Protein 5SVD (pdb70)

Secondary structure (DSSP, 8-state):
--------HHHHHHHHHHHHHHHH---SSHHHHHHHHHHHHHHHTTTHHHHHHSTTTHHHHHHHHHHS-HHHHHHHHHTTTT-HHHHHTSTTHHHHHHHHHHHHHHHHHHTT-----HHHHHHHHHHHHGGGHHHHHT-TTHHHHHHHHHHHHTT---------HHHHHHHHHHHHHHHHHHTTS-SSSSSPPTTHHHHHHHHHT-TTTHHHHHHHHHHGGGT-TT-HHHHHHS--SSS--HHHHHHHHHHTTSHHHHHHHHHHHTTS-HHHHHHHIIIIIGGGHHHHHT-TTTHHHHHHHHHHHS-HHHHHHHHHHHGGGHHHHHHH-HHHHHHHHHHHHHTTSTTHHHHHHHHHHHH--TT-SS--HHHHHH-GGGSSTT-SS-----HHHHHHHHHHHHHHHH-HHHHHHHHHHHHHS-HHHHHHHHTSTTHHHHHHHH--GGGS-HHHHHHHHHHHGGGHHHHHTSTTHHHHHHHHHHHTTT-HHHHHHHHHHHHHTHHHHHTSHHHHHHHHHTTHHHHHH-HHHHHHHHHHHHHHH--/--------HHHHHHHHHHHHHHHHT--SSHHHHHHHHHHHHHHHTTTHHHHHHSHHHHHHHHHHHHHS-HHHHHHHHHTTTT-HHHHHTSTTHHHHHHHHHHHHHHHHH----HHHHHHHHHHHHGGGHHHHHH-TTHHHHHHHHHHHHTT----TTHHHHHHHHHHHHHHHHTTS-S-GGGS-HHHHHHHHHHHTSTTTHHHHHHHHHHGGGT-TT-HHHHHHS--SSS--HHHHHHHHHHTT-HHHHHHHHHHHTTS-HHHHHHHIIIIIGGGHHHHHT-TTTHHHHHHHHHHHS-HHHHHHHHHHHGGGHHHHHHH-HHHHHHHHHHHHHTTSTTHHHHHHHHHHHH--SS-SS--HHHHHS-GGGSSTT-TT-----HHHHHHHHHHHHHHHH-HHHHHHHHHHHHHS-HHHHHHHHHSTTHHHHHHHT--TTTS-HHHHHHHHHHHGGGHHHHHTSTTHHHHHHHHHHHTTT-HHHHHHHHHHHHHTHHHHHHSHHHHHHHHHTTHHHHHH-HHHHHHHHHHHHHHH--

B-factor: mean 58.19, std 21.6, range [22.75, 184.3]

Foldseek 3Di:
DADDDEDDPVRLVVQLVLLVVLVVPPDPDLVSNQVSLVVVLVVCVVPLVNQQQDPSRVVVLLVSCVSYDPVSLLVSLVVCPPCLVNLQLGPRSVVSLLSSVVVLLQQQQVVVVPVDGSVVSVVRVLVVCLVVLQVQLVRQRNVVVSQQLLCSLLQHDGCGGDHDVVSVVSNVSSLVSNLCVLAPVCVPPDPGDPVSLVVLLVLCLDPRNVVVLLVCLQRVVVPDVPSSSVCSNAPDDQADDVVRQVSVVPLLQDQSSQVSLLSSLVRDDQSSNVRCCVHHDLVCVQVSCQNQRGSVSNSLSCCVRHDLVSNLSSLVRCLLCLLVSCVPHLVSSLSSLVSCVVSVVRCVVSNVVSCCVQQPPVVDPPGANCCRQQVLVPFCQPPPDPDAGDPSNLSSLSSLLSVVVNDLVSLVRNLVNLLPDDLVSNVSLCQHPRSVVSVLSSLDQVSDDVVSLVSVLVRLLVCLQVLQQGPRSLSSLLSVLLNCQVPVVSLVSSLVVCVVVVVSLCVGPSSVVSCVSNVSVCCVPPVVVSVVVSVVSNVVSPD/DDDDDADDPVLLVVLLVLLVVLVVPPDPDLVVNQVSLVVVVVSCVVPLVNQCQDPSRVVVLLVSCVSYDPVVLLVSLCVCPPPLVVLQLGPRSVVSLLSSVVVLLVVVVVVVDSVVSVVSSLVSCLVPLQVLLQRQRSVVSLLCLLCSLLVHVNDPPSVVSNQVSLVSNLCVLQVHCPDLVPGDPVSLVVLLVLCLDPRNVSVLLVCLQRVVVPDVVSSSVCSNAPDDDADDVVNQVSLVCLLQDQSSQVSLLRSLVRDDQVRVVRCCVHHDLVPVQVSCPNQRGSVSVSLSCLVRHDLVSNLSSLVRCLLCLLVCCVRHVVSSLSSLVSCQVNVVRCVVSNVVSCCVQQPVVVPVLGANCCRQQVLVPFPQPDPVPPAHDPSNLSSLVSLLSVVVSDVVSLVRNLVNLLVDDLVRNVSLCQHPRSVVSVLSSLDQVSDDPVSLVSVLVSLLVCLQVLQLGPRSLSSLLSVLLNCQVPVVSLVSSLVVCVVPVVSLVVGPSSVVSCVSSVSVCVVVPVVVSVVVSVVSNVVNPD

Solvent-accessible surface area: 51939 Å² total; per-residue (Å²): 98,135,156,47,24,115,10,76,205,124,17,40,123,70,2,101,107,4,42,38,42,3,106,134,73,88,35,168,40,92,113,80,46,97,129,54,0,56,52,0,12,108,81,4,110,75,56,20,44,65,0,0,19,23,123,80,2,4,143,0,2,32,99,2,0,101,62,2,62,60,73,27,0,17,71,7,0,67,36,0,55,49,20,0,31,7,1,0,20,18,101,54,1,3,91,1,1,38,25,0,0,30,45,0,3,23,0,3,41,95,61,79,119,154,158,74,40,0,48,79,6,0,33,107,0,2,78,38,1,30,109,55,3,77,76,0,0,54,47,110,54,0,5,110,0,0,90,4,0,0,9,4,2,13,37,61,98,23,132,111,72,112,7,7,84,33,0,83,52,20,1,122,62,1,5,58,41,1,48,129,29,12,6,127,55,27,105,88,86,84,86,20,58,110,63,15,23,51,113,2,14,107,54,0,33,46,174,32,0,3,58,1,0,34,5,0,3,85,3,1,32,105,51,25,85,84,48,26,1,4,78,3,0,1,29,52,62,115,138,117,46,111,107,0,44,68,22,0,77,107,0,2,62,26,71,73,0,0,68,0,0,45,80,1,3,40,32,16,89,68,116,11,2,45,9,0,6,115,34,12,1,89,132,83,6,45,111,0,0,93,65,48,95,11,0,2,68,0,0,82,4,0,6,90,79,16,134,98,159,28,1,57,61,1,0,68,32,0,0,86,46,0,32,89,2,9,108,81,22,14,68,5,0,19,7,0,0,49,8,0,50,161,43,73,12,58,48,71,114,72,0,12,64,28,1,17,135,69,13,26,52,124,198,42,154,94,66,20,0,0,71,40,0,2,77,3,85,94,25,21,10,41,53,147,70,91,83,209,46,64,77,68,11,148,77,45,4,60,0,0,18,20,0,0,68,4,25,68,112,0,0,47,18,0,0,62,1,1,48,72,31,89,69,126,50,1,23,66,0,0,70,18,28,20,0,4,96,0,1,33,40,0,4,43,12,95,68,4,84,63,105,39,7,74,76,1,0,72,22,0,3,125,47,3,22,81,0,0,29,36,59,80,0,4,93,0,0,35,94,0,24,78,0,0,2,96,16,57,133,50,1,52,108,0,0,123,24,0,37,138,80,41,151,97,0,73,127,20,107,83,0,109,82,0,11,122,38,0,80,0,83,53,32,61,181,126,62,204,57,0,83,118,59,15,143,92,11,40,132,123,24,58,150,207,66,151,54,20,107,2,78,195,126,34,26,107,73,1,109,108,4,32,51,47,7,53,137,75,85,48,161,35,96,107,75,48,91,130,51,0,63,53,2,22,109,80,4,108,75,49,36,47,65,0,0,18,20,109,84,2,5,118,2,6,38,92,2,0,104,62,1,59,96,97,27,0,51,85,12,0,68,48,0,60,61,27,0,50,15,0,0,22,17,106,52,0,2,91,0,0,49,21,0,0,55,63,0,13,63,25,12,127,78,202,142,65,5,65,81,9,0,30,111,0,2,75,39,1,32,105,60,3,124,66,0,0,63,48,108,54,0,4,102,0,2,94,11,4,0,15,10,8,14,91,76,132,100,87,133,33,6,91,67,21,2,118,60,5,8,53,55,1,31,103,39,24,7,110,41,34,140,61,92,100,83,24,55,124,69,9,27,52,98,1,15,100,54,0,29,54,74,44,0,1,53,1,0,31,10,0,3,74,1,1,34,86,40,33,87,87,54,30,0,4,59,1,0,1,53,31,58,116,137,113,32,117,108,0,46,70,21,0,82,104,0,0,63,23,72,55,0,0,74,0,0,53,59,0,2,40,22,19,96,69,111,8,2,44,10,0,5,124,31,12,1,80,137,68,11,48,126,0,0,88,55,52,94,10,0,2,67,0,0,80,5,0,7,99,75,12,120,98,162,23,0,50,55,0,0,66,28,0,0,85,43,0,32,115,2,4,120,69,26,19,69,5,0,24,8,0,0,44,9,0,56,154,43,76,8,58,48,77,107,70,0,9,63,35,1,23,117,76,13,24,40,100,176,53,104,86,70,19,1,0,69,39,0,2,72,4,89,88,23,27,11,44,53,139,207,110,58,183,45,66,77,77,14,146,82,42,5,66,0,0,24,35,0,0,75,6,30,66,116,1,0,47,20,0,0,57,0,1,51,67,25,89,74,131,54,1,24,67,0,0,69,17,27,17,0,6,98,0,3,30,40,0,10,48,13,96,70,5,90,57,93,44,7,81,87,2,0,56,10,1,5,130,50,1,13,73,0,0,30,36,68,84,0,4,97,0,0,36,92,0,24,82,0,1,0,108,12,56,101,18,0,67,86,0,0,132,31,0,39,147,75,34,149,89,0,87,120,18,118,77,0,101,82,0,13,128,39,0,76,0,85,53,28,63,187,123,68,202,53,3,92,105,57,7,133,94,10,46,156,126,23,59,149

Sequence (1077 aa):
QMFFGVLDREELEYFKQAESTLQLDAFEAPEEKFQFVTSIIEEAKGKELKLVTSQITSKLMERVILECDETQLKDIFQSFNGVFFGLSCHKYASHVLETLFVRSAALVERELLTYVTMENMFLFMLNELKPHLKTMMNHQYASHVLRLLILILSSKTLPVYQTPESFKSELRDIITTLYKGFTNGAESRSDISQSTITKFREYSVDKVASPVIQLIIQVEGIFDRDRSFWRLVFNTADEKDPKEESFLEYLLSDPVGSHFLENVIGSARLKYVERLYRLYMKDRIVKLAKRDTTGAFVVRALLEHLKEKDVKQILDAVVPELSMLLNSNMDFGTAIINTSNKQGGYLRDDVIAQLIQKYYPEKSDAKNILESCCLLLSASTLGNTRDDWPTAEERRRSVFLEQLIDYDDKFLNITIDSMLALPEERLIQMCYHGVFSHVVEHVLQTTRVDIIKRKMLLNILSKESVNLACNVYGSHIMDKLWEFTAKLTLYKERIARALVLETEKVKNSIYGRQVWKNWKLELYVRKMWDWKKLIKEQEFEIFPQMFFGVLDREELEYFKQAESTLQLDAFEAPEEKFQFVTSIIEEAKGKELKLVTSQITSKLMERVILECDETQLKDIFQSFNGVFFGLSCHKYASHVLETLFVRSAALVEREVTMENMFLFMLNELKPHLKTMMNHQYASHVLRLLILILSSKTLPESFKSELRDIITTLYKGFTNGAESRSDISQSTITKFREYSSVDKVASPVIQLIIQVEGIFDRDRSFWRLVFNTADEKDPKEESFLEYLLSDPVGSHFLENVIGSARLKYVERLYRLYMKDRIVKLAKRDTTGAFVVRALLEHLKEKDVKQILDAVVPELSMLLNSNMDFGTAIINTSNKQGGYLRDDVIAQLIQKYYPEKSDAKNILESCCLLLSASTLGNTRDDWPTAEERRRSVFLEQLIDYDDKFLNITIDSMLALPEERLIQMCYHGVFSHVVEHVLQTTRVDIIKRKMLLNILSKESVNLACNVYGSHIMDKLWEFTAKLTLYKERIARALVLETEKVKNSIYGRQVWKNWKLELYVRKMWDWKKLIKEQEFEIFP

Structure (mmCIF, N/CA/C/O backbone):
data_5SVD
#
_entry.id   5SVD
#
_cell.length_a   67.501
_cell.length_b   110.466
_cell.length_c   114.846
_cell.angle_alpha   90.00
_cell.angle_beta   92.22
_cell.angle_gamma   90.00
#
_symmetry.space_group_name_H-M   'P 1 21 1'
#
loop_
_entity.id
_entity.type
_entity.pdbx_description
1 polymer 'Nucleolar protein 9'
2 water water
#
loop_
_atom_site.group_PDB
_atom_site.id
_atom_site.type_symbol
_atom_site.label_atom_id
_atom_site.label_alt_id
_atom_site.label_comp_id
_atom_site.label_asym_id
_atom_site.label_entity_id
_atom_site.label_seq_id
_atom_site.pdbx_PDB_ins_code
_atom_site.Cartn_x
_atom_site.Cartn_y
_atom_site.Cartn_z
_atom_site.occupancy
_atom_site.B_iso_or_equiv
_atom_site.auth_seq_id
_atom_site.auth_comp_id
_atom_site.auth_asym_id
_atom_site.auth_atom_id
_atom_site.pdbx_PDB_model_num
ATOM 1 N N . GLN A 1 5 ? 29.387 3.534 66.356 1.00 75.98 50 GLN A N 1
ATOM 2 C CA . GLN A 1 5 ? 27.956 3.819 66.294 1.00 70.38 50 GLN A CA 1
ATOM 3 C C . GLN A 1 5 ? 27.172 2.619 66.782 1.00 69.76 50 GLN A C 1
ATOM 4 O O . GLN A 1 5 ? 26.210 2.228 66.146 1.00 80.38 50 GLN A O 1
ATOM 10 N N . MET A 1 6 ? 27.613 2.007 67.882 1.00 76.93 51 MET A N 1
ATOM 11 C CA . MET A 1 6 ? 27.016 0.757 68.358 1.00 73.78 51 MET A CA 1
ATOM 12 C C . MET A 1 6 ? 25.818 0.872 69.326 1.00 71.07 51 MET A C 1
ATOM 13 O O . MET A 1 6 ? 24.925 0.019 69.294 1.00 68.63 51 MET A O 1
ATOM 18 N N . PHE A 1 7 ? 25.793 1.891 70.188 1.00 65.84 52 PHE A N 1
ATOM 19 C CA . PHE A 1 7 ? 24.746 2.003 71.222 1.00 57.01 52 PHE A CA 1
ATOM 20 C C . PHE A 1 7 ? 23.891 3.230 70.965 1.00 61.63 52 PHE A C 1
ATOM 21 O O . PHE A 1 7 ? 24.414 4.304 70.698 1.00 69.04 52 PHE A O 1
ATOM 29 N N . PHE A 1 8 ? 22.572 3.068 71.020 1.00 59.34 53 PHE A N 1
ATOM 30 C CA . PHE A 1 8 ? 21.675 4.190 70.753 1.00 57.89 53 PHE A CA 1
ATOM 31 C C . PHE A 1 8 ? 20.652 4.379 71.848 1.00 56.91 53 PHE A C 1
ATOM 32 O O . PHE A 1 8 ? 19.788 5.240 71.749 1.00 68.89 53 PHE A O 1
ATOM 40 N N . GLY A 1 9 ? 20.788 3.603 72.915 1.00 59.28 54 GLY A N 1
ATOM 41 C CA . GLY A 1 9 ? 19.868 3.682 74.033 1.00 56.68 54 GLY A CA 1
ATOM 42 C C . GLY A 1 9 ? 19.049 2.421 74.216 1.00 55.81 54 GLY A C 1
ATOM 43 O O . GLY A 1 9 ? 18.982 1.558 73.350 1.00 62.63 54 GLY A O 1
ATOM 44 N N . VAL A 1 10 ? 18.424 2.327 75.373 1.00 43.62 55 VAL A N 1
ATOM 45 C CA . VAL A 1 10 ? 17.595 1.194 75.725 1.00 55.42 55 VAL A CA 1
ATOM 46 C C . VAL A 1 10 ? 16.127 1.581 75.568 1.00 50.57 55 VAL A C 1
ATOM 47 O O . VAL A 1 10 ? 15.744 2.721 75.834 1.00 52.82 55 VAL A O 1
ATOM 51 N N . LEU A 1 11 ? 15.302 0.632 75.163 1.00 49.04 56 LEU A N 1
ATOM 52 C CA . LEU A 1 11 ? 13.853 0.865 75.159 1.00 49.52 56 LEU A CA 1
ATOM 53 C C . LEU A 1 11 ? 13.291 0.828 76.563 1.00 45.99 56 LEU A C 1
ATOM 54 O O . LEU A 1 11 ? 13.548 -0.109 77.314 1.00 49.58 56 LEU A O 1
ATOM 59 N N . ASP A 1 12 ? 12.492 1.835 76.905 1.00 39.04 57 ASP A N 1
ATOM 60 C CA . ASP A 1 12 ? 11.897 1.891 78.225 1.00 35.70 57 ASP A CA 1
ATOM 61 C C . ASP A 1 12 ? 10.701 0.946 78.340 1.00 38.20 57 ASP A C 1
ATOM 62 O O . ASP A 1 12 ? 10.344 0.253 77.390 1.00 38.26 57 ASP A O 1
ATOM 67 N N . ARG A 1 13 ? 10.080 0.953 79.513 1.00 34.91 58 ARG A N 1
ATOM 68 C CA . ARG A 1 13 ? 8.975 0.063 79.835 1.00 40.10 58 ARG A CA 1
ATOM 69 C C . ARG A 1 13 ? 7.783 0.222 78.863 1.00 37.63 58 ARG A C 1
ATOM 70 O O . ARG A 1 13 ? 7.143 -0.759 78.472 1.00 37.27 58 ARG A O 1
ATOM 78 N N . GLU A 1 14 ? 7.487 1.467 78.499 1.00 36.24 59 GLU A N 1
ATOM 79 C CA . GLU A 1 14 ? 6.301 1.778 77.693 1.00 40.01 59 GLU A CA 1
ATOM 80 C C . GLU A 1 14 ? 6.534 1.406 76.259 1.00 39.03 59 GLU A C 1
ATOM 81 O O . GLU A 1 14 ? 5.644 0.872 75.606 1.00 36.55 59 GLU A O 1
ATOM 87 N N . GLU A 1 15 ? 7.741 1.676 75.771 1.00 31.90 60 GLU A N 1
ATOM 88 C CA . GLU A 1 15 ? 8.089 1.329 74.402 1.00 29.49 60 GLU A CA 1
ATOM 89 C C . GLU A 1 15 ? 8.095 -0.178 74.216 1.00 36.18 60 GLU A C 1
ATOM 90 O O . GLU A 1 15 ? 7.563 -0.682 73.233 1.00 34.64 60 GLU A O 1
ATOM 96 N N . LEU A 1 16 ? 8.656 -0.908 75.170 1.00 30.75 61 LEU A N 1
ATOM 97 C CA . LEU A 1 16 ? 8.651 -2.368 75.074 1.00 35.77 61 LEU A CA 1
ATOM 98 C C . LEU A 1 16 ? 7.207 -2.901 75.007 1.00 31.45 61 LEU A C 1
ATOM 99 O O . LEU A 1 16 ? 6.884 -3.701 74.142 1.00 36.55 61 LEU A O 1
ATOM 104 N N . GLU A 1 17 ? 6.338 -2.434 75.901 1.00 33.65 62 GLU A N 1
ATOM 105 C CA . GLU A 1 17 ? 4.955 -2.900 75.861 1.00 37.74 62 GLU A CA 1
ATOM 106 C C . GLU A 1 17 ? 4.308 -2.573 74.514 1.00 34.05 62 GLU A C 1
ATOM 107 O O . GLU A 1 17 ? 3.726 -3.440 73.885 1.00 38.56 62 GLU A O 1
ATOM 113 N N . TYR A 1 18 ? 4.483 -1.352 74.036 1.00 30.23 63 TYR A N 1
ATOM 114 C CA . TYR A 1 18 ? 3.822 -0.943 72.810 1.00 32.36 63 TYR A CA 1
ATOM 115 C C . TYR A 1 18 ? 4.338 -1.751 71.610 1.00 38.05 63 TYR A C 1
ATOM 116 O O . TYR A 1 18 ? 3.537 -2.248 70.818 1.00 32.61 63 TYR A O 1
ATOM 125 N N . PHE A 1 19 ? 5.657 -1.871 71.430 1.00 30.36 64 PHE A N 1
ATOM 126 C CA . PHE A 1 19 ? 6.126 -2.494 70.191 1.00 30.48 64 PHE A CA 1
ATOM 127 C C . PHE A 1 19 ? 5.935 -4.010 70.211 1.00 32.08 64 PHE A C 1
ATOM 128 O O . PHE A 1 19 ? 5.759 -4.606 69.160 1.00 35.13 64 PHE A O 1
ATOM 136 N N . LYS A 1 20 ? 5.974 -4.639 71.384 1.00 32.81 65 LYS A N 1
ATOM 137 C CA . LYS A 1 20 ? 5.608 -6.067 71.484 1.00 38.11 65 LYS A CA 1
ATOM 138 C C . LYS A 1 20 ? 4.166 -6.295 71.039 1.00 36.09 65 LYS A C 1
ATOM 139 O O . LYS A 1 20 ? 3.878 -7.213 70.295 1.00 42.00 65 LYS A O 1
ATOM 145 N N . GLN A 1 21 ? 3.256 -5.482 71.554 1.00 33.62 66 GLN A N 1
ATOM 146 C CA . GLN A 1 21 ? 1.851 -5.635 71.201 1.00 37.36 66 GLN A CA 1
ATOM 147 C C . GLN A 1 21 ? 1.648 -5.371 69.697 1.00 40.97 66 GLN A C 1
ATOM 148 O O . GLN A 1 21 ? 0.937 -6.112 69.019 1.00 43.06 66 GLN A O 1
ATOM 154 N N . ALA A 1 22 ? 2.298 -4.331 69.172 1.00 34.33 67 ALA A N 1
ATOM 155 C CA . ALA A 1 22 ? 2.162 -4.007 67.755 1.00 36.08 67 ALA A CA 1
ATOM 156 C C . ALA A 1 22 ? 2.682 -5.159 66.907 1.00 42.70 67 ALA A C 1
ATOM 157 O O . ALA A 1 22 ? 2.067 -5.546 65.919 1.00 35.94 67 ALA A O 1
ATOM 159 N N . GLU A 1 23 ? 3.806 -5.732 67.319 1.00 34.88 68 GLU A N 1
ATOM 160 C CA . GLU A 1 23 ? 4.371 -6.846 66.584 1.00 37.99 68 GLU A CA 1
ATOM 161 C C . GLU A 1 23 ? 3.404 -8.019 66.574 1.00 37.90 68 GLU A C 1
ATOM 162 O O . GLU A 1 23 ? 3.161 -8.646 65.531 1.00 37.12 68 GLU A O 1
ATOM 168 N N . SER A 1 24 ? 2.845 -8.309 67.741 1.00 36.70 69 SER A N 1
ATOM 169 C CA . SER A 1 24 ? 1.873 -9.386 67.875 1.00 40.53 69 SER A CA 1
ATOM 170 C C . SER A 1 24 ? 0.653 -9.152 66.969 1.00 44.87 69 SER A C 1
ATOM 171 O O . SER A 1 24 ? 0.233 -10.050 66.250 1.00 43.79 69 SER A O 1
ATOM 174 N N . THR A 1 25 ? 0.103 -7.941 66.987 1.00 43.80 70 THR A N 1
ATOM 175 C CA . THR A 1 25 ? -1.051 -7.612 66.148 1.00 41.59 70 THR A CA 1
ATOM 176 C C . THR A 1 25 ? -0.695 -7.739 64.679 1.00 44.15 70 THR A C 1
ATOM 177 O O . THR A 1 25 ? -1.487 -8.182 63.846 1.00 43.14 70 THR A O 1
ATOM 181 N N . LEU A 1 26 ? 0.528 -7.368 64.359 1.00 44.76 71 LEU A N 1
ATOM 182 C CA . LEU A 1 26 ? 0.934 -7.368 62.984 1.00 42.44 71 LEU A CA 1
ATOM 183 C C . LEU A 1 26 ? 1.042 -8.809 62.464 1.00 50.49 71 LEU A C 1
ATOM 184 O O . LEU A 1 26 ? 0.649 -9.097 61.335 1.00 49.34 71 LEU A O 1
ATOM 189 N N . GLN A 1 27 ? 1.525 -9.728 63.291 1.00 46.52 72 GLN A N 1
ATOM 190 C CA . GLN A 1 27 ? 1.663 -11.101 62.821 1.00 50.61 72 GLN A CA 1
ATOM 191 C C . GLN A 1 27 ? 0.346 -11.895 62.894 1.00 56.62 72 GLN A C 1
ATOM 192 O O . GLN A 1 27 ? 0.173 -12.873 62.173 1.00 57.49 72 GLN A O 1
ATOM 198 N N . LEU A 1 28 ? -0.573 -11.503 63.767 1.00 48.71 73 LEU A N 1
ATOM 199 C CA . LEU A 1 28 ? -1.867 -12.172 63.799 1.00 50.01 73 LEU A CA 1
ATOM 200 C C . LEU A 1 28 ? -2.617 -11.918 62.486 1.00 55.09 73 LEU A C 1
ATOM 201 O O . LEU A 1 28 ? -3.394 -12.763 62.024 1.00 55.61 73 LEU A O 1
ATOM 206 N N . ASP A 1 29 ? -2.370 -10.746 61.902 1.00 54.54 74 ASP A N 1
ATOM 207 C CA . ASP A 1 29 ? -2.830 -10.382 60.560 1.00 63.43 74 ASP A CA 1
ATOM 208 C C . ASP A 1 29 ? -4.342 -10.506 60.400 1.00 60.28 74 ASP A C 1
ATOM 209 O O . ASP A 1 29 ? -4.818 -11.045 59.407 1.00 65.06 74 ASP A O 1
ATOM 214 N N . ALA A 1 30 ? -5.092 -9.980 61.366 1.00 51.25 75 ALA A N 1
ATOM 215 C CA . ALA A 1 30 ? -6.546 -10.094 61.350 1.00 55.50 75 ALA A CA 1
ATOM 216 C C . ALA A 1 30 ? -7.208 -8.965 60.548 1.00 59.21 75 ALA A C 1
ATOM 217 O O . ALA A 1 30 ? -8.424 -8.817 60.555 1.00 68.05 75 ALA A O 1
ATOM 219 N N . PHE A 1 31 ? -6.398 -8.178 59.853 1.00 53.22 76 PHE A N 1
ATOM 220 C CA . PHE A 1 31 ? -6.895 -7.036 59.098 1.00 62.45 76 PHE A CA 1
ATOM 221 C C . PHE A 1 31 ? -7.781 -7.525 57.946 1.00 70.06 76 PHE A C 1
ATOM 222 O O . PHE A 1 31 ? -7.428 -8.489 57.264 1.00 73.27 76 PHE A O 1
ATOM 230 N N . GLU A 1 32 ? -8.908 -6.857 57.705 1.00 69.35 77 GLU A N 1
ATOM 231 C CA . GLU A 1 32 ? -9.843 -7.337 56.685 1.00 75.86 77 GLU A CA 1
ATOM 232 C C . GLU A 1 32 ? -9.579 -6.776 55.296 1.00 82.48 77 GLU A C 1
ATOM 233 O O . GLU A 1 32 ? -10.163 -7.239 54.321 1.00 93.46 77 GLU A O 1
ATOM 239 N N . ALA A 1 33 ? -8.704 -5.786 55.200 1.00 77.12 78 ALA A N 1
ATOM 240 C CA . ALA A 1 33 ? -8.313 -5.248 53.904 1.00 68.48 78 ALA A CA 1
ATOM 241 C C . ALA A 1 33 ? -6.876 -4.744 53.967 1.00 67.90 78 ALA A C 1
ATOM 242 O O . ALA A 1 33 ? -6.434 -4.289 55.020 1.00 67.96 78 ALA A O 1
ATOM 244 N N . PRO A 1 34 ? -6.134 -4.843 52.852 1.00 73.15 79 PRO A N 1
ATOM 245 C CA . PRO A 1 34 ? -4.767 -4.303 52.827 1.00 70.80 79 PRO A CA 1
ATOM 246 C C . PRO A 1 34 ? -4.710 -2.867 53.367 1.00 66.45 79 PRO A C 1
ATOM 247 O O . PRO A 1 34 ? -3.720 -2.492 53.994 1.00 60.01 79 PRO A O 1
ATOM 251 N N . GLU A 1 35 ? -5.768 -2.091 53.144 1.00 55.73 80 GLU A N 1
ATOM 252 C CA . GLU A 1 35 ? -5.800 -0.701 53.597 1.00 61.71 80 GLU A CA 1
ATOM 253 C C . GLU A 1 35 ? -5.733 -0.619 55.124 1.00 61.60 80 GLU A C 1
ATOM 254 O O . GLU A 1 35 ? -5.047 0.252 55.667 1.00 59.96 80 GLU A O 1
ATOM 260 N N . GLU A 1 36 ? -6.444 -1.521 55.808 1.00 49.42 81 GLU A N 1
ATOM 261 C CA . GLU A 1 36 ? -6.419 -1.569 57.261 1.00 54.65 81 GLU A CA 1
ATOM 262 C C . GLU A 1 36 ? -5.004 -1.908 57.756 1.00 48.69 81 GLU A C 1
ATOM 263 O O . GLU A 1 36 ? -4.498 -1.291 58.691 1.00 50.77 81 GLU A O 1
ATOM 269 N N . LYS A 1 37 ? -4.363 -2.872 57.101 1.00 46.76 82 LYS A N 1
ATOM 270 C CA . LYS A 1 37 ? -2.997 -3.260 57.447 1.00 49.60 82 LYS A CA 1
ATOM 271 C C . LYS A 1 37 ? -2.006 -2.108 57.252 1.00 54.05 82 LYS A C 1
ATOM 272 O O . LYS A 1 37 ? -1.220 -1.817 58.161 1.00 52.21 82 LYS A O 1
ATOM 278 N N . PHE A 1 38 ? -2.036 -1.465 56.080 1.00 51.20 83 PHE A N 1
ATOM 279 C CA . PHE A 1 38 ? -1.179 -0.298 55.814 1.00 53.38 83 PHE A CA 1
ATOM 280 C C . PHE A 1 38 ? -1.345 0.792 56.882 1.00 49.86 83 PHE A C 1
ATOM 281 O O . PHE A 1 38 ? -0.363 1.388 57.358 1.00 45.37 83 PHE A O 1
ATOM 289 N N . GLN A 1 39 ? -2.585 1.062 57.256 1.00 45.28 84 GLN A N 1
ATOM 290 C CA . GLN A 1 39 ? -2.858 2.088 58.253 1.00 46.44 84 GLN A CA 1
ATOM 291 C C . GLN A 1 39 ? -2.286 1.713 59.620 1.00 38.25 84 GLN A C 1
ATOM 292 O O . GLN A 1 39 ? -1.805 2.578 60.352 1.00 41.81 84 GLN A O 1
ATOM 298 N N . PHE A 1 40 ? -2.371 0.433 59.981 1.00 38.82 85 PHE A N 1
ATOM 299 C CA . PHE A 1 40 ? -1.777 -0.016 61.237 1.00 39.38 85 PHE A CA 1
ATOM 300 C C . PHE A 1 40 ? -0.231 0.093 61.199 1.00 34.97 85 PHE A C 1
ATOM 301 O O . PHE A 1 40 ? 0.398 0.574 62.154 1.00 39.38 85 PHE A O 1
ATOM 309 N N . VAL A 1 41 ? 0.359 -0.314 60.084 1.00 35.92 86 VAL A N 1
ATOM 310 C CA . VAL A 1 41 ? 1.812 -0.197 59.896 1.00 37.01 86 VAL A CA 1
ATOM 311 C C . VAL A 1 41 ? 2.218 1.257 60.041 1.00 38.94 86 VAL A C 1
ATOM 312 O O . VAL A 1 41 ? 3.205 1.578 60.720 1.00 39.09 86 VAL A O 1
ATOM 316 N N . THR A 1 42 ? 1.437 2.140 59.425 1.00 41.58 87 THR A N 1
ATOM 317 C CA . THR A 1 42 ? 1.676 3.577 59.546 1.00 39.39 87 THR A CA 1
ATOM 318 C C . THR A 1 42 ? 1.638 4.037 60.987 1.00 35.23 87 THR A C 1
ATOM 319 O O . THR A 1 42 ? 2.474 4.854 61.398 1.00 36.28 87 THR A O 1
ATOM 323 N N . SER A 1 43 ? 0.684 3.511 61.769 1.00 33.25 88 SER A N 1
ATOM 324 C CA . SER A 1 43 ? 0.613 3.884 63.175 1.00 34.92 88 SER A CA 1
ATOM 325 C C . SER A 1 43 ? 1.873 3.391 63.923 1.00 38.05 88 SER A C 1
ATOM 326 O O . SER A 1 43 ? 2.355 4.057 64.841 1.00 37.30 88 SER A O 1
ATOM 329 N N . ILE A 1 44 ? 2.412 2.242 63.526 1.00 38.36 89 ILE A N 1
ATOM 330 C CA . ILE A 1 44 ? 3.659 1.782 64.125 1.00 34.90 89 ILE A CA 1
ATOM 331 C C . ILE A 1 44 ? 4.813 2.710 63.763 1.00 36.59 89 ILE A C 1
ATOM 332 O O . ILE A 1 44 ? 5.628 3.059 64.616 1.00 38.41 89 ILE A O 1
ATOM 337 N N . ILE A 1 45 ? 4.885 3.090 62.491 1.00 35.98 90 ILE A N 1
ATOM 338 C CA . ILE A 1 45 ? 5.944 3.984 62.018 1.00 38.65 90 ILE A CA 1
ATOM 339 C C . ILE A 1 45 ? 5.869 5.313 62.753 1.00 41.68 90 ILE A C 1
ATOM 340 O O . ILE A 1 45 ? 6.886 5.884 63.146 1.00 38.14 90 ILE A O 1
ATOM 345 N N . GLU A 1 46 ? 4.650 5.779 62.992 1.00 41.64 91 GLU A N 1
ATOM 346 C CA . GLU A 1 46 ? 4.454 7.059 63.675 1.00 45.14 91 GLU A CA 1
ATOM 347 C C . GLU A 1 46 ? 5.027 6.999 65.102 1.00 44.24 91 GLU A C 1
ATOM 348 O O . GLU A 1 46 ? 5.693 7.914 65.571 1.00 42.76 91 GLU A O 1
ATOM 354 N N . GLU A 1 47 ? 4.775 5.895 65.786 1.00 39.01 92 GLU A N 1
ATOM 355 C CA . GLU A 1 47 ? 5.295 5.708 67.126 1.00 35.41 92 GLU A CA 1
ATOM 356 C C . GLU A 1 47 ? 6.825 5.493 67.129 1.00 40.80 92 GLU A C 1
ATOM 357 O O . GLU A 1 47 ? 7.503 5.798 68.106 1.00 43.09 92 GLU A O 1
ATOM 363 N N . ALA A 1 48 ? 7.373 4.982 66.028 1.00 41.08 93 ALA A N 1
ATOM 364 C CA . ALA A 1 48 ? 8.809 4.688 65.954 1.00 34.70 93 ALA A CA 1
ATOM 365 C C . ALA A 1 48 ? 9.641 5.937 65.641 1.00 41.34 93 ALA A C 1
ATOM 366 O O . ALA A 1 48 ? 10.877 5.895 65.698 1.00 37.27 93 ALA A O 1
ATOM 368 N N . LYS A 1 49 ? 8.978 7.033 65.272 1.00 48.07 94 LYS A N 1
ATOM 369 C CA . LYS A 1 49 ? 9.689 8.247 64.858 1.00 49.97 94 LYS A CA 1
ATOM 370 C C . LYS A 1 49 ? 10.623 8.735 65.950 1.00 49.11 94 LYS A C 1
ATOM 371 O O . LYS A 1 49 ? 10.199 8.985 67.061 1.00 42.73 94 LYS A O 1
ATOM 377 N N . GLY A 1 50 ? 11.905 8.852 65.637 1.00 40.94 95 GLY A N 1
ATOM 378 C CA . GLY A 1 50 ? 12.870 9.272 66.630 1.00 38.14 95 GLY A CA 1
ATOM 379 C C . GLY A 1 50 ? 13.423 8.121 67.448 1.00 42.92 95 GLY A C 1
ATOM 380 O O . GLY A 1 50 ? 14.336 8.309 68.240 1.00 51.80 95 GLY A O 1
ATOM 381 N N . LYS A 1 51 ? 12.912 6.916 67.227 1.00 40.19 96 LYS A N 1
ATOM 382 C CA . LYS A 1 51 ? 13.343 5.771 68.016 1.00 34.85 96 LYS A CA 1
ATOM 383 C C . LYS A 1 51 ? 13.914 4.659 67.142 1.00 32.10 96 LYS A C 1
ATOM 384 O O . LYS A 1 51 ? 14.243 3.581 67.653 1.00 36.70 96 LYS A O 1
ATOM 390 N N . GLU A 1 52 ? 13.959 4.885 65.825 1.00 40.33 97 GLU A N 1
ATOM 391 C CA . GLU A 1 52 ? 14.357 3.840 64.866 1.00 40.43 97 GLU A CA 1
ATOM 392 C C . GLU A 1 52 ? 15.694 3.206 65.188 1.00 38.50 97 GLU A C 1
ATOM 393 O O . GLU A 1 52 ? 15.870 2.004 65.003 1.00 41.54 97 GLU A O 1
ATOM 399 N N . LEU A 1 53 ? 16.656 4.003 65.649 1.00 36.97 98 LEU A N 1
ATOM 400 C CA . LEU A 1 53 ? 17.982 3.444 65.900 1.00 35.23 98 LEU A CA 1
ATOM 401 C C . LEU A 1 53 ? 17.947 2.537 67.114 1.00 40.78 98 LEU A C 1
ATOM 402 O O . LEU A 1 53 ? 18.584 1.491 67.126 1.00 40.86 98 LEU A O 1
ATOM 407 N N . LYS A 1 54 ? 17.167 2.914 68.122 1.00 39.11 99 LYS A N 1
ATOM 408 C CA . LYS A 1 54 ? 17.002 2.050 69.283 1.00 37.35 99 LYS A CA 1
ATOM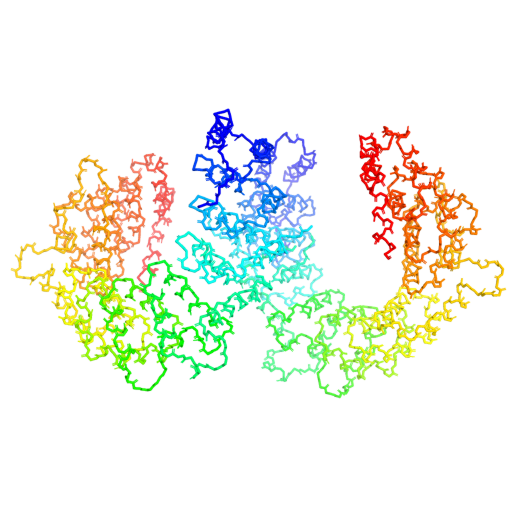 409 C C . LYS A 1 54 ? 16.287 0.771 68.879 1.00 33.44 99 LYS A C 1
ATOM 410 O O . LYS A 1 54 ? 16.579 -0.306 69.378 1.00 38.26 99 LYS A O 1
ATOM 416 N N . LEU A 1 55 ? 15.326 0.895 67.976 1.00 41.51 100 LEU A N 1
ATOM 417 C CA . LEU A 1 55 ? 14.485 -0.250 67.659 1.00 40.00 100 LEU A CA 1
ATOM 418 C C . LEU A 1 55 ? 15.245 -1.306 66.829 1.00 31.54 100 LEU A C 1
ATOM 419 O O . LEU A 1 55 ? 15.042 -2.507 67.014 1.00 36.14 100 LEU A O 1
ATOM 424 N N . VAL A 1 56 ? 16.063 -0.865 65.878 1.00 36.24 101 VAL A N 1
ATOM 425 C CA . VAL A 1 56 ? 16.794 -1.809 65.037 1.00 40.73 101 VAL A CA 1
ATOM 426 C C . VAL A 1 56 ? 17.985 -2.413 65.770 1.00 42.10 101 VAL A C 1
ATOM 427 O O . VAL A 1 56 ? 18.510 -3.446 65.352 1.00 41.82 101 VAL A O 1
ATOM 431 N N . THR A 1 57 ? 18.416 -1.787 66.864 1.00 41.15 102 THR A N 1
ATOM 432 C CA . THR A 1 57 ? 19.550 -2.323 67.629 1.00 41.60 102 THR A CA 1
ATOM 433 C C . THR A 1 57 ? 19.130 -3.127 68.848 1.00 49.30 102 THR A C 1
ATOM 434 O O . THR A 1 57 ? 19.965 -3.725 69.518 1.00 55.70 102 THR A O 1
ATOM 438 N N . SER A 1 58 ? 17.833 -3.180 69.122 1.00 44.70 103 SER A N 1
ATOM 439 C CA . SER A 1 58 ? 17.358 -3.998 70.225 1.00 42.33 103 SER A CA 1
ATOM 440 C C . SER A 1 58 ? 16.903 -5.359 69.726 1.00 40.84 103 SER A C 1
ATOM 441 O O . SER A 1 58 ? 16.194 -5.464 68.720 1.00 50.73 103 SER A O 1
ATOM 444 N N . GLN A 1 59 ? 17.330 -6.407 70.419 1.00 45.48 104 GLN A N 1
ATOM 445 C CA . GLN A 1 59 ? 16.949 -7.767 70.066 1.00 45.39 104 GLN A CA 1
ATOM 446 C C . GLN A 1 59 ? 15.426 -7.919 70.067 1.00 40.71 104 GLN A C 1
ATOM 447 O O . GLN A 1 59 ? 14.860 -8.684 69.281 1.00 43.13 104 GLN A O 1
ATOM 453 N N . ILE A 1 60 ? 14.775 -7.233 70.994 1.00 38.36 105 ILE A N 1
ATOM 454 C CA . ILE A 1 60 ? 13.326 -7.404 71.165 1.00 45.79 105 ILE A CA 1
ATOM 455 C C . ILE A 1 60 ? 12.543 -6.882 69.958 1.00 42.86 105 ILE A C 1
ATOM 456 O O . ILE A 1 60 ? 11.513 -7.445 69.584 1.00 40.92 105 ILE A O 1
ATOM 461 N N . THR A 1 61 ? 13.039 -5.825 69.324 1.00 42.24 106 THR A N 1
ATOM 462 C CA . THR A 1 61 ? 12.243 -5.154 68.300 1.00 37.10 106 THR A CA 1
ATOM 463 C C . THR A 1 61 ? 12.802 -5.211 66.872 1.00 40.64 106 THR A C 1
ATOM 464 O O . THR A 1 61 ? 12.119 -4.798 65.931 1.00 39.28 106 THR A O 1
ATOM 468 N N . SER A 1 62 ? 14.023 -5.717 66.697 1.00 36.20 107 SER A N 1
ATOM 469 C CA . SER A 1 62 ? 14.677 -5.605 65.394 1.00 34.37 107 SER A CA 1
ATOM 470 C C . SER A 1 62 ? 13.862 -6.350 64.347 1.00 35.18 107 SER A C 1
ATOM 471 O O . SER A 1 62 ? 13.773 -5.906 63.208 1.00 35.68 107 SER A O 1
ATOM 474 N N . LYS A 1 63 ? 13.231 -7.454 64.728 1.00 37.22 108 LYS A N 1
ATOM 475 C CA . LYS A 1 63 ? 12.463 -8.209 63.749 1.00 43.03 108 LYS A CA 1
ATOM 476 C C . LYS A 1 63 ? 11.158 -7.488 63.378 1.00 39.38 108 LYS A C 1
ATOM 477 O O . LYS A 1 63 ? 10.708 -7.567 62.232 1.00 39.84 108 LYS A O 1
ATOM 483 N N . LEU A 1 64 ? 10.581 -6.750 64.324 1.00 30.97 109 LEU A N 1
ATOM 484 C CA . LEU A 1 64 ? 9.428 -5.903 63.997 1.00 39.84 109 LEU A CA 1
ATOM 485 C C . LEU A 1 64 ? 9.843 -4.875 62.957 1.00 38.12 109 LEU A C 1
ATOM 486 O O . LEU A 1 64 ? 9.112 -4.610 62.008 1.00 36.41 109 LEU A O 1
ATOM 491 N N . MET A 1 65 ? 11.022 -4.285 63.145 1.00 36.93 110 MET A N 1
ATOM 492 C CA . MET A 1 65 ? 11.513 -3.276 62.199 1.00 36.05 110 MET A CA 1
ATOM 493 C C . MET A 1 65 ? 11.648 -3.866 60.793 1.00 34.11 110 MET A C 1
ATOM 494 O O . MET A 1 65 ? 11.297 -3.206 59.822 1.00 34.22 110 MET A O 1
ATOM 499 N N . GLU A 1 66 ? 12.105 -5.118 60.686 1.00 34.17 111 GLU A N 1
ATOM 500 C CA . GLU A 1 66 ? 12.182 -5.781 59.381 1.00 39.75 111 GLU A CA 1
ATOM 501 C C . GLU A 1 66 ? 10.800 -5.945 58.766 1.00 36.26 111 GLU A C 1
ATOM 502 O O . GLU A 1 66 ? 10.614 -5.674 57.583 1.00 40.43 111 GLU A O 1
ATOM 508 N N . ARG A 1 67 ? 9.828 -6.355 59.580 1.00 39.17 112 ARG A N 1
ATOM 509 C CA . ARG A 1 67 ? 8.434 -6.469 59.137 1.00 47.71 112 ARG A CA 1
ATOM 510 C C . ARG A 1 67 ? 7.888 -5.146 58.593 1.00 41.76 112 ARG A C 1
ATOM 511 O O . ARG A 1 67 ? 7.292 -5.096 57.518 1.00 44.38 112 ARG A O 1
ATOM 519 N N . VAL A 1 68 ? 8.080 -4.082 59.368 1.00 39.03 113 VAL A N 1
ATOM 520 C CA . VAL A 1 68 ? 7.643 -2.749 58.980 1.00 36.27 113 VAL A CA 1
ATOM 521 C C . VAL A 1 68 ? 8.275 -2.353 57.648 1.00 40.30 113 VAL A C 1
ATOM 522 O O . VAL A 1 68 ? 7.588 -1.931 56.718 1.00 40.99 113 VAL A O 1
ATOM 526 N N . ILE A 1 69 ? 9.578 -2.554 57.538 1.00 36.60 114 ILE A N 1
ATOM 527 C CA . ILE A 1 69 ? 10.298 -2.258 56.297 1.00 36.47 114 ILE A CA 1
ATOM 528 C C . ILE A 1 69 ? 9.729 -3.039 55.117 1.00 38.64 114 ILE A C 1
ATOM 529 O O . ILE A 1 69 ? 9.668 -2.538 53.988 1.00 40.54 114 ILE A O 1
ATOM 534 N N . LEU A 1 70 ? 9.262 -4.255 55.372 1.00 36.88 115 LEU A N 1
ATOM 535 C CA . LEU A 1 70 ? 8.700 -5.054 54.287 1.00 40.73 115 LEU A CA 1
ATOM 536 C C . LEU A 1 70 ? 7.269 -4.624 53.952 1.00 48.39 115 LEU A C 1
ATOM 537 O O . LEU A 1 70 ? 6.858 -4.714 52.805 1.00 47.32 115 LEU A O 1
ATOM 542 N N . GLU A 1 71 ? 6.537 -4.116 54.946 1.00 40.87 116 GLU A N 1
ATOM 543 C CA . GLU A 1 71 ? 5.095 -3.885 54.817 1.00 50.27 116 GLU A CA 1
ATOM 544 C C . GLU A 1 71 ? 4.692 -2.440 54.483 1.00 51.32 116 GLU A C 1
ATOM 545 O O . GLU A 1 71 ? 3.572 -2.188 54.035 1.00 56.52 116 GLU A O 1
ATOM 551 N N . CYS A 1 72 ? 5.566 -1.486 54.767 1.00 47.78 117 CYS A N 1
ATOM 552 C CA . CYS A 1 72 ? 5.258 -0.072 54.531 1.00 44.44 117 CYS A CA 1
ATOM 553 C C . CYS A 1 72 ? 5.235 0.278 53.031 1.00 53.14 117 CYS A C 1
ATOM 554 O O . CYS A 1 72 ? 5.580 -0.560 52.186 1.00 53.48 117 CYS A O 1
ATOM 557 N N . ASP A 1 73 ? 4.831 1.503 52.689 1.00 55.90 118 ASP A N 1
ATOM 558 C CA . ASP A 1 73 ? 4.823 1.910 51.276 1.00 57.15 118 ASP A CA 1
ATOM 559 C C . ASP A 1 73 ? 6.162 2.536 50.906 1.00 53.29 118 ASP A C 1
ATOM 560 O O . ASP A 1 73 ? 7.023 2.717 51.771 1.00 55.45 118 ASP A O 1
ATOM 565 N N . GLU A 1 74 ? 6.344 2.842 49.623 1.00 56.91 119 GLU A N 1
ATOM 566 C CA . GLU A 1 74 ? 7.618 3.373 49.119 1.00 58.06 119 GLU A CA 1
ATOM 567 C C . GLU A 1 74 ? 8.090 4.617 49.857 1.00 56.20 119 GLU A C 1
ATOM 568 O O . GLU A 1 74 ? 9.277 4.778 50.147 1.00 54.77 119 GLU A O 1
ATOM 574 N N . THR A 1 75 ? 7.151 5.509 50.150 1.00 49.70 120 THR A N 1
ATOM 575 C CA . THR A 1 75 ? 7.476 6.782 50.780 1.00 44.56 120 THR A CA 1
ATOM 576 C C . THR A 1 75 ? 8.049 6.569 52.169 1.00 42.24 120 THR A C 1
ATOM 577 O O . THR A 1 75 ? 9.025 7.202 52.560 1.00 55.03 120 THR A O 1
ATOM 581 N N . GLN A 1 76 ? 7.398 5.686 52.919 1.00 44.13 121 GLN A N 1
ATOM 582 C CA . GLN A 1 76 ? 7.821 5.314 54.266 1.00 42.45 121 GLN A CA 1
ATOM 583 C C . GLN A 1 76 ? 9.183 4.584 54.255 1.00 38.30 121 GLN A C 1
ATOM 584 O O . GLN A 1 76 ? 10.014 4.757 55.145 1.00 41.21 121 GLN A O 1
ATOM 590 N N . LEU A 1 77 ? 9.395 3.764 53.238 1.00 43.38 122 LEU A N 1
ATOM 591 C CA . LEU A 1 77 ? 10.664 3.064 53.093 1.00 45.86 122 LEU A CA 1
ATOM 592 C C . LEU A 1 77 ? 11.794 4.092 53.001 1.00 41.89 122 LEU A C 1
ATOM 593 O O . LEU A 1 77 ? 12.810 3.988 53.710 1.00 42.11 122 LEU A O 1
ATOM 598 N N . LYS A 1 78 ? 11.600 5.108 52.166 1.00 46.85 123 LYS A N 1
ATOM 599 C CA . LYS A 1 78 ? 12.587 6.183 52.023 1.00 44.22 123 LYS A CA 1
ATOM 600 C C . LYS A 1 78 ? 12.856 6.900 53.334 1.00 50.68 123 LYS A C 1
ATOM 601 O O . LYS A 1 78 ? 14.008 7.240 53.645 1.00 48.83 123 LYS A O 1
ATOM 607 N N . ASP A 1 79 ? 11.803 7.132 54.121 1.00 52.77 124 ASP A N 1
ATOM 608 C CA . ASP A 1 79 ? 11.997 7.829 55.381 1.00 54.47 124 ASP A CA 1
ATOM 609 C C . ASP A 1 79 ? 12.777 6.979 56.373 1.00 42.99 124 ASP A C 1
ATOM 610 O O . ASP A 1 79 ? 13.668 7.474 57.055 1.00 44.78 124 ASP A O 1
ATOM 615 N N . ILE A 1 80 ? 12.445 5.696 56.447 1.00 43.42 125 ILE A N 1
ATOM 616 C CA . ILE A 1 80 ? 13.185 4.781 57.305 1.00 44.82 125 ILE A CA 1
ATOM 617 C C . ILE A 1 80 ? 14.666 4.711 56.840 1.00 39.70 125 ILE A C 1
ATOM 618 O O . ILE A 1 80 ? 15.586 4.767 57.662 1.00 40.13 125 ILE A O 1
ATOM 623 N N . PHE A 1 81 ? 14.889 4.644 55.532 1.00 40.46 126 PHE A N 1
ATOM 624 C CA . PHE A 1 81 ? 16.253 4.639 54.979 1.00 40.72 126 PHE A CA 1
ATOM 625 C C . PHE A 1 81 ? 17.075 5.842 55.480 1.00 46.37 126 PHE A C 1
ATOM 626 O O . PHE A 1 81 ? 18.152 5.670 56.075 1.00 47.24 126 PHE A O 1
ATOM 634 N N . GLN A 1 82 ? 16.563 7.059 55.294 1.00 52.89 127 GLN A N 1
ATOM 635 C CA . GLN A 1 82 ? 17.330 8.248 55.690 1.00 54.89 127 GLN A CA 1
ATOM 636 C C . GLN A 1 82 ? 17.502 8.376 57.196 1.00 56.76 127 GLN A C 1
ATOM 637 O O . GLN A 1 82 ? 18.413 9.066 57.661 1.00 54.05 127 GLN A O 1
ATOM 643 N N . SER A 1 83 ? 16.664 7.696 57.973 1.00 50.50 128 SER A N 1
ATOM 644 C CA . SER A 1 83 ? 16.830 7.773 59.414 1.00 48.40 128 SER A CA 1
ATOM 645 C C . SER A 1 83 ? 18.114 7.065 59.830 1.00 51.14 128 SER A C 1
ATOM 646 O O . SER A 1 83 ? 18.562 7.214 60.967 1.00 51.20 128 SER A O 1
ATOM 649 N N . PHE A 1 84 ? 18.735 6.323 58.910 1.00 55.84 129 PHE A N 1
ATOM 650 C CA . PHE A 1 84 ? 19.968 5.613 59.244 1.00 46.96 129 PHE A CA 1
ATOM 651 C C . PHE A 1 84 ? 21.225 6.343 58.750 1.00 52.24 129 PHE A C 1
ATOM 652 O O . PHE A 1 84 ? 22.344 5.906 59.024 1.00 46.88 129 PHE A O 1
ATOM 660 N N . ASN A 1 85 ? 21.041 7.443 58.027 1.00 54.56 130 ASN A N 1
ATOM 661 C CA . ASN A 1 85 ? 22.175 8.230 57.556 1.00 60.02 130 ASN A CA 1
ATOM 662 C C . ASN A 1 85 ? 23.143 8.555 58.680 1.00 57.43 130 ASN A C 1
ATOM 663 O O . ASN A 1 85 ? 22.736 8.990 59.749 1.00 56.59 130 ASN A O 1
ATOM 668 N N . GLY A 1 86 ? 24.424 8.303 58.442 1.00 47.45 131 GLY A N 1
ATOM 669 C CA . GLY A 1 86 ? 25.452 8.618 59.411 1.00 35.57 131 GLY A CA 1
ATOM 670 C C . GLY A 1 86 ? 25.820 7.459 60.301 1.00 45.90 131 GLY A C 1
ATOM 671 O O . GLY A 1 86 ? 26.810 7.529 61.028 1.00 52.70 131 GLY A O 1
ATOM 672 N N . VAL A 1 87 ? 25.022 6.396 60.292 1.00 48.94 132 VAL A N 1
ATOM 673 C CA . VAL A 1 87 ? 25.328 5.242 61.155 1.00 44.59 132 VAL A CA 1
ATOM 674 C C . VAL A 1 87 ? 25.279 3.898 60.412 1.00 36.80 132 VAL A C 1
ATOM 675 O O . VAL A 1 87 ? 25.212 2.828 61.029 1.00 45.04 132 VAL A O 1
ATOM 679 N N . PHE A 1 88 ? 25.317 3.952 59.085 1.00 40.29 133 PHE A N 1
ATOM 680 C CA . PHE A 1 88 ? 25.233 2.724 58.285 1.00 40.39 133 PHE A CA 1
ATOM 681 C C . PHE A 1 88 ? 26.350 1.751 58.616 1.00 41.80 133 PHE A C 1
ATOM 682 O O . PHE A 1 88 ? 26.115 0.543 58.738 1.00 38.65 133 PHE A O 1
ATOM 690 N N . PHE A 1 89 ? 27.559 2.265 58.809 1.00 40.47 134 PHE A N 1
ATOM 691 C CA . PHE A 1 89 ? 28.659 1.385 59.150 1.00 40.93 134 PHE A CA 1
ATOM 692 C C . PHE A 1 89 ? 28.477 0.752 60.535 1.00 38.14 134 PHE A C 1
ATOM 693 O O . PHE A 1 89 ? 28.624 -0.473 60.709 1.00 40.72 134 PHE A O 1
ATOM 701 N N . GLY A 1 90 ? 28.115 1.561 61.516 1.00 42.57 135 GLY A N 1
ATOM 702 C CA . GLY A 1 90 ? 27.873 1.021 62.840 1.00 42.22 135 GLY A CA 1
ATOM 703 C C . GLY A 1 90 ? 26.728 0.021 62.822 1.00 38.51 135 GLY A C 1
ATOM 704 O O . GLY A 1 90 ? 26.804 -1.011 63.480 1.00 38.03 135 GLY A O 1
ATOM 705 N N . LEU A 1 91 ? 25.682 0.305 62.049 1.00 37.00 136 LEU A N 1
ATOM 706 C CA . LEU A 1 91 ? 24.549 -0.611 61.974 1.00 40.39 136 LEU A CA 1
ATOM 707 C C . LEU A 1 91 ? 24.954 -1.895 61.257 1.00 41.67 136 LEU A C 1
ATOM 708 O O . LEU A 1 91 ? 24.572 -2.996 61.654 1.00 42.43 136 LEU A O 1
ATOM 713 N N . SER A 1 92 ? 25.781 -1.757 60.228 1.00 42.65 137 SER A N 1
ATOM 714 C CA . SER A 1 92 ? 26.225 -2.919 59.465 1.00 36.02 137 SER A CA 1
ATOM 715 C C . SER A 1 92 ? 27.040 -3.852 60.357 1.00 38.44 137 SER A C 1
ATOM 716 O O . SER A 1 92 ? 27.068 -5.058 60.131 1.00 39.21 137 SER A O 1
ATOM 719 N N . CYS A 1 93 ? 27.681 -3.299 61.384 1.00 46.74 138 CYS A N 1
ATOM 720 C CA . CYS A 1 93 ? 28.489 -4.103 62.309 1.00 48.95 138 CYS A CA 1
ATOM 721 C C . CYS A 1 93 ? 27.694 -4.703 63.466 1.00 49.92 138 CYS A C 1
ATOM 722 O O . CYS A 1 93 ? 28.216 -5.506 64.232 1.00 51.71 138 CYS A O 1
ATOM 725 N N . HIS A 1 94 ? 26.424 -4.327 63.571 1.00 46.75 139 HIS A N 1
ATOM 726 C CA . HIS A 1 94 ? 25.591 -4.709 64.716 1.00 33.56 139 HIS A CA 1
ATOM 727 C C . HIS A 1 94 ? 24.964 -6.065 64.533 1.00 34.49 139 HIS A C 1
ATOM 728 O O . HIS A 1 94 ? 24.454 -6.380 63.466 1.00 44.38 139 HIS A O 1
ATOM 735 N N . LYS A 1 95 ? 25.022 -6.878 65.583 1.00 34.83 140 LYS A N 1
ATOM 736 C CA . LYS A 1 95 ? 24.450 -8.211 65.560 1.00 38.00 140 LYS A CA 1
ATOM 737 C C . LYS A 1 95 ? 22.987 -8.249 65.090 1.00 44.46 140 LYS A C 1
ATOM 738 O O . LYS A 1 95 ? 22.598 -9.143 64.357 1.00 45.02 140 LYS A O 1
ATOM 744 N N . TYR A 1 96 ? 22.172 -7.285 65.507 1.00 37.45 141 TYR A N 1
ATOM 745 C CA . TYR A 1 96 ? 20.757 -7.322 65.122 1.00 39.24 141 TYR A CA 1
ATOM 746 C C . TYR A 1 96 ? 20.444 -6.361 64.002 1.00 41.03 141 TYR A C 1
ATOM 747 O O . TYR A 1 96 ? 19.718 -6.716 63.082 1.00 42.83 141 TYR A O 1
ATOM 756 N N . ALA A 1 97 ? 21.026 -5.168 64.037 1.00 35.21 142 ALA A N 1
ATOM 757 C CA . ALA A 1 97 ? 20.711 -4.180 63.015 1.00 31.74 142 ALA A CA 1
ATOM 758 C C . ALA A 1 97 ? 21.239 -4.570 61.627 1.00 39.42 142 ALA A C 1
ATOM 759 O O . ALA A 1 97 ? 20.731 -4.081 60.620 1.00 38.19 142 ALA A O 1
ATOM 761 N N . SER A 1 98 ? 22.266 -5.413 61.559 1.00 36.71 143 SER A N 1
ATOM 762 C CA . SER A 1 98 ? 22.838 -5.747 60.246 1.00 42.32 143 SER A CA 1
ATOM 763 C C . SER A 1 98 ? 21.836 -6.499 59.406 1.00 35.07 143 SER A C 1
ATOM 764 O O . SER A 1 98 ? 21.802 -6.321 58.194 1.00 38.18 143 SER A O 1
ATOM 767 N N . HIS A 1 99 ? 21.023 -7.338 60.049 1.00 34.09 144 HIS A N 1
ATOM 768 C CA . HIS A 1 99 ? 19.986 -8.083 59.341 1.00 45.44 144 HIS A CA 1
ATOM 769 C C . HIS A 1 99 ? 18.859 -7.151 58.922 1.00 43.32 144 HIS A C 1
ATOM 770 O O . HIS A 1 99 ? 18.221 -7.375 57.906 1.00 42.67 144 HIS A O 1
ATOM 777 N N . VAL A 1 100 ? 18.644 -6.086 59.688 1.00 41.49 145 VAL A N 1
ATOM 778 C CA . VAL A 1 100 ? 17.670 -5.078 59.320 1.00 37.14 145 VAL A CA 1
ATOM 779 C C . VAL A 1 100 ? 18.134 -4.373 58.045 1.00 35.23 145 VAL A C 1
ATOM 780 O O . VAL A 1 100 ? 17.344 -4.202 57.114 1.00 35.69 145 VAL A O 1
ATOM 784 N N . LEU A 1 101 ? 19.415 -3.993 57.990 1.00 31.95 146 LEU A N 1
ATOM 785 C CA . LEU A 1 101 ? 19.993 -3.408 56.778 1.00 35.12 146 LEU A CA 1
ATOM 786 C C . LEU A 1 101 ? 19.841 -4.289 55.555 1.00 33.17 146 LEU A C 1
ATOM 787 O O . LEU A 1 101 ? 19.561 -3.800 54.468 1.00 38.39 146 LEU A O 1
ATOM 792 N N . GLU A 1 102 ? 20.044 -5.589 55.727 1.00 33.85 147 GLU A N 1
ATOM 793 C CA . GLU A 1 102 ? 19.921 -6.508 54.599 1.00 39.69 147 GLU A CA 1
ATOM 794 C C . GLU A 1 102 ? 18.498 -6.481 54.023 1.00 36.21 147 GLU A C 1
ATOM 795 O O . GLU A 1 102 ? 18.305 -6.359 52.815 1.00 42.46 147 GLU A O 1
ATOM 801 N N . THR A 1 103 ? 17.506 -6.571 54.893 1.00 42.30 148 THR A N 1
ATOM 802 C CA . THR A 1 103 ? 16.108 -6.488 54.476 1.00 41.45 148 THR A CA 1
ATOM 803 C C . THR A 1 103 ? 15.811 -5.161 53.803 1.00 32.13 148 THR A C 1
ATOM 804 O O . THR A 1 103 ? 15.191 -5.106 52.753 1.00 41.05 148 THR A O 1
ATOM 808 N N . LEU A 1 104 ? 16.262 -4.087 54.430 1.00 37.93 149 LEU A N 1
ATOM 809 C CA . LEU A 1 104 ? 16.137 -2.746 53.870 1.00 33.95 149 LEU A CA 1
ATOM 810 C C . LEU A 1 104 ? 16.776 -2.651 52.479 1.00 43.63 149 LEU A C 1
ATOM 811 O O . LEU A 1 104 ? 16.158 -2.210 51.503 1.00 37.57 149 LEU A O 1
ATOM 816 N N . PHE A 1 105 ? 18.028 -3.086 52.384 1.00 38.64 150 PHE A N 1
ATOM 817 C CA . PHE A 1 105 ? 18.755 -2.919 51.135 1.00 40.23 150 PHE A CA 1
ATOM 818 C C . PHE A 1 105 ? 18.113 -3.736 50.026 1.00 36.33 150 PHE A C 1
ATOM 819 O O . PHE A 1 105 ? 18.025 -3.280 48.899 1.00 39.79 150 PHE A O 1
ATOM 827 N N . VAL A 1 106 ? 17.638 -4.934 50.335 1.00 37.37 151 VAL A N 1
ATOM 828 C CA . VAL A 1 106 ? 17.035 -5.728 49.282 1.00 42.15 151 VAL A CA 1
ATOM 829 C C . VAL A 1 106 ? 15.758 -5.076 48.762 1.00 50.22 151 VAL A C 1
ATOM 830 O O . VAL A 1 106 ? 15.550 -5.019 47.557 1.00 49.91 151 VAL A O 1
ATOM 834 N N . ARG A 1 107 ? 14.933 -4.525 49.650 1.00 42.58 152 ARG A N 1
ATOM 835 C CA . ARG A 1 107 ? 13.695 -3.904 49.188 1.00 46.89 152 ARG A CA 1
ATOM 836 C C . ARG A 1 107 ? 13.998 -2.594 48.450 1.00 46.97 152 ARG A C 1
ATOM 837 O O . ARG A 1 107 ? 13.352 -2.269 47.463 1.00 45.28 152 ARG A O 1
ATOM 845 N N . SER A 1 108 ? 14.971 -1.840 48.948 1.00 44.90 153 SER A N 1
ATOM 846 C CA . SER A 1 108 ? 15.395 -0.598 48.319 1.00 54.16 153 SER A CA 1
ATOM 847 C C . SER A 1 108 ? 15.921 -0.833 46.901 1.00 64.12 153 SER A C 1
ATOM 848 O O . SER A 1 108 ? 15.736 -0.005 46.003 1.00 55.78 153 SER A O 1
ATOM 851 N N . ALA A 1 109 ? 16.596 -1.961 46.716 1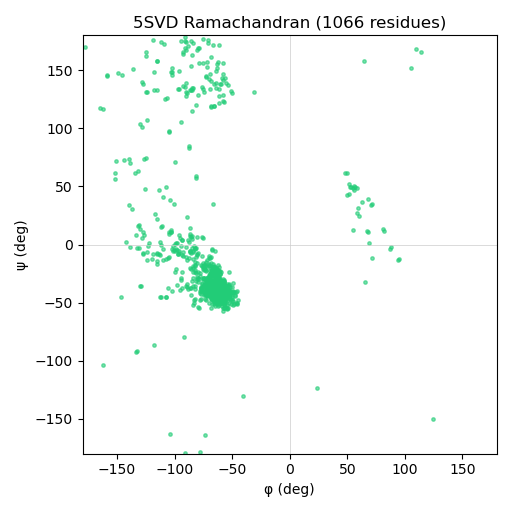.00 60.66 154 ALA A N 1
ATOM 852 C CA . ALA A 1 109 ? 17.118 -2.329 45.409 1.00 66.32 154 ALA A CA 1
ATOM 853 C C . ALA A 1 109 ? 15.985 -2.591 44.437 1.00 63.73 154 ALA A C 1
ATOM 854 O O . ALA A 1 109 ? 16.063 -2.232 43.266 1.00 65.36 154 ALA A O 1
ATOM 856 N N . ALA A 1 110 ? 14.925 -3.215 44.925 1.00 52.75 155 ALA A N 1
ATOM 857 C CA . ALA A 1 110 ? 13.771 -3.480 44.079 1.00 65.28 155 ALA A CA 1
ATOM 858 C C . ALA A 1 110 ? 13.077 -2.164 43.708 1.00 72.65 155 ALA A C 1
ATOM 859 O O . ALA A 1 110 ? 12.521 -2.037 42.618 1.00 79.52 155 ALA A O 1
ATOM 861 N N . LEU A 1 111 ? 13.125 -1.185 44.610 1.00 68.92 156 LEU A N 1
ATOM 862 C CA . LEU A 1 111 ? 12.482 0.101 44.367 1.00 66.73 156 LEU A CA 1
ATOM 863 C C . LEU A 1 111 ? 13.249 0.926 43.338 1.00 69.15 156 LEU A C 1
ATOM 864 O O . LEU A 1 111 ? 12.631 1.629 42.548 1.00 63.42 156 LEU A O 1
ATOM 869 N N . VAL A 1 112 ? 14.581 0.851 43.327 1.00 76.14 157 VAL A N 1
ATOM 870 C CA . VAL A 1 112 ? 15.334 1.598 42.313 1.00 73.45 157 VAL A CA 1
ATOM 871 C C . VAL A 1 112 ? 15.094 0.993 40.926 1.00 69.07 157 VAL A C 1
ATOM 872 O O . VAL A 1 112 ? 15.214 1.688 39.919 1.00 70.97 157 VAL A O 1
ATOM 876 N N . GLU A 1 113 ? 14.749 -0.294 40.872 1.00 67.62 158 GLU A N 1
ATOM 877 C CA . GLU A 1 113 ? 14.429 -0.937 39.599 1.00 79.50 158 GLU A CA 1
ATOM 878 C C . GLU A 1 113 ? 13.158 -0.391 38.941 1.00 87.40 158 GLU A C 1
ATOM 879 O O . GLU A 1 113 ? 13.112 -0.214 37.725 1.00 90.47 158 GLU A O 1
ATOM 885 N N . ARG A 1 114 ? 12.139 -0.095 39.742 1.00 89.87 159 ARG A N 1
ATOM 886 C CA . ARG A 1 114 ? 10.885 0.412 39.199 1.00 91.42 159 ARG A CA 1
ATOM 887 C C . ARG A 1 114 ? 10.968 1.928 39.089 1.00 91.00 159 ARG A C 1
ATOM 888 O O . ARG A 1 114 ? 10.173 2.562 38.404 1.00 96.34 159 ARG A O 1
ATOM 896 N N . GLU A 1 115 ? 12.005 2.483 39.703 1.00 90.92 160 GLU A N 1
ATOM 897 C CA . GLU A 1 115 ? 12.259 3.914 39.725 1.00 88.23 160 GLU A CA 1
ATOM 898 C C . GLU A 1 115 ? 13.002 4.203 38.426 1.00 86.59 160 GLU A C 1
ATOM 899 O O . GLU A 1 115 ? 13.171 5.349 38.010 1.00 81.02 160 GLU A O 1
ATOM 905 N N . LEU A 1 116 ? 13.431 3.118 37.789 1.00 93.68 161 LEU A N 1
ATOM 906 C CA . LEU A 1 116 ? 14.177 3.158 36.543 1.00 96.85 161 LEU A CA 1
ATOM 907 C C . LEU A 1 116 ? 13.245 2.920 35.363 1.00 94.64 161 LEU A C 1
ATOM 908 O O . LEU A 1 116 ? 13.430 3.491 34.289 1.00 91.46 161 LEU A O 1
ATOM 913 N N . LEU A 1 117 ? 12.238 2.077 35.574 1.00 97.14 162 LEU A N 1
ATOM 914 C CA . LEU A 1 117 ? 11.264 1.767 34.532 1.00 99.17 162 LEU A CA 1
ATOM 915 C C . LEU A 1 117 ? 10.078 2.731 34.550 1.00 104.58 162 LEU A C 1
ATOM 916 O O . LEU A 1 117 ? 8.994 2.389 34.081 1.00 109.28 162 LEU A O 1
ATOM 921 N N . THR A 1 118 ? 10.282 3.927 35.099 1.00 104.70 163 THR A N 1
ATOM 922 C CA . THR A 1 118 ? 9.234 4.948 35.164 1.00 100.81 163 THR A CA 1
ATOM 923 C C . THR A 1 118 ? 9.839 6.328 35.421 1.00 97.10 163 THR A C 1
ATOM 924 O O . THR A 1 118 ? 9.976 6.760 36.569 1.00 92.23 163 THR A O 1
ATOM 928 N N . TYR A 1 130 ? 10.120 12.969 45.608 1.00 110.68 175 TYR A N 1
ATOM 929 C CA . TYR A 1 130 ? 11.145 13.945 45.958 1.00 113.61 175 TYR A CA 1
ATOM 930 C C . TYR A 1 130 ? 12.504 13.401 45.556 1.00 111.77 175 TYR A C 1
ATOM 931 O O . TYR A 1 130 ? 12.675 12.963 44.420 1.00 107.88 175 TYR A O 1
ATOM 940 N N . VAL A 1 131 ? 13.467 13.433 46.476 1.00 117.27 176 VAL A N 1
ATOM 941 C CA . VAL A 1 131 ? 14.760 12.783 46.250 1.00 116.94 176 VAL A CA 1
ATOM 942 C C . VAL A 1 131 ? 14.530 11.282 46.057 1.00 104.32 176 VAL A C 1
ATOM 943 O O . VAL A 1 131 ? 13.783 10.655 46.810 1.00 105.32 176 VAL A O 1
ATOM 947 N N . THR A 1 132 ? 15.162 10.712 45.035 1.00 88.04 177 THR A N 1
ATOM 948 C CA . THR A 1 132 ? 14.863 9.343 44.621 1.00 80.89 177 THR A CA 1
ATOM 949 C C . THR A 1 132 ? 15.550 8.280 45.473 1.00 75.07 177 THR A C 1
ATOM 950 O O . THR A 1 132 ? 16.448 8.575 46.270 1.00 69.80 177 THR A O 1
ATOM 954 N N . MET A 1 133 ? 15.108 7.037 45.304 1.00 76.00 178 MET A N 1
ATOM 955 C CA . MET A 1 133 ? 15.695 5.937 46.050 1.00 77.08 178 MET A CA 1
ATOM 956 C C . MET A 1 133 ? 17.142 5.782 45.584 1.00 71.86 178 MET A C 1
ATOM 957 O O . MET A 1 133 ? 18.052 5.647 46.408 1.00 69.38 178 MET A O 1
ATOM 962 N N . GLU A 1 134 ? 17.339 5.825 44.263 1.00 68.84 179 GLU A N 1
ATOM 963 C CA . GLU A 1 134 ? 18.671 5.742 43.653 1.00 65.79 179 GLU A CA 1
ATOM 964 C C . GLU A 1 134 ? 19.683 6.648 44.344 1.00 61.20 179 GLU A C 1
ATOM 965 O O . GLU A 1 134 ? 20.749 6.194 44.756 1.00 62.13 179 GLU A O 1
ATOM 971 N N . ASN A 1 135 ? 19.336 7.920 44.511 1.00 61.66 180 ASN A N 1
ATOM 972 C CA . ASN A 1 135 ? 20.266 8.863 45.114 1.00 64.85 180 ASN A CA 1
ATOM 973 C C . ASN A 1 135 ? 20.461 8.617 46.594 1.00 60.41 180 ASN A C 1
ATOM 974 O O . ASN A 1 135 ? 21.534 8.883 47.145 1.00 60.99 180 ASN A O 1
ATOM 979 N N . MET A 1 136 ? 19.432 8.078 47.239 1.00 57.55 181 MET A N 1
ATOM 980 C CA . MET A 1 136 ? 19.520 7.759 48.657 1.00 56.83 181 MET A CA 1
ATOM 981 C C . MET A 1 136 ? 20.453 6.560 48.859 1.00 43.16 181 MET A C 1
ATOM 982 O O . MET A 1 136 ? 21.253 6.506 49.791 1.00 44.80 181 MET A O 1
ATOM 987 N N . PHE A 1 137 ? 20.357 5.614 47.944 1.00 45.87 182 PHE A N 1
ATOM 988 C CA . PHE A 1 137 ? 21.189 4.428 47.987 1.00 51.80 182 PHE A CA 1
ATOM 989 C C . PHE A 1 137 ? 22.649 4.835 47.770 1.00 53.64 182 PHE A C 1
ATOM 990 O O . PHE A 1 137 ? 23.549 4.367 48.480 1.00 49.49 182 PHE A O 1
ATOM 998 N N . LEU A 1 138 ? 22.876 5.751 46.828 1.00 57.37 183 LEU A N 1
ATOM 999 C CA . LEU A 1 138 ? 24.235 6.226 46.544 1.00 54.29 183 LEU A CA 1
ATOM 1000 C C . LEU A 1 138 ? 24.840 6.944 47.740 1.00 54.24 183 LEU A C 1
ATOM 1001 O O . LEU A 1 138 ? 26.052 6.849 47.976 1.00 54.81 183 LEU A O 1
ATOM 1006 N N . PHE A 1 139 ? 24.007 7.653 48.507 1.00 49.99 184 PHE A N 1
ATOM 1007 C CA . PHE A 1 139 ? 24.512 8.347 49.693 1.00 50.14 184 PHE A CA 1
ATOM 1008 C C . PHE A 1 139 ? 25.086 7.360 50.714 1.00 44.15 184 PHE A C 1
ATOM 1009 O O . PHE A 1 139 ? 26.158 7.593 51.267 1.00 52.97 184 PHE A O 1
ATOM 1017 N N . MET A 1 140 ? 24.375 6.273 50.998 1.00 50.91 185 MET A N 1
ATOM 1018 C CA . MET A 1 140 ? 24.898 5.329 51.991 1.00 48.04 185 MET A CA 1
ATOM 1019 C C . MET A 1 140 ? 26.133 4.582 51.468 1.00 41.62 185 MET A C 1
ATOM 1020 O O . MET A 1 140 ? 27.023 4.258 52.250 1.00 40.79 185 MET A O 1
ATOM 1025 N N . LEU A 1 141 ? 26.164 4.286 50.169 1.00 39.24 186 LEU A N 1
ATOM 1026 C CA . LEU A 1 141 ? 27.352 3.668 49.561 1.00 47.76 186 LEU A CA 1
ATOM 1027 C C . LEU A 1 141 ? 28.564 4.571 49.788 1.00 54.56 186 LEU A C 1
ATOM 1028 O O . LEU A 1 141 ? 29.628 4.096 50.199 1.00 49.26 186 LEU A O 1
ATOM 1033 N N . ASN A 1 142 ? 28.407 5.877 49.566 1.00 58.19 187 ASN A N 1
ATOM 1034 C CA . ASN A 1 142 ? 29.545 6.771 49.778 1.00 56.18 187 ASN A CA 1
ATOM 1035 C C . ASN A 1 142 ? 29.923 6.872 51.253 1.00 58.78 187 ASN A C 1
ATOM 1036 O O . ASN A 1 142 ? 31.100 6.998 51.583 1.00 51.88 187 ASN A O 1
ATOM 1041 N N . GLU A 1 143 ? 28.950 6.697 52.147 1.00 48.42 188 GLU A N 1
ATOM 1042 C CA . GLU A 1 143 ? 29.262 6.690 53.568 1.00 43.69 188 GLU A CA 1
ATOM 1043 C C . GLU A 1 143 ? 30.026 5.434 53.954 1.00 44.57 188 GLU A C 1
ATOM 1044 O O . GLU A 1 143 ? 30.841 5.443 54.876 1.00 46.10 188 GLU A O 1
ATOM 1050 N N . LEU A 1 144 ? 29.776 4.338 53.245 1.00 45.87 189 LEU A N 1
ATOM 1051 C CA . LEU A 1 144 ? 30.422 3.080 53.599 1.00 44.78 189 LEU A CA 1
ATOM 1052 C C . LEU A 1 144 ? 31.837 2.976 53.016 1.00 42.51 189 LEU A C 1
ATOM 1053 O O . LEU A 1 144 ? 32.660 2.240 53.553 1.00 46.10 189 LEU A O 1
ATOM 1058 N N . LYS A 1 145 ? 32.111 3.707 51.941 1.00 46.84 190 LYS A N 1
ATOM 1059 C CA . LYS A 1 145 ? 33.367 3.514 51.185 1.00 52.39 190 LYS A CA 1
ATOM 1060 C C . LYS A 1 145 ? 34.648 3.554 52.035 1.00 55.93 190 LYS A C 1
ATOM 1061 O O . LYS A 1 145 ? 35.485 2.647 51.928 1.00 58.79 190 LYS A O 1
ATOM 1067 N N . PRO A 1 146 ? 34.789 4.544 52.934 1.00 50.86 191 PRO A N 1
ATOM 1068 C CA . PRO A 1 146 ? 35.983 4.445 53.788 1.00 45.04 191 PRO A CA 1
ATOM 1069 C C . PRO A 1 146 ? 36.006 3.271 54.776 1.00 54.17 191 PRO A C 1
ATOM 1070 O O . PRO A 1 146 ? 37.024 3.080 55.435 1.00 60.97 191 PRO A O 1
ATOM 1074 N N . HIS A 1 147 ? 34.944 2.478 54.869 1.00 53.68 192 HIS A N 1
ATOM 1075 C CA . HIS A 1 147 ? 34.931 1.386 55.844 1.00 49.31 192 HIS A CA 1
ATOM 1076 C C . HIS A 1 147 ? 34.962 -0.005 55.196 1.00 48.83 192 HIS A C 1
ATOM 1077 O O . HIS A 1 147 ? 34.955 -1.034 55.889 1.00 49.79 192 HIS A O 1
ATOM 1084 N N . LEU A 1 148 ? 34.995 -0.023 53.869 1.00 47.78 193 LEU A N 1
ATOM 1085 C CA . LEU A 1 148 ? 34.857 -1.265 53.114 1.00 47.22 193 LEU A CA 1
ATOM 1086 C C . LEU A 1 148 ? 35.843 -2.325 53.557 1.00 44.46 193 LEU A C 1
ATOM 1087 O O . LEU A 1 148 ? 35.483 -3.494 53.669 1.00 49.60 193 LEU A O 1
ATOM 1092 N N . LYS A 1 149 ? 37.073 -1.917 53.855 1.00 46.78 194 LYS A N 1
ATOM 1093 C CA . LYS A 1 149 ? 38.095 -2.875 54.246 1.00 49.36 194 LYS A CA 1
ATOM 1094 C C . LYS A 1 149 ? 37.788 -3.484 55.592 1.00 45.02 194 LYS A C 1
ATOM 1095 O O . LYS A 1 149 ? 37.975 -4.685 55.804 1.00 48.10 194 LYS A O 1
ATOM 1101 N N . THR A 1 150 ? 37.302 -2.661 56.513 1.00 54.07 195 THR A N 1
ATOM 1102 C CA . THR A 1 150 ? 36.974 -3.164 57.837 1.00 42.39 195 THR A CA 1
ATOM 1103 C C . THR A 1 150 ? 35.747 -4.081 57.731 1.00 48.15 195 THR A C 1
ATOM 1104 O O . THR A 1 150 ? 35.669 -5.123 58.395 1.00 49.85 195 THR A O 1
ATOM 1108 N N . MET A 1 151 ? 34.817 -3.714 56.856 1.00 45.66 196 MET A N 1
ATOM 1109 C CA . MET A 1 151 ? 33.600 -4.510 56.681 1.00 44.76 196 MET A CA 1
ATOM 1110 C C . MET A 1 151 ? 33.925 -5.919 56.221 1.00 40.95 196 MET A C 1
ATOM 1111 O O . MET A 1 151 ? 33.406 -6.907 56.757 1.00 42.20 196 MET A O 1
ATOM 1116 N N . MET A 1 152 ? 34.846 -6.023 55.267 1.00 46.81 197 MET A N 1
ATOM 1117 C CA . MET A 1 152 ? 35.166 -7.311 54.688 1.00 41.13 197 MET A CA 1
ATOM 1118 C C . MET A 1 152 ? 35.615 -8.303 55.744 1.00 40.04 197 MET A C 1
ATOM 1119 O O . MET A 1 152 ? 35.382 -9.510 55.610 1.00 42.81 197 MET A O 1
ATOM 1124 N N . ASN A 1 153 ? 36.247 -7.791 56.798 1.00 47.60 198 ASN A N 1
ATOM 1125 C CA . ASN A 1 153 ? 36.753 -8.635 57.869 1.00 63.50 198 ASN A CA 1
ATOM 1126 C C . ASN A 1 153 ? 35.842 -8.704 59.091 1.00 69.59 198 ASN A C 1
ATOM 1127 O O . ASN A 1 153 ? 36.159 -9.378 60.070 1.00 70.91 198 ASN A O 1
ATOM 1132 N N . HIS A 1 154 ? 34.705 -8.020 59.021 1.00 66.82 199 HIS A N 1
ATOM 1133 C CA . HIS A 1 154 ? 33.776 -7.968 60.150 1.00 47.46 199 HIS A CA 1
ATOM 1134 C C . HIS A 1 154 ? 32.750 -9.096 60.093 1.00 47.43 199 HIS A C 1
ATOM 1135 O O . HIS A 1 154 ? 32.125 -9.346 59.049 1.00 48.06 199 HIS A O 1
ATOM 1142 N N . GLN A 1 155 ? 32.571 -9.802 61.201 1.00 43.67 200 GLN A N 1
ATOM 1143 C CA . GLN A 1 155 ? 31.686 -10.960 61.175 1.00 48.24 200 GLN A CA 1
ATOM 1144 C C . GLN A 1 155 ? 30.220 -10.635 60.824 1.00 41.56 200 GLN A C 1
ATOM 1145 O O . GLN A 1 155 ? 29.500 -11.509 60.346 1.00 41.64 200 GLN A O 1
ATOM 1151 N N . TYR A 1 156 ? 29.779 -9.398 61.024 1.00 40.63 201 TYR A N 1
ATOM 1152 C CA . TYR A 1 156 ? 28.414 -9.083 60.638 1.00 46.67 201 TYR A CA 1
ATOM 1153 C C . TYR A 1 156 ? 28.427 -8.218 59.393 1.00 43.93 201 TYR A C 1
ATOM 1154 O O . TYR A 1 156 ? 27.678 -8.469 58.452 1.00 50.56 201 TYR A O 1
ATOM 1163 N N . ALA A 1 157 ? 29.282 -7.210 59.368 1.00 37.87 202 ALA A N 1
ATOM 1164 C CA . ALA A 1 157 ? 29.249 -6.288 58.251 1.00 39.94 202 ALA A CA 1
ATOM 1165 C C . ALA A 1 157 ? 29.726 -6.921 56.914 1.00 43.54 202 ALA A C 1
ATOM 1166 O O . ALA A 1 157 ? 29.395 -6.415 55.836 1.00 42.32 202 ALA A O 1
ATOM 1168 N N . SER A 1 158 ? 30.474 -8.024 56.958 1.00 40.86 203 SER A N 1
ATOM 1169 C CA . SER A 1 158 ? 30.888 -8.657 55.700 1.00 46.79 203 SER A CA 1
ATOM 1170 C C . SER A 1 158 ? 29.674 -9.175 54.916 1.00 45.33 203 SER A C 1
ATOM 1171 O O . SER A 1 158 ? 29.681 -9.177 53.679 1.00 42.47 203 SER A O 1
ATOM 1174 N N . HIS A 1 159 ? 28.636 -9.597 55.631 1.00 39.84 204 HIS A N 1
ATOM 1175 C CA . HIS A 1 159 ? 27.408 -10.058 54.996 1.00 37.15 204 HIS A CA 1
ATOM 1176 C C . HIS A 1 159 ? 26.700 -8.909 54.294 1.00 35.52 204 HIS A C 1
ATOM 1177 O O . HIS A 1 159 ? 26.148 -9.077 53.202 1.00 40.31 204 HIS A O 1
ATOM 1184 N N . VAL A 1 160 ? 26.725 -7.740 54.918 1.00 35.50 205 VAL A N 1
ATOM 1185 C CA . VAL A 1 160 ? 26.125 -6.562 54.304 1.00 35.77 205 VAL A CA 1
ATOM 1186 C C . VAL A 1 160 ? 26.909 -6.171 53.061 1.00 35.76 205 VAL A C 1
ATOM 1187 O O . VAL A 1 160 ? 26.323 -5.903 52.007 1.00 37.29 205 VAL A O 1
ATOM 1191 N N . LEU A 1 161 ? 28.237 -6.145 53.182 1.00 37.38 206 LEU A N 1
ATOM 1192 C CA . LEU A 1 161 ? 29.095 -5.820 52.038 1.00 33.89 206 LEU A CA 1
ATOM 1193 C C . LEU A 1 161 ? 28.830 -6.790 50.889 1.00 36.19 206 LEU A C 1
ATOM 1194 O O . LEU A 1 161 ? 28.672 -6.383 49.729 1.00 36.09 206 LEU A O 1
ATOM 1199 N N . ARG A 1 162 ? 28.746 -8.072 51.222 1.00 32.37 207 ARG A N 1
ATOM 1200 C CA . ARG A 1 162 ? 28.514 -9.094 50.216 1.00 33.04 207 ARG A CA 1
ATOM 1201 C C . ARG A 1 162 ? 27.161 -8.884 49.521 1.00 39.13 207 ARG A C 1
ATOM 1202 O O . ARG A 1 162 ? 27.057 -9.000 48.304 1.00 36.50 207 ARG A O 1
ATOM 1210 N N . LEU A 1 163 ? 26.123 -8.563 50.295 1.00 36.69 208 LEU A N 1
ATOM 1211 C CA . LEU A 1 163 ? 24.821 -8.290 49.704 1.00 35.69 208 LEU A CA 1
ATOM 1212 C C . LEU A 1 163 ? 24.866 -7.070 48.771 1.00 36.94 208 LEU A C 1
ATOM 1213 O O . LEU A 1 163 ? 24.274 -7.078 47.690 1.00 39.79 208 LEU A O 1
ATOM 1218 N N . LEU A 1 164 ? 25.551 -6.013 49.193 1.00 36.45 209 LEU A N 1
ATOM 1219 C CA . LEU A 1 164 ? 25.664 -4.817 48.357 1.00 36.77 209 LEU A CA 1
ATOM 1220 C C . LEU A 1 164 ? 26.337 -5.129 47.028 1.00 41.15 209 LEU A C 1
ATOM 1221 O O . LEU A 1 164 ? 25.938 -4.618 45.984 1.00 45.42 209 LEU A O 1
ATOM 1226 N N . ILE A 1 165 ? 27.376 -5.951 47.061 1.00 41.08 210 ILE A N 1
ATOM 1227 C CA . ILE A 1 165 ? 28.050 -6.323 45.804 1.00 40.86 210 ILE A CA 1
ATOM 1228 C C . ILE A 1 165 ? 27.099 -7.145 44.932 1.00 40.95 210 ILE A C 1
ATOM 1229 O O . ILE A 1 165 ? 27.050 -6.968 43.714 1.00 41.64 210 ILE A O 1
ATOM 1234 N N . LEU A 1 166 ? 26.310 -8.009 45.566 1.00 35.51 211 LEU A N 1
ATOM 1235 C CA . LEU A 1 166 ? 25.308 -8.802 44.843 1.00 40.35 211 LEU A CA 1
ATOM 1236 C C . LEU A 1 166 ? 24.297 -7.917 44.165 1.00 44.32 211 LEU A C 1
ATOM 1237 O O . LEU A 1 166 ? 23.898 -8.168 43.033 1.00 43.78 211 LEU A O 1
ATOM 1242 N N . ILE A 1 167 ? 23.855 -6.896 44.887 1.00 43.24 212 ILE A N 1
ATOM 1243 C CA . ILE A 1 167 ? 22.874 -5.948 44.373 1.00 46.83 212 ILE A CA 1
ATOM 1244 C C . ILE A 1 167 ? 23.482 -5.152 43.220 1.00 48.25 212 ILE A C 1
ATOM 1245 O O . ILE A 1 167 ? 22.898 -5.057 42.148 1.00 48.73 212 ILE A O 1
ATOM 1250 N N . LEU A 1 168 ? 24.660 -4.582 43.452 1.00 38.27 213 LEU A N 1
ATOM 1251 C CA . LEU A 1 168 ? 25.301 -3.737 42.452 1.00 43.00 213 LEU A CA 1
ATOM 1252 C C . LEU A 1 168 ? 25.730 -4.486 41.184 1.00 52.50 213 LEU A C 1
ATOM 1253 O O . LEU A 1 168 ? 25.958 -3.874 40.147 1.00 51.94 213 LEU A O 1
ATOM 1258 N N . SER A 1 169 ? 25.859 -5.803 41.270 1.00 53.07 214 SER A N 1
ATOM 1259 C CA . SER A 1 169 ? 26.233 -6.594 40.107 1.00 58.47 214 SER A CA 1
ATOM 1260 C C . SER A 1 169 ? 25.025 -7.327 39.517 1.00 59.95 214 SER A C 1
ATOM 1261 O O . SER A 1 169 ? 25.179 -8.185 38.655 1.00 62.97 214 SER A O 1
ATOM 1264 N N . SER A 1 170 ? 23.832 -6.972 39.994 1.00 56.26 215 SER A N 1
ATOM 1265 C CA . SER A 1 170 ? 22.563 -7.540 39.522 1.00 55.27 215 SER A CA 1
ATOM 1266 C C . SER A 1 170 ? 22.515 -9.055 39.592 1.00 62.25 215 SER A C 1
ATOM 1267 O O . SER A 1 170 ? 22.084 -9.713 38.648 1.00 65.82 215 SER A O 1
ATOM 1270 N N . LYS A 1 171 ? 22.900 -9.598 40.740 1.00 66.48 216 LYS A N 1
ATOM 1271 C CA . LYS A 1 171 ? 22.902 -11.035 40.946 1.00 65.61 216 LYS A CA 1
ATOM 1272 C C . LYS A 1 171 ? 21.795 -11.438 41.912 1.00 72.19 216 LYS A C 1
ATOM 1273 O O . LYS A 1 171 ? 21.142 -10.579 42.509 1.00 71.47 216 LYS A O 1
ATOM 1279 N N . THR A 1 172 ? 21.595 -12.744 42.062 1.00 69.89 217 THR A N 1
ATOM 1280 C CA . THR A 1 172 ? 20.499 -13.276 42.861 1.00 72.66 217 THR A CA 1
ATOM 1281 C C . THR A 1 172 ? 20.637 -12.954 44.351 1.00 77.32 217 THR A C 1
ATOM 1282 O O . THR A 1 172 ? 21.616 -13.335 45.000 1.00 72.04 217 THR A O 1
ATOM 1286 N N . LEU A 1 173 ? 19.648 -12.233 44.873 1.00 77.48 218 LEU A N 1
ATOM 1287 C CA . LEU A 1 173 ? 19.617 -11.831 46.270 1.00 79.96 218 LEU A CA 1
ATOM 1288 C C . LEU A 1 173 ? 18.847 -12.864 47.084 1.00 98.84 218 LEU A C 1
ATOM 1289 O O . LEU A 1 173 ? 18.130 -13.683 46.511 1.00 108.31 218 LEU A O 1
ATOM 1294 N N . PRO A 1 174 ? 18.993 -12.838 48.420 1.00 106.21 219 PRO A N 1
ATOM 1295 C CA . PRO A 1 174 ? 18.182 -13.722 49.266 1.00 106.24 219 PRO A CA 1
ATOM 1296 C C . PRO A 1 174 ? 16.696 -13.365 49.238 1.00 104.21 219 PRO A C 1
ATOM 1297 O O . PRO A 1 174 ? 16.184 -12.822 50.216 1.00 103.21 219 PRO A O 1
ATOM 1301 N N . VAL A 1 206 ? 16.802 -11.152 41.629 1.00 79.15 251 VAL A N 1
ATOM 1302 C CA . VAL A 1 206 ? 17.539 -10.564 40.512 1.00 89.86 251 VAL A CA 1
ATOM 1303 C C . VAL A 1 206 ? 16.830 -9.360 39.892 1.00 101.34 251 VAL A C 1
ATOM 1304 O O . VAL A 1 206 ? 15.830 -9.506 39.185 1.00 108.15 251 VAL A O 1
ATOM 1308 N N . TYR A 1 207 ? 17.370 -8.173 40.145 1.00 99.42 252 TYR A N 1
ATOM 1309 C CA . TYR A 1 207 ? 16.767 -6.936 39.667 1.00 96.86 252 TYR A CA 1
ATOM 1310 C C . TYR A 1 207 ? 17.699 -6.211 38.710 1.00 101.53 252 TYR A C 1
ATOM 1311 O O . TYR A 1 207 ? 18.921 -6.295 38.845 1.00 104.04 252 TYR A O 1
ATOM 1320 N N . GLN A 1 208 ? 17.126 -5.504 37.741 1.00 101.43 253 GLN A N 1
ATOM 1321 C CA . GLN A 1 208 ? 17.935 -4.690 36.847 1.00 100.83 253 GLN A CA 1
ATOM 1322 C C . GLN A 1 208 ? 18.298 -3.397 37.566 1.00 98.02 253 GLN A C 1
ATOM 1323 O O . GLN A 1 208 ? 17.609 -2.984 38.501 1.00 102.04 253 GLN A O 1
ATOM 1329 N N . THR A 1 209 ? 19.386 -2.768 37.139 1.00 88.28 254 THR A N 1
ATOM 1330 C CA . THR A 1 209 ? 19.949 -1.647 37.877 1.00 86.88 254 THR A CA 1
ATOM 1331 C C . THR A 1 209 ? 20.350 -0.494 36.965 1.00 85.67 254 THR A C 1
ATOM 1332 O O . THR A 1 209 ? 20.697 -0.711 35.807 1.00 86.34 254 THR A O 1
ATOM 1336 N N . PRO A 1 210 ? 20.306 0.738 37.496 1.00 83.69 255 PRO A N 1
ATOM 1337 C CA . PRO A 1 210 ? 20.815 1.939 36.816 1.00 86.63 255 PRO A CA 1
ATOM 1338 C C . PRO A 1 210 ? 22.294 1.811 36.457 1.00 87.43 255 PRO A C 1
ATOM 1339 O O . PRO A 1 210 ? 23.004 1.038 37.096 1.00 86.04 255 PRO A O 1
ATOM 1343 N N . GLU A 1 211 ? 22.754 2.564 35.462 1.00 93.91 256 GLU A N 1
ATOM 1344 C CA . GLU A 1 211 ? 24.169 2.541 35.091 1.00 97.48 256 GLU A CA 1
ATOM 1345 C C . GLU A 1 211 ? 25.034 3.119 36.210 1.00 94.17 256 GLU A C 1
ATOM 1346 O O . GLU A 1 211 ? 26.246 2.905 36.242 1.00 97.03 256 GLU A O 1
ATOM 1348 N N . SER A 1 212 ? 24.400 3.839 37.132 1.00 79.89 257 SER A N 1
ATOM 1349 C CA . SER A 1 212 ? 25.095 4.426 38.271 1.00 69.58 257 SER A CA 1
ATOM 1350 C C . SER A 1 212 ? 25.516 3.323 39.245 1.00 64.86 257 SER A C 1
ATOM 1351 O O . SER A 1 212 ? 26.478 3.464 40.004 1.00 63.52 257 SER A O 1
ATOM 1354 N N . PHE A 1 213 ? 24.745 2.243 39.256 1.00 54.31 258 PHE A N 1
ATOM 1355 C CA . PHE A 1 213 ? 25.083 1.079 40.064 1.00 66.99 258 PHE A CA 1
ATOM 1356 C C . PHE A 1 213 ? 26.325 0.364 39.532 1.00 65.08 258 PHE A C 1
ATOM 1357 O O . PHE A 1 213 ? 27.197 -0.035 40.309 1.00 58.91 258 PHE A O 1
ATOM 1365 N N . LYS A 1 214 ? 26.398 0.201 38.212 1.00 66.53 259 LYS A N 1
ATOM 1366 C CA . LYS A 1 214 ? 27.553 -0.437 37.586 1.00 63.20 259 LYS A CA 1
ATOM 1367 C C . LYS A 1 214 ? 28.834 0.332 37.925 1.00 59.29 259 LYS A C 1
ATOM 1368 O O . LYS A 1 214 ? 29.881 -0.264 38.179 1.00 50.06 259 LYS A O 1
ATOM 1374 N N . SER A 1 215 ? 28.728 1.658 37.971 1.00 59.88 260 SER A N 1
ATOM 1375 C CA . SER A 1 215 ? 29.850 2.514 38.316 1.00 55.27 260 SER A CA 1
ATOM 1376 C C . SER A 1 215 ? 30.216 2.366 39.787 1.00 53.97 260 SER A C 1
ATOM 1377 O O . SER A 1 215 ? 31.395 2.381 40.148 1.00 58.29 260 SER A O 1
ATOM 1380 N N . GLU A 1 216 ? 29.202 2.204 40.636 1.00 53.44 261 GLU A N 1
ATOM 1381 C CA . GLU A 1 216 ? 29.435 2.031 42.069 1.00 53.15 261 GLU A CA 1
ATOM 1382 C C . GLU A 1 216 ? 30.122 0.699 42.383 1.00 45.10 261 GLU A C 1
ATOM 1383 O O . GLU A 1 216 ? 31.038 0.643 43.219 1.00 48.27 261 GLU A O 1
ATOM 1389 N N . LEU A 1 217 ? 29.701 -0.356 41.690 1.00 40.84 262 LEU A N 1
ATOM 1390 C CA . LEU A 1 217 ? 30.378 -1.653 41.803 1.00 49.58 262 LEU A CA 1
ATOM 1391 C C . LEU A 1 217 ? 31.876 -1.482 41.539 1.00 45.30 262 LEU A C 1
ATOM 1392 O O . LEU A 1 217 ? 32.723 -1.911 42.338 1.00 38.76 262 LEU A O 1
ATOM 1397 N N . ARG A 1 218 ? 32.184 -0.812 40.431 1.00 49.66 263 ARG A N 1
ATOM 1398 C CA . ARG A 1 218 ? 33.561 -0.524 40.057 1.00 50.93 263 ARG A CA 1
ATOM 1399 C C . ARG A 1 218 ? 34.286 0.231 41.151 1.00 54.07 263 ARG A C 1
ATOM 1400 O O . ARG A 1 218 ? 35.409 -0.124 41.520 1.00 48.91 263 ARG A O 1
ATOM 1408 N N . ASP A 1 219 ? 33.629 1.247 41.706 1.00 52.74 264 ASP A N 1
ATOM 1409 C CA . ASP A 1 219 ? 34.297 2.104 42.669 1.00 49.78 264 ASP A CA 1
ATOM 1410 C C . ASP A 1 219 ? 34.468 1.397 44.005 1.00 46.70 264 ASP A C 1
ATOM 1411 O O . ASP A 1 219 ? 35.468 1.582 44.696 1.00 53.39 264 ASP A O 1
ATOM 1416 N N . ILE A 1 220 ? 33.496 0.570 44.370 1.00 46.67 265 ILE A N 1
ATOM 1417 C CA . ILE A 1 220 ? 33.599 -0.186 45.604 1.00 49.29 265 ILE A CA 1
ATOM 1418 C C . ILE A 1 220 ? 34.733 -1.214 45.551 1.00 44.98 265 ILE A C 1
ATOM 1419 O O . ILE A 1 220 ? 35.549 -1.296 46.459 1.00 45.78 265 ILE A O 1
ATOM 1424 N N . ILE A 1 221 ? 34.767 -2.001 44.489 1.00 42.08 266 ILE A N 1
ATOM 1425 C CA . ILE A 1 221 ? 35.789 -3.036 44.359 1.00 42.03 266 ILE A CA 1
ATOM 1426 C C . ILE A 1 221 ? 37.174 -2.398 44.190 1.00 45.42 266 ILE A C 1
ATOM 1427 O O . ILE A 1 221 ? 38.147 -2.840 44.797 1.00 47.05 266 ILE A O 1
ATOM 1432 N N . THR A 1 222 ? 37.243 -1.301 43.448 1.00 47.35 267 THR A N 1
ATOM 1433 C CA . THR A 1 222 ? 38.518 -0.605 43.247 1.00 47.13 267 THR A CA 1
ATOM 1434 C C . THR A 1 222 ? 39.025 -0.022 44.559 1.00 49.49 267 THR A C 1
ATOM 1435 O O . THR A 1 222 ? 40.217 -0.087 44.858 1.00 49.74 267 THR A O 1
ATOM 1439 N N . THR A 1 223 ? 38.108 0.524 45.357 1.00 46.09 268 THR A N 1
ATOM 1440 C CA . THR A 1 223 ? 38.454 1.055 46.671 1.00 40.44 268 THR A CA 1
ATOM 1441 C C . THR A 1 223 ? 39.017 -0.043 47.550 1.00 43.15 268 THR A C 1
ATOM 1442 O O . THR A 1 223 ? 40.056 0.128 48.189 1.00 47.28 268 THR A O 1
ATOM 1446 N N . LEU A 1 224 ? 38.317 -1.178 47.579 1.00 44.56 269 LEU A N 1
ATOM 1447 C CA . LEU A 1 224 ? 38.797 -2.357 48.300 1.00 43.90 269 LEU A CA 1
ATOM 1448 C C . LEU A 1 224 ? 40.168 -2.780 47.744 1.00 41.54 269 LEU A C 1
ATOM 1449 O O . LEU A 1 224 ? 41.104 -3.083 48.494 1.00 43.90 269 LEU A O 1
ATOM 1454 N N . TYR A 1 225 ? 40.300 -2.760 46.427 1.00 43.24 270 TYR A N 1
ATOM 1455 C CA . TYR A 1 225 ? 41.569 -3.158 45.815 1.00 46.40 270 TYR A CA 1
ATOM 1456 C C . TYR A 1 225 ? 42.724 -2.284 46.303 1.00 55.49 270 TYR A C 1
ATOM 1457 O O . TYR A 1 225 ? 43.777 -2.805 46.687 1.00 56.37 270 TYR A O 1
ATOM 1466 N N . LYS A 1 226 ? 42.526 -0.967 46.330 1.00 64.21 271 LYS A N 1
ATOM 1467 C CA . LYS A 1 226 ? 43.588 -0.060 46.772 1.00 59.90 271 LYS A CA 1
ATOM 1468 C C . LYS A 1 226 ? 43.893 -0.262 48.254 1.00 55.92 271 LYS A C 1
ATOM 1469 O O . LYS A 1 226 ? 45.024 -0.098 48.697 1.00 57.77 271 LYS A O 1
ATOM 1475 N N . GLY A 1 227 ? 42.890 -0.666 49.018 1.00 56.57 272 GLY A N 1
ATOM 1476 C CA . GLY A 1 227 ? 43.117 -0.961 50.418 1.00 46.72 272 GLY A CA 1
ATOM 1477 C C . GLY A 1 227 ? 43.940 -2.210 50.689 1.00 59.27 272 GLY A C 1
ATOM 1478 O O . GLY A 1 227 ? 44.679 -2.258 51.670 1.00 66.68 272 GLY A O 1
ATOM 1479 N N . PHE A 1 228 ? 43.843 -3.215 49.820 1.00 58.41 273 PHE A N 1
ATOM 1480 C CA . PHE A 1 228 ? 44.548 -4.474 50.062 1.00 65.84 273 PHE A CA 1
ATOM 1481 C C . PHE A 1 228 ? 45.908 -4.509 49.405 1.00 70.44 273 PHE A C 1
ATOM 1482 O O . PHE A 1 228 ? 46.658 -5.463 49.575 1.00 70.75 273 PHE A O 1
ATOM 1490 N N . THR A 1 229 ? 46.192 -3.476 48.623 1.00 70.83 274 THR A N 1
ATOM 1491 C CA . THR A 1 229 ? 47.524 -3.227 48.114 1.00 67.57 274 THR A CA 1
ATOM 1492 C C . THR A 1 229 ? 48.003 -2.071 49.001 1.00 80.39 274 THR A C 1
ATOM 1493 O O . THR A 1 229 ? 47.408 -1.831 50.052 1.00 89.49 274 THR A O 1
ATOM 1497 N N . ASN A 1 230 ? 49.047 -1.350 48.620 1.00 82.04 275 ASN A N 1
ATOM 1498 C CA . ASN A 1 230 ? 49.429 -0.172 49.406 1.00 87.91 275 ASN A CA 1
ATOM 1499 C C . ASN A 1 230 ? 49.509 1.078 48.548 1.00 92.70 275 ASN A C 1
ATOM 1500 O O . ASN A 1 230 ? 50.485 1.827 48.620 1.00 92.63 275 ASN A O 1
ATOM 1505 N N . GLY A 1 231 ? 48.478 1.303 47.738 1.00 99.35 276 GLY A N 1
ATOM 1506 C CA . GLY A 1 231 ? 48.529 2.348 46.732 1.00 105.19 276 GLY A CA 1
ATOM 1507 C C . GLY A 1 231 ? 49.691 2.070 45.794 1.00 107.87 276 GLY A C 1
ATOM 1508 O O . GLY A 1 231 ? 50.312 2.995 45.264 1.00 115.02 276 GLY A O 1
ATOM 1509 N N . ALA A 1 232 ? 49.981 0.781 45.614 1.00 98.08 277 ALA A N 1
ATOM 1510 C CA . ALA A 1 232 ? 51.061 0.280 44.766 1.00 94.77 277 ALA A CA 1
ATOM 1511 C C . ALA A 1 232 ? 51.121 0.953 43.395 1.00 91.88 277 ALA A C 1
ATOM 1512 O O . ALA A 1 232 ? 52.202 1.188 42.846 1.00 96.89 277 ALA A O 1
ATOM 1514 N N . GLU A 1 233 ? 49.944 1.190 42.831 1.00 87.65 278 GLU A N 1
ATOM 1515 C CA . GLU A 1 233 ? 49.781 1.919 41.575 1.00 84.27 278 GLU A CA 1
ATOM 1516 C C . GLU A 1 233 ? 50.293 1.189 40.332 1.00 82.76 278 GLU A C 1
ATOM 1517 O O . GLU A 1 233 ? 50.178 1.733 39.238 1.00 89.01 278 GLU A O 1
ATOM 1519 N N . SER A 1 234 ? 50.818 -0.031 40.448 1.00 86.27 279 SER A N 1
ATOM 1520 C CA . SER A 1 234 ? 51.029 -0.772 39.208 1.00 99.39 279 SER A CA 1
ATOM 1521 C C . SER A 1 234 ? 50.186 -2.083 39.181 1.00 126.25 279 SER A C 1
ATOM 1522 O O . SER A 1 234 ? 49.077 -1.975 38.669 1.00 128.67 279 SER A O 1
ATOM 1525 N N . ARG A 1 235 ? 50.530 -3.289 39.678 1.00 124.09 280 ARG A N 1
ATOM 1526 C CA . ARG A 1 235 ? 51.703 -3.863 40.367 1.00 123.32 280 ARG A CA 1
ATOM 1527 C C . ARG A 1 235 ? 52.885 -4.034 39.436 1.00 128.64 280 ARG A C 1
ATOM 1528 O O . ARG A 1 235 ? 52.663 -4.217 38.239 1.00 140.11 280 ARG A O 1
ATOM 1536 N N . SER A 1 236 ? 54.133 -4.001 39.915 1.00 115.21 281 SER A N 1
ATOM 1537 C CA . SER A 1 236 ? 54.574 -3.819 41.303 1.00 96.50 281 SER A CA 1
ATOM 1538 C C . SER A 1 236 ? 54.693 -2.321 41.702 1.00 124.21 281 SER A C 1
ATOM 1539 O O . SER A 1 236 ? 54.580 -1.467 40.833 1.00 132.76 281 SER A O 1
ATOM 1542 N N . ASP A 1 237 ? 54.980 -1.959 42.958 1.00 110.38 282 ASP A N 1
ATOM 1543 C CA . ASP A 1 237 ? 55.557 -2.802 44.002 1.00 99.65 282 ASP A CA 1
ATOM 1544 C C . ASP A 1 237 ? 54.618 -3.402 45.033 1.00 89.56 282 ASP A C 1
ATOM 1545 O O . ASP A 1 237 ? 54.635 -2.976 46.191 1.00 96.43 282 ASP A O 1
ATOM 1547 N N . ILE A 1 238 ? 53.796 -4.374 44.655 1.00 74.42 283 ILE A N 1
ATOM 1548 C CA . ILE A 1 238 ? 53.079 -5.076 45.709 1.00 63.30 283 ILE A CA 1
ATOM 1549 C C . ILE A 1 238 ? 54.037 -6.086 46.307 1.00 56.56 283 ILE A C 1
ATOM 1550 O O . ILE A 1 238 ? 54.673 -6.846 45.583 1.00 62.42 283 ILE A O 1
ATOM 1555 N N . SER A 1 239 ? 54.170 -6.079 47.622 1.00 60.40 284 SER A N 1
ATOM 1556 C CA . SER A 1 239 ? 55.100 -6.988 48.269 1.00 76.26 284 SER A CA 1
ATOM 1557 C C . SER A 1 239 ? 54.396 -8.254 48.754 1.00 89.87 284 SER A C 1
ATOM 1558 O O . SER A 1 239 ? 53.224 -8.208 49.086 1.00 94.71 284 SER A O 1
ATOM 1561 N N . GLN A 1 240 ? 55.077 -9.390 48.790 1.00 91.04 285 GLN A N 1
ATOM 1562 C CA . GLN A 1 240 ? 54.849 -10.278 49.919 1.00 98.36 285 GLN A CA 1
ATOM 1563 C C . GLN A 1 240 ? 55.465 -9.470 51.056 1.00 104.41 285 GLN A C 1
ATOM 1564 O O . GLN A 1 240 ? 56.518 -8.865 50.849 1.00 117.69 285 GLN A O 1
ATOM 1570 N N . SER A 1 241 ? 54.888 -9.435 52.252 1.00 92.41 286 SER A N 1
ATOM 1571 C CA . SER A 1 241 ? 53.743 -10.207 52.690 1.00 94.00 286 SER A CA 1
ATOM 1572 C C . SER A 1 241 ? 52.362 -9.620 52.394 1.00 77.35 286 SER A C 1
ATOM 1573 O O . SER A 1 241 ? 51.392 -10.050 53.009 1.00 72.77 286 SER A O 1
ATOM 1576 N N . THR A 1 242 ? 52.259 -8.622 51.521 1.00 66.03 287 THR A N 1
ATOM 1577 C CA . THR A 1 242 ? 50.940 -8.081 51.193 1.00 62.59 287 THR A CA 1
ATOM 1578 C C . THR A 1 242 ? 50.134 -9.120 50.389 1.00 59.79 287 THR A C 1
ATOM 1579 O O . THR A 1 242 ? 48.952 -9.340 50.664 1.00 55.52 287 THR A O 1
ATOM 1583 N N . ILE A 1 243 ? 50.772 -9.753 49.407 1.00 55.07 288 ILE A N 1
ATOM 1584 C CA . ILE A 1 243 ? 50.163 -10.856 48.679 1.00 54.72 288 ILE A CA 1
ATOM 1585 C C . ILE A 1 243 ? 49.846 -12.010 49.633 1.00 53.93 288 ILE A C 1
ATOM 1586 O O . ILE A 1 243 ? 48.752 -12.581 49.592 1.00 49.96 288 ILE A O 1
ATOM 1591 N N . THR A 1 244 ? 50.774 -12.320 50.531 1.00 51.15 289 THR A N 1
ATOM 1592 C CA . THR A 1 244 ? 50.546 -13.387 51.505 1.00 45.84 289 THR A CA 1
ATOM 1593 C C . THR A 1 244 ? 49.397 -13.055 52.462 1.00 52.58 289 THR A C 1
ATOM 1594 O O . THR A 1 244 ? 48.625 -13.938 52.848 1.00 52.40 289 THR A O 1
ATOM 1598 N N . LYS A 1 245 ? 49.294 -11.793 52.864 1.00 53.32 290 LYS A N 1
ATOM 1599 C CA . LYS A 1 245 ? 48.216 -11.376 53.745 1.00 54.29 290 LYS A CA 1
ATOM 1600 C C . LYS A 1 245 ? 46.871 -11.484 53.026 1.00 40.76 290 LYS A C 1
ATOM 1601 O O . LYS A 1 245 ? 45.846 -11.794 53.647 1.00 45.62 290 LYS A O 1
ATOM 1607 N N . PHE A 1 246 ? 46.863 -11.209 51.724 1.00 41.41 291 PHE A N 1
ATOM 1608 C CA . PHE A 1 246 ? 45.611 -11.319 50.999 1.00 42.34 291 PHE A CA 1
ATOM 1609 C C . PHE A 1 246 ? 45.219 -12.790 50.797 1.00 46.87 291 PHE A C 1
ATOM 1610 O O . PHE A 1 246 ? 44.029 -13.130 50.829 1.00 51.13 291 PHE A O 1
ATOM 1618 N N . ARG A 1 247 ? 46.214 -13.653 50.597 1.00 42.89 292 ARG A N 1
ATOM 1619 C CA . ARG A 1 247 ? 45.969 -15.082 50.477 1.00 40.38 292 ARG A CA 1
ATOM 1620 C C . ARG A 1 247 ? 45.407 -15.617 51.789 1.00 42.28 292 ARG A C 1
ATOM 1621 O O . ARG A 1 247 ? 44.568 -16.522 51.798 1.00 43.17 292 ARG A O 1
ATOM 1629 N N . GLU A 1 248 ? 45.847 -15.047 52.902 1.00 40.62 293 GLU A N 1
ATOM 1630 C CA . GLU A 1 248 ? 45.280 -15.401 54.197 1.00 40.34 293 GLU A CA 1
ATOM 1631 C C . GLU A 1 248 ? 43.794 -15.038 54.290 1.00 41.15 293 GLU A C 1
ATOM 1632 O O . GLU A 1 248 ? 42.997 -15.787 54.883 1.00 39.09 293 GLU A O 1
ATOM 1638 N N . TYR A 1 249 ? 43.426 -13.875 53.757 1.00 40.73 294 TYR A N 1
ATOM 1639 C CA . TYR A 1 249 ? 41.995 -13.485 53.734 1.00 42.25 294 TYR A CA 1
ATOM 1640 C C . TYR A 1 249 ? 41.204 -14.434 52.850 1.00 40.93 294 TYR A C 1
ATOM 1641 O O . TYR A 1 249 ? 40.049 -14.749 53.143 1.00 39.54 294 TYR A O 1
ATOM 1650 N N . SER A 1 250 ? 41.839 -14.873 51.755 1.00 41.64 295 SER A N 1
ATOM 1651 C CA . SER A 1 250 ? 41.225 -15.802 50.805 1.00 42.19 295 SER A CA 1
ATOM 1652 C C . SER A 1 250 ? 40.688 -17.034 51.468 1.00 42.32 295 SER A C 1
ATOM 1653 O O . SER A 1 250 ? 39.718 -17.610 51.007 1.00 42.32 295 SER A O 1
ATOM 1656 N N . VAL A 1 251 ? 41.358 -17.483 52.517 1.00 41.30 296 VAL A N 1
ATOM 1657 C CA . VAL A 1 251 ? 40.946 -18.720 53.168 1.00 44.43 296 VAL A CA 1
ATOM 1658 C C . VAL A 1 251 ? 40.399 -18.432 54.555 1.00 47.57 296 VAL A C 1
ATOM 1659 O O . VAL A 1 251 ? 40.224 -19.339 55.362 1.00 52.60 296 VAL A O 1
ATOM 1663 N N . ASP A 1 252 ? 40.092 -17.163 54.808 1.00 45.03 297 ASP A N 1
ATOM 1664 C CA . ASP A 1 252 ? 39.545 -16.747 56.095 1.00 50.19 297 ASP A CA 1
ATOM 1665 C C . ASP A 1 252 ? 38.024 -16.914 56.108 1.00 57.02 297 ASP A C 1
ATOM 1666 O O . ASP A 1 252 ? 37.354 -16.538 55.152 1.00 50.06 297 ASP A O 1
ATOM 1671 N N . LYS A 1 253 ? 37.496 -17.518 57.169 1.00 60.99 298 LYS A N 1
ATOM 1672 C CA . LYS A 1 253 ? 36.059 -17.776 57.300 1.00 67.84 298 LYS A CA 1
ATOM 1673 C C . LYS A 1 253 ? 35.159 -16.573 56.979 1.00 56.06 298 LYS A C 1
ATOM 1674 O O . LYS A 1 253 ? 34.174 -16.700 56.258 1.00 60.31 298 LYS A O 1
ATOM 1680 N N . VAL A 1 254 ? 35.530 -15.402 57.473 1.00 51.36 299 VAL A N 1
ATOM 1681 C CA . VAL A 1 254 ? 34.723 -14.215 57.289 1.00 54.17 299 VAL A CA 1
ATOM 1682 C C . VAL A 1 254 ? 34.922 -13.621 55.899 1.00 54.07 299 VAL A C 1
ATOM 1683 O O . VAL A 1 254 ? 33.959 -13.460 55.149 1.00 53.70 299 VAL A O 1
ATOM 1687 N N . ALA A 1 255 ? 36.171 -13.339 55.537 1.00 49.72 300 ALA A N 1
ATOM 1688 C CA . ALA A 1 255 ? 36.477 -12.618 54.297 1.00 44.94 300 ALA A CA 1
ATOM 1689 C C . ALA A 1 255 ? 36.330 -13.448 53.014 1.00 43.22 300 ALA A C 1
ATOM 1690 O O . ALA A 1 255 ? 36.025 -12.902 51.948 1.00 46.98 300 ALA A O 1
ATOM 1692 N N . SER A 1 256 ? 36.545 -14.755 53.103 1.00 41.89 301 SER A N 1
ATOM 1693 C CA . SER A 1 256 ? 36.648 -15.577 51.891 1.00 42.42 301 SER A CA 1
ATOM 1694 C C . SER A 1 256 ? 35.408 -15.536 50.976 1.00 43.25 301 SER A C 1
ATOM 1695 O O . SER A 1 256 ? 35.565 -15.401 49.766 1.00 43.71 301 SER A O 1
ATOM 1698 N N . PRO A 1 257 ? 34.181 -15.652 51.532 1.00 42.54 302 PRO A N 1
ATOM 1699 C CA . PRO A 1 257 ? 33.018 -15.509 50.649 1.00 42.88 302 PRO A CA 1
ATOM 1700 C C . PRO A 1 257 ? 32.982 -14.163 49.910 1.00 38.04 302 PRO A C 1
ATOM 1701 O O . PRO A 1 257 ? 32.479 -14.085 48.790 1.00 40.29 302 PRO A O 1
ATOM 1705 N N . VAL A 1 258 ? 33.473 -13.110 50.550 1.00 37.77 303 VAL A N 1
ATOM 1706 C CA . VAL A 1 258 ? 33.508 -11.790 49.914 1.00 39.63 303 VAL A CA 1
ATOM 1707 C C . VAL A 1 258 ? 34.542 -11.759 48.794 1.00 35.38 303 VAL A C 1
ATOM 1708 O O . VAL A 1 258 ? 34.281 -11.232 47.709 1.00 38.72 303 VAL A O 1
ATOM 1712 N N . ILE A 1 259 ? 35.709 -12.337 49.048 1.00 43.87 304 ILE A N 1
ATOM 1713 C CA . ILE A 1 259 ? 36.749 -12.447 48.020 1.00 38.95 304 ILE A CA 1
ATOM 1714 C C . ILE A 1 259 ? 36.255 -13.257 46.822 1.00 36.68 304 ILE A C 1
ATOM 1715 O O . ILE A 1 259 ? 36.467 -12.867 45.672 1.00 38.28 304 ILE A O 1
ATOM 1720 N N . GLN A 1 260 ? 35.616 -14.393 47.087 1.00 37.66 305 GLN A N 1
ATOM 1721 C CA . GLN A 1 260 ? 35.089 -15.230 46.014 1.00 39.87 305 GLN A CA 1
ATOM 1722 C C . GLN A 1 260 ? 34.141 -14.447 45.130 1.00 41.43 305 GLN A C 1
ATOM 1723 O O . GLN A 1 260 ? 34.208 -14.520 43.908 1.00 37.89 305 GLN A O 1
ATOM 1729 N N . LEU A 1 261 ? 33.214 -13.734 45.757 1.00 38.11 306 LEU A N 1
ATOM 1730 C CA . LEU A 1 261 ? 32.219 -12.991 45.004 1.00 41.27 306 LEU A CA 1
ATOM 1731 C C . LEU A 1 261 ? 32.884 -11.901 44.162 1.00 33.05 306 LEU A C 1
ATOM 1732 O O . LEU A 1 261 ? 32.531 -11.680 42.996 1.00 42.91 306 LEU A O 1
ATOM 1737 N N . ILE A 1 262 ? 33.844 -11.217 44.754 1.00 35.36 307 ILE A N 1
ATOM 1738 C CA . ILE A 1 262 ? 34.559 -10.169 44.041 1.00 36.82 307 ILE A CA 1
ATOM 1739 C C . ILE A 1 262 ? 35.290 -10.710 42.790 1.00 42.50 307 ILE A C 1
ATOM 1740 O O . ILE A 1 262 ? 35.190 -10.142 41.698 1.00 44.15 307 ILE A O 1
ATOM 1745 N N . ILE A 1 263 ? 35.989 -11.828 42.944 1.00 41.97 308 ILE A N 1
ATOM 1746 C CA . ILE A 1 263 ? 36.674 -12.471 41.808 1.00 37.83 308 ILE A CA 1
ATOM 1747 C C . ILE A 1 263 ? 35.656 -12.897 40.768 1.00 35.97 308 ILE A C 1
ATOM 1748 O O . ILE A 1 263 ? 35.881 -12.818 39.570 1.00 45.12 308 ILE A O 1
ATOM 1753 N N . GLN A 1 264 ? 34.489 -13.267 41.246 1.00 41.66 309 GLN A N 1
ATOM 1754 C CA . GLN A 1 264 ? 33.411 -13.695 40.386 1.00 45.13 309 GLN A CA 1
ATOM 1755 C C . GLN A 1 264 ? 32.806 -12.557 39.572 1.00 44.42 309 GLN A C 1
ATOM 1756 O O . GLN A 1 264 ? 32.338 -12.773 38.457 1.00 47.43 309 GLN A O 1
ATOM 1762 N N . VAL A 1 265 ? 32.775 -11.347 40.124 1.00 42.73 310 VAL A N 1
ATOM 1763 C CA . VAL A 1 265 ? 32.086 -10.266 39.413 1.00 39.85 310 VAL A CA 1
ATOM 1764 C C . VAL A 1 265 ? 33.022 -9.206 38.850 1.00 39.14 310 VAL A C 1
ATOM 1765 O O . VAL A 1 265 ? 32.599 -8.411 38.009 1.00 42.08 310 VAL A O 1
ATOM 1769 N N . GLU A 1 266 ? 34.285 -9.197 39.271 1.00 42.97 311 GLU A N 1
ATOM 1770 C CA . GLU A 1 266 ? 35.187 -8.099 38.893 1.00 45.78 311 GLU A CA 1
ATOM 1771 C C . GLU A 1 266 ? 35.386 -8.003 37.374 1.00 54.54 311 GLU A C 1
ATOM 1772 O O . GLU A 1 266 ? 35.711 -6.934 36.850 1.00 55.27 311 GLU A O 1
ATOM 1778 N N . GLY A 1 267 ? 35.170 -9.108 36.667 1.00 50.34 312 GLY A N 1
ATOM 1779 C CA . GLY A 1 267 ? 35.322 -9.116 35.221 1.00 57.60 312 GLY A CA 1
ATOM 1780 C C . GLY A 1 267 ? 34.264 -8.326 34.462 1.00 61.45 312 GLY A C 1
ATOM 1781 O O . GLY A 1 267 ? 34.402 -8.083 33.265 1.00 60.27 312 GLY A O 1
ATOM 1782 N N . ILE A 1 268 ? 33.202 -7.928 35.155 1.00 55.85 313 ILE A N 1
ATOM 1783 C CA . ILE A 1 268 ? 32.171 -7.092 34.552 1.00 61.32 313 ILE A CA 1
ATOM 1784 C C . ILE A 1 268 ? 32.753 -5.743 34.099 1.00 60.82 313 ILE A C 1
ATOM 1785 O O . ILE A 1 268 ? 32.301 -5.173 33.106 1.00 67.86 313 ILE A O 1
ATOM 1790 N N . PHE A 1 269 ? 33.807 -5.280 34.770 1.00 47.95 314 PHE A N 1
ATOM 1791 C CA . PHE A 1 269 ? 34.364 -3.970 34.480 1.00 56.08 314 PHE A CA 1
ATOM 1792 C C . PHE A 1 269 ? 35.893 -3.958 34.490 1.00 62.12 314 PHE A C 1
ATOM 1793 O O . PHE A 1 269 ? 36.501 -2.921 34.212 1.00 61.80 314 PHE A O 1
ATOM 1801 N N . ASP A 1 270 ? 36.516 -5.094 34.798 1.00 55.75 315 ASP A N 1
ATOM 1802 C CA . ASP A 1 270 ? 37.979 -5.144 34.908 1.00 58.11 315 ASP A CA 1
ATOM 1803 C C . ASP A 1 270 ? 38.594 -6.262 34.065 1.00 67.04 315 ASP A C 1
ATOM 1804 O O . ASP A 1 270 ? 38.621 -7.426 34.471 1.00 65.00 315 ASP A O 1
ATOM 1809 N N . ARG A 1 271 ? 39.126 -5.881 32.909 1.00 66.23 316 ARG A N 1
ATOM 1810 C CA . ARG A 1 271 ? 39.674 -6.836 31.958 1.00 62.80 316 ARG A CA 1
ATOM 1811 C C . ARG A 1 271 ? 40.876 -7.578 32.549 1.00 61.39 316 ARG A C 1
ATOM 1812 O O . ARG A 1 271 ? 41.125 -8.733 32.207 1.00 59.66 316 ARG A O 1
ATOM 1814 N N . ASP A 1 272 ? 41.581 -6.923 33.470 1.00 51.71 317 ASP A N 1
ATOM 1815 C CA . ASP A 1 272 ? 42.807 -7.455 34.050 1.00 55.14 317 ASP A CA 1
ATOM 1816 C C . ASP A 1 272 ? 42.636 -8.364 35.267 1.00 61.36 317 ASP A C 1
ATOM 1817 O O . ASP A 1 272 ? 43.629 -8.923 35.740 1.00 58.76 317 ASP A O 1
ATOM 1822 N N . ARG A 1 273 ? 41.402 -8.508 35.762 1.00 55.67 318 ARG A N 1
ATOM 1823 C CA . ARG A 1 273 ? 41.105 -9.355 36.917 1.00 41.30 318 ARG A CA 1
ATOM 1824 C C . ARG A 1 273 ? 42.059 -9.106 38.070 1.00 49.23 318 ARG A C 1
ATOM 1825 O O . ARG A 1 273 ? 42.771 -10.026 38.492 1.00 50.81 318 ARG A O 1
ATOM 1833 N N . SER A 1 274 ? 42.052 -7.875 38.586 1.00 49.64 319 SER A N 1
ATOM 1834 C CA . SER A 1 274 ? 43.012 -7.434 39.592 1.00 46.72 319 SER A CA 1
ATOM 1835 C C . SER A 1 274 ? 43.006 -8.237 40.886 1.00 47.52 319 SER A C 1
ATOM 1836 O O . SER A 1 274 ? 44.060 -8.432 41.499 1.00 45.11 319 SER A O 1
ATOM 1839 N N . PHE A 1 275 ? 41.828 -8.648 41.342 1.00 45.99 320 PHE A N 1
ATOM 1840 C CA . PHE A 1 275 ? 41.749 -9.406 42.583 1.00 37.45 320 PHE A CA 1
ATOM 1841 C C . PHE A 1 275 ? 42.176 -10.857 42.355 1.00 38.38 320 PHE A C 1
ATOM 1842 O O . PHE A 1 275 ? 42.812 -11.456 43.213 1.00 39.66 320 PHE A O 1
ATOM 1850 N N . TRP A 1 276 ? 41.817 -11.416 41.202 1.00 35.78 321 TRP A N 1
ATOM 1851 C CA . TRP A 1 276 ? 42.322 -12.728 40.820 1.00 41.40 321 TRP A CA 1
ATOM 1852 C C . TRP A 1 276 ? 43.857 -12.726 40.819 1.00 48.96 321 TRP A C 1
ATOM 1853 O O . TRP A 1 276 ? 44.473 -13.655 41.350 1.00 47.94 321 TRP A O 1
ATOM 1864 N N . ARG A 1 277 ? 44.466 -11.688 40.241 1.00 46.19 322 ARG A N 1
ATOM 1865 C CA . ARG A 1 277 ? 45.935 -11.575 40.183 1.00 47.28 322 ARG A CA 1
ATOM 1866 C C . ARG A 1 277 ? 46.560 -11.307 41.531 1.00 51.27 322 ARG A C 1
ATOM 1867 O O . ARG A 1 277 ? 47.766 -11.459 41.706 1.00 52.82 322 ARG A O 1
ATOM 1875 N N . LEU A 1 278 ? 45.754 -10.847 42.474 1.00 46.64 323 LEU A N 1
ATOM 1876 C CA . LEU A 1 278 ? 46.246 -10.622 43.813 1.00 45.00 323 LEU A CA 1
ATOM 1877 C C . LEU A 1 278 ? 46.424 -11.964 44.503 1.00 47.62 323 LEU A C 1
ATOM 1878 O O . LEU A 1 278 ? 47.348 -12.152 45.289 1.00 50.53 323 LEU A O 1
ATOM 1883 N N . VAL A 1 279 ? 45.522 -12.897 44.227 1.00 42.11 324 VAL A N 1
ATOM 1884 C CA . VAL A 1 279 ? 45.605 -14.206 44.867 1.00 42.36 324 VAL A CA 1
ATOM 1885 C C . VAL A 1 279 ? 46.610 -15.097 44.140 1.00 41.79 324 VAL A C 1
ATOM 1886 O O . VAL A 1 279 ? 47.479 -15.716 44.752 1.00 45.85 324 VAL A O 1
ATOM 1890 N N . PHE A 1 280 ? 46.511 -15.122 42.823 1.00 38.98 325 PHE A N 1
ATOM 1891 C CA . PHE A 1 280 ? 47.342 -15.991 42.011 1.00 39.98 325 PHE A CA 1
ATOM 1892 C C . PHE A 1 280 ? 48.286 -15.195 41.114 1.00 49.69 325 PHE A C 1
ATOM 1893 O O . PHE A 1 280 ? 48.049 -14.028 40.830 1.00 51.94 325 PHE A O 1
ATOM 1901 N N . ASN A 1 281 ? 49.371 -15.819 40.686 1.00 45.46 326 ASN A N 1
ATOM 1902 C CA . ASN A 1 281 ? 50.242 -15.188 39.711 1.00 48.99 326 ASN A CA 1
ATOM 1903 C C . ASN A 1 281 ? 49.796 -15.502 38.284 1.00 48.55 326 ASN A C 1
ATOM 1904 O O . ASN A 1 281 ? 48.898 -16.313 38.062 1.00 50.62 326 ASN A O 1
ATOM 1909 N N . THR A 1 282 ? 50.395 -14.827 37.323 1.00 45.37 327 THR A N 1
ATOM 1910 C CA . THR A 1 282 ? 49.976 -14.932 35.935 1.00 52.46 327 THR A CA 1
ATOM 1911 C C . THR A 1 282 ? 51.151 -15.348 35.011 1.00 43.82 327 THR A C 1
ATOM 1912 O O . THR A 1 282 ? 50.959 -15.739 33.847 1.00 45.02 327 THR A O 1
ATOM 1916 N N . ALA A 1 283 ? 52.365 -15.265 35.545 1.00 46.09 328 ALA A N 1
ATOM 1917 C CA . ALA A 1 283 ? 53.579 -15.596 34.785 1.00 51.02 328 ALA A CA 1
ATOM 1918 C C . ALA A 1 283 ? 53.576 -17.051 34.329 1.00 54.83 328 ALA A C 1
ATOM 1919 O O . ALA A 1 283 ? 52.771 -17.860 34.786 1.00 52.36 328 ALA A O 1
ATOM 1921 N N . ASP A 1 284 ? 54.531 -17.414 33.491 1.00 58.61 329 ASP A N 1
ATOM 1922 C CA . ASP A 1 284 ? 54.446 -18.680 32.790 1.00 61.46 329 ASP A CA 1
ATOM 1923 C C . ASP A 1 284 ? 55.199 -19.754 33.533 1.00 57.74 329 ASP A C 1
ATOM 1924 O O . ASP A 1 284 ? 55.223 -20.904 33.107 1.00 71.55 329 ASP A O 1
ATOM 1929 N N . GLU A 1 285 ? 55.820 -19.387 34.645 1.00 53.88 330 GLU A N 1
ATOM 1930 C CA . GLU A 1 285 ? 56.548 -20.371 35.418 1.00 59.58 330 GLU A CA 1
ATOM 1931 C C . GLU A 1 285 ? 56.094 -20.425 36.876 1.00 54.81 330 GLU A C 1
ATOM 1932 O O . GLU A 1 285 ? 55.466 -19.498 37.373 1.00 63.01 330 GLU A O 1
ATOM 1938 N N . LYS A 1 286 ? 56.433 -21.517 37.555 1.00 56.78 331 LYS A N 1
ATOM 1939 C CA . LYS A 1 286 ? 56.106 -21.701 38.963 1.00 51.71 331 LYS A CA 1
ATOM 1940 C C . LYS A 1 286 ? 56.787 -20.667 39.819 1.00 55.76 331 LYS A C 1
ATOM 1941 O O . LYS A 1 286 ? 57.856 -20.189 39.492 1.00 57.74 331 LYS A O 1
ATOM 1947 N N . ASP A 1 287 ? 56.160 -20.363 40.940 1.00 49.39 332 ASP A N 1
ATOM 1948 C CA . ASP A 1 287 ? 56.730 -19.520 41.964 1.00 55.87 332 ASP A CA 1
ATOM 1949 C C . ASP A 1 287 ? 56.626 -20.316 43.256 1.00 51.61 332 ASP A C 1
ATOM 1950 O O . ASP A 1 287 ? 55.628 -20.982 43.487 1.00 52.96 332 ASP A O 1
ATOM 1955 N N . PRO A 1 288 ? 57.674 -20.292 44.084 1.00 52.01 333 PRO A N 1
ATOM 1956 C CA . PRO A 1 288 ? 57.666 -21.083 45.322 1.00 47.69 333 PRO A CA 1
ATOM 1957 C C . PRO A 1 288 ? 56.519 -20.734 46.291 1.00 52.02 333 PRO A C 1
ATOM 1958 O O . PRO A 1 288 ? 55.941 -21.625 46.906 1.00 47.73 333 PRO A O 1
ATOM 1962 N N . LYS A 1 289 ? 56.203 -19.456 46.443 1.00 48.10 334 LYS A N 1
ATOM 1963 C CA . LYS A 1 289 ? 55.172 -19.066 47.400 1.00 47.74 334 LYS A CA 1
ATOM 1964 C C . LYS A 1 289 ? 53.777 -19.427 46.882 1.00 40.25 334 LYS A C 1
ATOM 1965 O O . LYS A 1 289 ? 52.953 -19.938 47.629 1.00 45.31 334 LYS A O 1
ATOM 1971 N N . GLU A 1 290 ? 53.540 -19.202 45.596 1.00 42.40 335 GLU A N 1
ATOM 1972 C CA . GLU A 1 290 ? 52.290 -19.594 44.985 1.00 43.58 335 GLU A CA 1
ATOM 1973 C C . GLU A 1 290 ? 52.110 -21.105 45.080 1.00 46.06 335 GLU A C 1
ATOM 1974 O O . GLU A 1 290 ? 50.999 -21.577 45.336 1.00 42.89 335 GLU A O 1
ATOM 1980 N N . GLU A 1 291 ? 53.190 -21.861 44.860 1.00 37.99 336 GLU A N 1
ATOM 1981 C CA . GLU A 1 291 ? 53.110 -23.314 44.915 1.00 42.71 336 GLU A CA 1
ATOM 1982 C C . GLU A 1 291 ? 52.717 -23.825 46.297 1.00 42.21 336 GLU A C 1
ATOM 1983 O O . GLU A 1 291 ? 51.832 -24.669 46.406 1.00 40.11 336 GLU A O 1
ATOM 1989 N N . SER A 1 292 ? 53.319 -23.286 47.352 1.00 42.52 337 SER A N 1
ATOM 1990 C CA . SER A 1 292 ? 52.981 -23.731 48.708 1.00 42.24 337 SER A CA 1
ATOM 1991 C C . SER A 1 292 ? 51.537 -23.385 49.077 1.00 42.36 337 SER A C 1
ATOM 1992 O O . SER A 1 292 ? 50.880 -24.136 49.812 1.00 38.68 337 SER A O 1
ATOM 1995 N N . PHE A 1 293 ? 51.072 -22.224 48.615 1.00 36.93 338 PHE A N 1
ATOM 1996 C CA . PHE A 1 293 ? 49.687 -21.799 48.826 1.00 36.69 338 PHE A CA 1
ATOM 1997 C C . PHE A 1 293 ? 48.738 -22.747 48.103 1.00 37.62 338 PHE A C 1
ATOM 1998 O O . PHE A 1 293 ? 47.711 -23.151 48.659 1.00 39.98 338 PHE A O 1
ATOM 2006 N N . LEU A 1 294 ? 49.072 -23.072 46.849 1.00 37.16 339 LEU A N 1
ATOM 2007 C CA . LEU A 1 294 ? 48.263 -24.009 46.075 1.00 39.41 339 LEU A CA 1
ATOM 2008 C C . LEU A 1 294 ? 48.206 -25.351 46.774 1.00 40.28 339 LEU A C 1
ATOM 2009 O O . LEU A 1 294 ? 47.156 -25.958 46.863 1.00 37.52 339 LEU A O 1
ATOM 2014 N N . GLU A 1 295 ? 49.338 -25.814 47.281 1.00 37.03 340 GLU A N 1
ATOM 2015 C CA . GLU A 1 295 ? 49.360 -27.093 47.979 1.00 39.43 340 GLU A CA 1
ATOM 2016 C C . GLU A 1 295 ? 48.486 -27.051 49.227 1.00 41.29 340 GLU A C 1
ATOM 2017 O O . GLU A 1 295 ? 47.858 -28.043 49.609 1.00 42.18 340 GLU A O 1
ATOM 2023 N N . TYR A 1 296 ? 48.399 -25.884 49.842 1.00 40.32 341 TYR A N 1
ATOM 2024 C CA . TYR A 1 296 ? 47.518 -25.739 50.982 1.00 37.31 341 TYR A CA 1
ATOM 2025 C C . TYR A 1 296 ? 46.051 -25.790 50.560 1.00 30.85 341 TYR A C 1
ATOM 2026 O O . TYR A 1 296 ? 45.277 -26.546 51.130 1.00 34.48 341 TYR A O 1
ATOM 2035 N N . LEU A 1 297 ? 45.677 -25.003 49.555 1.00 35.97 342 LEU A N 1
ATOM 2036 C CA . LEU A 1 297 ? 44.290 -24.984 49.071 1.00 41.32 342 LEU A CA 1
ATOM 2037 C C . LEU A 1 297 ? 43.798 -26.386 48.729 1.00 37.82 342 LEU A C 1
ATOM 2038 O O . LEU A 1 297 ? 42.657 -26.739 48.985 1.00 38.04 342 LEU A O 1
ATOM 2043 N N . LEU A 1 298 ? 44.686 -27.172 48.140 1.00 30.55 343 LEU A N 1
ATOM 2044 C CA . LEU A 1 298 ? 44.343 -28.474 47.587 1.00 33.83 343 LEU A CA 1
ATOM 2045 C C . LEU A 1 298 ? 44.316 -29.545 48.645 1.00 33.13 343 LEU A C 1
ATOM 2046 O O . LEU A 1 298 ? 44.016 -30.703 48.372 1.00 32.29 343 LEU A O 1
ATOM 2051 N N . SER A 1 299 ? 44.649 -29.170 49.868 1.00 36.30 344 SER A N 1
ATOM 2052 C CA . SER A 1 299 ? 44.610 -30.134 50.954 1.00 36.90 344 SER A CA 1
ATOM 2053 C C . SER A 1 299 ? 43.775 -29.570 52.115 1.00 39.21 344 SER A C 1
ATOM 2054 O O . SER A 1 299 ? 43.731 -30.138 53.203 1.00 43.51 344 SER A O 1
ATOM 2057 N N . ASP A 1 300 ? 43.082 -28.465 51.855 1.00 36.96 345 ASP A N 1
ATOM 2058 C CA . ASP A 1 300 ? 42.260 -27.794 52.856 1.00 38.84 345 ASP A CA 1
ATOM 2059 C C . ASP A 1 300 ? 40.793 -27.626 52.389 1.00 39.62 345 ASP A C 1
ATOM 2060 O O . ASP A 1 300 ? 40.543 -27.149 51.281 1.00 42.01 345 ASP A O 1
ATOM 2065 N N . PRO A 1 301 ? 39.822 -28.001 53.238 1.00 42.18 346 PRO A N 1
ATOM 2066 C CA . PRO A 1 301 ? 38.397 -27.899 52.847 1.00 39.77 346 PRO A CA 1
ATOM 2067 C C . PRO A 1 301 ? 37.963 -26.511 52.379 1.00 38.54 346 PRO A C 1
ATOM 2068 O O . PRO A 1 301 ? 37.423 -26.423 51.284 1.00 40.89 346 PRO A O 1
ATOM 2072 N N . VAL A 1 302 ? 38.174 -25.462 53.169 1.00 35.92 347 VAL A N 1
ATOM 2073 C CA . VAL A 1 302 ? 37.804 -24.114 52.741 1.00 43.48 347 VAL A CA 1
ATOM 2074 C C . VAL A 1 302 ? 38.603 -23.688 51.508 1.00 41.94 347 VAL A C 1
ATOM 2075 O O . VAL A 1 302 ? 38.049 -23.117 50.562 1.00 38.96 347 VAL A O 1
ATOM 2079 N N . GLY A 1 303 ? 39.897 -23.981 51.511 1.00 38.97 348 GLY A N 1
ATOM 2080 C CA . GLY A 1 303 ? 40.740 -23.619 50.382 1.00 33.74 348 GLY A CA 1
ATOM 2081 C C . GLY A 1 303 ? 40.282 -24.301 49.107 1.00 31.01 348 GLY A C 1
ATOM 2082 O O . GLY A 1 303 ? 40.212 -23.676 48.051 1.00 36.87 348 GLY A O 1
ATOM 2083 N N . SER A 1 304 ? 39.941 -25.582 49.202 1.00 33.43 349 SER A N 1
ATOM 2084 C CA . SER A 1 304 ? 39.496 -26.319 48.013 1.00 34.88 349 SER A CA 1
ATOM 2085 C C . SER A 1 304 ? 38.165 -25.790 47.490 1.00 37.03 349 SER A C 1
ATOM 2086 O O . SER A 1 304 ? 37.976 -25.694 46.281 1.00 35.58 349 SER A O 1
ATOM 2089 N N . HIS A 1 305 ? 37.228 -25.474 48.385 1.00 34.01 350 HIS A N 1
ATOM 2090 C CA . HIS A 1 305 ? 35.938 -24.966 47.924 1.00 33.47 350 HIS A CA 1
ATOM 2091 C C . HIS A 1 305 ? 36.100 -23.564 47.389 1.00 36.94 350 HIS A C 1
ATOM 2092 O O . HIS A 1 305 ? 35.445 -23.185 46.421 1.00 39.24 350 HIS A O 1
ATOM 2099 N N . PHE A 1 306 ? 37.015 -22.805 47.972 1.00 33.66 351 PHE A N 1
ATOM 2100 C CA . PHE A 1 306 ? 37.336 -21.497 47.423 1.00 38.88 351 PHE A CA 1
ATOM 2101 C C . PHE A 1 306 ? 37.843 -21.650 45.985 1.00 45.54 351 PHE A C 1
ATOM 2102 O O . PHE A 1 306 ? 37.359 -20.991 45.057 1.00 42.81 351 PHE A O 1
ATOM 2110 N N . LEU A 1 307 ? 38.806 -22.543 45.801 1.00 42.91 352 LEU A N 1
ATOM 2111 C CA . LEU A 1 307 ? 39.423 -22.706 44.494 1.00 43.64 352 LEU A CA 1
ATOM 2112 C C . LEU A 1 307 ? 38.387 -23.250 43.513 1.00 36.65 352 LEU A C 1
ATOM 2113 O O . LEU A 1 307 ? 38.292 -22.776 42.380 1.00 36.78 352 LEU A O 1
ATOM 2118 N N . GLU A 1 308 ? 37.592 -24.226 43.962 1.00 32.62 353 GLU A N 1
ATOM 2119 C CA . GLU A 1 308 ? 36.494 -24.766 43.163 1.00 40.11 353 GLU A CA 1
ATOM 2120 C C . GLU A 1 308 ? 35.567 -23.671 42.640 1.00 47.94 353 GLU A C 1
ATOM 2121 O O . GLU A 1 308 ? 35.219 -23.663 41.468 1.00 44.77 353 GLU A O 1
ATOM 2127 N N . ASN A 1 309 ? 35.166 -22.741 43.499 1.00 43.10 354 ASN A N 1
ATOM 2128 C CA . ASN A 1 309 ? 34.267 -21.673 43.057 1.00 44.54 354 ASN A CA 1
ATOM 2129 C C . ASN A 1 309 ? 34.943 -20.634 42.136 1.00 43.29 354 ASN A C 1
ATOM 2130 O O . ASN A 1 309 ? 34.333 -20.190 41.171 1.00 57.09 354 ASN A O 1
ATOM 2135 N N . VAL A 1 310 ? 36.181 -20.238 42.411 1.00 36.59 355 VAL A N 1
ATOM 2136 C CA . VAL A 1 310 ? 36.789 -19.193 41.577 1.00 44.16 355 VAL A CA 1
ATOM 2137 C C . VAL A 1 310 ? 37.225 -19.716 40.198 1.00 51.05 355 VAL A C 1
ATOM 2138 O O . VAL A 1 310 ? 37.351 -18.951 39.248 1.00 45.80 355 VAL A O 1
ATOM 2142 N N . ILE A 1 311 ? 37.412 -21.025 40.080 1.00 48.06 356 ILE A N 1
ATOM 2143 C CA . ILE A 1 311 ? 37.750 -21.626 38.797 1.00 44.03 356 ILE A CA 1
ATOM 2144 C C . ILE A 1 311 ? 36.626 -21.457 37.775 1.00 40.64 356 ILE A C 1
ATOM 2145 O O . ILE A 1 311 ? 36.889 -21.237 36.588 1.00 45.23 356 ILE A O 1
ATOM 2150 N N . GLY A 1 312 ? 35.382 -21.519 38.234 1.00 39.58 357 GLY A N 1
ATOM 2151 C CA . GLY A 1 312 ? 34.244 -21.316 37.362 1.00 46.02 357 GLY A CA 1
ATOM 2152 C C . GLY A 1 312 ? 34.114 -19.892 36.834 1.00 51.53 357 GLY A C 1
ATOM 2153 O O . GLY A 1 312 ? 33.477 -19.672 35.804 1.00 51.16 357 GLY A O 1
ATOM 2154 N N . SER A 1 313 ? 34.751 -18.924 37.483 1.00 49.37 358 SER A N 1
ATOM 2155 C CA . SER A 1 313 ? 34.619 -17.537 37.022 1.00 54.26 358 SER A CA 1
ATOM 2156 C C . SER A 1 313 ? 35.936 -16.949 36.522 1.00 52.66 358 SER A C 1
ATOM 2157 O O . SER A 1 313 ? 35.956 -15.852 35.960 1.00 54.38 358 SER A O 1
ATOM 2160 N N . ALA A 1 314 ? 37.038 -17.671 36.694 1.00 49.54 359 ALA A N 1
ATOM 2161 C CA . ALA A 1 314 ? 38.329 -17.155 36.225 1.00 51.09 359 ALA A CA 1
ATOM 2162 C C . ALA A 1 314 ? 38.406 -17.182 34.709 1.00 43.19 359 ALA A C 1
ATOM 2163 O O . ALA A 1 314 ? 37.701 -17.960 34.055 1.00 45.12 359 ALA A O 1
ATOM 2165 N N . ARG A 1 315 ? 39.274 -16.345 34.147 1.00 48.51 360 ARG A N 1
ATOM 2166 C CA . ARG A 1 315 ? 39.567 -16.445 32.729 1.00 51.12 360 ARG A CA 1
ATOM 2167 C C . ARG A 1 315 ? 40.085 -17.842 32.455 1.00 50.89 360 ARG A C 1
ATOM 2168 O O . ARG A 1 315 ? 40.821 -18.393 33.263 1.00 46.54 360 ARG A O 1
ATOM 2176 N N . LEU A 1 316 ? 39.698 -18.404 31.315 1.00 47.86 361 LEU A N 1
ATOM 2177 C CA . LEU A 1 316 ? 40.074 -19.757 30.968 1.00 47.12 361 LEU A CA 1
ATOM 2178 C C . LEU A 1 316 ? 41.585 -19.940 31.027 1.00 49.33 361 LEU A C 1
ATOM 2179 O O . LEU A 1 316 ? 42.073 -20.900 31.619 1.00 47.15 361 LEU A O 1
ATOM 2184 N N . LYS A 1 317 ? 42.336 -18.997 30.470 1.00 46.83 362 LYS A N 1
ATOM 2185 C CA . LYS A 1 317 ? 43.783 -19.173 30.390 1.00 45.50 362 LYS A CA 1
ATOM 2186 C C . LYS A 1 317 ? 44.455 -19.137 31.768 1.00 44.69 362 LYS A C 1
ATOM 2187 O O . LYS A 1 317 ? 45.557 -19.653 31.941 1.00 48.79 362 LYS A O 1
ATOM 2193 N N . TYR A 1 318 ? 43.798 -18.526 32.746 1.00 40.77 363 TYR A N 1
ATOM 2194 C CA . TYR A 1 318 ? 44.332 -18.497 34.105 1.00 43.58 363 TYR A CA 1
ATOM 2195 C C . TYR A 1 318 ? 44.152 -19.852 34.802 1.00 45.23 363 TYR A C 1
ATOM 2196 O O . TYR A 1 318 ? 44.962 -20.250 35.638 1.00 48.58 363 TYR A O 1
ATOM 2205 N N . VAL A 1 319 ? 43.031 -20.502 34.504 1.00 43.57 364 VAL A N 1
ATOM 2206 C CA . VAL A 1 319 ? 42.734 -21.838 34.995 1.00 46.56 364 VAL A CA 1
ATOM 2207 C C . VAL A 1 319 ? 43.630 -22.879 34.323 1.00 48.46 364 VAL A C 1
ATOM 2208 O O . VAL A 1 319 ? 44.107 -23.811 34.967 1.00 44.80 364 VAL A O 1
ATOM 2212 N N . GLU A 1 320 ? 43.845 -22.717 33.020 1.00 44.01 365 GLU A N 1
ATOM 2213 C CA . GLU A 1 320 ? 44.731 -23.605 32.290 1.00 44.39 365 GLU A CA 1
ATOM 2214 C C . GLU A 1 320 ? 46.128 -23.536 32.893 1.00 38.81 365 GLU A C 1
ATOM 2215 O O . GLU A 1 320 ? 46.813 -24.546 33.011 1.00 43.00 365 GLU A O 1
ATOM 2221 N N . ARG A 1 321 ? 46.537 -22.343 33.301 1.00 38.51 366 ARG A N 1
ATOM 2222 C CA . ARG A 1 321 ? 47.848 -22.127 33.902 1.00 42.22 366 ARG A CA 1
ATOM 2223 C C . ARG A 1 321 ? 48.002 -22.809 35.284 1.00 47.92 366 ARG A C 1
ATOM 2224 O O . ARG A 1 321 ? 49.017 -23.448 35.571 1.00 38.89 366 ARG A O 1
ATOM 2232 N N . LEU A 1 322 ? 47.022 -22.633 36.167 1.00 39.35 367 LEU A N 1
ATOM 2233 C CA . LEU A 1 322 ? 47.066 -23.299 37.478 1.00 41.55 367 LEU A CA 1
ATOM 2234 C C . LEU A 1 322 ? 47.117 -24.823 37.299 1.00 36.31 367 LEU A C 1
ATOM 2235 O O . LEU A 1 322 ? 47.872 -25.516 37.988 1.00 40.77 367 LEU A O 1
ATOM 2240 N N . TYR A 1 323 ? 46.291 -25.329 36.387 1.00 29.51 368 TYR A N 1
ATOM 2241 C CA . TYR A 1 323 ? 46.287 -26.741 36.049 1.00 34.37 368 TYR A CA 1
ATOM 2242 C C . TYR A 1 323 ? 47.666 -27.204 35.585 1.00 41.24 368 TYR A C 1
ATOM 2243 O O . TYR A 1 323 ? 48.228 -28.160 36.117 1.00 33.28 368 TYR A O 1
ATOM 2252 N N . ARG A 1 324 ? 48.195 -26.507 34.586 1.00 46.77 369 ARG A N 1
ATOM 2253 C CA . ARG A 1 324 ? 49.446 -26.891 33.943 1.00 47.26 369 ARG A CA 1
ATOM 2254 C C . ARG A 1 324 ? 50.569 -26.873 34.979 1.00 42.63 369 ARG A C 1
ATOM 2255 O O . ARG A 1 324 ? 51.329 -27.825 35.085 1.00 48.29 369 ARG A O 1
ATOM 2263 N N . LEU A 1 325 ? 50.650 -25.816 35.779 1.00 38.74 370 LEU A N 1
ATOM 2264 C CA . LEU A 1 325 ? 51.759 -25.696 36.703 1.00 38.31 370 LEU A CA 1
ATOM 2265 C C . LEU A 1 325 ? 51.652 -26.470 38.001 1.00 44.12 370 LEU A C 1
ATOM 2266 O O . LEU A 1 325 ? 52.673 -26.841 38.571 1.00 37.90 370 LEU A O 1
ATOM 2271 N N . TYR A 1 326 ? 50.444 -26.656 38.526 1.00 37.70 371 TYR A N 1
ATOM 2272 C CA . TYR A 1 326 ? 50.326 -27.125 39.904 1.00 43.89 371 TYR A CA 1
ATOM 2273 C C . TYR A 1 326 ? 49.447 -28.363 40.106 1.00 37.33 371 TYR A C 1
ATOM 2274 O O . TYR A 1 326 ? 49.392 -28.903 41.206 1.00 45.20 371 TYR A O 1
ATOM 2283 N N . MET A 1 327 ? 48.758 -28.816 39.070 1.00 32.00 372 MET A N 1
ATOM 2284 C CA . MET A 1 327 ? 47.815 -29.901 39.281 1.00 30.45 372 MET A CA 1
ATOM 2285 C C . MET A 1 327 ? 47.967 -31.049 38.330 1.00 25.30 372 MET A C 1
ATOM 2286 O O . MET A 1 327 ? 47.749 -32.191 38.725 1.00 29.46 372 MET A O 1
ATOM 2291 N N . LYS A 1 328 ? 48.308 -30.753 37.078 1.00 37.56 373 LYS A N 1
ATOM 2292 C CA . LYS A 1 328 ? 48.336 -31.749 36.002 1.00 34.22 373 LYS A CA 1
ATOM 2293 C C . LYS A 1 328 ? 49.183 -32.978 36.324 1.00 38.79 373 LYS A C 1
ATOM 2294 O O . LYS A 1 328 ? 48.805 -34.111 35.997 1.00 39.74 373 LYS A O 1
ATOM 2300 N N . ASP A 1 329 ? 50.350 -32.749 36.934 1.00 36.31 374 ASP A N 1
ATOM 2301 C CA . ASP A 1 329 ? 51.288 -33.848 37.189 1.00 35.76 374 ASP A CA 1
ATOM 2302 C C . ASP A 1 329 ? 50.934 -34.623 38.463 1.00 35.64 374 ASP A C 1
ATOM 2303 O O . ASP A 1 329 ? 51.609 -35.583 38.813 1.00 44.91 374 ASP A O 1
ATOM 2308 N N . ARG A 1 330 ? 49.879 -34.207 39.155 1.00 33.16 375 ARG A N 1
ATOM 2309 C CA . ARG A 1 330 ? 49.455 -34.885 40.380 1.00 31.71 375 ARG A CA 1
ATOM 2310 C C . ARG A 1 330 ? 47.936 -35.061 40.426 1.00 32.46 375 ARG A C 1
ATOM 2311 O O . ARG A 1 330 ? 47.334 -35.101 41.494 1.00 29.21 375 ARG A O 1
ATOM 2319 N N . ILE A 1 331 ? 47.326 -35.198 39.248 1.00 30.96 376 ILE A N 1
ATOM 2320 C CA . ILE A 1 331 ? 45.867 -35.206 39.160 1.00 30.70 376 ILE A CA 1
ATOM 2321 C C . ILE A 1 331 ? 45.250 -36.392 39.877 1.00 34.70 376 ILE A C 1
ATOM 2322 O O . ILE A 1 331 ? 44.216 -36.260 40.543 1.00 33.40 376 ILE A O 1
ATOM 2327 N N . VAL A 1 332 ? 45.881 -37.555 39.760 1.00 26.95 377 VAL A N 1
ATOM 2328 C CA . VAL A 1 332 ? 45.330 -38.751 40.402 1.00 33.31 377 VAL A CA 1
ATOM 2329 C C . VAL A 1 332 ? 45.408 -38.600 41.920 1.00 33.54 377 VAL A C 1
ATOM 2330 O O . VAL A 1 332 ? 44.455 -38.840 42.629 1.00 30.08 377 VAL A O 1
ATOM 2334 N N . LYS A 1 333 ? 46.554 -38.154 42.415 1.00 35.80 378 LYS A N 1
ATOM 2335 C CA . LYS A 1 333 ? 46.691 -37.907 43.843 1.00 36.15 378 LYS A CA 1
ATOM 2336 C C . LYS A 1 333 ? 45.653 -36.898 44.348 1.00 37.88 378 LYS A C 1
ATOM 2337 O O . LYS A 1 333 ? 45.057 -37.055 45.423 1.00 34.46 378 LYS A O 1
ATOM 2343 N N . LEU A 1 334 ? 45.433 -35.844 43.575 1.00 31.30 379 LEU A N 1
ATOM 2344 C CA . LEU A 1 334 ? 44.435 -34.844 43.956 1.00 31.97 379 LEU A CA 1
ATOM 2345 C C . LEU A 1 334 ? 43.018 -35.419 43.856 1.00 34.61 379 LEU A C 1
ATOM 2346 O O . LEU A 1 334 ? 42.175 -35.132 44.689 1.00 26.81 379 LEU A O 1
ATOM 2351 N N . ALA A 1 335 ? 42.755 -36.249 42.848 1.00 32.36 380 ALA A N 1
ATOM 2352 C CA . ALA A 1 335 ? 41.422 -36.823 42.682 1.00 34.37 380 ALA A CA 1
ATOM 2353 C C . ALA A 1 335 ? 40.995 -37.702 43.856 1.00 38.86 380 ALA A C 1
ATOM 2354 O O . ALA A 1 335 ? 39.791 -37.857 44.114 1.00 33.12 380 ALA A O 1
ATOM 2356 N N . LYS A 1 336 ? 41.981 -38.277 44.550 1.00 36.55 381 LYS A N 1
ATOM 2357 C CA . LYS A 1 336 ? 41.733 -39.208 45.650 1.00 36.42 381 LYS A CA 1
ATOM 2358 C C . LYS A 1 336 ? 41.479 -38.487 46.969 1.00 35.73 381 LYS A C 1
ATOM 2359 O O . LYS A 1 336 ? 41.112 -39.119 47.949 1.00 41.23 381 LYS A O 1
ATOM 2365 N N . ARG A 1 337 ? 41.628 -37.162 46.982 1.00 31.27 382 ARG A N 1
ATOM 2366 C CA . ARG A 1 337 ? 41.336 -36.385 48.177 1.00 32.25 382 ARG A CA 1
ATOM 2367 C C . ARG A 1 337 ? 39.852 -35.979 48.234 1.00 33.90 382 ARG A C 1
ATOM 2368 O O . ARG A 1 337 ? 39.490 -34.852 47.891 1.00 32.66 382 ARG A O 1
ATOM 2376 N N . ASP A 1 338 ? 39.010 -36.892 48.714 1.00 29.20 383 ASP A N 1
ATOM 2377 C CA . ASP A 1 338 ? 37.560 -36.709 48.715 1.00 34.20 383 ASP A CA 1
ATOM 2378 C C . ASP A 1 338 ? 37.074 -35.373 49.252 1.00 31.53 383 ASP A C 1
ATOM 2379 O O . ASP A 1 338 ? 36.126 -34.791 48.726 1.00 39.38 383 ASP A O 1
ATOM 2384 N N . THR A 1 339 ? 37.682 -34.892 50.327 1.00 36.84 384 THR A N 1
ATOM 2385 C CA . THR A 1 339 ? 37.108 -33.733 51.011 1.00 38.38 384 THR A CA 1
ATOM 2386 C C . THR A 1 339 ? 37.753 -32.440 50.570 1.00 36.85 384 THR A C 1
ATOM 2387 O O . THR A 1 339 ? 37.341 -31.347 50.973 1.00 35.31 384 THR A O 1
ATOM 2391 N N . THR A 1 340 ? 38.805 -32.549 49.769 1.00 35.65 385 THR A N 1
ATOM 2392 C CA . THR A 1 340 ? 39.528 -31.340 49.420 1.00 27.03 385 THR A CA 1
ATOM 2393 C C . THR A 1 340 ? 39.802 -31.285 47.924 1.00 35.57 385 THR A C 1
ATOM 2394 O O . THR A 1 340 ? 38.950 -30.813 47.158 1.00 33.44 385 THR A O 1
ATOM 2398 N N . GLY A 1 341 ? 40.967 -31.780 47.517 1.00 32.03 386 GLY A N 1
ATOM 2399 C CA . GLY A 1 341 ? 41.436 -31.694 46.141 1.00 30.11 386 GLY A CA 1
ATOM 2400 C C . GLY A 1 341 ? 40.457 -32.218 45.098 1.00 33.52 386 GLY A C 1
ATOM 2401 O O . GLY A 1 341 ? 40.387 -31.671 44.013 1.00 31.60 386 GLY A O 1
ATOM 2402 N N . ALA A 1 342 ? 39.689 -33.262 45.411 1.00 29.71 387 ALA A N 1
ATOM 2403 C CA . ALA A 1 342 ? 38.764 -33.832 44.417 1.00 33.45 387 ALA A CA 1
ATOM 2404 C C . ALA A 1 342 ? 37.748 -32.807 43.907 1.00 32.02 387 ALA A C 1
ATOM 2405 O O . ALA A 1 342 ? 37.322 -32.887 42.756 1.00 30.47 387 ALA A O 1
ATOM 2407 N N . PHE A 1 343 ? 37.358 -31.854 44.761 1.00 32.01 388 PHE A N 1
ATOM 2408 C CA . PHE A 1 343 ? 36.407 -30.803 44.350 1.00 39.21 388 PHE A CA 1
ATOM 2409 C C . PHE A 1 343 ? 37.034 -29.931 43.298 1.00 36.00 388 PHE A C 1
ATOM 2410 O O . PHE A 1 343 ? 36.353 -29.394 42.429 1.00 34.81 388 PHE A O 1
ATOM 2418 N N . VAL A 1 344 ? 38.344 -29.785 43.388 1.00 26.13 389 VAL A N 1
ATOM 2419 C CA . VAL A 1 344 ? 39.069 -28.965 42.430 1.00 27.24 389 VAL A CA 1
ATOM 2420 C C . VAL A 1 344 ? 39.226 -29.719 41.120 1.00 31.84 389 VAL A C 1
ATOM 2421 O O . VAL A 1 344 ? 39.008 -29.157 40.046 1.00 31.47 389 VAL A O 1
ATOM 2425 N N . VAL A 1 345 ? 39.548 -31.010 41.202 1.00 30.14 390 VAL A N 1
ATOM 2426 C CA . VAL A 1 345 ? 39.653 -31.816 39.989 1.00 26.44 390 VAL A CA 1
ATOM 2427 C C . VAL A 1 345 ? 38.319 -31.800 39.245 1.00 28.03 390 VAL A C 1
ATOM 2428 O O . VAL A 1 345 ? 38.270 -31.699 38.012 1.00 32.01 390 VAL A O 1
ATOM 2432 N N . ARG A 1 346 ? 37.236 -31.924 39.985 1.00 28.19 391 ARG A N 1
ATOM 2433 C CA . ARG A 1 346 ? 35.906 -31.863 39.368 1.00 28.17 391 ARG A CA 1
ATOM 2434 C C . ARG A 1 346 ? 35.667 -30.519 38.678 1.00 31.03 391 ARG A C 1
ATOM 2435 O O . ARG A 1 346 ? 35.190 -30.469 37.558 1.00 32.27 391 ARG A O 1
ATOM 2443 N N . ALA A 1 347 ? 36.015 -29.429 39.342 1.00 30.14 392 ALA A N 1
ATOM 2444 C CA . ALA A 1 347 ? 35.883 -28.119 38.712 1.00 35.71 392 ALA A CA 1
ATOM 2445 C C . ALA A 1 347 ? 36.723 -28.010 37.429 1.00 41.95 392 ALA A C 1
ATOM 2446 O O . ALA A 1 347 ? 36.243 -27.449 36.438 1.00 37.67 392 ALA A O 1
ATOM 2448 N N . LEU A 1 348 ? 37.933 -28.585 37.411 1.00 33.38 393 LEU A N 1
ATOM 2449 C CA . LEU A 1 348 ? 38.738 -28.581 36.195 1.00 39.44 393 LEU A CA 1
ATOM 2450 C C . LEU A 1 348 ? 38.019 -29.323 35.070 1.00 33.93 393 LEU A C 1
ATOM 2451 O O . LEU A 1 348 ? 37.974 -28.849 33.946 1.00 33.72 393 LEU A O 1
ATOM 2456 N N . LEU A 1 349 ? 37.436 -30.478 35.383 1.00 32.66 394 LEU A N 1
ATOM 2457 C CA . LEU A 1 349 ? 36.732 -31.285 34.400 1.00 34.61 394 LEU A CA 1
ATOM 2458 C C . LEU A 1 349 ? 35.561 -30.522 33.800 1.00 39.61 394 LEU A C 1
ATOM 2459 O O . LEU A 1 349 ? 35.220 -30.722 32.646 1.00 33.89 394 LEU A O 1
ATOM 2464 N N . GLU A 1 350 ? 34.964 -29.638 34.591 1.00 36.27 395 GLU A N 1
ATOM 2465 C CA . GLU A 1 350 ? 33.794 -28.891 34.153 1.00 42.65 395 GLU A CA 1
ATOM 2466 C C . GLU A 1 350 ? 34.164 -27.570 33.456 1.00 42.43 395 GLU A C 1
ATOM 2467 O O . GLU A 1 350 ? 33.323 -26.991 32.781 1.00 51.55 395 GLU A O 1
ATOM 2473 N N . HIS A 1 351 ? 35.413 -27.116 33.549 1.00 38.28 396 HIS A N 1
ATOM 2474 C CA . HIS A 1 351 ? 35.725 -25.797 32.993 1.00 36.41 396 HIS A CA 1
ATOM 2475 C C . HIS A 1 351 ? 36.943 -25.727 32.085 1.00 46.09 396 HIS A C 1
ATOM 2476 O O . HIS A 1 351 ? 37.216 -24.682 31.508 1.00 46.79 396 HIS A O 1
ATOM 2483 N N . LEU A 1 352 ? 37.665 -26.822 31.914 1.00 45.32 397 LEU A N 1
ATOM 2484 C CA . LEU A 1 352 ? 38.798 -26.778 30.996 1.00 42.97 397 LEU A CA 1
ATOM 2485 C C . LEU A 1 352 ? 38.313 -27.161 29.597 1.00 37.49 397 LEU A C 1
ATOM 2486 O O . LEU A 1 352 ? 37.178 -27.599 29.433 1.00 42.89 397 LEU A O 1
ATOM 2491 N N . LYS A 1 353 ? 39.138 -26.922 28.584 1.00 42.14 398 LYS A N 1
ATOM 2492 C CA . LYS A 1 353 ? 38.802 -27.307 27.208 1.00 42.02 398 LYS A CA 1
ATOM 2493 C C . LYS A 1 353 ? 39.054 -28.784 26.933 1.00 47.28 398 LYS A C 1
ATOM 2494 O O . LYS A 1 353 ? 39.728 -29.469 27.708 1.00 45.98 398 LYS A O 1
ATOM 2500 N N . GLU A 1 354 ? 38.570 -29.246 25.785 1.00 44.73 399 GLU A N 1
ATOM 2501 C CA . GLU A 1 354 ? 38.527 -30.666 25.471 1.00 42.65 399 GLU A CA 1
ATOM 2502 C C . GLU A 1 354 ? 39.844 -31.428 25.677 1.00 46.55 399 GLU A C 1
ATOM 2503 O O . GLU A 1 354 ? 39.867 -32.476 26.339 1.00 43.37 399 GLU A O 1
ATOM 2509 N N . LYS A 1 355 ? 40.951 -30.897 25.169 1.00 35.98 400 LYS A N 1
ATOM 2510 C CA . LYS A 1 355 ? 42.212 -31.628 25.231 1.00 38.38 400 LYS A CA 1
ATOM 2511 C C . LYS A 1 355 ? 42.689 -31.860 26.698 1.00 36.95 400 LYS A C 1
ATOM 2512 O O . LYS A 1 355 ? 43.122 -32.953 27.058 1.00 37.84 400 LYS A O 1
ATOM 2518 N N . ASP A 1 356 ? 42.645 -30.821 27.517 1.00 32.03 401 ASP A N 1
ATOM 2519 C CA . ASP A 1 356 ? 42.959 -30.947 28.940 1.00 36.64 401 ASP A CA 1
ATOM 2520 C C . ASP A 1 356 ? 41.981 -31.866 29.686 1.00 34.00 401 ASP A C 1
ATOM 2521 O O . ASP A 1 356 ? 42.380 -32.618 30.580 1.00 37.16 401 ASP A O 1
ATOM 2526 N N . VAL A 1 357 ? 40.696 -31.773 29.344 1.00 31.76 402 VAL A N 1
ATOM 2527 C CA . VAL A 1 357 ? 39.678 -32.578 30.000 1.00 32.36 402 VAL A CA 1
ATOM 2528 C C . VAL A 1 357 ? 39.929 -34.066 29.702 1.00 32.06 402 VAL A C 1
ATOM 2529 O O . VAL A 1 357 ? 39.835 -34.910 30.590 1.00 31.89 402 VAL A O 1
ATOM 2533 N N . LYS A 1 358 ? 40.263 -34.385 28.455 1.00 33.18 403 LYS A N 1
ATOM 2534 C CA . LYS A 1 358 ? 40.553 -35.763 28.091 1.00 33.39 403 LYS A CA 1
ATOM 2535 C C . LYS A 1 358 ? 41.837 -36.236 28.763 1.00 36.64 403 LYS A C 1
ATOM 2536 O O . LYS A 1 358 ? 41.935 -37.403 29.142 1.00 31.97 403 LYS A O 1
ATOM 2542 N N . GLN A 1 359 ? 42.802 -35.335 28.938 1.00 32.45 404 GLN A N 1
ATOM 2543 C CA . GLN A 1 359 ? 44.012 -35.683 29.696 1.00 34.51 404 GLN A CA 1
ATOM 2544 C C . GLN A 1 359 ? 43.709 -36.053 31.140 1.00 37.70 404 GLN A C 1
ATOM 2545 O O . GLN A 1 359 ? 44.267 -37.010 31.678 1.00 30.29 404 GLN A O 1
ATOM 2551 N N . ILE A 1 360 ? 42.820 -35.296 31.772 1.00 33.41 405 ILE A N 1
ATOM 2552 C CA . ILE A 1 360 ? 42.435 -35.609 33.135 1.00 30.88 405 ILE A CA 1
ATOM 2553 C C . ILE A 1 360 ? 41.689 -36.936 33.167 1.00 34.16 405 ILE A C 1
ATOM 2554 O O . ILE A 1 360 ? 41.914 -37.753 34.058 1.00 30.12 405 ILE A O 1
ATOM 2559 N N . LEU A 1 361 ? 40.813 -37.155 32.188 1.00 33.99 406 LEU A N 1
ATOM 2560 C CA . LEU A 1 361 ? 40.053 -38.397 32.118 1.00 30.80 406 LEU A CA 1
ATOM 2561 C C . LEU A 1 361 ? 40.978 -39.624 31.919 1.00 34.32 406 LEU A C 1
ATOM 2562 O O . LEU A 1 361 ? 40.728 -40.673 32.531 1.00 32.61 406 LEU A O 1
ATOM 2567 N N . ASP A 1 362 ? 42.014 -39.499 31.069 1.00 30.83 407 ASP A N 1
ATOM 2568 C CA . ASP A 1 362 ? 43.037 -40.548 30.901 1.00 33.78 407 ASP A CA 1
ATOM 2569 C C . ASP A 1 362 ? 43.562 -41.009 32.247 1.00 31.70 407 ASP A C 1
ATOM 2570 O O . ASP A 1 362 ? 43.747 -42.213 32.486 1.00 32.01 407 ASP A O 1
ATOM 2575 N N . ALA A 1 363 ? 43.761 -40.040 33.133 1.00 31.52 408 ALA A N 1
ATOM 2576 C CA . ALA A 1 363 ? 44.335 -40.299 34.442 1.00 39.20 408 ALA A CA 1
ATOM 2577 C C . ALA A 1 363 ? 43.333 -40.812 35.481 1.00 37.73 408 ALA A C 1
ATOM 2578 O O . ALA A 1 363 ? 43.655 -41.673 36.291 1.00 34.07 408 ALA A O 1
ATOM 2580 N N . VAL A 1 364 ? 42.119 -40.287 35.460 1.00 33.04 409 VAL A N 1
ATOM 2581 C CA . VAL A 1 364 ? 41.163 -40.543 36.545 1.00 32.20 409 VAL A CA 1
ATOM 2582 C C . VAL A 1 364 ? 40.213 -41.714 36.268 1.00 34.22 409 VAL A C 1
ATOM 2583 O O . VAL A 1 364 ? 39.750 -42.400 37.196 1.00 36.82 409 VAL A O 1
ATOM 2587 N N . VAL A 1 365 ? 39.896 -41.938 34.996 1.00 30.50 410 VAL A N 1
ATOM 2588 C CA . VAL A 1 365 ? 38.995 -43.032 34.635 1.00 32.30 410 VAL A CA 1
ATOM 2589 C C . VAL A 1 365 ? 39.512 -44.410 35.097 1.00 34.52 410 VAL A C 1
ATOM 2590 O O . VAL A 1 365 ? 38.727 -45.206 35.602 1.00 35.07 410 VAL A O 1
ATOM 2594 N N . PRO A 1 366 ? 40.829 -44.689 34.969 1.00 35.98 411 PRO A N 1
ATOM 2595 C CA . PRO A 1 366 ? 41.302 -45.978 35.506 1.00 35.58 411 PRO A CA 1
ATOM 2596 C C . PRO A 1 366 ? 41.097 -46.109 37.011 1.00 33.53 411 PRO A C 1
ATOM 2597 O O . PRO A 1 366 ? 41.071 -47.205 37.547 1.00 35.87 411 PRO A O 1
ATOM 2601 N N . GLU A 1 367 ? 40.910 -44.986 37.685 1.00 30.41 412 GLU A N 1
ATOM 2602 C CA . GLU A 1 367 ? 40.703 -44.983 39.124 1.00 22.75 412 GLU A CA 1
ATOM 2603 C C . GLU A 1 367 ? 39.215 -44.955 39.491 1.00 27.76 412 GLU A C 1
ATOM 2604 O O . GLU A 1 367 ? 38.866 -44.847 40.659 1.00 29.82 412 GLU A O 1
ATOM 2610 N N . LEU A 1 368 ? 38.333 -45.045 38.509 1.00 31.81 413 LEU A N 1
ATOM 2611 C CA . LEU A 1 368 ? 36.907 -44.775 38.789 1.00 26.82 413 LEU A CA 1
ATOM 2612 C C . LEU A 1 368 ? 36.256 -45.690 39.843 1.00 31.94 413 LEU A C 1
ATOM 2613 O O . LEU A 1 368 ? 35.545 -45.201 40.721 1.00 32.40 413 LEU A O 1
ATOM 2618 N N . SER A 1 369 ? 36.488 -47.005 39.749 1.00 39.54 414 SER A N 1
ATOM 2619 C CA . SER A 1 369 ? 35.916 -47.954 40.719 1.00 41.63 414 SER A CA 1
ATOM 2620 C C . SER A 1 369 ? 36.391 -47.617 42.108 1.00 36.73 414 SER A C 1
ATOM 2621 O O . SER A 1 369 ? 35.605 -47.605 43.044 1.00 40.06 414 SER A O 1
ATOM 2624 N N . MET A 1 370 ? 37.680 -47.302 42.237 1.00 32.58 415 MET A N 1
ATOM 2625 C CA . MET A 1 370 ? 38.219 -46.971 43.568 1.00 35.49 415 MET A CA 1
ATOM 2626 C C . MET A 1 370 ? 37.649 -45.645 44.090 1.00 40.35 415 MET A C 1
ATOM 2627 O O . MET A 1 370 ? 37.240 -45.543 45.262 1.00 37.51 415 MET A O 1
ATOM 2632 N N . LEU A 1 371 ? 37.522 -44.649 43.219 1.00 38.10 416 LEU A N 1
ATOM 2633 C CA . LEU A 1 371 ? 36.925 -43.364 43.630 1.00 34.34 416 LEU A CA 1
ATOM 2634 C C . LEU A 1 371 ? 35.456 -43.543 44.060 1.00 34.77 416 LEU A C 1
ATOM 2635 O O . LEU A 1 371 ? 34.986 -42.886 44.973 1.00 35.95 416 LEU A O 1
ATOM 2640 N N . LEU A 1 372 ? 34.746 -44.457 43.414 1.00 38.23 417 LEU A N 1
ATOM 2641 C CA . LEU A 1 372 ? 33.325 -44.651 43.709 1.00 39.74 417 LEU A CA 1
ATOM 2642 C C . LEU A 1 372 ? 33.110 -45.205 45.110 1.00 51.74 417 LEU A C 1
ATOM 2643 O O . LEU A 1 372 ? 32.009 -45.112 45.645 1.00 44.92 417 LEU A O 1
ATOM 2648 N N . ASN A 1 373 ? 34.156 -45.791 45.698 1.00 57.70 418 ASN A N 1
ATOM 2649 C CA . ASN A 1 373 ? 34.048 -46.361 47.042 1.00 51.29 418 ASN A CA 1
ATOM 2650 C C . ASN A 1 373 ? 33.616 -45.338 48.066 1.00 46.97 418 ASN A C 1
ATOM 2651 O O . ASN A 1 373 ? 32.804 -45.632 48.921 1.00 52.23 418 ASN A O 1
ATOM 2656 N N . SER A 1 374 ? 34.167 -44.134 47.995 1.00 42.72 419 SER A N 1
ATOM 2657 C CA . SER A 1 374 ? 33.903 -43.131 49.010 1.00 43.82 419 SER A CA 1
ATOM 2658 C C . SER A 1 374 ? 33.362 -41.843 48.427 1.00 43.51 419 SER A C 1
ATOM 2659 O O . SER A 1 374 ? 33.028 -40.933 49.168 1.00 45.00 419 SER A O 1
ATOM 2662 N N . ASN A 1 375 ? 33.314 -41.726 47.106 1.00 39.94 420 ASN A N 1
ATOM 2663 C CA . ASN A 1 375 ? 32.970 -40.426 46.526 1.00 39.35 420 ASN A CA 1
ATOM 2664 C C . ASN A 1 375 ? 32.139 -40.557 45.257 1.00 44.55 420 ASN A C 1
ATOM 2665 O O . ASN A 1 375 ? 32.610 -40.336 44.136 1.00 34.26 420 ASN A O 1
ATOM 2670 N N . MET A 1 376 ? 30.884 -40.931 45.461 1.00 40.48 421 MET A N 1
ATOM 2671 C CA . MET A 1 376 ? 29.958 -41.159 44.380 1.00 39.38 421 MET A CA 1
ATOM 2672 C C . MET A 1 376 ? 29.649 -39.907 43.562 1.00 32.96 421 MET A C 1
ATOM 2673 O O . MET A 1 376 ? 29.545 -39.983 42.331 1.00 37.06 421 MET A O 1
ATOM 2678 N N . ASP A 1 377 ? 29.519 -38.761 44.237 1.00 30.31 422 ASP A N 1
ATOM 2679 C CA . ASP A 1 377 ? 29.256 -37.491 43.546 1.00 41.85 422 ASP A CA 1
ATOM 2680 C C . ASP A 1 377 ? 30.343 -37.210 42.495 1.00 34.55 422 ASP A C 1
ATOM 2681 O O . ASP A 1 377 ? 30.062 -36.833 41.350 1.00 31.85 422 ASP A O 1
ATOM 2686 N N . PHE A 1 378 ? 31.586 -37.408 42.891 1.00 32.77 423 PHE A N 1
ATOM 2687 C CA . PHE A 1 378 ? 32.727 -37.179 41.973 1.00 28.46 423 PHE A CA 1
ATOM 2688 C C . PHE A 1 378 ? 32.654 -38.202 40.848 1.00 29.37 423 PHE A C 1
ATOM 2689 O O . PHE A 1 378 ? 32.842 -37.880 39.680 1.00 32.09 423 PHE A O 1
ATOM 2697 N N . GLY A 1 379 ? 32.351 -39.452 41.189 1.00 35.34 424 GLY A N 1
ATOM 2698 C CA . GLY A 1 379 ? 32.235 -40.481 40.160 1.00 26.96 424 GLY A CA 1
ATOM 2699 C C . GLY A 1 379 ? 31.169 -40.134 39.136 1.00 36.99 424 GLY A C 1
ATOM 2700 O O . GLY A 1 379 ? 31.354 -40.334 37.934 1.00 32.90 424 GLY A O 1
ATOM 2701 N N . THR A 1 380 ? 30.040 -39.612 39.617 1.00 32.90 425 THR A N 1
ATOM 2702 C CA . THR A 1 380 ? 28.980 -39.167 38.727 1.00 31.09 425 THR A CA 1
ATOM 2703 C C . THR A 1 380 ? 29.456 -38.085 37.787 1.00 33.28 425 THR A C 1
ATOM 2704 O O . THR A 1 380 ? 29.172 -38.142 36.595 1.00 35.04 425 THR A O 1
ATOM 2708 N N . ALA A 1 381 ? 30.189 -37.096 38.304 1.00 29.53 426 ALA A N 1
ATOM 2709 C CA . ALA A 1 381 ? 30.681 -36.029 37.422 1.00 33.87 426 ALA A CA 1
ATOM 2710 C C . ALA A 1 381 ? 31.716 -36.554 36.415 1.00 33.49 426 ALA A C 1
ATOM 2711 O O . ALA A 1 381 ? 31.793 -36.092 35.282 1.00 34.56 426 ALA A O 1
ATOM 2713 N N . ILE A 1 382 ? 32.525 -37.521 36.812 1.00 35.14 427 ILE A N 1
ATOM 2714 C CA . ILE A 1 382 ? 33.484 -38.082 35.861 1.00 34.16 427 ILE A CA 1
ATOM 2715 C C . ILE A 1 382 ? 32.759 -38.777 34.723 1.00 34.47 427 ILE A C 1
ATOM 2716 O O . ILE A 1 382 ? 33.094 -38.611 33.546 1.00 30.62 427 ILE A O 1
ATOM 2721 N N . ILE A 1 383 ? 31.730 -39.539 35.066 1.00 29.39 428 ILE A N 1
ATOM 2722 C CA . ILE A 1 383 ? 30.979 -40.251 34.032 1.00 33.83 428 ILE A CA 1
ATOM 2723 C C . ILE A 1 383 ? 30.259 -39.243 33.126 1.00 30.77 428 ILE A C 1
ATOM 2724 O O . ILE A 1 383 ? 30.218 -39.389 31.897 1.00 32.46 428 ILE A O 1
ATOM 2729 N N . ASN A 1 384 ? 29.711 -38.203 33.745 1.00 35.70 429 ASN A N 1
ATOM 2730 C CA . ASN A 1 384 ? 29.033 -37.128 33.014 1.00 36.52 429 ASN A CA 1
ATOM 2731 C C . ASN A 1 384 ? 29.971 -36.453 32.022 1.00 39.04 429 ASN A C 1
ATOM 2732 O O . ASN A 1 384 ? 29.607 -36.201 30.883 1.00 36.58 429 ASN A O 1
ATOM 2737 N N . THR A 1 385 ? 31.188 -36.160 32.467 1.00 33.00 430 THR A N 1
ATOM 2738 C CA . THR A 1 385 ? 32.182 -35.508 31.616 1.00 27.62 430 THR A CA 1
ATOM 2739 C C . THR A 1 385 ? 32.599 -36.436 30.486 1.00 31.63 430 THR A C 1
ATOM 2740 O O . THR A 1 385 ? 32.742 -36.004 29.343 1.00 33.92 430 THR A O 1
ATOM 2744 N N . SER A 1 386 ? 32.823 -37.714 30.794 1.00 30.82 431 SER A N 1
ATOM 2745 C CA . SER A 1 386 ? 33.097 -38.674 29.723 1.00 30.21 431 SER A CA 1
ATOM 2746 C C . SER A 1 386 ? 31.992 -38.636 28.665 1.00 38.78 431 SER A C 1
ATOM 2747 O O . SER A 1 386 ? 32.278 -38.637 27.468 1.00 38.11 431 SER A O 1
ATOM 2750 N N . ASN A 1 387 ? 30.735 -38.575 29.116 1.00 33.96 432 ASN A N 1
ATOM 2751 C CA . ASN A 1 387 ? 29.591 -38.533 28.200 1.00 34.06 432 ASN A CA 1
ATOM 2752 C C . ASN A 1 387 ? 29.614 -37.269 27.35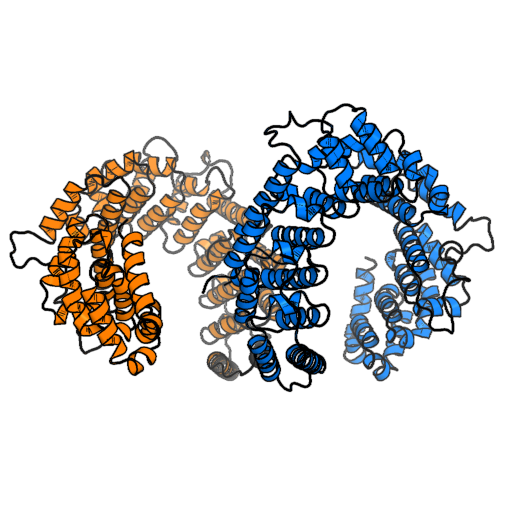6 1.00 40.40 432 ASN A C 1
ATOM 2753 O O . ASN A 1 387 ? 29.457 -37.330 26.134 1.00 41.94 432 ASN A O 1
ATOM 2758 N N . LYS A 1 388 ? 29.856 -36.130 27.998 1.00 35.35 433 LYS A N 1
ATOM 2759 C CA . LYS A 1 388 ? 29.941 -34.864 27.261 1.00 42.00 433 LYS A CA 1
ATOM 2760 C C . LYS A 1 388 ? 31.110 -34.816 26.277 1.00 50.41 433 LYS A C 1
ATOM 2761 O O . LYS A 1 388 ? 31.084 -34.062 25.312 1.00 51.77 433 LYS A O 1
ATOM 2767 N N . GLN A 1 389 ? 32.120 -35.646 26.486 1.00 44.04 434 GLN A N 1
ATOM 2768 C CA . GLN A 1 389 ? 33.275 -35.632 25.587 1.00 42.04 434 GLN A CA 1
ATOM 2769 C C . GLN A 1 389 ? 33.155 -36.781 24.599 1.00 40.35 434 GLN A C 1
ATOM 2770 O O . GLN A 1 389 ? 34.151 -37.399 24.219 1.00 42.07 434 GLN A O 1
ATOM 2776 N N . GLY A 1 390 ? 31.918 -37.071 24.205 1.00 43.53 435 GLY A N 1
ATOM 2777 C CA . GLY A 1 390 ? 31.637 -38.086 23.212 1.00 44.16 435 GLY A CA 1
ATOM 2778 C C . GLY A 1 390 ? 31.850 -39.518 23.654 1.00 47.40 435 GLY A C 1
ATOM 2779 O O . GLY A 1 390 ? 32.215 -40.363 22.836 1.00 47.80 435 GLY A O 1
ATOM 2780 N N . GLY A 1 391 ? 31.573 -39.816 24.922 1.00 36.66 436 GLY A N 1
ATOM 2781 C CA . GLY A 1 391 ? 31.770 -41.161 25.440 1.00 36.96 436 GLY A CA 1
ATOM 2782 C C . GLY A 1 391 ? 33.263 -41.504 25.497 1.00 33.82 436 GLY A C 1
ATOM 2783 O O . GLY A 1 391 ? 33.686 -42.625 25.178 1.00 38.69 436 GLY A O 1
ATOM 2784 N N . TYR A 1 392 ? 34.074 -40.526 25.872 1.00 36.62 437 TYR A N 1
ATOM 2785 C CA . TYR A 1 392 ? 35.527 -40.755 25.966 1.00 31.67 437 TYR A CA 1
ATOM 2786 C C . TYR A 1 392 ? 35.873 -41.834 27.009 1.00 34.68 437 TYR A C 1
ATOM 2787 O O . TYR A 1 392 ? 35.454 -41.748 28.148 1.00 35.68 437 TYR A O 1
ATOM 2796 N N . LEU A 1 393 ? 36.652 -42.833 26.605 1.00 33.54 438 LEU A N 1
ATOM 2797 C CA . LEU A 1 393 ? 37.021 -43.985 27.446 1.00 34.42 438 LEU A CA 1
ATOM 2798 C C . LEU A 1 393 ? 35.806 -44.798 27.917 1.00 35.01 438 LEU A C 1
ATOM 2799 O O . LEU A 1 393 ? 35.883 -45.539 28.895 1.00 35.86 438 LEU A O 1
ATOM 2804 N N . ARG A 1 394 ? 34.717 -44.708 27.159 1.00 33.30 439 ARG A N 1
ATOM 2805 C CA . ARG A 1 394 ? 33.464 -45.426 27.418 1.00 33.78 439 ARG A CA 1
ATOM 2806 C C . ARG A 1 394 ? 33.681 -46.897 27.769 1.00 40.00 439 ARG A C 1
ATOM 2807 O O . ARG A 1 394 ? 33.109 -47.391 28.719 1.00 40.06 439 ARG A O 1
ATOM 2815 N N . ASP A 1 395 ? 34.498 -47.607 26.999 1.00 37.70 440 ASP A N 1
ATOM 2816 C CA . ASP A 1 395 ? 34.647 -49.044 27.199 1.00 43.30 440 ASP A CA 1
ATOM 2817 C C . ASP A 1 395 ? 35.250 -49.326 28.556 1.00 41.86 440 ASP A C 1
ATOM 2818 O O . ASP A 1 395 ? 34.871 -50.286 29.221 1.00 40.98 440 ASP A O 1
ATOM 2823 N N . ASP A 1 396 ? 36.179 -48.471 28.970 1.00 31.59 441 ASP A N 1
ATOM 2824 C CA . ASP A 1 396 ? 36.831 -48.621 30.267 1.00 36.67 441 ASP A CA 1
ATOM 2825 C C . ASP A 1 396 ? 35.860 -48.275 31.422 1.00 35.65 441 ASP A C 1
ATOM 2826 O O . ASP A 1 396 ? 35.783 -48.978 32.436 1.00 41.23 441 ASP A O 1
ATOM 2831 N N . VAL A 1 397 ? 35.115 -47.201 31.260 1.00 28.80 442 VAL A N 1
ATOM 2832 C CA . VAL A 1 397 ? 34.104 -46.839 32.267 1.00 31.18 442 VAL A CA 1
ATOM 2833 C C . VAL A 1 397 ? 33.096 -47.989 32.466 1.00 28.52 442 VAL A C 1
ATOM 2834 O O . VAL A 1 397 ? 32.860 -48.458 33.586 1.00 35.39 442 VAL A O 1
ATOM 2838 N N . ILE A 1 398 ? 32.499 -48.422 31.368 1.00 32.86 443 ILE A N 1
ATOM 2839 C CA . ILE A 1 398 ? 31.495 -49.498 31.379 1.00 37.28 443 ILE A CA 1
ATOM 2840 C C . ILE A 1 398 ? 32.028 -50.813 31.989 1.00 41.02 443 ILE A C 1
ATOM 2841 O O . ILE A 1 398 ? 31.355 -51.430 32.800 1.00 41.75 443 ILE A O 1
ATOM 2846 N N . ALA A 1 399 ? 33.231 -51.239 31.593 1.00 37.04 444 ALA A N 1
ATOM 2847 C CA . ALA A 1 399 ? 33.833 -52.463 32.118 1.00 40.13 444 ALA A CA 1
ATOM 2848 C C . ALA A 1 399 ? 33.949 -52.415 33.625 1.00 39.82 444 ALA A C 1
ATOM 2849 O O . ALA A 1 399 ? 33.663 -53.397 34.316 1.00 41.14 444 ALA A O 1
ATOM 2851 N N . GLN A 1 400 ? 34.378 -51.264 34.133 1.00 29.74 445 GLN A N 1
ATOM 2852 C CA . GLN A 1 400 ? 34.522 -51.055 35.568 1.00 34.79 445 GLN A CA 1
ATOM 2853 C C . GLN A 1 400 ? 33.191 -51.064 36.332 1.00 34.57 445 GLN A C 1
ATOM 2854 O O . GLN A 1 400 ? 33.108 -51.592 37.441 1.00 35.11 445 GLN A O 1
ATOM 2860 N N . LEU A 1 401 ? 32.187 -50.395 35.780 1.00 35.37 446 LEU A N 1
ATOM 2861 C CA . LEU A 1 401 ? 30.875 -50.281 36.444 1.00 35.05 446 LEU A CA 1
ATOM 2862 C C . LEU A 1 401 ? 30.146 -51.616 36.450 1.00 32.75 446 LEU A C 1
ATOM 2863 O O . LEU A 1 401 ? 29.466 -51.960 37.417 1.00 38.03 446 LEU A O 1
ATOM 2868 N N . ILE A 1 402 ? 30.272 -52.350 35.350 1.00 30.14 447 ILE A N 1
ATOM 2869 C CA . ILE A 1 402 ? 29.717 -53.703 35.281 1.00 33.80 447 ILE A CA 1
ATOM 2870 C C . ILE A 1 402 ? 30.340 -54.579 36.364 1.00 44.68 447 ILE A C 1
ATOM 2871 O O . ILE A 1 402 ? 29.617 -55.224 37.126 1.00 46.38 447 ILE A O 1
ATOM 2876 N N . GLN A 1 403 ? 31.677 -54.580 36.437 1.00 45.65 448 GLN A N 1
ATOM 2877 C CA . GLN A 1 403 ? 32.406 -55.355 37.436 1.00 41.75 448 GLN A CA 1
ATOM 2878 C C . GLN A 1 403 ? 31.980 -55.004 38.849 1.00 35.42 448 GLN A C 1
ATOM 2879 O O . GLN A 1 403 ? 31.781 -55.878 39.679 1.00 41.88 448 GLN A O 1
ATOM 2885 N N . LYS A 1 404 ? 31.839 -53.714 39.118 1.00 29.83 449 LYS A N 1
ATOM 2886 C CA . LYS A 1 404 ? 31.464 -53.264 40.436 1.00 34.52 449 LYS A CA 1
ATOM 2887 C C . LYS A 1 404 ? 29.951 -53.425 40.776 1.00 45.09 449 LYS A C 1
ATOM 2888 O O . LYS A 1 404 ? 29.598 -53.686 41.934 1.00 40.07 449 LYS A O 1
ATOM 2894 N N . TYR A 1 405 ? 29.052 -53.228 39.812 1.00 38.51 450 TYR A N 1
ATOM 2895 C CA . TYR A 1 405 ? 27.626 -53.185 40.192 1.00 36.35 450 TYR A CA 1
ATOM 2896 C C . TYR A 1 405 ? 26.796 -54.292 39.637 1.00 36.10 450 TYR A C 1
ATOM 2897 O O . TYR A 1 405 ? 25.675 -54.501 40.092 1.00 39.18 450 TYR A O 1
ATOM 2906 N N . TYR A 1 406 ? 27.307 -54.978 38.629 1.00 33.12 451 TYR A N 1
ATOM 2907 C CA . TYR A 1 406 ? 26.520 -56.015 37.998 1.00 34.09 451 TYR A CA 1
ATOM 2908 C C . TYR A 1 406 ? 27.363 -57.122 37.381 1.00 34.08 451 TYR A C 1
ATOM 2909 O O . TYR A 1 406 ? 27.221 -57.394 36.191 1.00 36.75 451 TYR A O 1
ATOM 2918 N N . PRO A 1 407 ? 28.236 -57.766 38.193 1.00 40.95 452 PRO A N 1
ATOM 2919 C CA . PRO A 1 407 ? 29.166 -58.770 37.654 1.00 48.07 452 PRO A CA 1
ATOM 2920 C C . PRO A 1 407 ? 28.377 -59.916 37.048 1.00 52.86 452 PRO A C 1
ATOM 2921 O O . PRO A 1 407 ? 27.565 -60.535 37.729 1.00 53.09 452 PRO A O 1
ATOM 2925 N N . GLU A 1 408 ? 28.611 -60.170 35.771 1.00 61.74 453 GLU A N 1
ATOM 2926 C CA . GLU A 1 408 ? 27.832 -61.128 35.008 1.00 81.73 453 GLU A CA 1
ATOM 2927 C C . GLU A 1 408 ? 27.982 -62.567 35.497 1.00 83.12 453 GLU A C 1
ATOM 2928 O O . GLU A 1 408 ? 27.251 -63.443 35.046 1.00 83.80 453 GLU A O 1
ATOM 2934 N N . LYS A 1 409 ? 28.877 -62.796 36.458 1.00 85.22 454 LYS A N 1
ATOM 2935 C CA . LYS A 1 409 ? 29.037 -64.128 37.034 1.00 83.49 454 LYS A CA 1
ATOM 2936 C C . LYS A 1 409 ? 28.194 -64.299 38.290 1.00 80.45 454 LYS A C 1
ATOM 2937 O O . LYS A 1 409 ? 28.057 -65.402 38.804 1.00 84.52 454 LYS A O 1
ATOM 2943 N N . SER A 1 410 ? 27.612 -63.216 38.782 1.00 73.23 455 SER A N 1
ATOM 2944 C CA . SER A 1 410 ? 26.875 -63.293 40.032 1.00 64.96 455 SER A CA 1
ATOM 2945 C C . SER A 1 410 ? 25.408 -63.609 39.750 1.00 70.25 455 SER A C 1
ATOM 2946 O O . SER A 1 410 ? 24.811 -63.036 38.842 1.00 68.71 455 SER A O 1
ATOM 2949 N N . ASP A 1 411 ? 24.838 -64.533 40.517 1.00 73.05 456 ASP A N 1
ATOM 2950 C CA . ASP A 1 411 ? 23.427 -64.871 40.381 1.00 72.67 456 ASP A CA 1
ATOM 2951 C C . ASP A 1 411 ? 22.564 -63.916 41.198 1.00 70.06 456 ASP A C 1
ATOM 2952 O O . ASP A 1 411 ? 21.431 -63.609 40.825 1.00 72.22 456 ASP A O 1
ATOM 2957 N N . ALA A 1 412 ? 23.107 -63.428 42.307 1.00 65.30 457 ALA A N 1
ATOM 2958 C CA . ALA A 1 412 ? 22.389 -62.454 43.113 1.00 64.20 457 ALA A CA 1
ATOM 2959 C C . ALA A 1 412 ? 22.380 -61.045 42.502 1.00 58.76 457 ALA A C 1
ATOM 2960 O O . ALA A 1 412 ? 21.892 -60.114 43.141 1.00 61.04 457 ALA A O 1
ATOM 2962 N N . LYS A 1 413 ? 22.906 -60.881 41.285 1.00 51.86 458 LYS A N 1
ATOM 2963 C CA . LYS A 1 413 ? 23.116 -59.533 40.745 1.00 49.77 458 LYS A CA 1
ATOM 2964 C C . LYS A 1 413 ? 21.815 -58.753 40.538 1.00 47.20 458 LYS A C 1
ATOM 2965 O O . LYS A 1 413 ? 20.822 -59.263 40.033 1.00 45.63 458 LYS A O 1
ATOM 2971 N N . ASN A 1 414 ? 21.851 -57.505 40.972 1.00 41.49 459 ASN A N 1
ATOM 2972 C CA . ASN A 1 414 ? 20.715 -56.599 40.868 1.00 41.86 459 ASN A CA 1
ATOM 2973 C C . ASN A 1 414 ? 21.259 -55.196 41.101 1.00 32.57 459 ASN A C 1
ATOM 2974 O O . ASN A 1 414 ? 21.790 -54.901 42.170 1.00 34.14 459 ASN A O 1
ATOM 2979 N N . ILE A 1 415 ? 21.155 -54.335 40.095 1.00 28.86 460 ILE A N 1
ATOM 2980 C CA . ILE A 1 415 ? 21.790 -53.024 40.196 1.00 27.23 460 ILE A CA 1
ATOM 2981 C C . ILE A 1 415 ? 21.043 -52.101 41.158 1.00 34.22 460 ILE A C 1
ATOM 2982 O O . ILE A 1 415 ? 21.618 -51.147 41.716 1.00 31.93 460 ILE A O 1
ATOM 2987 N N . LEU A 1 416 ? 19.773 -52.404 41.419 1.00 30.53 461 LEU A N 1
ATOM 2988 C CA . LEU A 1 416 ? 19.037 -51.608 42.394 1.00 35.89 461 LEU A CA 1
ATOM 2989 C C . LEU A 1 416 ? 19.607 -51.897 43.785 1.00 33.73 461 LEU A C 1
ATOM 2990 O O . LEU A 1 416 ? 19.686 -51.032 44.646 1.00 35.67 461 LEU A O 1
ATOM 2995 N N . GLU A 1 417 ? 20.010 -53.138 43.991 1.00 39.01 462 GLU A N 1
ATOM 2996 C CA . GLU A 1 417 ? 20.554 -53.519 45.267 1.00 37.30 462 GLU A CA 1
ATOM 2997 C C . GLU A 1 417 ? 22.002 -53.040 45.410 1.00 40.97 462 GLU A C 1
ATOM 2998 O O . GLU A 1 417 ? 22.375 -52.524 46.441 1.00 36.42 462 GLU A O 1
ATOM 3004 N N . SER A 1 418 ? 22.801 -53.171 44.360 1.00 39.54 463 SER A N 1
ATOM 3005 C CA . SER A 1 418 ? 24.229 -52.824 44.461 1.00 39.28 463 SER A CA 1
ATOM 3006 C C . SER A 1 418 ? 24.464 -51.319 44.422 1.00 38.64 463 SER A C 1
ATOM 3007 O O . SER A 1 418 ? 25.363 -50.813 45.084 1.00 43.27 463 SER A O 1
ATOM 3010 N N A CYS A 1 419 ? 23.608 -50.599 43.715 0.50 38.26 464 CYS A N 1
ATOM 3011 N N B CYS A 1 419 ? 23.666 -50.608 43.627 0.50 37.40 464 CYS A N 1
ATOM 3012 C CA A CYS A 1 419 ? 23.817 -49.169 43.570 0.50 37.19 464 CYS A CA 1
ATOM 3013 C CA B CYS A 1 419 ? 23.747 -49.143 43.556 0.50 38.23 464 CYS A CA 1
ATOM 3014 C C A CYS A 1 419 ? 22.860 -48.310 44.426 0.50 38.07 464 CYS A C 1
ATOM 3015 C C B CYS A 1 419 ? 22.906 -48.425 44.591 0.50 37.81 464 CYS A C 1
ATOM 3016 O O A CYS A 1 419 ? 23.240 -47.223 44.862 0.50 37.29 464 CYS A O 1
ATOM 3017 O O B CYS A 1 419 ? 23.395 -47.545 45.292 0.50 39.07 464 CYS A O 1
ATOM 3022 N N . LEU A 1 420 ? 21.622 -48.757 44.647 1.00 33.39 465 LEU A N 1
ATOM 3023 C CA . LEU A 1 420 ? 20.701 -47.998 45.514 1.00 38.57 465 LEU A CA 1
ATOM 3024 C C . LEU A 1 420 ? 20.647 -48.530 46.966 1.00 39.71 465 LEU A C 1
ATOM 3025 O O . LEU A 1 420 ? 20.053 -47.900 47.840 1.00 40.24 465 LEU A O 1
ATOM 3030 N N . LEU A 1 421 ? 21.242 -49.701 47.202 1.00 41.85 466 LEU A N 1
ATOM 3031 C CA . LEU A 1 421 ? 21.163 -50.378 48.495 1.00 36.12 466 LEU A CA 1
ATOM 3032 C C . LEU A 1 421 ? 19.677 -50.496 48.896 1.00 46.46 466 LEU A C 1
ATOM 3033 O O . LEU A 1 421 ? 19.270 -50.197 50.026 1.00 42.17 466 LEU A O 1
ATOM 3038 N N . LEU A 1 422 ? 18.883 -50.980 47.950 1.00 36.88 467 LEU A N 1
ATOM 3039 C CA . LEU A 1 422 ? 17.441 -50.924 48.059 1.00 39.16 467 LEU A CA 1
ATOM 3040 C C . LEU A 1 422 ? 16.892 -51.601 49.322 1.00 45.24 467 LEU A C 1
ATOM 3041 O O . LEU A 1 422 ? 16.062 -51.024 50.020 1.00 44.66 467 LEU A O 1
ATOM 3046 N N . SER A 1 423 ? 17.378 -52.797 49.633 1.00 48.62 468 SER A N 1
ATOM 3047 C CA . SER A 1 423 ? 16.828 -53.549 50.759 1.00 52.82 468 SER A CA 1
ATOM 3048 C C . SER A 1 423 ? 17.057 -52.875 52.113 1.00 54.54 468 SER A C 1
ATOM 3049 O O . SER A 1 423 ? 16.279 -53.085 53.042 1.00 58.33 468 SER A O 1
ATOM 3052 N N . ALA A 1 424 ? 18.065 -52.010 52.216 1.00 48.81 469 ALA A N 1
ATOM 3053 C CA . ALA A 1 424 ? 18.342 -51.324 53.471 1.00 46.62 469 ALA A CA 1
ATOM 3054 C C . ALA A 1 424 ? 17.858 -49.881 53.475 1.00 48.26 469 ALA A C 1
ATOM 3055 O O . ALA A 1 424 ? 18.182 -49.106 54.374 1.00 49.41 469 ALA A O 1
ATOM 3057 N N . SER A 1 425 ? 17.077 -49.520 52.463 1.00 49.40 470 SER A N 1
ATOM 3058 C CA . SER A 1 425 ? 16.677 -48.134 52.274 1.00 42.93 470 SER A CA 1
ATOM 3059 C C . SER A 1 425 ? 15.372 -47.844 52.979 1.00 47.16 470 SER A C 1
ATOM 3060 O O . SER A 1 425 ? 14.759 -48.745 53.559 1.00 38.54 470 SER A O 1
ATOM 3063 N N . THR A 1 426 ? 14.918 -46.603 52.845 1.00 40.01 471 THR A N 1
ATOM 3064 C CA . THR A 1 426 ? 13.655 -46.176 53.413 1.00 47.22 471 THR A CA 1
ATOM 3065 C C . THR A 1 426 ? 12.430 -46.663 52.608 1.00 43.71 471 THR A C 1
ATOM 3066 O O . THR A 1 426 ? 11.311 -46.281 52.919 1.00 46.74 471 THR A O 1
ATOM 3070 N N . LEU A 1 427 ? 12.642 -47.507 51.599 1.00 37.59 472 LEU A N 1
ATOM 3071 C CA . LEU A 1 427 ? 11.556 -47.968 50.742 1.00 42.10 472 LEU A CA 1
ATOM 3072 C C . LEU A 1 427 ? 10.593 -48.879 51.508 1.00 41.30 472 LEU A C 1
ATOM 3073 O O . LEU A 1 427 ? 10.976 -49.954 51.996 1.00 43.32 472 LEU A O 1
ATOM 3078 N N . GLY A 1 428 ? 9.348 -48.443 51.594 1.00 47.31 473 GLY A N 1
ATOM 3079 C CA . GLY A 1 428 ? 8.317 -49.245 52.216 1.00 55.23 473 GLY A CA 1
ATOM 3080 C C . GLY A 1 428 ? 8.320 -49.152 53.729 1.00 56.00 473 GLY A C 1
ATOM 3081 O O . GLY A 1 428 ? 7.657 -49.955 54.384 1.00 61.12 473 GLY A O 1
ATOM 3082 N N . ASN A 1 429 ? 9.042 -48.183 54.294 1.00 54.90 474 ASN A N 1
ATOM 3083 C CA . ASN A 1 429 ? 9.079 -48.074 55.751 1.00 65.16 474 ASN A CA 1
ATOM 3084 C C . ASN A 1 429 ? 7.716 -47.608 56.285 1.00 73.68 474 ASN A C 1
ATOM 3085 O O . ASN A 1 429 ? 7.042 -46.768 55.679 1.00 64.23 474 ASN A O 1
ATOM 3090 N N . THR A 1 430 ? 7.323 -48.160 57.428 1.00 86.66 475 THR A N 1
ATOM 3091 C CA . THR A 1 430 ? 5.993 -47.921 57.976 1.00 92.92 475 THR A CA 1
ATOM 3092 C C . THR A 1 430 ? 5.962 -46.631 58.775 1.00 94.21 475 THR A C 1
ATOM 3093 O O . THR A 1 430 ? 4.896 -46.065 59.020 1.00 95.11 475 THR A O 1
ATOM 3097 N N . ARG A 1 431 ? 7.138 -46.172 59.190 1.00 92.16 476 ARG A N 1
ATOM 3098 C CA . ARG A 1 431 ? 7.250 -44.920 59.922 1.00 87.12 476 ARG A CA 1
ATOM 3099 C C . ARG A 1 431 ? 7.041 -43.757 58.954 1.00 98.38 476 ARG A C 1
ATOM 3100 O O . ARG A 1 431 ? 6.529 -43.938 57.846 1.00 104.73 476 ARG A O 1
ATOM 3102 N N . ASP A 1 432 ? 7.432 -42.561 59.366 1.00 100.51 477 ASP A N 1
ATOM 3103 C CA . ASP A 1 432 ? 7.254 -41.402 58.510 1.00 105.01 477 ASP A CA 1
ATOM 3104 C C . ASP A 1 432 ? 8.611 -40.970 57.982 1.00 104.40 477 ASP A C 1
ATOM 3105 O O . ASP A 1 432 ? 8.965 -39.793 58.044 1.00 111.50 477 ASP A O 1
ATOM 3107 N N . ASP A 1 433 ? 9.369 -41.929 57.458 1.00 93.22 478 ASP A N 1
ATOM 3108 C CA . ASP A 1 433 ? 10.738 -41.657 57.028 1.00 86.70 478 ASP A CA 1
ATOM 3109 C C . ASP A 1 433 ? 10.792 -41.104 55.608 1.00 77.92 478 ASP A C 1
ATOM 3110 O O . ASP A 1 433 ? 10.437 -41.785 54.644 1.00 71.56 478 ASP A O 1
ATOM 3115 N N . TRP A 1 434 ? 11.237 -39.859 55.491 1.00 74.30 479 TRP A N 1
ATOM 3116 C CA . TRP A 1 434 ? 11.462 -39.238 54.192 1.00 80.38 479 TRP A CA 1
ATOM 3117 C C . TRP A 1 434 ? 12.656 -39.927 53.510 1.00 74.00 479 TRP A C 1
ATOM 3118 O O . TRP A 1 434 ? 13.435 -40.620 54.163 1.00 60.76 479 TRP A O 1
ATOM 3129 N N . PRO A 1 435 ? 12.785 -39.774 52.185 1.00 74.40 480 PRO A N 1
ATOM 3130 C CA . PRO A 1 435 ? 14.008 -40.286 51.560 1.00 73.07 480 PRO A CA 1
ATOM 3131 C C . PRO A 1 435 ? 15.236 -39.463 51.966 1.00 60.83 480 PRO A C 1
ATOM 3132 O O . PRO A 1 435 ? 15.148 -38.255 52.204 1.00 58.86 480 PRO A O 1
ATOM 3136 N N . THR A 1 436 ? 16.372 -40.134 52.072 1.00 50.88 481 THR A N 1
ATOM 3137 C CA . THR A 1 436 ? 17.591 -39.496 52.569 1.00 53.30 481 THR A CA 1
ATOM 3138 C C . THR A 1 436 ? 18.450 -38.873 51.469 1.00 59.59 481 THR A C 1
ATOM 3139 O O . THR A 1 436 ? 18.163 -38.994 50.272 1.00 51.26 481 THR A O 1
ATOM 3143 N N . ALA A 1 437 ? 19.513 -38.200 51.886 1.00 61.77 482 ALA A N 1
ATOM 3144 C CA . ALA A 1 437 ? 20.408 -37.545 50.952 1.00 57.06 482 ALA A CA 1
ATOM 3145 C C . ALA A 1 437 ? 21.251 -38.577 50.206 1.00 47.49 482 ALA A C 1
ATOM 3146 O O . ALA A 1 437 ? 21.523 -38.417 49.024 1.00 51.13 482 ALA A O 1
ATOM 3148 N N . GLU A 1 438 ? 21.637 -39.648 50.894 1.00 45.74 483 GLU A N 1
ATOM 3149 C CA . GLU A 1 438 ? 22.399 -40.721 50.270 1.00 49.92 483 GLU A CA 1
ATOM 3150 C C . GLU A 1 438 ? 21.556 -41.435 49.194 1.00 40.02 483 GLU A C 1
ATOM 3151 O O . GLU A 1 438 ? 22.072 -41.820 48.137 1.00 36.09 483 GLU A O 1
ATOM 3157 N N . GLU A 1 439 ? 20.257 -41.575 49.453 1.00 38.12 484 GLU A N 1
ATOM 3158 C CA . GLU A 1 439 ? 19.342 -42.206 48.512 1.00 40.45 484 GLU A CA 1
ATOM 3159 C C . GLU A 1 439 ? 19.235 -41.362 47.272 1.00 33.84 484 GLU A C 1
ATOM 3160 O O . GLU A 1 439 ? 19.292 -41.892 46.159 1.00 35.72 484 GLU A O 1
ATOM 3166 N N . ARG A 1 440 ? 19.063 -40.050 47.440 1.00 30.09 485 ARG A N 1
ATOM 3167 C CA . ARG A 1 440 ? 19.030 -39.192 46.254 1.00 32.48 485 ARG A CA 1
ATOM 3168 C C . ARG A 1 440 ? 20.343 -39.211 45.471 1.00 35.14 485 ARG A C 1
ATOM 3169 O O . ARG A 1 440 ? 20.352 -39.214 44.232 1.00 36.64 485 ARG A O 1
ATOM 3177 N N . ARG A 1 441 ? 21.456 -39.257 46.200 1.00 36.43 486 ARG A N 1
ATOM 3178 C CA . ARG A 1 441 ? 22.771 -39.328 45.572 1.00 35.58 486 ARG A CA 1
ATOM 3179 C C . ARG A 1 441 ? 22.943 -40.596 44.734 1.00 34.91 486 ARG A C 1
ATOM 3180 O O . ARG A 1 441 ? 23.435 -40.549 43.608 1.00 33.38 486 ARG A O 1
ATOM 3188 N N . ARG A 1 442 ? 22.537 -41.732 45.295 1.00 35.94 487 ARG A N 1
ATOM 3189 C CA . ARG A 1 442 ? 22.669 -42.996 44.605 1.00 35.58 487 ARG A CA 1
ATOM 3190 C C . ARG A 1 442 ? 21.701 -43.060 43.409 1.00 36.83 487 ARG A C 1
ATOM 3191 O O . ARG A 1 442 ? 22.015 -43.675 42.378 1.00 35.52 487 ARG A O 1
ATOM 3199 N N . SER A 1 443 ? 20.561 -42.375 43.516 1.00 34.16 488 SER A N 1
ATOM 3200 C CA . SER A 1 443 ? 19.577 -42.373 42.417 1.00 30.47 488 SER A CA 1
ATOM 3201 C C . SER A 1 443 ? 20.099 -41.555 41.258 1.00 28.47 488 SER A C 1
ATOM 3202 O O . SER A 1 443 ? 19.986 -41.922 40.086 1.00 33.08 488 SER A O 1
ATOM 3205 N N . VAL A 1 444 ? 20.667 -40.410 41.600 1.00 30.01 489 VAL A N 1
ATOM 3206 C CA . VAL A 1 444 ? 21.262 -39.559 40.578 1.00 31.71 489 VAL A CA 1
ATOM 3207 C C . VAL A 1 444 ? 22.414 -40.291 39.876 1.00 34.53 489 VAL A C 1
ATOM 3208 O O . VAL A 1 444 ? 22.575 -40.172 38.661 1.00 32.59 489 VAL A O 1
ATOM 3212 N N . PHE A 1 445 ? 23.196 -41.068 40.633 1.00 32.67 490 PHE A N 1
ATOM 3213 C CA . PHE A 1 445 ? 24.284 -41.860 40.050 1.00 35.10 490 PHE A CA 1
ATOM 3214 C C . PHE A 1 445 ? 23.726 -42.919 39.076 1.00 33.97 490 PHE A C 1
ATOM 3215 O O . PHE A 1 445 ? 24.169 -43.028 37.941 1.00 30.72 490 PHE A O 1
ATOM 3223 N N . LEU A 1 446 ? 22.706 -43.657 39.499 1.00 31.69 491 LEU A N 1
ATOM 3224 C CA . LEU A 1 446 ? 22.115 -44.675 38.622 1.00 34.36 491 LEU A CA 1
ATOM 3225 C C . LEU A 1 446 ? 21.481 -44.080 37.361 1.00 30.70 491 LEU A C 1
ATOM 3226 O O . LEU A 1 446 ? 21.606 -44.639 36.269 1.00 30.48 491 LEU A O 1
ATOM 3231 N N . GLU A 1 447 ? 20.804 -42.948 37.503 1.00 27.90 492 GLU A N 1
ATOM 3232 C CA . GLU A 1 447 ? 20.238 -42.277 36.337 1.00 26.68 492 GLU A CA 1
ATOM 3233 C C . GLU A 1 447 ? 21.303 -41.835 35.334 1.00 31.07 492 GLU A C 1
ATOM 3234 O O . GLU A 1 447 ? 21.086 -41.870 34.127 1.00 31.68 492 GLU A O 1
ATOM 3240 N N . GLN A 1 448 ? 22.444 -41.402 35.850 1.00 29.92 493 GLN A N 1
ATOM 3241 C CA . GLN A 1 448 ? 23.582 -41.053 35.026 1.00 29.59 493 GLN A CA 1
ATOM 3242 C C . GLN A 1 448 ? 24.079 -42.294 34.281 1.00 30.45 493 GLN A C 1
ATOM 3243 O O . GLN A 1 448 ? 24.428 -42.227 33.096 1.00 29.44 493 GLN A O 1
ATOM 3249 N N . LEU A 1 449 ? 24.108 -43.440 34.952 1.00 29.82 494 LEU A N 1
ATOM 3250 C CA . LEU A 1 449 ? 24.490 -44.667 34.242 1.00 27.04 494 LEU A CA 1
ATOM 3251 C C . LEU A 1 449 ? 23.509 -44.976 33.106 1.00 33.22 494 LEU A C 1
ATOM 3252 O O . LEU A 1 449 ? 23.907 -45.303 31.988 1.00 31.86 494 LEU A O 1
ATOM 3257 N N . ILE A 1 450 ? 22.221 -44.850 33.400 1.00 30.67 495 ILE A N 1
ATOM 3258 C CA . ILE A 1 450 ? 21.172 -45.153 32.426 1.00 32.68 495 ILE A CA 1
ATOM 3259 C C . ILE A 1 450 ? 21.321 -44.245 31.207 1.00 33.73 495 ILE A C 1
ATOM 3260 O O . ILE A 1 450 ? 21.240 -44.696 30.063 1.00 36.20 495 ILE A O 1
ATOM 3265 N N . ASP A 1 451 ? 21.655 -42.985 31.441 1.00 29.68 496 ASP A N 1
ATOM 3266 C CA . ASP A 1 451 ? 21.898 -42.079 30.320 1.00 38.74 496 ASP A CA 1
ATOM 3267 C C . ASP A 1 451 ? 23.254 -42.309 29.606 1.00 41.76 496 ASP A C 1
ATOM 3268 O O . ASP A 1 451 ? 23.449 -41.937 28.448 1.00 36.22 496 ASP A O 1
ATOM 3273 N N . TYR A 1 452 ? 24.180 -42.971 30.270 1.00 37.51 497 TYR A N 1
ATOM 3274 C CA . TYR A 1 452 ? 25.493 -43.199 29.661 1.00 35.07 497 TYR A CA 1
ATOM 3275 C C . TYR A 1 452 ? 25.483 -44.268 28.581 1.00 37.81 497 TYR A C 1
ATOM 3276 O O . TYR A 1 452 ? 26.194 -44.152 27.576 1.00 37.31 497 TYR A O 1
ATOM 3285 N N . ASP A 1 453 ? 24.740 -45.345 28.811 1.00 34.30 498 ASP A N 1
ATOM 3286 C CA . ASP A 1 453 ? 24.744 -46.460 27.876 1.00 33.88 498 ASP A CA 1
ATOM 3287 C C . ASP A 1 453 ? 23.515 -47.321 28.005 1.00 32.20 498 ASP A C 1
ATOM 3288 O O . ASP A 1 453 ? 23.042 -47.511 29.115 1.00 31.95 498 ASP A O 1
ATOM 3293 N N . ASP A 1 454 ? 23.028 -47.877 26.890 1.00 33.79 499 ASP A N 1
ATOM 3294 C CA . ASP A 1 454 ? 21.836 -48.735 26.926 1.00 36.68 499 ASP A CA 1
ATOM 3295 C C . ASP A 1 454 ? 22.058 -49.945 27.794 1.00 36.87 499 ASP A C 1
ATOM 3296 O O . ASP A 1 454 ? 21.099 -50.533 28.273 1.00 31.64 499 ASP A O 1
ATOM 3301 N N . LYS A 1 455 ? 23.314 -50.357 27.959 1.00 34.31 500 LYS A N 1
ATOM 3302 C CA . LYS A 1 455 ? 23.589 -51.507 28.821 1.00 35.62 500 LYS A CA 1
ATOM 3303 C C . LYS A 1 455 ? 23.025 -51.285 30.222 1.00 31.52 500 LYS A C 1
ATOM 3304 O O . LYS A 1 455 ? 22.460 -52.199 30.826 1.00 32.95 500 LYS A O 1
ATOM 3310 N N . PHE A 1 456 ? 23.144 -50.060 30.726 1.00 28.51 501 PHE A N 1
ATOM 3311 C CA . PHE A 1 456 ? 22.693 -49.806 32.093 1.00 30.82 501 PHE A CA 1
ATOM 3312 C C . PHE A 1 456 ? 21.173 -49.599 32.156 1.00 28.13 501 PHE A C 1
ATOM 3313 O O . PHE A 1 456 ? 20.532 -49.918 33.160 1.00 28.68 501 PHE A O 1
ATOM 3321 N N . LEU A 1 457 ? 20.601 -49.113 31.071 1.00 27.59 502 LEU A N 1
ATOM 3322 C CA . LEU A 1 457 ? 19.140 -49.008 30.993 1.00 28.93 502 LEU A CA 1
ATOM 3323 C C . LEU A 1 457 ? 18.547 -50.411 31.048 1.00 33.07 502 LEU A C 1
ATOM 3324 O O . LEU A 1 457 ? 17.633 -50.716 31.815 1.00 33.10 502 LEU A O 1
ATOM 3329 N N . ASN A 1 458 ? 19.100 -51.281 30.219 1.00 30.25 503 ASN A N 1
ATOM 3330 C CA . ASN A 1 458 ? 18.632 -52.646 30.184 1.00 32.37 503 ASN A CA 1
ATOM 3331 C C . ASN A 1 458 ? 18.892 -53.426 31.466 1.00 33.99 503 ASN A C 1
ATOM 3332 O O . ASN A 1 458 ? 18.037 -54.197 31.884 1.00 32.04 503 ASN A O 1
ATOM 3337 N N . ILE A 1 459 ? 20.025 -53.175 32.126 1.00 37.49 504 ILE A N 1
ATOM 3338 C CA . ILE A 1 459 ? 20.332 -53.806 33.409 1.00 32.68 504 ILE A CA 1
ATOM 3339 C C . ILE A 1 459 ? 19.407 -53.332 34.528 1.00 38.67 504 ILE A C 1
ATOM 3340 O O . ILE A 1 459 ? 18.941 -54.112 35.392 1.00 31.29 504 ILE A O 1
ATOM 3345 N N . THR A 1 460 ? 19.149 -52.032 34.526 1.00 28.06 505 THR A N 1
ATOM 3346 C CA . THR A 1 460 ? 18.225 -51.481 35.509 1.00 32.27 505 THR A CA 1
ATOM 3347 C C . THR A 1 460 ? 16.825 -52.071 35.340 1.00 30.50 505 THR A C 1
ATOM 3348 O O . THR A 1 460 ? 16.168 -52.400 36.321 1.00 34.85 505 THR A O 1
ATOM 3352 N N . ILE A 1 461 ? 16.353 -52.155 34.104 1.00 28.11 506 ILE A N 1
ATOM 3353 C CA . ILE A 1 461 ? 15.024 -52.697 33.858 1.00 31.17 506 ILE A CA 1
ATOM 3354 C C . ILE A 1 461 ? 14.961 -54.176 34.273 1.00 36.30 506 ILE A C 1
ATOM 3355 O O . ILE A 1 461 ? 13.979 -54.616 34.886 1.00 34.30 506 ILE A O 1
ATOM 3360 N N . ASP A 1 462 ? 16.004 -54.944 33.946 1.00 36.94 507 ASP A N 1
ATOM 3361 C CA . ASP A 1 462 ? 16.055 -56.355 34.339 1.00 36.75 507 ASP A CA 1
ATOM 3362 C C . ASP A 1 462 ? 16.037 -56.461 35.848 1.00 31.08 507 ASP A C 1
ATOM 3363 O O . ASP A 1 462 ? 15.385 -57.338 36.408 1.00 40.33 507 ASP A O 1
ATOM 3368 N N . SER A 1 463 ? 16.737 -55.546 36.504 1.00 31.91 508 SER A N 1
ATOM 3369 C CA . SER A 1 463 ? 16.782 -55.537 37.959 1.00 33.41 508 SER A CA 1
ATOM 3370 C C . SER A 1 463 ? 15.414 -55.161 38.560 1.00 37.58 508 SER A C 1
ATOM 3371 O O . SER A 1 463 ? 15.084 -55.618 39.655 1.00 36.81 508 SER A O 1
ATOM 3374 N N . MET A 1 464 ? 14.643 -54.314 37.871 1.00 33.76 509 MET A N 1
ATOM 3375 C CA . MET A 1 464 ? 13.306 -53.967 38.334 1.00 36.36 509 MET A CA 1
ATOM 3376 C C . MET A 1 464 ? 12.391 -55.170 38.119 1.00 40.22 509 MET A C 1
ATOM 3377 O O . MET A 1 464 ? 11.606 -55.485 38.969 1.00 43.84 509 MET A O 1
ATOM 3382 N N . LEU A 1 465 ? 12.506 -55.839 36.972 1.00 34.01 510 LEU A N 1
ATOM 3383 C CA . LEU A 1 465 ? 11.684 -57.020 36.685 1.00 36.64 510 LEU A CA 1
ATOM 3384 C C . LEU A 1 465 ? 12.026 -58.195 37.609 1.00 39.12 510 LEU A C 1
ATOM 3385 O O . LEU A 1 465 ? 11.205 -59.069 37.826 1.00 41.62 510 LEU A O 1
ATOM 3390 N N . ALA A 1 466 ? 13.235 -58.198 38.159 1.00 37.29 511 ALA A N 1
ATOM 3391 C CA . ALA A 1 466 ? 13.677 -59.230 39.098 1.00 39.52 511 ALA A CA 1
ATOM 3392 C C . ALA A 1 466 ? 13.132 -59.039 40.502 1.00 41.61 511 ALA A C 1
ATOM 3393 O O . ALA A 1 466 ? 13.091 -59.987 41.275 1.00 44.36 511 ALA A O 1
ATOM 3395 N N . LEU A 1 467 ? 12.780 -57.813 40.874 1.00 40.05 512 LEU A N 1
ATOM 3396 C CA . LEU A 1 467 ? 12.188 -57.592 42.179 1.00 37.99 512 LEU A CA 1
ATOM 3397 C C . LEU A 1 467 ? 10.848 -58.329 42.301 1.00 34.26 512 LEU A C 1
ATOM 3398 O O . LEU A 1 467 ? 10.177 -58.569 41.298 1.00 37.33 512 LEU A O 1
ATOM 3403 N N . PRO A 1 468 ? 10.440 -58.649 43.538 1.00 36.86 513 PRO A N 1
ATOM 3404 C CA . PRO A 1 468 ? 9.017 -58.942 43.734 1.00 44.08 513 PRO A CA 1
ATOM 3405 C C . PRO A 1 468 ? 8.199 -57.723 43.325 1.00 46.07 513 PRO A C 1
ATOM 3406 O O . PRO A 1 468 ? 8.544 -56.583 43.660 1.00 41.86 513 PRO A O 1
ATOM 3410 N N . GLU A 1 469 ? 7.101 -57.997 42.632 1.00 40.82 514 GLU A N 1
ATOM 3411 C CA . GLU A 1 469 ? 6.272 -57.001 41.985 1.00 42.60 514 GLU A CA 1
ATOM 3412 C C . GLU A 1 469 ? 5.860 -55.886 42.940 1.00 38.49 514 GLU A C 1
ATOM 3413 O O . GLU A 1 469 ? 5.853 -54.720 42.558 1.00 38.23 514 GLU A O 1
ATOM 3419 N N . GLU A 1 470 ? 5.596 -56.232 44.198 1.00 35.53 515 GLU A N 1
ATOM 3420 C CA . GLU A 1 470 ? 5.203 -55.261 45.220 1.00 36.65 515 GLU A CA 1
ATOM 3421 C C . GLU A 1 470 ? 6.282 -54.242 45.498 1.00 37.50 515 GLU A C 1
ATOM 3422 O O . GLU A 1 470 ? 6.010 -53.078 45.805 1.00 33.14 515 GLU A O 1
ATOM 3428 N N . ARG A 1 471 ? 7.519 -54.700 45.420 1.00 41.77 516 ARG A N 1
ATOM 3429 C CA . ARG A 1 471 ? 8.658 -53.854 45.729 1.00 36.61 516 ARG A CA 1
ATOM 3430 C C . ARG A 1 471 ? 8.836 -52.819 44.614 1.00 25.79 516 ARG A C 1
ATOM 3431 O O . ARG A 1 471 ? 9.121 -51.659 44.877 1.00 38.83 516 ARG A O 1
ATOM 3439 N N . LEU A 1 472 ? 8.658 -53.237 43.368 1.00 29.81 517 LEU A N 1
ATOM 3440 C CA . LEU A 1 472 ? 8.740 -52.299 42.252 1.00 34.28 517 LEU A CA 1
ATOM 3441 C C . LEU A 1 472 ? 7.591 -51.271 42.345 1.00 38.51 517 LEU A C 1
ATOM 3442 O O . LEU A 1 472 ? 7.780 -50.072 42.123 1.00 30.02 517 LEU A O 1
ATOM 3447 N N . ILE A 1 473 ? 6.397 -51.716 42.709 1.00 34.76 518 ILE A N 1
ATOM 3448 C CA . ILE A 1 473 ? 5.305 -50.753 42.910 1.00 29.28 518 ILE A CA 1
ATOM 3449 C C . ILE A 1 473 ? 5.617 -49.762 44.028 1.00 28.84 518 ILE A C 1
ATOM 3450 O O . ILE A 1 473 ? 5.378 -48.559 43.880 1.00 30.55 518 ILE A O 1
ATOM 3455 N N . GLN A 1 474 ? 6.168 -50.246 45.148 1.00 32.82 519 GLN A N 1
ATOM 3456 C CA . GLN A 1 474 ? 6.615 -49.346 46.209 1.00 37.94 519 GLN A CA 1
ATOM 3457 C C . GLN A 1 474 ? 7.547 -48.248 45.694 1.00 33.43 519 GLN A C 1
ATOM 3458 O O . GLN A 1 474 ? 7.463 -47.086 46.107 1.00 29.70 519 GLN A O 1
ATOM 3464 N N . MET A 1 475 ? 8.461 -48.614 44.814 1.00 30.67 520 MET A N 1
ATOM 3465 C CA . MET A 1 475 ? 9.369 -47.607 44.235 1.00 28.85 520 MET A CA 1
ATOM 3466 C C . MET A 1 475 ? 8.605 -46.515 43.544 1.00 32.41 520 MET A C 1
ATOM 3467 O O . MET A 1 475 ? 9.013 -45.370 43.614 1.00 30.16 520 MET A O 1
ATOM 3472 N N . CYS A 1 476 ? 7.489 -46.871 42.890 1.00 27.75 521 CYS A N 1
ATOM 3473 C CA . CYS A 1 476 ? 6.689 -45.891 42.151 1.00 26.07 521 CYS A CA 1
ATOM 3474 C C . CYS A 1 476 ? 6.078 -44.818 43.051 1.00 31.33 521 CYS A C 1
ATOM 3475 O O . CYS A 1 476 ? 5.758 -43.730 42.581 1.00 31.32 521 CYS A O 1
ATOM 3478 N N . TYR A 1 477 ? 5.946 -45.106 44.343 1.00 30.64 522 TYR A N 1
ATOM 3479 C CA . TYR A 1 477 ? 5.398 -44.141 45.298 1.00 30.91 522 TYR A CA 1
ATOM 3480 C C . TYR A 1 477 ? 6.459 -43.446 46.131 1.00 38.23 522 TYR A C 1
ATOM 3481 O O . TYR A 1 477 ? 6.134 -42.618 46.973 1.00 35.37 522 TYR A O 1
ATOM 3490 N N . HIS A 1 478 ? 7.719 -43.811 45.917 1.00 35.91 523 HIS A N 1
ATOM 3491 C CA . HIS A 1 478 ? 8.834 -43.295 46.721 1.00 35.55 523 HIS A CA 1
ATOM 3492 C C . HIS A 1 478 ? 9.361 -41.951 46.208 1.00 36.74 523 HIS A C 1
ATOM 3493 O O . HIS A 1 478 ? 9.606 -41.808 45.033 1.00 37.37 523 HIS A O 1
ATOM 3500 N N . GLY A 1 479 ? 9.571 -40.978 47.091 1.00 36.44 524 GLY A N 1
ATOM 3501 C CA . GLY A 1 479 ? 9.914 -39.630 46.661 1.00 37.02 524 GLY A CA 1
ATOM 3502 C C . GLY A 1 479 ? 11.208 -39.529 45.860 1.00 37.56 524 GLY A C 1
ATOM 3503 O O . GLY A 1 479 ? 11.418 -38.594 45.091 1.00 45.61 524 GLY A O 1
ATOM 3504 N N . VAL A 1 480 ? 12.089 -40.503 46.017 1.00 32.97 525 VAL A N 1
ATOM 3505 C CA . VAL A 1 480 ? 13.301 -40.472 45.218 1.00 33.51 525 VAL A CA 1
ATOM 3506 C C . VAL A 1 480 ? 13.311 -41.620 44.196 1.00 35.16 525 VAL A C 1
ATOM 3507 O O . VAL A 1 480 ? 13.617 -41.416 43.027 1.00 33.88 525 VAL A O 1
ATOM 3511 N N . PHE A 1 481 ? 12.965 -42.830 44.615 1.00 27.61 526 PHE A N 1
ATOM 3512 C CA . PHE A 1 481 ? 13.119 -43.965 43.687 1.00 27.58 526 PHE A CA 1
ATOM 3513 C C . PHE A 1 481 ? 12.097 -43.982 42.552 1.00 33.10 526 PHE A C 1
ATOM 3514 O O . PHE A 1 481 ? 12.305 -44.645 41.545 1.00 32.87 526 PHE A O 1
ATOM 3522 N N . SER A 1 482 ? 10.997 -43.246 42.713 1.00 31.20 527 SER A N 1
ATOM 3523 C CA . SER A 1 482 ? 9.992 -43.150 41.681 1.00 29.37 527 SER A CA 1
ATOM 3524 C C . SER A 1 482 ? 10.551 -42.538 40.440 1.00 32.69 527 SER A C 1
ATOM 3525 O O . SER A 1 482 ? 10.160 -42.869 39.308 1.00 33.55 527 SER A O 1
ATOM 3528 N N . HIS A 1 483 ? 11.452 -41.598 40.665 1.00 32.13 528 HIS A N 1
ATOM 3529 C CA . HIS A 1 483 ? 12.087 -40.901 39.570 1.00 32.89 528 HIS A CA 1
ATOM 3530 C C . HIS A 1 483 ? 12.994 -41.857 38.808 1.00 28.04 528 HIS A C 1
ATOM 3531 O O . HIS A 1 483 ? 13.194 -41.723 37.589 1.00 29.53 528 HIS A O 1
ATOM 3538 N N . VAL A 1 484 ? 13.568 -42.836 39.504 1.00 32.09 529 VAL A N 1
ATOM 3539 C CA . VAL A 1 484 ? 14.370 -43.853 38.790 1.00 31.11 529 VAL A CA 1
ATOM 3540 C C . VAL A 1 484 ? 13.469 -44.690 37.873 1.00 28.12 529 VAL A C 1
ATOM 3541 O O . VAL A 1 484 ? 13.839 -45.010 36.747 1.00 28.03 529 VAL A O 1
ATOM 3545 N N . VAL A 1 485 ? 12.282 -45.062 38.363 1.00 29.24 530 VAL A N 1
ATOM 3546 C CA . VAL A 1 485 ? 11.337 -45.800 37.530 1.00 26.60 530 VAL A CA 1
ATOM 3547 C C . VAL A 1 485 ? 10.956 -44.997 36.306 1.00 30.45 530 VAL A C 1
ATOM 3548 O O . VAL A 1 485 ? 10.943 -45.501 35.171 1.00 31.24 530 VAL A O 1
ATOM 3552 N N . GLU A 1 486 ? 10.622 -43.735 36.540 1.00 30.45 531 GLU A N 1
ATOM 3553 C CA . GLU A 1 486 ? 10.270 -42.848 35.454 1.00 32.64 531 GLU A CA 1
ATOM 3554 C C . GLU A 1 486 ? 11.404 -42.774 34.435 1.00 30.43 531 GLU A C 1
ATOM 3555 O O . GLU A 1 486 ? 11.170 -42.722 33.235 1.00 31.64 531 GLU A O 1
ATOM 3561 N N . HIS A 1 487 ? 12.634 -42.848 34.917 1.00 29.49 532 HIS A N 1
ATOM 3562 C CA . HIS A 1 487 ? 13.783 -42.629 34.058 1.00 31.45 532 HIS A CA 1
ATOM 3563 C C . HIS A 1 487 ? 14.022 -43.797 33.084 1.00 31.87 532 HIS A C 1
ATOM 3564 O O . HIS A 1 487 ? 14.648 -43.614 32.057 1.00 29.95 532 HIS A O 1
ATOM 3571 N N . VAL A 1 488 ? 13.540 -45.001 33.397 1.00 31.82 533 VAL A N 1
ATOM 3572 C CA . VAL A 1 488 ? 13.750 -46.102 32.465 1.00 23.40 533 VAL A CA 1
ATOM 3573 C C . VAL A 1 488 ? 12.670 -46.154 31.371 1.00 28.09 533 VAL A C 1
ATOM 3574 O O . VAL A 1 488 ? 12.790 -46.931 30.426 1.00 32.11 533 VAL A O 1
ATOM 3578 N N . LEU A 1 489 ? 11.633 -45.327 31.479 1.00 26.15 534 LEU A N 1
ATOM 3579 C CA . LEU A 1 489 ? 10.518 -45.394 30.533 1.00 31.66 534 LEU A CA 1
ATOM 3580 C C . LEU A 1 489 ? 10.880 -44.657 29.262 1.00 33.29 534 LEU A C 1
ATOM 3581 O O . LEU A 1 489 ? 10.219 -43.708 28.866 1.00 33.00 534 LEU A O 1
ATOM 3586 N N . GLN A 1 490 ? 11.957 -45.090 28.619 1.00 34.71 535 GLN A N 1
ATOM 3587 C CA . GLN A 1 490 ? 12.446 -44.412 27.427 1.00 33.10 535 GLN A CA 1
ATOM 3588 C C . GLN A 1 490 ? 12.090 -45.249 26.217 1.00 38.78 535 GLN A C 1
ATOM 3589 O O . GLN A 1 490 ? 12.774 -46.221 25.893 1.00 39.27 535 GLN A O 1
ATOM 3595 N N . THR A 1 491 ? 10.990 -44.867 25.575 1.00 30.23 536 THR A N 1
ATOM 3596 C CA . THR A 1 491 ? 10.325 -45.704 24.598 1.00 33.12 536 THR A CA 1
ATOM 3597 C C . THR A 1 491 ? 11.201 -46.240 23.470 1.00 35.53 536 THR A C 1
ATOM 3598 O O . THR A 1 491 ? 11.149 -47.425 23.148 1.00 35.14 536 THR A O 1
ATOM 3602 N N . THR A 1 492 ? 12.011 -45.377 22.884 1.00 37.06 537 THR A N 1
ATOM 3603 C CA . THR A 1 492 ? 12.763 -45.779 21.711 1.00 46.43 537 THR A CA 1
ATOM 3604 C C . THR A 1 492 ? 14.001 -46.564 22.082 1.00 42.48 537 THR A C 1
ATOM 3605 O O . THR A 1 492 ? 14.619 -47.141 21.209 1.00 44.65 537 THR A O 1
ATOM 3609 N N . ARG A 1 493 ? 14.338 -46.637 23.369 1.00 35.74 538 ARG A N 1
ATOM 3610 C CA . ARG A 1 493 ? 15.561 -47.347 23.785 1.00 35.24 538 ARG A CA 1
ATOM 3611 C C . ARG A 1 493 ? 15.221 -48.697 24.418 1.00 37.13 538 ARG A C 1
ATOM 3612 O O . ARG A 1 493 ? 16.091 -49.502 24.698 1.00 36.16 538 ARG A O 1
ATOM 3620 N N . VAL A 1 494 ? 13.946 -48.936 24.700 1.00 33.17 539 VAL A N 1
ATOM 3621 C CA . VAL A 1 494 ? 13.567 -50.178 25.394 1.00 36.75 539 VAL A CA 1
ATOM 3622 C C . VAL A 1 494 ? 12.838 -51.136 24.453 1.00 38.32 539 VAL A C 1
ATOM 3623 O O . VAL A 1 494 ? 11.801 -50.783 23.860 1.00 39.92 539 VAL A O 1
ATOM 3627 N N . ASP A 1 495 ? 13.353 -52.358 24.353 1.00 37.14 540 ASP A N 1
ATOM 3628 C CA . ASP A 1 495 ? 12.724 -53.384 23.523 1.00 43.02 540 ASP A CA 1
ATOM 3629 C C . ASP A 1 495 ? 11.254 -53.635 23.910 1.00 36.46 540 ASP A C 1
ATOM 3630 O O . ASP A 1 495 ? 10.917 -53.666 25.089 1.00 38.36 540 ASP A O 1
ATOM 3635 N N . ILE A 1 496 ? 10.419 -53.898 22.911 1.00 33.88 541 ILE A N 1
ATOM 3636 C CA . ILE A 1 496 ? 8.981 -53.949 23.102 1.00 41.48 541 ILE A CA 1
ATOM 3637 C C . ILE A 1 496 ? 8.613 -55.062 24.088 1.00 39.96 541 ILE A C 1
ATOM 3638 O O . ILE A 1 496 ? 7.664 -54.920 24.856 1.00 35.85 541 ILE A O 1
ATOM 3643 N N . ILE A 1 497 ? 9.408 -56.125 24.154 1.00 37.73 542 ILE A N 1
ATOM 3644 C CA . ILE A 1 497 ? 9.091 -57.180 25.104 1.00 38.31 542 ILE A CA 1
ATOM 3645 C C . ILE A 1 497 ? 9.338 -56.691 26.517 1.00 42.86 542 ILE A C 1
ATOM 3646 O O . ILE A 1 497 ? 8.585 -57.004 27.446 1.00 38.97 542 ILE A O 1
ATOM 3651 N N . LYS A 1 498 ? 10.394 -55.911 26.680 1.00 38.30 543 LYS A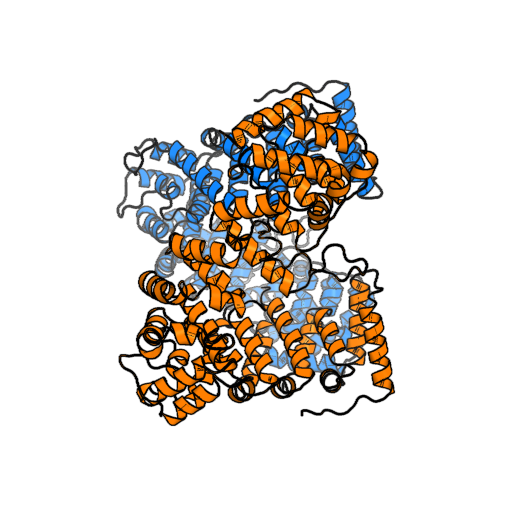 N 1
ATOM 3652 C CA . LYS A 1 498 ? 10.658 -55.304 27.979 1.00 33.48 543 LYS A CA 1
ATOM 3653 C C . LYS A 1 498 ? 9.555 -54.296 28.321 1.00 32.48 543 LYS A C 1
ATOM 3654 O O . LYS A 1 498 ? 9.116 -54.241 29.452 1.00 31.36 543 LYS A O 1
ATOM 3660 N N . ARG A 1 499 ? 9.115 -53.503 27.343 1.00 31.46 544 ARG A N 1
ATOM 3661 C CA . ARG A 1 499 ? 8.037 -52.564 27.611 1.00 35.06 544 ARG A CA 1
ATOM 3662 C C . ARG A 1 499 ? 6.787 -53.289 28.072 1.00 31.51 544 ARG A C 1
ATOM 3663 O O . ARG A 1 499 ? 6.166 -52.853 29.010 1.00 32.50 544 ARG A O 1
ATOM 3671 N N . LYS A 1 500 ? 6.424 -54.385 27.407 1.00 32.91 545 LYS A N 1
ATOM 3672 C CA . LYS A 1 500 ? 5.240 -55.146 27.778 1.00 37.28 545 LYS A CA 1
ATOM 3673 C C . LYS A 1 500 ? 5.353 -55.635 29.199 1.00 31.88 545 LYS A C 1
ATOM 3674 O O . LYS A 1 500 ? 4.370 -55.631 29.965 1.00 37.07 545 LYS A O 1
ATOM 3680 N N . MET A 1 501 ? 6.543 -56.050 29.571 1.00 31.24 546 MET A N 1
ATOM 3681 C CA . MET A 1 501 ? 6.695 -56.641 30.889 1.00 36.12 546 MET A CA 1
ATOM 3682 C C . MET A 1 501 ? 6.646 -55.618 32.000 1.00 34.33 546 MET A C 1
ATOM 3683 O O . MET A 1 501 ? 6.109 -55.873 33.073 1.00 30.80 546 MET A O 1
ATOM 3688 N N . LEU A 1 502 ? 7.169 -54.433 31.743 1.00 29.65 547 LEU A N 1
ATOM 3689 C CA . LEU A 1 502 ? 7.005 -53.344 32.716 1.00 27.67 547 LEU A CA 1
ATOM 3690 C C . LEU A 1 502 ? 5.531 -52.954 32.798 1.00 23.47 547 LEU A C 1
ATOM 3691 O O . LEU A 1 502 ? 5.002 -52.723 33.873 1.00 29.70 547 LEU A O 1
ATOM 3696 N N . LEU A 1 503 ? 4.899 -52.856 31.631 1.00 26.77 548 LEU A N 1
ATOM 3697 C CA . LEU A 1 503 ? 3.518 -52.414 31.546 1.00 28.54 548 LEU A CA 1
ATOM 3698 C C . LEU A 1 503 ? 2.585 -53.396 32.237 1.00 38.70 548 LEU A C 1
ATOM 3699 O O . LEU A 1 503 ? 1.609 -52.979 32.877 1.00 32.49 548 LEU A O 1
ATOM 3704 N N . ASN A 1 504 ? 2.886 -54.693 32.128 1.00 33.73 549 ASN A N 1
ATOM 3705 C CA . ASN A 1 504 ? 2.064 -55.706 32.797 1.00 33.75 549 ASN A CA 1
ATOM 3706 C C . ASN A 1 504 ? 2.004 -55.438 34.274 1.00 37.25 549 ASN A C 1
ATOM 3707 O O . ASN A 1 504 ? 1.007 -55.738 34.941 1.00 35.85 549 ASN A O 1
ATOM 3712 N N . ILE A 1 505 ? 3.083 -54.879 34.801 1.00 29.60 550 ILE A N 1
ATOM 3713 C CA . ILE A 1 505 ? 3.124 -54.558 36.224 1.00 31.34 550 ILE A CA 1
ATOM 3714 C C . ILE A 1 505 ? 2.485 -53.210 36.550 1.00 41.75 550 ILE A C 1
ATOM 3715 O O . ILE A 1 505 ? 1.614 -53.123 37.422 1.00 35.80 550 ILE A O 1
ATOM 3720 N N . LEU A 1 506 ? 2.914 -52.160 35.851 1.00 30.72 551 LEU A N 1
ATOM 3721 C CA . LEU A 1 506 ? 2.451 -50.811 36.187 1.00 32.88 551 LEU A CA 1
ATOM 3722 C C . LEU A 1 506 ? 0.944 -50.613 35.934 1.00 32.86 551 LEU A C 1
ATOM 3723 O O . LEU A 1 506 ? 0.283 -49.865 36.650 1.00 33.22 551 LEU A O 1
ATOM 3728 N N . SER A 1 507 ? 0.413 -51.237 34.883 1.00 29.90 552 SER A N 1
ATOM 3729 C CA . SER A 1 507 ? -0.964 -51.000 34.467 1.00 33.97 552 SER A CA 1
ATOM 3730 C C . SER A 1 507 ? -2.009 -51.435 35.486 1.00 36.89 552 SER A C 1
ATOM 3731 O O . SER A 1 507 ? -3.129 -50.930 35.468 1.00 32.60 552 SER A O 1
ATOM 3734 N N . LYS A 1 508 ? -1.650 -52.384 36.344 1.00 36.16 553 LYS A N 1
ATOM 3735 C CA . LYS A 1 508 ? -2.476 -52.807 37.471 1.00 42.75 553 LYS A CA 1
ATOM 3736 C C . LYS A 1 508 ? -2.625 -51.691 38.496 1.00 41.39 553 LYS A C 1
ATOM 3737 O O . LYS A 1 508 ? -3.471 -51.760 39.375 1.00 34.60 553 LYS A O 1
ATOM 3743 N N . GLU A 1 509 ? -1.742 -50.701 38.454 1.00 31.33 554 GLU A N 1
ATOM 3744 C CA . GLU A 1 509 ? -1.809 -49.646 39.457 1.00 29.57 554 GLU A CA 1
ATOM 3745 C C . GLU A 1 509 ? -2.151 -48.317 38.807 1.00 25.21 554 GLU A C 1
ATOM 3746 O O . GLU A 1 509 ? -1.897 -47.275 39.393 1.00 28.17 554 GLU A O 1
ATOM 3752 N N . SER A 1 510 ? -2.754 -48.357 37.616 1.00 27.60 555 SER A N 1
ATOM 3753 C CA . SER A 1 510 ? -2.969 -47.143 36.822 1.00 33.00 555 SER A CA 1
ATOM 3754 C C . SER A 1 510 ? -3.607 -45.970 37.577 1.00 35.83 555 SER A C 1
ATOM 3755 O O . SER A 1 510 ? -3.084 -44.861 37.554 1.00 30.95 555 SER A O 1
ATOM 3758 N N . VAL A 1 511 ? -4.733 -46.218 38.234 1.00 28.59 556 VAL A N 1
ATOM 3759 C CA . VAL A 1 511 ? -5.489 -45.147 38.874 1.00 26.81 556 VAL A CA 1
ATOM 3760 C C . VAL A 1 511 ? -4.769 -44.635 40.096 1.00 26.48 556 VAL A C 1
ATOM 3761 O O . VAL A 1 511 ? -4.686 -43.429 40.312 1.00 31.53 556 VAL A O 1
ATOM 3765 N N . ASN A 1 512 ? -4.256 -45.539 40.918 1.00 25.16 557 ASN A N 1
ATOM 3766 C CA . ASN A 1 512 ? -3.605 -45.080 42.127 1.00 28.06 557 ASN A CA 1
ATOM 3767 C C . ASN A 1 512 ? -2.301 -44.356 41.796 1.00 32.28 557 ASN A C 1
ATOM 3768 O O . ASN A 1 512 ? -1.917 -43.414 42.484 1.00 29.24 557 ASN A O 1
ATOM 3773 N N . LEU A 1 513 ? -1.610 -44.796 40.758 1.00 28.87 558 LEU A N 1
ATOM 3774 C CA . LEU A 1 513 ? -0.395 -44.074 40.349 1.00 33.68 558 LEU A CA 1
ATOM 3775 C C . LEU A 1 513 ? -0.750 -42.689 39.814 1.00 29.77 558 LEU A C 1
ATOM 3776 O O . LEU A 1 513 ? -0.090 -41.718 40.133 1.00 29.66 558 LEU A O 1
ATOM 3781 N N . ALA A 1 514 ? -1.817 -42.609 39.024 1.00 28.90 559 ALA A N 1
ATOM 3782 C CA . ALA A 1 514 ? -2.233 -41.348 38.415 1.00 28.42 559 ALA A CA 1
ATOM 3783 C C . ALA A 1 514 ? -2.600 -40.285 39.466 1.00 32.31 559 ALA A C 1
ATOM 3784 O O . ALA A 1 514 ? -2.397 -39.085 39.235 1.00 31.37 559 ALA A O 1
ATOM 3786 N N . CYS A 1 515 ? -3.136 -40.730 40.603 1.00 31.29 560 CYS A N 1
ATOM 3787 C CA . CYS A 1 515 ? -3.555 -39.828 41.657 1.00 32.26 560 CYS A CA 1
ATOM 3788 C C . CYS A 1 515 ? -2.438 -39.505 42.613 1.00 38.08 560 CYS A C 1
ATOM 3789 O O . CYS A 1 515 ? -2.628 -38.765 43.571 1.00 36.10 560 CYS A O 1
ATOM 3792 N N . ASN A 1 516 ? -1.250 -40.031 42.353 1.00 33.70 561 ASN A N 1
ATOM 3793 C CA . ASN A 1 516 ? -0.164 -39.817 43.291 1.00 28.00 561 ASN A CA 1
ATOM 3794 C C . ASN A 1 516 ? 0.833 -38.758 42.806 1.00 33.95 561 ASN A C 1
ATOM 3795 O O . ASN A 1 516 ? 1.084 -38.621 41.608 1.00 35.92 561 ASN A O 1
ATOM 3800 N N . VAL A 1 517 ? 1.427 -38.040 43.749 1.00 32.44 562 VAL A N 1
ATOM 3801 C CA . VAL A 1 517 ? 2.395 -36.967 43.432 1.00 33.34 562 VAL A CA 1
ATOM 3802 C C . VAL A 1 517 ? 3.624 -37.483 42.630 1.00 33.15 562 VAL A C 1
ATOM 3803 O O . VAL A 1 517 ? 4.100 -36.815 41.708 1.00 38.07 562 VAL A O 1
ATOM 3807 N N . TYR A 1 518 ? 4.132 -38.668 42.944 1.00 32.27 563 TYR A N 1
ATOM 3808 C CA . TYR A 1 518 ? 5.263 -39.205 42.172 1.00 33.70 563 TYR A CA 1
ATOM 3809 C C . TYR A 1 518 ? 4.761 -40.132 41.072 1.00 32.27 563 TYR A C 1
ATOM 3810 O O . TYR A 1 518 ? 5.253 -40.103 39.961 1.00 34.53 563 TYR A O 1
ATOM 3819 N N . GLY A 1 519 ? 3.732 -40.925 41.379 1.00 28.49 564 GLY A N 1
ATOM 3820 C CA . GLY A 1 519 ? 3.247 -41.922 40.450 1.00 30.88 564 GLY A CA 1
ATOM 3821 C C . GLY A 1 519 ? 2.713 -41.336 39.163 1.00 29.50 564 GLY A C 1
ATOM 3822 O O . GLY A 1 519 ? 2.784 -41.961 38.116 1.00 28.35 564 GLY A O 1
ATOM 3823 N N . SER A 1 520 ? 2.168 -40.130 39.237 1.00 27.41 565 SER A N 1
ATOM 3824 C CA . SER A 1 520 ? 1.569 -39.505 38.066 1.00 31.41 565 SER A CA 1
ATOM 3825 C C . SER A 1 520 ? 2.580 -39.208 36.974 1.00 27.05 565 SER A C 1
ATOM 3826 O O . SER A 1 520 ? 2.224 -39.196 35.798 1.00 29.63 565 SER A O 1
ATOM 3829 N N . HIS A 1 521 ? 3.842 -38.997 37.333 1.00 28.78 566 HIS A N 1
ATOM 3830 C CA . HIS A 1 521 ? 4.860 -38.782 36.305 1.00 32.38 566 HIS A CA 1
ATOM 3831 C C . HIS A 1 521 ? 5.108 -40.053 35.539 1.00 28.98 566 HIS A C 1
ATOM 3832 O O . HIS A 1 521 ? 5.377 -40.032 34.347 1.00 32.79 566 HIS A O 1
ATOM 3839 N N . ILE A 1 522 ? 5.026 -41.177 36.229 1.00 29.34 567 ILE A N 1
ATOM 3840 C CA . ILE A 1 522 ? 5.149 -42.456 35.545 1.00 27.38 567 ILE A CA 1
ATOM 3841 C C . ILE A 1 522 ? 4.007 -42.635 34.558 1.00 29.27 567 ILE A C 1
ATOM 3842 O O . ILE A 1 522 ? 4.240 -42.990 33.389 1.00 26.82 567 ILE A O 1
ATOM 3847 N N . MET A 1 523 ? 2.774 -42.358 35.000 1.00 28.06 568 MET A N 1
ATOM 3848 C CA . MET A 1 523 ? 1.615 -42.528 34.128 1.00 26.72 568 MET A CA 1
ATOM 3849 C C . MET A 1 523 ? 1.728 -41.622 32.926 1.00 29.82 568 MET A C 1
ATOM 3850 O O . MET A 1 523 ? 1.367 -42.016 31.816 1.00 26.64 568 MET A O 1
ATOM 3855 N N . ASP A 1 524 ? 2.250 -40.413 33.135 1.00 28.98 569 ASP A N 1
ATOM 3856 C CA . ASP A 1 524 ? 2.472 -39.511 31.997 1.00 29.26 569 ASP A CA 1
ATOM 3857 C C . ASP A 1 524 ? 3.379 -40.145 30.966 1.00 32.79 569 ASP A C 1
ATOM 3858 O O . ASP A 1 524 ? 3.095 -40.086 29.769 1.00 36.84 569 ASP A O 1
ATOM 3863 N N . LYS A 1 525 ? 4.466 -40.762 31.421 1.00 30.42 570 LYS A N 1
ATOM 3864 C CA . LYS A 1 525 ? 5.397 -41.388 30.496 1.00 35.55 570 LYS A CA 1
ATOM 3865 C C . LYS A 1 525 ? 4.770 -42.574 29.774 1.00 30.65 570 LYS A C 1
ATOM 3866 O O . LYS A 1 525 ? 5.151 -42.917 28.658 1.00 30.53 570 LYS A O 1
ATOM 3872 N N . LEU A 1 526 ? 3.778 -43.195 30.390 1.00 29.67 571 LEU A N 1
ATOM 3873 C CA . LEU A 1 526 ? 3.238 -44.407 29.784 1.00 30.03 571 LEU A CA 1
ATOM 3874 C C . LEU A 1 526 ? 2.398 -44.079 28.542 1.00 29.82 571 LEU A C 1
ATOM 3875 O O . LEU A 1 526 ? 2.110 -44.953 27.752 1.00 33.96 571 LEU A O 1
ATOM 3880 N N . TRP A 1 527 ? 2.014 -42.817 28.361 1.00 31.94 572 TRP A N 1
ATOM 3881 C CA . TRP A 1 527 ? 1.311 -42.435 27.129 1.00 27.89 572 TRP A CA 1
ATOM 3882 C C . TRP A 1 527 ? 2.193 -42.694 25.890 1.00 34.40 572 TRP A C 1
ATOM 3883 O O . TRP A 1 527 ? 1.738 -43.261 24.874 1.00 32.07 572 TRP A O 1
ATOM 3894 N N . GLU A 1 528 ? 3.481 -42.361 25.993 1.00 33.32 573 GLU A N 1
ATOM 3895 C CA . GLU A 1 528 ? 4.378 -42.662 24.877 1.00 35.39 573 GLU A CA 1
ATOM 3896 C C . GLU A 1 528 ? 4.887 -44.082 24.939 1.00 29.41 573 GLU A C 1
ATOM 3897 O O . GLU A 1 528 ? 5.069 -44.704 23.892 1.00 34.79 573 GLU A O 1
ATOM 3903 N N . PHE A 1 529 ? 5.121 -44.595 26.155 1.00 29.97 574 PHE A N 1
ATOM 3904 C CA . PHE A 1 529 ? 5.779 -45.900 26.350 1.00 26.44 574 PHE A CA 1
ATOM 3905 C C . PHE A 1 529 ? 4.942 -47.027 25.743 1.00 32.09 574 PHE A C 1
ATOM 3906 O O . PHE A 1 529 ? 5.483 -48.052 25.320 1.00 32.14 574 PHE A O 1
ATOM 3914 N N . THR A 1 530 ? 3.624 -46.821 25.684 1.00 31.29 575 THR A N 1
ATOM 3915 C CA . THR A 1 530 ? 2.708 -47.776 25.080 1.00 28.83 575 THR A CA 1
ATOM 3916 C C . THR A 1 530 ? 2.566 -47.637 23.558 1.00 33.24 575 THR A C 1
ATOM 3917 O O . THR A 1 530 ? 1.735 -48.315 22.968 1.00 34.56 575 THR A O 1
ATOM 3921 N N . ALA A 1 531 ? 3.335 -46.753 22.922 1.00 34.88 576 ALA A N 1
ATOM 3922 C CA . ALA A 1 531 ? 3.338 -46.682 21.464 1.00 38.85 576 ALA A CA 1
ATOM 3923 C C . ALA A 1 531 ? 3.635 -48.071 20.931 1.00 39.58 576 ALA A C 1
ATOM 3924 O O . ALA A 1 531 ? 4.469 -48.784 21.491 1.00 35.43 576 ALA A O 1
ATOM 3926 N N . LYS A 1 532 ? 2.900 -48.453 19.888 1.00 40.36 577 LYS A N 1
ATOM 3927 C CA . LYS A 1 532 ? 2.929 -49.784 19.266 1.00 40.97 577 LYS A CA 1
ATOM 3928 C C . LYS A 1 532 ? 2.369 -50.856 20.162 1.00 43.20 577 LYS A C 1
ATOM 3929 O O . LYS A 1 532 ? 2.461 -52.054 19.875 1.00 38.41 577 LYS A O 1
ATOM 3935 N N . LEU A 1 533 ? 1.738 -50.433 21.243 1.00 35.62 578 LEU A N 1
ATOM 3936 C CA . LEU A 1 533 ? 1.098 -51.385 22.124 1.00 33.37 578 LEU A CA 1
ATOM 3937 C C . LEU A 1 533 ? -0.324 -50.892 22.417 1.00 41.91 578 LEU A C 1
ATOM 3938 O O . LEU A 1 533 ? -0.658 -50.569 23.539 1.00 33.74 578 LEU A O 1
ATOM 3943 N N . THR A 1 534 ? -1.154 -50.810 21.391 1.00 37.47 579 THR A N 1
ATOM 3944 C CA . THR A 1 534 ? -2.456 -50.182 21.528 1.00 37.48 579 THR A CA 1
ATOM 3945 C C . THR A 1 534 ? -3.343 -50.827 22.584 1.00 39.14 579 THR A C 1
ATOM 3946 O O . THR A 1 534 ? -4.088 -50.131 23.274 1.00 42.06 579 THR A O 1
ATOM 3950 N N . LEU A 1 535 ? -3.276 -52.144 22.716 1.00 33.02 580 LEU A N 1
ATOM 3951 C CA . LEU A 1 535 ? -4.078 -52.816 23.731 1.00 34.77 580 LEU A CA 1
ATOM 3952 C C . LEU A 1 535 ? -3.748 -52.321 25.119 1.00 40.90 580 LEU A C 1
ATOM 3953 O O . LEU A 1 535 ? -4.628 -52.217 25.978 1.00 34.47 580 LEU A O 1
ATOM 3958 N N . TYR A 1 536 ? -2.463 -52.060 25.357 1.00 34.31 581 TYR A N 1
ATOM 3959 C CA . TYR A 1 536 ? -2.021 -51.630 26.677 1.00 27.29 581 TYR A CA 1
ATOM 3960 C C . TYR A 1 536 ? -2.442 -50.206 26.922 1.00 26.20 581 TYR A C 1
ATOM 3961 O O . TYR A 1 536 ? -2.872 -49.854 28.024 1.00 36.39 581 TYR A O 1
ATOM 3970 N N . LYS A 1 537 ? -2.331 -49.396 25.869 1.00 32.77 582 LYS A N 1
ATOM 3971 C CA . LYS A 1 537 ? -2.793 -48.020 25.941 1.00 33.80 582 LYS A CA 1
ATOM 3972 C C . LYS A 1 537 ? -4.312 -47.968 26.190 1.00 39.11 582 LYS A C 1
ATOM 3973 O O . LYS A 1 537 ? -4.794 -47.169 26.994 1.00 33.19 582 LYS A O 1
ATOM 3979 N N . GLU A 1 538 ? -5.059 -48.834 25.521 1.00 36.73 583 GLU A N 1
ATOM 3980 C CA . GLU A 1 538 ? -6.513 -48.869 25.692 1.00 40.10 583 GLU A CA 1
ATOM 3981 C C . GLU A 1 538 ? -6.911 -49.334 27.089 1.00 35.45 583 GLU A C 1
ATOM 3982 O O . GLU A 1 538 ? -7.848 -48.811 27.695 1.00 32.70 583 GLU A O 1
ATOM 3988 N N . ARG A 1 539 ? -6.191 -50.317 27.613 1.00 34.79 584 ARG A N 1
ATOM 3989 C CA . ARG A 1 539 ? -6.483 -50.815 28.952 1.00 33.69 584 ARG A CA 1
ATOM 3990 C C . ARG A 1 539 ? -6.295 -49.719 30.013 1.00 34.01 584 ARG A C 1
ATOM 3991 O O . ARG A 1 539 ? -7.097 -49.564 30.924 1.00 30.12 584 ARG A O 1
ATOM 3999 N N . ILE A 1 540 ? -5.201 -48.981 29.917 1.00 32.08 585 ILE A N 1
ATOM 4000 C CA . ILE A 1 540 ? -4.937 -47.946 30.909 1.00 26.02 585 ILE A CA 1
ATOM 4001 C C . ILE A 1 540 ? -5.971 -46.819 30.800 1.00 27.02 585 ILE A C 1
ATOM 4002 O O . ILE A 1 540 ? -6.507 -46.377 31.808 1.00 32.08 585 ILE A O 1
ATOM 4007 N N . ALA A 1 541 ? -6.265 -46.391 29.574 1.00 27.02 586 ALA A N 1
ATOM 4008 C CA . ALA A 1 541 ? -7.217 -45.307 29.340 1.00 31.11 586 ALA A CA 1
ATOM 4009 C C . ALA A 1 541 ? -8.598 -45.685 29.892 1.00 36.76 586 ALA A C 1
ATOM 4010 O O . ALA A 1 541 ? -9.260 -44.893 30.566 1.00 32.61 586 ALA A O 1
ATOM 4012 N N . ARG A 1 542 ? -8.998 -46.923 29.635 1.00 32.87 587 ARG A N 1
ATOM 4013 C CA . ARG A 1 542 ? -10.269 -47.434 30.127 1.00 35.07 587 ARG A CA 1
ATOM 4014 C C . ARG A 1 542 ? -10.300 -47.467 31.643 1.00 33.37 587 ARG A C 1
ATOM 4015 O O . ARG A 1 542 ? -11.304 -47.082 32.271 1.00 32.50 587 ARG A O 1
ATOM 4023 N N . ALA A 1 543 ? -9.192 -47.891 32.251 1.00 29.68 588 ALA A N 1
ATOM 4024 C CA . ALA A 1 543 ? -9.147 -47.971 33.704 1.00 27.12 588 ALA A CA 1
ATOM 4025 C C . ALA A 1 543 ? -9.319 -46.588 34.328 1.00 26.03 588 ALA A C 1
ATOM 4026 O O . ALA A 1 543 ? -10.036 -46.439 35.326 1.00 27.67 588 ALA A O 1
ATOM 4028 N N . LEU A 1 544 ? -8.657 -45.590 33.754 1.00 28.57 589 LEU A N 1
ATOM 4029 C CA . LEU A 1 544 ? -8.750 -44.218 34.262 1.00 29.55 589 LEU A CA 1
ATOM 4030 C C . LEU A 1 544 ? -10.155 -43.638 34.097 1.00 27.98 589 LEU A C 1
ATOM 4031 O O . LEU A 1 544 ? -10.658 -42.988 34.993 1.00 28.33 589 LEU A O 1
ATOM 4036 N N . VAL A 1 545 ? -10.771 -43.866 32.939 1.00 29.97 590 VAL A N 1
ATOM 4037 C CA . VAL A 1 545 ? -12.076 -43.310 32.633 1.00 32.30 590 VAL A CA 1
ATOM 4038 C C . VAL A 1 545 ? -13.105 -43.984 33.553 1.00 33.42 590 VAL A C 1
ATOM 4039 O O . VAL A 1 545 ? -14.035 -43.329 33.990 1.00 32.37 590 VAL A O 1
ATOM 4043 N N . LEU A 1 546 ? -12.917 -45.267 33.880 1.00 34.67 591 LEU A N 1
ATOM 4044 C CA . LEU A 1 546 ? -13.794 -45.950 34.855 1.00 37.37 591 LEU A CA 1
ATOM 4045 C C . LEU A 1 546 ? -13.749 -45.256 36.197 1.00 41.69 591 LEU A C 1
ATOM 4046 O O . LEU A 1 546 ? -14.714 -45.288 36.947 1.00 37.71 591 LEU A O 1
ATOM 4051 N N . GLU A 1 547 ? -12.608 -44.669 36.538 1.00 32.52 592 GLU A N 1
ATOM 4052 C CA . GLU A 1 547 ? -12.519 -43.943 37.793 1.00 29.03 592 GLU A CA 1
ATOM 4053 C C . GLU A 1 547 ? -12.409 -42.452 37.544 1.00 27.01 592 GLU A C 1
ATOM 4054 O O . GLU A 1 547 ? -11.645 -41.766 38.235 1.00 29.42 592 GLU A O 1
ATOM 4060 N N . THR A 1 548 ? -13.180 -41.959 36.575 1.00 28.96 593 THR A N 1
ATOM 4061 C CA . THR A 1 548 ? -13.115 -40.552 36.173 1.00 33.64 593 THR A CA 1
ATOM 4062 C C . THR A 1 548 ? -13.167 -39.581 37.328 1.00 34.71 593 THR A C 1
ATOM 4063 O O . THR A 1 548 ? -12.326 -38.698 37.417 1.00 35.05 593 THR A O 1
ATOM 4067 N N . GLU A 1 549 ? -14.150 -39.727 38.222 1.00 29.95 594 GLU A N 1
ATOM 4068 C CA . GLU A 1 549 ? -14.301 -38.757 39.297 1.00 31.32 594 GLU A CA 1
ATOM 4069 C C . GLU A 1 549 ? -13.151 -38.813 40.291 1.00 33.49 594 GLU A C 1
ATOM 4070 O O . GLU A 1 549 ? -12.656 -37.787 40.745 1.00 35.76 594 GLU A O 1
ATOM 4076 N N . LYS A 1 550 ? -12.722 -40.009 40.648 1.00 32.83 595 LYS A N 1
ATOM 4077 C CA . LYS A 1 550 ? -11.566 -40.133 41.529 1.00 33.52 595 LYS A CA 1
ATOM 4078 C C . LYS A 1 550 ? -10.296 -39.536 40.869 1.00 34.98 595 LYS A C 1
ATOM 4079 O O . LYS A 1 550 ? -9.536 -38.847 41.521 1.00 35.95 595 LYS A O 1
ATOM 4085 N N . VAL A 1 551 ? -10.079 -39.770 39.578 1.00 35.02 596 VAL A N 1
ATOM 4086 C CA . VAL A 1 551 ? -8.866 -39.250 38.907 1.00 33.81 596 VAL A CA 1
ATOM 4087 C C . VAL A 1 551 ? -8.895 -37.721 38.770 1.00 40.06 596 VAL A C 1
ATOM 4088 O O . VAL A 1 551 ? -7.907 -37.037 38.990 1.00 32.43 596 VAL A O 1
ATOM 4092 N N . LYS A 1 552 ? -10.051 -37.180 38.415 1.00 32.08 597 LYS A N 1
ATOM 4093 C CA . LYS A 1 552 ? -10.163 -35.742 38.201 1.00 36.41 597 LYS A CA 1
ATOM 4094 C C . LYS A 1 552 ? -10.290 -34.973 39.523 1.00 29.36 597 LYS A C 1
ATOM 4095 O O . LYS A 1 552 ? -10.201 -33.759 39.546 1.00 42.70 597 LYS A O 1
ATOM 4101 N N . ASN A 1 553 ? -10.429 -35.689 40.626 1.00 31.99 598 ASN A N 1
ATOM 4102 C CA . ASN A 1 553 ? -10.485 -35.061 41.949 1.00 38.07 598 ASN A CA 1
ATOM 4103 C C . ASN A 1 553 ? -9.066 -34.773 42.454 1.00 42.05 598 ASN A C 1
ATOM 4104 O O . ASN A 1 553 ? -8.855 -33.995 43.388 1.00 44.35 598 ASN A O 1
ATOM 4109 N N . SER A 1 554 ? -8.098 -35.450 41.849 1.00 36.91 599 SER A N 1
ATOM 4110 C CA . SER A 1 554 ? -6.689 -35.276 42.161 1.00 34.23 599 SER A CA 1
ATOM 4111 C C . SER A 1 554 ? -6.058 -34.245 41.233 1.00 38.98 599 SER A C 1
ATOM 4112 O O . SER A 1 554 ? -6.269 -34.281 40.033 1.00 38.81 599 SER A O 1
ATOM 4115 N N . ILE A 1 555 ? -5.250 -33.349 41.766 1.00 39.80 600 ILE A N 1
ATOM 4116 C CA . ILE A 1 555 ? -4.515 -32.441 40.889 1.00 35.78 600 ILE A CA 1
ATOM 4117 C C . ILE A 1 555 ? -3.485 -33.233 40.056 1.00 35.21 600 ILE A C 1
ATOM 4118 O O . ILE A 1 555 ? -3.240 -32.915 38.903 1.00 36.48 600 ILE A O 1
ATOM 4123 N N . TYR A 1 556 ? -2.923 -34.300 40.610 1.00 31.68 601 TYR A N 1
ATOM 4124 C CA . TYR A 1 556 ? -1.996 -35.111 39.811 1.00 30.61 601 TYR A CA 1
ATOM 4125 C C . TYR A 1 556 ? -2.753 -35.897 38.725 1.00 35.07 601 TYR A C 1
ATOM 4126 O O . TYR A 1 556 ? -2.326 -35.963 37.572 1.00 32.33 601 TYR A O 1
ATOM 4135 N N . GLY A 1 557 ? -3.899 -36.461 39.103 1.00 36.71 602 GLY A N 1
ATOM 4136 C CA . GLY A 1 557 ? -4.772 -37.155 38.174 1.00 31.40 602 GLY A CA 1
ATOM 4137 C C . GLY A 1 557 ? -5.254 -36.312 36.997 1.00 31.10 602 GLY A C 1
ATOM 4138 O O . GLY A 1 557 ? -5.328 -36.793 35.883 1.00 30.30 602 GLY A O 1
ATOM 4139 N N . ARG A 1 558 ? -5.571 -35.044 37.233 1.00 33.64 603 ARG A N 1
ATOM 4140 C CA . ARG A 1 558 ? -6.021 -34.165 36.158 1.00 28.77 603 ARG A CA 1
ATOM 4141 C C . ARG A 1 558 ? -4.919 -33.918 35.145 1.00 34.04 603 ARG A C 1
ATOM 4142 O O . ARG A 1 558 ? -5.170 -33.790 33.935 1.00 35.07 603 ARG A O 1
ATOM 4150 N N . GLN A 1 559 ? -3.678 -33.905 35.618 1.00 35.02 604 GLN A N 1
ATOM 4151 C CA . GLN A 1 559 ? -2.559 -33.817 34.698 1.00 35.44 604 GLN A CA 1
ATOM 4152 C C . GLN A 1 559 ? -2.457 -35.058 33.806 1.00 32.18 604 GLN A C 1
ATOM 4153 O O . GLN A 1 559 ? -2.257 -34.962 32.601 1.00 31.43 604 GLN A O 1
ATOM 4159 N N . VAL A 1 560 ? -2.583 -36.230 34.413 1.00 34.46 605 VAL A N 1
ATOM 4160 C CA . VAL A 1 560 ? -2.538 -37.478 33.660 1.00 31.88 605 VAL A CA 1
ATOM 4161 C C . VAL A 1 560 ? -3.696 -37.461 32.669 1.00 27.25 605 VAL A C 1
ATOM 4162 O O . VAL A 1 560 ? -3.552 -37.824 31.517 1.00 32.10 605 VAL A O 1
ATOM 4166 N N . TRP A 1 561 ? -4.856 -37.016 33.148 1.00 28.81 606 TRP A N 1
ATOM 4167 C CA . TRP A 1 561 ? -6.036 -36.965 32.303 1.00 32.53 606 TRP A CA 1
ATOM 4168 C C . TRP A 1 561 ? -5.781 -36.121 31.049 1.00 34.99 606 TRP A C 1
ATOM 4169 O O . TRP A 1 561 ? -6.138 -36.486 29.925 1.00 33.76 606 TRP A O 1
ATOM 4180 N N . LYS A 1 562 ? -5.101 -35.005 31.251 1.00 32.78 607 LYS A N 1
ATOM 4181 C CA . LYS A 1 562 ? -4.749 -34.119 30.155 1.00 39.23 607 LYS A CA 1
ATOM 4182 C C . LYS A 1 562 ? -3.735 -34.799 29.227 1.00 40.19 607 LYS A C 1
ATOM 4183 O O . LYS A 1 562 ? -3.953 -34.882 28.015 1.00 35.26 607 LYS A O 1
ATOM 4189 N N . ASN A 1 563 ? -2.649 -35.321 29.788 1.00 34.71 608 ASN A N 1
ATOM 4190 C CA . ASN A 1 563 ? -1.629 -35.957 28.966 1.00 30.79 608 ASN A CA 1
ATOM 4191 C C . ASN A 1 563 ? -2.091 -37.203 28.238 1.00 37.83 608 ASN A C 1
ATOM 4192 O O . ASN A 1 563 ? -1.516 -37.567 27.225 1.00 35.09 608 ASN A O 1
ATOM 4197 N N . TRP A 1 564 ? -3.129 -37.860 28.744 1.00 32.37 609 TRP A N 1
ATOM 4198 C CA . TRP A 1 564 ? -3.631 -39.065 28.083 1.00 31.97 609 TRP A CA 1
ATOM 4199 C C . TRP A 1 564 ? -4.760 -38.688 27.118 1.00 30.97 609 TRP A C 1
ATOM 4200 O O . TRP A 1 564 ? -5.338 -39.555 26.472 1.00 32.61 609 TRP A O 1
ATOM 4211 N N . LYS A 1 565 ? -5.007 -37.381 26.993 1.00 29.88 610 LYS A N 1
ATOM 4212 C CA . LYS A 1 565 ? -6.038 -36.824 26.086 1.00 30.22 610 LYS A CA 1
ATOM 4213 C C . LYS A 1 565 ? -7.389 -37.519 26.311 1.00 37.91 610 LYS A C 1
ATOM 4214 O O . LYS A 1 565 ? -8.102 -37.863 25.361 1.00 31.99 610 LYS A O 1
ATOM 4220 N N . LEU A 1 566 ? -7.743 -37.720 27.577 1.00 34.86 611 LEU A N 1
ATOM 4221 C CA . LEU A 1 566 ? -8.901 -38.536 27.865 1.00 33.48 611 LEU A CA 1
ATOM 4222 C C . LEU A 1 566 ? -10.204 -37.782 27.606 1.00 38.10 611 LEU A C 1
ATOM 4223 O O . LEU A 1 566 ? -11.238 -38.415 27.453 1.00 37.66 611 LEU A O 1
ATOM 4228 N N . GLU A 1 567 ? -10.173 -36.448 27.539 1.00 42.92 612 GLU A N 1
ATOM 4229 C CA . GLU A 1 567 ? -11.390 -35.708 27.136 1.00 41.81 612 GLU A CA 1
ATOM 4230 C C . GLU A 1 567 ? -11.794 -36.123 25.727 1.00 42.29 612 GLU A C 1
ATOM 4231 O O . GLU A 1 567 ? -12.974 -36.352 25.450 1.00 41.26 612 GLU A O 1
ATOM 4237 N N . LEU A 1 568 ? -10.795 -36.241 24.850 1.00 40.09 613 LEU A N 1
ATOM 4238 C CA . LEU A 1 568 ? -10.995 -36.770 23.503 1.00 36.86 613 LEU A CA 1
ATOM 4239 C C . LEU A 1 568 ? -11.452 -38.209 23.508 1.00 41.61 613 LEU A C 1
ATOM 4240 O O . LEU A 1 568 ? -12.347 -38.571 22.768 1.00 39.94 613 LEU A O 1
ATOM 4245 N N . TYR A 1 569 ? -10.795 -39.047 24.302 1.00 31.29 614 TYR A N 1
ATOM 4246 C CA . TYR A 1 569 ? -11.206 -40.447 24.419 1.00 36.60 614 TYR A CA 1
ATOM 4247 C C . TYR A 1 569 ? -12.711 -40.545 24.706 1.00 37.19 614 TYR A C 1
ATOM 4248 O O . TYR A 1 569 ? -13.436 -41.336 24.088 1.00 39.54 614 TYR A O 1
ATOM 4257 N N . VAL A 1 570 ? -13.175 -39.717 25.630 1.00 33.05 615 VAL A N 1
ATOM 4258 C CA . VAL A 1 570 ? -14.571 -39.775 26.047 1.00 34.86 615 VAL A CA 1
ATOM 4259 C C . VAL A 1 570 ? -15.517 -39.113 25.012 1.00 46.46 615 VAL A C 1
ATOM 4260 O O . VAL A 1 570 ? -16.537 -39.696 24.655 1.00 41.13 615 VAL A O 1
ATOM 4264 N N . ARG A 1 571 ? -15.156 -37.920 24.538 1.00 44.33 616 ARG A N 1
ATOM 4265 C CA . ARG A 1 571 ? -16.026 -37.099 23.697 1.00 45.84 616 ARG A CA 1
ATOM 4266 C C . ARG A 1 571 ? -15.887 -37.402 22.214 1.00 51.43 616 ARG A C 1
ATOM 4267 O O . ARG A 1 571 ? -16.872 -37.377 21.485 1.00 47.66 616 ARG A O 1
ATOM 4275 N N . LYS A 1 572 ? -14.666 -37.673 21.762 1.00 41.36 617 LYS A N 1
ATOM 4276 C CA . LYS A 1 572 ? -14.418 -37.898 20.339 1.00 44.99 617 LYS A CA 1
ATOM 4277 C C . LYS A 1 572 ? -13.455 -39.040 20.104 1.00 40.32 617 LYS A C 1
ATOM 4278 O O . LYS A 1 572 ? -12.316 -38.820 19.675 1.00 40.01 617 LYS A O 1
ATOM 4284 N N . MET A 1 573 ? -13.933 -40.251 20.379 1.00 34.23 618 MET A N 1
ATOM 4285 C CA . MET A 1 573 ? -13.112 -41.449 20.393 1.00 37.50 618 MET A CA 1
ATOM 4286 C C . MET A 1 573 ? -12.380 -41.669 19.076 1.00 43.03 618 MET A C 1
ATOM 4287 O O . MET A 1 573 ? -11.248 -42.167 19.059 1.00 39.28 618 MET A O 1
ATOM 4292 N N . TRP A 1 574 ? -13.022 -41.323 17.965 1.00 38.61 619 TRP A N 1
ATOM 4293 C CA . TRP A 1 574 ? -12.402 -41.518 16.661 1.00 35.22 619 TRP A CA 1
ATOM 4294 C C . TRP A 1 574 ? -11.156 -40.665 16.529 1.00 33.79 619 TRP A C 1
ATOM 4295 O O . TRP A 1 574 ? -10.152 -41.102 15.963 1.00 36.89 619 TRP A O 1
ATOM 4306 N N . ASP A 1 575 ? -11.207 -39.457 17.080 1.00 33.73 620 ASP A N 1
ATOM 4307 C CA . ASP A 1 575 ? -10.053 -38.567 17.059 1.00 36.18 620 ASP A CA 1
ATOM 4308 C C . ASP A 1 575 ? -8.944 -39.041 18.004 1.00 39.64 620 ASP A C 1
ATOM 4309 O O . ASP A 1 575 ? -7.769 -38.843 17.736 1.00 38.32 620 ASP A O 1
ATOM 4314 N N . TRP A 1 576 ? -9.328 -39.629 19.136 1.00 35.74 621 TRP A N 1
ATOM 4315 C CA . TRP A 1 576 ? -8.366 -40.185 20.071 1.00 35.44 621 TRP A CA 1
ATOM 4316 C C . TRP A 1 576 ? -7.604 -41.326 19.420 1.00 31.81 621 TRP A C 1
ATOM 4317 O O . TRP A 1 576 ? -6.370 -41.401 19.486 1.00 35.84 621 TRP A O 1
ATOM 4328 N N . LYS A 1 577 ? -8.350 -42.212 18.775 1.00 33.27 622 LYS A N 1
ATOM 4329 C CA . LYS A 1 577 ? -7.760 -43.330 18.078 1.00 36.64 622 LYS A CA 1
ATOM 4330 C C . LYS A 1 577 ? -6.820 -42.826 16.986 1.00 40.91 622 LYS A C 1
ATOM 4331 O O . LYS A 1 577 ? -5.801 -43.445 16.712 1.00 39.80 622 LYS A O 1
ATOM 4337 N N . LYS A 1 578 ? -7.148 -41.696 16.370 1.00 39.62 623 LYS A N 1
ATOM 4338 C CA . LYS A 1 578 ? -6.267 -41.167 15.339 1.00 43.81 623 LYS A CA 1
ATOM 4339 C C . LYS A 1 578 ? -4.960 -40.665 15.961 1.00 45.61 623 LYS A C 1
ATOM 4340 O O . LYS A 1 578 ? -3.889 -40.858 15.386 1.00 41.67 623 LYS A O 1
ATOM 4346 N N . LEU A 1 579 ? -5.038 -40.020 17.122 1.00 44.87 624 LEU A N 1
ATOM 4347 C CA . LEU A 1 579 ? -3.826 -39.581 17.823 1.00 42.34 624 LEU A CA 1
ATOM 4348 C C . LEU A 1 579 ? -2.915 -40.755 18.083 1.00 37.03 624 LEU A C 1
ATOM 4349 O O . LEU A 1 579 ? -1.693 -40.663 17.942 1.00 43.01 624 LEU A O 1
ATOM 4354 N N . ILE A 1 580 ? -3.504 -41.890 18.433 1.00 36.72 625 ILE A N 1
ATOM 4355 C CA . ILE A 1 580 ? -2.697 -43.082 18.695 1.00 35.53 625 ILE A CA 1
ATOM 4356 C C . ILE A 1 580 ? -1.963 -43.581 17.451 1.00 49.32 625 ILE A C 1
ATOM 4357 O O . ILE A 1 580 ? -0.805 -44.015 17.540 1.00 43.78 625 ILE A O 1
ATOM 4362 N N . LYS A 1 581 ? -2.639 -43.544 16.304 1.00 53.81 626 LYS A N 1
ATOM 4363 C CA . LYS A 1 581 ? -2.017 -43.889 15.020 1.00 52.50 626 LYS A CA 1
ATOM 4364 C C . LYS A 1 581 ? -0.870 -42.942 14.673 1.00 43.48 626 LYS A C 1
ATOM 4365 O O . LYS A 1 581 ? 0.195 -43.360 14.225 1.00 44.59 626 LYS A O 1
ATOM 4371 N N . GLU A 1 582 ? -1.102 -41.648 14.860 1.00 42.02 627 GLU A N 1
ATOM 4372 C CA . GLU A 1 582 ? -0.087 -40.664 14.550 1.00 47.54 627 GLU A CA 1
ATOM 4373 C C . GLU A 1 582 ? 1.115 -40.743 15.492 1.00 53.16 627 GLU A C 1
ATOM 4374 O O . GLU A 1 582 ? 2.253 -40.563 15.059 1.00 53.41 627 GLU A O 1
ATOM 4380 N N . GLN A 1 583 ? 0.867 -41.022 16.771 1.00 47.48 628 GLN A N 1
ATOM 4381 C CA . GLN A 1 583 ? 1.949 -41.136 17.750 1.00 39.49 628 GLN A CA 1
ATOM 4382 C C . GLN A 1 583 ? 2.945 -42.212 17.352 1.00 40.92 628 GLN A C 1
ATOM 4383 O O . GLN A 1 583 ? 4.149 -42.036 17.495 1.00 41.77 628 GLN A O 1
ATOM 4389 N N . GLU A 1 584 ? 2.421 -43.321 16.845 1.00 38.91 629 GLU A N 1
ATOM 4390 C CA . GLU A 1 584 ? 3.222 -44.463 16.484 1.00 41.96 629 GLU A CA 1
ATOM 4391 C C . GLU A 1 584 ? 4.314 -44.111 15.478 1.00 52.81 629 GLU A C 1
ATOM 4392 O O . GLU A 1 584 ? 5.452 -44.562 15.586 1.00 60.59 629 GLU A O 1
ATOM 4398 N N . PHE A 1 585 ? 3.956 -43.309 14.490 1.00 51.89 630 PHE A N 1
ATOM 4399 C CA . PHE A 1 585 ? 4.881 -42.956 13.426 1.00 60.80 630 PHE A CA 1
ATOM 4400 C C . PHE A 1 585 ? 5.707 -41.745 13.828 1.00 56.43 630 PHE A C 1
ATOM 4401 O O . PHE A 1 585 ? 6.779 -41.511 13.282 1.00 58.93 630 PHE A O 1
ATOM 4409 N N . GLU A 1 586 ? 5.209 -40.981 14.799 1.00 52.74 631 GLU A N 1
ATOM 4410 C CA . GLU A 1 586 ? 5.992 -39.895 15.385 1.00 52.75 631 GLU A CA 1
ATOM 4411 C C . GLU A 1 586 ? 7.137 -40.446 16.264 1.00 64.12 631 GLU A C 1
ATOM 4412 O O . GLU A 1 586 ? 8.239 -39.892 16.280 1.00 62.62 631 GLU A O 1
ATOM 4418 N N . ILE A 1 587 ? 6.880 -41.536 16.988 1.00 64.14 632 ILE A N 1
ATOM 4419 C CA . ILE A 1 587 ? 7.891 -42.116 17.880 1.00 60.39 632 ILE A CA 1
ATOM 4420 C C . ILE A 1 587 ? 8.799 -43.071 17.123 1.00 58.52 632 ILE A C 1
ATOM 4421 O O . ILE A 1 587 ? 9.992 -43.140 17.387 1.00 52.03 632 ILE A O 1
ATOM 4426 N N . PHE A 1 588 ? 8.216 -43.807 16.183 1.00 57.65 633 PHE A N 1
ATOM 4427 C CA . PHE A 1 588 ? 8.944 -44.794 15.399 1.00 62.46 633 PHE A CA 1
ATOM 4428 C C . PHE A 1 588 ? 8.793 -44.547 13.885 1.00 67.34 633 PHE A C 1
ATOM 4429 O O . PHE A 1 588 ? 8.084 -45.285 13.202 1.00 60.58 633 PHE A O 1
ATOM 4437 N N . PRO A 1 589 ? 9.482 -43.527 13.350 1.00 66.10 634 PRO A N 1
ATOM 4438 C CA . PRO A 1 589 ? 9.336 -43.234 11.917 1.00 71.01 634 PRO A CA 1
ATOM 4439 C C . PRO A 1 589 ? 10.117 -44.203 11.037 1.00 67.78 634 PRO A C 1
ATOM 4440 O O . PRO A 1 589 ? 9.469 -44.945 10.301 1.00 71.67 634 PRO A O 1
ATOM 4444 N N . GLN B 1 5 ? -8.486 -5.520 -4.825 1.00 86.14 50 GLN B N 1
ATOM 4445 C CA . GLN B 1 5 ? -8.914 -6.421 -5.891 1.00 82.58 50 GLN B CA 1
ATOM 4446 C C . GLN B 1 5 ? -9.276 -7.820 -5.376 1.00 79.96 50 GLN B C 1
ATOM 4447 O O . GLN B 1 5 ? -10.079 -8.518 -5.998 1.00 88.44 50 GLN B O 1
ATOM 4453 N N . MET B 1 6 ? -8.729 -8.226 -4.232 1.00 61.02 51 MET B N 1
ATOM 4454 C CA . MET B 1 6 ? -8.930 -9.603 -3.803 1.00 63.62 51 MET B CA 1
ATOM 4455 C C . MET B 1 6 ? -10.295 -9.689 -3.144 1.00 68.79 51 MET B C 1
ATOM 4456 O O . MET B 1 6 ? -10.585 -8.988 -2.178 1.00 76.37 51 MET B O 1
ATOM 4461 N N . PHE B 1 7 ? -11.145 -10.526 -3.724 1.00 63.24 52 PHE B N 1
ATOM 4462 C CA . PHE B 1 7 ? -12.547 -10.609 -3.348 1.00 54.49 52 PHE B CA 1
ATOM 4463 C C . PHE B 1 7 ? -12.870 -11.997 -2.820 1.00 53.00 52 PHE B C 1
ATOM 4464 O O . PHE B 1 7 ? -12.502 -12.997 -3.433 1.00 50.40 52 PHE B O 1
ATOM 4472 N N . PHE B 1 8 ? -13.563 -12.056 -1.687 1.00 50.16 53 PHE B N 1
ATOM 4473 C CA . PHE B 1 8 ? -13.895 -13.328 -1.070 1.00 59.10 53 PHE B CA 1
ATOM 4474 C C . PHE B 1 8 ? -15.405 -13.407 -0.824 1.00 63.61 53 PHE B C 1
ATOM 4475 O O . PHE B 1 8 ? -15.889 -14.309 -0.141 1.00 62.17 53 PHE B O 1
ATOM 4483 N N . GLY B 1 9 ? -16.145 -12.432 -1.338 1.00 60.66 54 GLY B N 1
ATOM 4484 C CA . GLY B 1 9 ? -17.580 -12.430 -1.133 1.00 58.17 54 GLY B CA 1
ATOM 4485 C C . GLY B 1 9 ? -17.986 -11.313 -0.193 1.00 53.71 54 GLY B C 1
ATOM 4486 O O . GLY B 1 9 ? -17.137 -10.692 0.454 1.00 56.44 54 GLY B O 1
ATOM 4487 N N . VAL B 1 10 ? -19.286 -11.057 -0.119 1.00 55.48 55 VAL B N 1
ATOM 4488 C CA . VAL B 1 10 ? -19.827 -10.020 0.750 1.00 65.93 55 VAL B CA 1
ATOM 4489 C C . VAL B 1 10 ? -20.434 -10.647 2.002 1.00 74.09 55 VAL B C 1
ATOM 4490 O O . VAL B 1 10 ? -20.885 -11.789 1.963 1.00 81.38 55 VAL B O 1
ATOM 4494 N N . LEU B 1 11 ? -20.382 -9.934 3.125 1.00 77.84 56 LEU B N 1
ATOM 4495 C CA . LEU B 1 11 ? -21.180 -10.296 4.299 1.00 76.91 56 LEU B CA 1
ATOM 4496 C C . LEU B 1 11 ? -22.628 -9.874 4.058 1.00 79.14 56 LEU B C 1
ATOM 4497 O O . LEU B 1 11 ? -22.877 -8.768 3.570 1.00 72.95 56 LEU B O 1
ATOM 4502 N N . ASP B 1 12 ? -23.578 -10.745 4.389 1.00 89.29 57 ASP B N 1
ATOM 4503 C CA . ASP B 1 12 ? -24.998 -10.410 4.237 1.00 95.18 57 ASP B CA 1
ATOM 4504 C C . ASP B 1 12 ? -25.481 -9.454 5.332 1.00 94.12 57 ASP B C 1
ATOM 4505 O O . ASP B 1 12 ? -24.735 -9.143 6.262 1.00 94.34 57 ASP B O 1
ATOM 4510 N N . ARG B 1 13 ? -26.743 -9.033 5.247 1.00 88.33 58 ARG B N 1
ATOM 4511 C CA . ARG B 1 13 ? -27.277 -8.046 6.184 1.00 79.47 58 ARG B CA 1
ATOM 4512 C C . ARG B 1 13 ? -27.177 -8.515 7.622 1.00 73.20 58 ARG B C 1
ATOM 4513 O O . ARG B 1 13 ? -26.920 -7.718 8.526 1.00 71.82 58 ARG B O 1
ATOM 4521 N N . GLU B 1 14 ? -27.344 -9.817 7.820 1.00 72.68 59 GLU B N 1
ATOM 4522 C CA . GLU B 1 14 ? -27.430 -10.371 9.158 1.00 75.55 59 GLU B CA 1
ATOM 4523 C C . GLU B 1 14 ? -26.047 -10.359 9.795 1.00 66.64 59 GLU B C 1
ATOM 4524 O O . GLU B 1 14 ? -25.891 -10.006 10.963 1.00 67.20 59 GLU B O 1
ATOM 4530 N N . GLU B 1 15 ? -25.039 -10.733 9.013 1.00 67.32 60 GLU B N 1
ATOM 4531 C CA . GLU B 1 15 ? -23.659 -10.740 9.491 1.00 60.28 60 GLU B CA 1
ATOM 4532 C C . GLU B 1 15 ? -23.147 -9.317 9.749 1.00 53.47 60 GLU B C 1
ATOM 4533 O O . GLU B 1 15 ? -22.514 -9.042 10.778 1.00 52.44 60 GLU B O 1
ATOM 4539 N N . LEU B 1 16 ? -23.451 -8.412 8.822 1.00 58.63 61 LEU B N 1
ATOM 4540 C CA . LEU B 1 16 ? -23.073 -7.011 8.958 1.00 63.09 61 LEU B CA 1
ATOM 4541 C C . LEU B 1 16 ? -23.653 -6.432 10.232 1.00 70.99 61 LEU B C 1
ATOM 4542 O O . LEU B 1 16 ? -22.957 -5.766 10.997 1.00 63.95 61 LEU B O 1
ATOM 4547 N N . GLU B 1 17 ? -24.932 -6.722 10.457 1.00 81.89 62 GLU B N 1
ATOM 4548 C CA . GLU B 1 17 ? -25.650 -6.242 11.627 1.00 86.87 62 GLU B CA 1
ATOM 4549 C C . GLU B 1 17 ? -24.956 -6.697 12.923 1.00 74.03 62 GLU B C 1
ATOM 4550 O O . GLU B 1 17 ? -24.777 -5.896 13.843 1.00 74.85 62 GLU B O 1
ATOM 4556 N N . TYR B 1 18 ? -24.543 -7.964 12.991 1.00 57.33 63 TYR B N 1
ATOM 4557 C CA . TYR B 1 18 ? -23.874 -8.458 14.194 1.00 51.37 63 TYR B CA 1
ATOM 4558 C C . TYR B 1 18 ? -22.557 -7.741 14.448 1.00 65.58 63 TYR B C 1
ATOM 4559 O O . TYR B 1 18 ? -22.292 -7.289 15.567 1.00 69.26 63 TYR B O 1
ATOM 4568 N N . PHE B 1 19 ? -21.724 -7.645 13.415 1.00 64.69 64 PHE B N 1
ATOM 4569 C CA . PHE B 1 19 ? -20.377 -7.133 13.630 1.00 70.06 64 PHE B CA 1
ATOM 4570 C C . PHE B 1 19 ? -20.400 -5.631 13.875 1.00 65.10 64 PHE B C 1
ATOM 4571 O O . PHE B 1 19 ? -19.583 -5.123 14.649 1.00 65.23 64 PHE B O 1
ATOM 4579 N N . LYS B 1 20 ? -21.376 -4.943 13.283 1.00 60.94 65 LYS B N 1
ATOM 4580 C CA . LYS B 1 20 ? -21.588 -3.531 13.583 1.00 70.85 65 LYS B CA 1
ATOM 4581 C C . LYS B 1 20 ? -21.814 -3.376 15.075 1.00 68.62 65 LYS B C 1
ATOM 4582 O O . LYS B 1 20 ? -21.140 -2.586 15.741 1.00 60.04 65 LYS B O 1
ATOM 4588 N N . GLN B 1 21 ? -22.738 -4.174 15.602 1.00 76.60 66 GLN B N 1
ATOM 4589 C CA . GLN B 1 21 ? -23.076 -4.110 17.016 1.00 75.37 66 GLN B CA 1
ATOM 4590 C C . GLN B 1 21 ? -21.899 -4.545 17.892 1.00 67.50 66 GLN B C 1
ATOM 4591 O O . GLN B 1 21 ? -21.604 -3.919 18.909 1.00 66.92 66 GLN B O 1
ATOM 4597 N N . ALA B 1 22 ? -21.218 -5.608 17.486 1.00 64.23 67 ALA B N 1
ATOM 4598 C CA . ALA B 1 22 ? -20.079 -6.101 18.247 1.00 61.46 67 ALA B CA 1
ATOM 4599 C C . ALA B 1 22 ? -18.985 -5.030 18.345 1.00 64.03 67 ALA B C 1
ATOM 4600 O O . ALA B 1 22 ? -18.382 -4.832 19.408 1.00 56.09 67 ALA B O 1
ATOM 4602 N N . GLU B 1 23 ? -18.730 -4.341 17.234 1.00 73.08 68 GLU B N 1
ATOM 4603 C CA . GLU B 1 23 ? -17.718 -3.280 17.209 1.00 74.22 68 GLU B CA 1
ATOM 4604 C C . GLU B 1 23 ? -18.104 -2.120 18.129 1.00 68.23 68 GLU B C 1
ATOM 4605 O O . GLU B 1 23 ? -17.278 -1.595 18.881 1.00 61.47 68 GLU B O 1
ATOM 4611 N N . SER B 1 24 ? -19.372 -1.733 18.055 1.00 64.87 69 SER B N 1
ATOM 4612 C CA . SER B 1 24 ? -19.900 -0.653 18.876 1.00 73.39 69 SER B CA 1
ATOM 4613 C C . SER B 1 24 ? -19.689 -0.933 20.366 1.00 66.51 69 SER B C 1
ATOM 4614 O O . SER B 1 24 ? -19.206 -0.080 21.109 1.00 65.93 69 SER B O 1
ATOM 4617 N N . THR B 1 25 ? -20.023 -2.146 20.788 1.00 66.26 70 THR B N 1
ATOM 4618 C CA . THR B 1 25 ? -19.860 -2.553 22.178 1.00 67.20 70 THR B CA 1
ATOM 4619 C C . THR B 1 25 ? -18.393 -2.528 22.608 1.00 69.67 70 THR B C 1
ATOM 4620 O O . THR B 1 25 ? -18.061 -2.176 23.743 1.00 68.61 70 THR B O 1
ATOM 4624 N N . LEU B 1 26 ? -17.512 -2.908 21.691 1.00 72.12 71 LEU B N 1
ATOM 4625 C CA . LEU B 1 26 ? -16.092 -2.973 21.998 1.00 71.04 71 LEU B CA 1
ATOM 4626 C C . LEU B 1 26 ? -15.474 -1.583 22.178 1.00 68.41 71 LEU B C 1
ATOM 4627 O O . LEU B 1 26 ? -14.640 -1.371 23.068 1.00 63.55 71 LEU B O 1
ATOM 4632 N N . GLN B 1 27 ? -15.914 -0.624 21.368 1.00 69.82 72 GLN B N 1
ATOM 4633 C CA . GLN B 1 27 ? -15.334 0.716 21.429 1.00 75.80 72 GLN B CA 1
ATOM 4634 C C . GLN B 1 27 ? -15.901 1.516 22.595 1.00 77.57 72 GLN B C 1
ATOM 4635 O O . GLN B 1 27 ? -15.213 2.368 23.152 1.00 79.37 72 GLN B O 1
ATOM 4637 N N . LEU B 1 28 ? -17.138 1.211 22.984 1.00 76.79 73 LEU B N 1
ATOM 4638 C CA . LEU B 1 28 ? -17.760 1.859 24.136 1.00 77.63 73 LEU B CA 1
ATOM 4639 C C . LEU B 1 28 ? -17.019 1.506 25.420 1.00 79.60 73 LEU B C 1
ATOM 4640 O O . LEU B 1 28 ? -17.007 2.289 26.370 1.00 82.50 73 LEU B O 1
ATOM 4645 N N . ASP B 1 29 ? -16.415 0.320 25.439 1.00 80.37 74 ASP B N 1
ATOM 4646 C CA . ASP B 1 29 ? -15.491 -0.078 26.500 1.00 80.10 74 ASP B CA 1
ATOM 4647 C C . ASP B 1 29 ? -16.110 -0.052 27.905 1.00 76.09 74 ASP B C 1
ATOM 4648 O O . ASP B 1 29 ? -15.521 0.485 28.847 1.00 74.39 74 ASP B O 1
ATOM 4653 N N . ALA B 1 30 ? -17.285 -0.660 28.044 1.00 68.27 75 ALA B N 1
ATOM 4654 C CA . ALA B 1 30 ? -18.006 -0.645 29.314 1.00 78.70 75 ALA B CA 1
ATOM 4655 C C . ALA B 1 30 ? -17.543 -1.752 30.259 1.00 84.83 75 ALA B C 1
ATOM 4656 O O . ALA B 1 30 ? -18.150 -1.968 31.306 1.00 87.53 75 ALA B O 1
ATOM 4658 N N . PHE B 1 31 ? -16.476 -2.452 29.882 1.00 83.72 76 PHE B N 1
ATOM 4659 C CA . PHE B 1 31 ? -15.954 -3.562 30.680 1.00 81.40 76 PHE B CA 1
ATOM 4660 C C . PHE B 1 31 ? -15.325 -3.089 31.986 1.00 81.01 76 PHE B C 1
ATOM 4661 O O . PHE B 1 31 ? -14.555 -2.133 32.013 1.00 86.91 76 PHE B O 1
ATOM 4669 N N . GLU B 1 32 ? -15.672 -3.772 33.068 1.00 78.45 77 GLU B N 1
ATOM 4670 C CA . GLU B 1 32 ? -15.214 -3.400 34.401 1.00 78.74 77 GLU B CA 1
ATOM 4671 C C . GLU B 1 32 ? -14.024 -4.241 34.879 1.00 78.28 77 GLU B C 1
ATOM 4672 O O . GLU B 1 32 ? -13.469 -3.997 35.954 1.00 73.97 77 GLU B O 1
ATOM 4678 N N . ALA B 1 33 ? -13.654 -5.243 34.083 1.00 78.11 78 ALA B N 1
ATOM 4679 C CA . ALA B 1 33 ? -12.478 -6.068 34.361 1.00 72.94 78 ALA B CA 1
ATOM 4680 C C . ALA B 1 33 ? -11.796 -6.496 33.055 1.00 70.77 78 ALA B C 1
ATOM 4681 O O . ALA B 1 33 ? -12.468 -6.704 32.040 1.00 65.06 78 ALA B O 1
ATOM 4683 N N . PRO B 1 34 ? -10.454 -6.610 33.067 1.00 70.53 79 PRO B N 1
ATOM 4684 C CA . PRO B 1 34 ? -9.729 -7.045 31.862 1.00 69.73 79 PRO B CA 1
ATOM 4685 C C . PRO B 1 34 ? -10.310 -8.328 31.255 1.00 76.33 79 PRO B C 1
ATOM 4686 O O . PRO B 1 34 ? -10.399 -8.465 30.026 1.00 72.44 79 PRO B O 1
ATOM 4690 N N . GLU B 1 35 ? -10.752 -9.227 32.134 1.00 75.93 80 GLU B N 1
ATOM 4691 C CA . GLU B 1 35 ? -11.276 -10.529 31.743 1.00 60.27 80 GLU B CA 1
ATOM 4692 C C . GLU B 1 35 ? -12.544 -10.415 30.926 1.00 56.67 80 GLU B C 1
ATOM 4693 O O . GLU B 1 35 ? -12.717 -11.150 29.953 1.00 66.33 80 GLU B O 1
ATOM 4699 N N . GLU B 1 36 ? -13.413 -9.477 31.295 1.00 56.52 81 GLU B N 1
ATOM 4700 C CA . GLU B 1 36 ? -14.670 -9.268 30.581 1.00 63.63 81 GLU B CA 1
ATOM 4701 C C . GLU B 1 36 ? -14.380 -8.836 29.142 1.00 69.47 81 GLU B C 1
ATOM 4702 O O . GLU B 1 36 ? -15.054 -9.264 28.185 1.00 62.58 81 GLU B O 1
ATOM 4708 N N . LYS B 1 37 ? -13.382 -7.970 28.994 1.00 75.62 82 LYS B N 1
ATOM 4709 C CA . LYS B 1 37 ? -12.985 -7.505 27.672 1.00 69.75 82 LYS B CA 1
ATOM 4710 C C . LYS B 1 37 ? -12.467 -8.690 26.850 1.00 50.66 82 LYS B C 1
ATOM 4711 O O . LYS B 1 37 ? -12.952 -8.961 25.745 1.00 48.27 82 LYS B O 1
ATOM 4717 N N . PHE B 1 38 ? -11.538 -9.439 27.428 1.00 48.90 83 PHE B N 1
ATOM 4718 C CA . PHE B 1 38 ? -11.000 -10.629 26.763 1.00 49.93 83 PHE B CA 1
ATOM 4719 C C . PHE B 1 38 ? -12.073 -11.612 26.288 1.00 60.91 83 PHE B C 1
ATOM 4720 O O . PHE B 1 38 ? -12.000 -12.103 25.153 1.00 56.87 83 PHE B O 1
ATOM 4728 N N . GLN B 1 39 ? -13.067 -11.880 27.145 1.00 60.05 84 GLN B N 1
ATOM 4729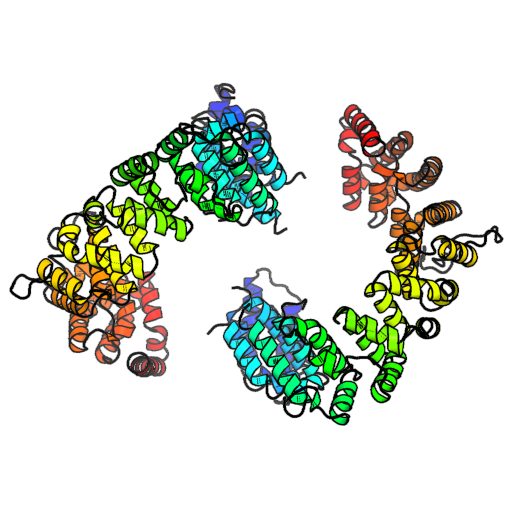 C CA . GLN B 1 39 ? -14.138 -12.828 26.833 1.00 53.45 84 GLN B CA 1
ATOM 4730 C C . GLN B 1 39 ? -14.998 -12.333 25.678 1.00 65.64 84 GLN B C 1
ATOM 4731 O O . GLN B 1 39 ? -15.384 -13.106 24.787 1.00 65.39 84 GLN B O 1
ATOM 4737 N N . PHE B 1 40 ? -15.285 -11.034 25.680 1.00 62.51 85 PHE B N 1
ATOM 4738 C CA . PHE B 1 40 ? -16.083 -10.455 24.613 1.00 62.21 85 PHE B CA 1
ATOM 4739 C C . PHE B 1 40 ? -15.326 -10.538 23.275 1.00 67.35 85 PHE B C 1
ATOM 4740 O O . PHE B 1 40 ? -15.919 -10.822 22.223 1.00 60.70 85 PHE B O 1
ATOM 4748 N N . VAL B 1 41 ? -14.021 -10.298 23.317 1.00 72.47 86 VAL B N 1
ATOM 4749 C CA . VAL B 1 41 ? -13.204 -10.416 22.116 1.00 77.40 86 VAL B CA 1
ATOM 4750 C C . VAL B 1 41 ? -13.354 -11.822 21.520 1.00 72.23 86 VAL B C 1
ATOM 4751 O O . VAL B 1 41 ? -13.633 -11.991 20.322 1.00 57.34 86 VAL B O 1
ATOM 4755 N N . THR B 1 42 ? -13.242 -12.819 22.395 1.00 74.03 87 THR B N 1
ATOM 4756 C CA . THR B 1 42 ? -13.334 -14.225 22.012 1.00 66.22 87 THR B CA 1
ATOM 4757 C C . THR B 1 42 ? -14.667 -14.580 21.341 1.00 62.76 87 THR B C 1
ATOM 4758 O O . THR B 1 42 ? -14.692 -15.361 20.380 1.00 66.18 87 THR B O 1
ATOM 4762 N N . SER B 1 43 ? -15.762 -13.998 21.826 1.00 53.97 88 SER B N 1
ATOM 4763 C CA . SER B 1 43 ? -17.073 -14.233 21.226 1.00 56.44 88 SER B CA 1
ATOM 4764 C C . SER B 1 43 ? -17.130 -13.693 19.804 1.00 65.56 88 SER B C 1
ATOM 4765 O O . SER B 1 43 ? -17.782 -14.277 18.931 1.00 59.43 88 SER B O 1
ATOM 4768 N N . ILE B 1 44 ? -16.455 -12.570 19.570 1.00 75.92 89 ILE B N 1
ATOM 4769 C CA . ILE B 1 44 ? -16.365 -12.017 18.220 1.00 72.07 89 ILE B CA 1
ATOM 4770 C C . ILE B 1 44 ? -15.535 -12.944 17.334 1.00 58.50 89 ILE B C 1
ATOM 4771 O O . ILE B 1 44 ? -15.909 -13.223 16.187 1.00 58.56 89 ILE B O 1
ATOM 4776 N N . ILE B 1 45 ? -14.421 -13.429 17.877 1.00 47.21 90 ILE B N 1
ATOM 4777 C CA . ILE B 1 45 ? -13.541 -14.314 17.129 1.00 56.79 90 ILE B CA 1
ATOM 4778 C C . ILE B 1 45 ? -14.309 -15.560 16.700 1.00 64.31 90 ILE B C 1
ATOM 4779 O O . ILE B 1 45 ? -14.169 -16.032 15.571 1.00 65.07 90 ILE B O 1
ATOM 4784 N N . GLU B 1 46 ? -15.158 -16.058 17.592 1.00 70.48 91 GLU B N 1
ATOM 4785 C CA . GLU B 1 46 ? -15.957 -17.229 17.293 1.00 71.60 91 GLU B CA 1
ATOM 4786 C C . GLU B 1 46 ? -16.944 -16.997 16.150 1.00 64.90 91 GLU B C 1
ATOM 4787 O O . GLU B 1 46 ? -17.059 -17.834 15.252 1.00 62.96 91 GLU B O 1
ATOM 4793 N N . GLU B 1 47 ? -17.630 -15.859 16.159 1.00 60.54 92 GLU B N 1
ATOM 4794 C CA . GLU B 1 47 ? -18.598 -15.563 15.106 1.00 65.46 92 GLU B CA 1
ATOM 4795 C C . GLU B 1 47 ? -17.899 -15.302 13.762 1.00 67.13 92 GLU B C 1
ATOM 4796 O O . GLU B 1 47 ? -18.474 -15.519 12.685 1.00 58.36 92 GLU B O 1
ATOM 4802 N N . ALA B 1 48 ? -16.641 -14.874 13.827 1.00 69.16 93 ALA B N 1
ATOM 4803 C CA . ALA B 1 48 ? -15.888 -14.528 12.622 1.00 67.32 93 ALA B CA 1
ATOM 4804 C C . ALA B 1 48 ? -15.277 -15.739 11.910 1.00 71.87 93 ALA B C 1
ATOM 4805 O O . ALA B 1 48 ? -14.876 -15.643 10.746 1.00 64.82 93 ALA B O 1
ATOM 4807 N N . LYS B 1 49 ? -15.220 -16.876 12.597 1.00 77.57 94 LYS B N 1
ATOM 4808 C CA . LYS B 1 49 ? -14.549 -18.053 12.051 1.00 76.99 94 LYS B CA 1
ATOM 4809 C C . LYS B 1 49 ? -15.154 -18.472 10.721 1.00 80.81 94 LYS B C 1
ATOM 4810 O O . LYS B 1 49 ? -16.367 -18.693 10.614 1.00 79.55 94 LYS B O 1
ATOM 4816 N N . GLY B 1 50 ? -14.295 -18.542 9.705 1.00 78.66 95 GLY B N 1
ATOM 4817 C CA . GLY B 1 50 ? -14.724 -18.865 8.357 1.00 79.32 95 GLY B CA 1
ATOM 4818 C C . GLY B 1 50 ? -15.139 -17.637 7.563 1.00 82.15 95 GLY B C 1
ATOM 4819 O O . GLY B 1 50 ? -15.501 -17.743 6.389 1.00 78.26 95 GLY B O 1
ATOM 4820 N N . LYS B 1 51 ? -15.102 -16.471 8.206 1.00 81.78 96 LYS B N 1
ATOM 4821 C CA . LYS B 1 51 ? -15.490 -15.224 7.552 1.00 79.00 96 LYS B CA 1
ATOM 4822 C C . LYS B 1 51 ? -14.366 -14.175 7.593 1.00 75.76 96 LYS B C 1
ATOM 4823 O O . LYS B 1 51 ? -14.517 -13.081 7.043 1.00 74.65 96 LYS B O 1
ATOM 4829 N N . GLU B 1 52 ? -13.242 -14.523 8.224 1.00 71.19 97 GLU B N 1
ATOM 4830 C CA . GLU B 1 52 ? -12.143 -13.581 8.452 1.00 67.97 97 GLU B CA 1
ATOM 4831 C C . GLU B 1 52 ? -11.691 -12.881 7.166 1.00 61.95 97 GLU B C 1
ATOM 4832 O O . GLU B 1 52 ? -11.435 -11.677 7.171 1.00 59.47 97 GLU B O 1
ATOM 4838 N N . LEU B 1 53 ? -11.637 -13.619 6.061 1.00 58.02 98 LEU B N 1
ATOM 4839 C CA . LEU B 1 53 ? -11.172 -13.055 4.799 1.00 63.73 98 LEU B CA 1
ATOM 4840 C C . LEU B 1 53 ? -12.187 -12.037 4.263 1.00 65.77 98 LEU B C 1
ATOM 4841 O O . LEU B 1 53 ? -11.805 -10.987 3.739 1.00 68.54 98 LEU B O 1
ATOM 4846 N N . LYS B 1 54 ? -13.478 -12.340 4.409 1.00 55.17 99 LYS B N 1
ATOM 4847 C CA . LYS B 1 54 ? -14.525 -11.386 4.032 1.00 56.35 99 LYS B CA 1
ATOM 4848 C C . LYS B 1 54 ? -14.454 -10.173 4.959 1.00 54.31 99 LYS B C 1
ATOM 4849 O O . LYS B 1 54 ? -14.673 -9.042 4.528 1.00 57.17 99 LYS B O 1
ATOM 4855 N N . LEU B 1 55 ? -14.125 -10.406 6.228 1.00 53.55 100 LEU B N 1
ATOM 4856 C CA . LEU B 1 55 ? -14.161 -9.321 7.201 1.00 57.42 100 LEU B CA 1
ATOM 4857 C C . LEU B 1 55 ? -13.031 -8.309 7.002 1.00 60.44 100 LEU B C 1
ATOM 4858 O O . LEU B 1 55 ? -13.273 -7.100 7.065 1.00 52.16 100 LEU B O 1
ATOM 4863 N N . VAL B 1 56 ? -11.810 -8.784 6.749 1.00 61.41 101 VAL B N 1
ATOM 4864 C CA . VAL B 1 56 ? -10.697 -7.855 6.581 1.00 55.56 101 VAL B CA 1
ATOM 4865 C C . VAL B 1 56 ? -10.777 -7.181 5.219 1.00 55.35 101 VAL B C 1
ATOM 4866 O O . VAL B 1 56 ? -10.141 -6.163 5.013 1.00 53.57 101 VAL B O 1
ATOM 4870 N N . THR B 1 57 ? -11.568 -7.722 4.295 1.00 55.66 102 THR B N 1
ATOM 4871 C CA . THR B 1 57 ? -11.653 -7.108 2.971 1.00 55.52 102 THR B CA 1
ATOM 4872 C C . THR B 1 57 ? -12.862 -6.206 2.802 1.00 57.17 102 THR B C 1
ATOM 4873 O O . THR B 1 57 ? -13.006 -5.556 1.772 1.00 58.94 102 THR B O 1
ATOM 4877 N N . SER B 1 58 ? -13.725 -6.161 3.807 1.00 59.99 103 SER B N 1
ATOM 4878 C CA . SER B 1 58 ? -14.870 -5.259 3.767 1.00 64.99 103 SER B CA 1
ATOM 4879 C C . SER B 1 58 ? -14.578 -3.973 4.538 1.00 57.55 103 SER B C 1
ATOM 4880 O O . SER B 1 58 ? -14.061 -4.016 5.660 1.00 58.38 103 SER B O 1
ATOM 4883 N N . GLN B 1 59 ? -14.910 -2.836 3.930 1.00 59.59 104 GLN B N 1
ATOM 4884 C CA . GLN B 1 59 ? -14.741 -1.541 4.582 1.00 66.57 104 GLN B CA 1
ATOM 4885 C C . GLN B 1 59 ? -15.464 -1.465 5.913 1.00 66.91 104 GLN B C 1
ATOM 4886 O O . GLN B 1 59 ? -14.945 -0.904 6.877 1.00 73.68 104 GLN B O 1
ATOM 4892 N N . ILE B 1 60 ? -16.657 -2.049 5.959 1.00 66.81 105 ILE B N 1
ATOM 4893 C CA . ILE B 1 60 ? -17.527 -1.941 7.127 1.00 69.29 105 ILE B CA 1
ATOM 4894 C C . ILE B 1 60 ? -16.902 -2.613 8.346 1.00 59.52 105 ILE B C 1
ATOM 4895 O O . ILE B 1 60 ? -17.023 -2.131 9.466 1.00 62.71 105 ILE B O 1
ATOM 4900 N N . THR B 1 61 ? -16.170 -3.693 8.112 1.00 53.29 106 THR B N 1
ATOM 4901 C CA . THR B 1 61 ? -15.699 -4.526 9.211 1.00 53.46 106 THR B CA 1
ATOM 4902 C C . THR B 1 61 ? -14.183 -4.534 9.420 1.00 60.02 106 THR B C 1
ATOM 4903 O O . THR B 1 61 ? -13.702 -5.107 10.409 1.00 53.64 106 THR B O 1
ATOM 4907 N N . SER B 1 62 ? -13.432 -3.925 8.497 1.00 59.32 107 SER B N 1
ATOM 4908 C CA . SER B 1 62 ? -11.966 -4.041 8.525 1.00 62.69 107 SER B CA 1
ATOM 4909 C C . SER B 1 62 ? -11.345 -3.434 9.781 1.00 58.15 107 SER B C 1
ATOM 4910 O O . SER B 1 62 ? -10.373 -3.968 10.304 1.00 55.40 107 SER B O 1
ATOM 4913 N N . LYS B 1 63 ? -11.910 -2.334 10.276 1.00 58.86 108 LYS B N 1
ATOM 4914 C CA . LYS B 1 63 ? -11.360 -1.678 11.462 1.00 63.98 108 LYS B CA 1
ATOM 4915 C C . LYS B 1 63 ? -11.690 -2.431 12.753 1.00 60.92 108 LYS B C 1
ATOM 4916 O O . LYS B 1 63 ? -10.945 -2.363 13.735 1.00 56.73 108 LYS B O 1
ATOM 4922 N N . LEU B 1 64 ? -12.812 -3.142 12.761 1.00 61.43 109 LEU B N 1
ATOM 4923 C CA . LEU B 1 64 ? -13.095 -4.040 13.876 1.00 68.07 109 LEU B CA 1
ATOM 4924 C C . LEU B 1 64 ? -12.028 -5.131 13.969 1.00 62.64 109 LEU B C 1
ATOM 4925 O O . LEU B 1 64 ? -11.501 -5.411 15.049 1.00 56.88 109 LEU B O 1
ATOM 4930 N N . MET B 1 65 ? -11.683 -5.720 12.826 1.00 59.51 110 MET B N 1
ATOM 4931 C CA . MET B 1 65 ? -10.655 -6.757 12.809 1.00 55.48 110 MET B CA 1
ATOM 4932 C C . MET B 1 65 ? -9.344 -6.233 13.393 1.00 53.76 110 MET B C 1
ATOM 4933 O O . MET B 1 65 ? -8.660 -6.957 14.115 1.00 48.47 110 MET B O 1
ATOM 4938 N N . GLU B 1 66 ? -9.003 -4.972 13.117 1.00 55.17 111 GLU B N 1
ATOM 4939 C CA . GLU B 1 66 ? -7.798 -4.384 13.722 1.00 54.51 111 GLU B CA 1
ATOM 4940 C C . GLU B 1 66 ? -7.908 -4.292 15.244 1.00 46.00 111 GLU B C 1
ATOM 4941 O O . GLU B 1 66 ? -6.958 -4.614 15.949 1.00 53.00 111 GLU B O 1
ATOM 4947 N N . ARG B 1 67 ? -9.063 -3.851 15.747 1.00 54.45 112 ARG B N 1
ATOM 4948 C CA . ARG B 1 67 ? -9.322 -3.824 17.193 1.00 54.37 112 ARG B CA 1
ATOM 4949 C C . ARG B 1 67 ? -9.155 -5.197 17.831 1.00 48.08 112 ARG B C 1
ATOM 4950 O O . ARG B 1 67 ? -8.492 -5.346 18.870 1.00 50.54 112 ARG B O 1
ATOM 4958 N N . VAL B 1 68 ? -9.780 -6.193 17.211 1.00 48.45 113 VAL B N 1
ATOM 4959 C CA . VAL B 1 68 ? -9.676 -7.573 17.678 1.00 57.36 113 VAL B CA 1
ATOM 4960 C C . VAL B 1 68 ? -8.205 -7.979 17.742 1.00 61.71 113 VAL B C 1
ATOM 4961 O O . VAL B 1 68 ? -7.743 -8.525 18.747 1.00 66.78 113 VAL B O 1
ATOM 4965 N N . ILE B 1 69 ? -7.464 -7.681 16.675 1.00 56.58 114 ILE B N 1
ATOM 4966 C CA . ILE B 1 69 ? -6.045 -8.013 16.618 1.00 50.57 114 ILE B CA 1
ATOM 4967 C C . ILE B 1 69 ? -5.248 -7.343 17.747 1.00 49.61 114 ILE B C 1
ATOM 4968 O O . ILE B 1 69 ? -4.290 -7.920 18.257 1.00 55.48 114 ILE B O 1
ATOM 4973 N N . LEU B 1 70 ? -5.659 -6.150 18.165 1.00 55.14 115 LEU B N 1
ATOM 4974 C CA . LEU B 1 70 ? -4.957 -5.439 19.246 1.00 60.02 115 LEU B CA 1
ATOM 4975 C C . LEU B 1 70 ? -5.321 -5.899 20.656 1.00 67.08 115 LEU B C 1
ATOM 4976 O O . LEU B 1 70 ? -4.506 -5.807 21.573 1.00 63.14 115 LEU B O 1
ATOM 4981 N N . GLU B 1 71 ? -6.551 -6.365 20.837 1.00 69.19 116 GLU B N 1
ATOM 4982 C CA . GLU B 1 71 ? -7.024 -6.661 22.183 1.00 82.39 116 GLU B CA 1
ATOM 4983 C C . GLU B 1 71 ? -6.959 -8.145 22.526 1.00 87.44 116 GLU B C 1
ATOM 4984 O O . GLU B 1 71 ? -6.843 -8.501 23.699 1.00 94.40 116 GLU B O 1
ATOM 4990 N N . CYS B 1 72 ? -6.967 -9.008 21.513 1.00 78.09 117 CYS B N 1
ATOM 4991 C CA . CYS B 1 72 ? -6.997 -10.442 21.778 1.00 69.37 117 CYS B CA 1
ATOM 4992 C C . CYS B 1 72 ? -5.699 -10.888 22.444 1.00 62.32 117 CYS B C 1
ATOM 4993 O O . CYS B 1 72 ? -4.766 -10.102 22.584 1.00 64.36 117 CYS B O 1
ATOM 4996 N N . ASP B 1 73 ? -5.661 -12.137 22.895 1.00 70.78 118 ASP B N 1
ATOM 4997 C CA . ASP B 1 73 ? -4.469 -12.674 23.549 1.00 82.97 118 ASP B CA 1
ATOM 4998 C C . ASP B 1 73 ? -3.504 -13.343 22.565 1.00 80.01 118 ASP B C 1
ATOM 4999 O O . ASP B 1 73 ? -3.868 -13.631 21.422 1.00 73.75 118 ASP B O 1
ATOM 5004 N N . GLU B 1 74 ? -2.302 -13.647 23.046 1.00 80.76 119 GLU B N 1
ATOM 5005 C CA . GLU B 1 74 ? -1.217 -14.137 22.199 1.00 84.01 119 GLU B CA 1
ATOM 5006 C C . GLU B 1 74 ? -1.595 -15.363 21.363 1.00 87.29 119 GLU B C 1
ATOM 5007 O O . GLU B 1 74 ? -1.232 -15.455 20.189 1.00 87.70 119 GLU B O 1
ATOM 5013 N N . THR B 1 75 ? -2.322 -16.298 21.965 1.00 81.90 120 THR B N 1
ATOM 5014 C CA . THR B 1 75 ? -2.738 -17.501 21.257 1.00 79.41 120 THR B CA 1
ATOM 5015 C C . THR B 1 75 ? -3.683 -17.125 20.122 1.00 73.60 120 THR B C 1
ATOM 5016 O O . THR B 1 75 ? -3.546 -17.605 18.998 1.00 70.55 120 THR B O 1
ATOM 5020 N N . GLN B 1 76 ? -4.639 -16.254 20.425 1.00 66.23 121 GLN B N 1
ATOM 5021 C CA . GLN B 1 76 ? -5.589 -15.779 19.429 1.00 69.60 121 GLN B CA 1
ATOM 5022 C C . GLN B 1 76 ? -4.893 -14.987 18.329 1.00 70.40 121 GLN B C 1
ATOM 5023 O O . GLN B 1 76 ? -5.273 -15.063 17.157 1.00 65.39 121 GLN B O 1
ATOM 5029 N N . LEU B 1 77 ? -3.882 -14.221 18.720 1.00 70.03 122 LEU B N 1
ATOM 5030 C CA . LEU B 1 77 ? -3.109 -13.453 17.759 1.00 73.51 122 LEU B CA 1
ATOM 5031 C C . LEU B 1 77 ? -2.483 -14.385 16.725 1.00 74.96 122 LEU B C 1
ATOM 5032 O O . LEU B 1 77 ? -2.652 -14.184 15.521 1.00 76.82 122 LEU B O 1
ATOM 5037 N N . LYS B 1 78 ? -1.821 -15.437 17.204 1.00 71.01 123 LYS B N 1
ATOM 5038 C CA . LYS B 1 78 ? -1.160 -16.403 16.327 1.00 64.12 123 LYS B CA 1
ATOM 5039 C C . LYS B 1 78 ? -2.132 -17.072 15.366 1.00 65.67 123 LYS B C 1
ATOM 5040 O O . LYS B 1 78 ? -1.799 -17.287 14.200 1.00 67.23 123 LYS B O 1
ATOM 5046 N N . ASP B 1 79 ? -3.332 -17.388 15.848 1.00 62.74 124 ASP B N 1
ATOM 5047 C CA . ASP B 1 79 ? -4.350 -18.023 15.010 1.00 71.21 124 ASP B CA 1
ATOM 5048 C C . ASP B 1 79 ? -4.881 -17.071 13.944 1.00 71.74 124 ASP B C 1
ATOM 5049 O O . ASP B 1 79 ? -5.155 -17.481 12.812 1.00 68.20 124 ASP B O 1
ATOM 5054 N N . ILE B 1 80 ? -5.060 -15.809 14.313 1.00 72.80 125 ILE B N 1
ATOM 5055 C CA . ILE B 1 80 ? -5.475 -14.816 13.340 1.00 71.56 125 ILE B CA 1
ATOM 5056 C C . ILE B 1 80 ? -4.403 -14.712 12.257 1.00 59.38 125 ILE B C 1
ATOM 5057 O O . ILE B 1 80 ? -4.716 -14.702 11.070 1.00 65.10 125 ILE B O 1
ATOM 5062 N N . PHE B 1 81 ? -3.143 -14.698 12.683 1.00 56.11 126 PHE B N 1
ATOM 5063 C CA . PHE B 1 81 ? -1.988 -14.653 11.781 1.00 64.66 126 PHE B CA 1
ATOM 5064 C C . PHE B 1 81 ? -2.007 -15.780 10.754 1.00 72.53 126 PHE B C 1
ATOM 5065 O O . PHE B 1 81 ? -1.958 -15.537 9.546 1.00 70.97 126 PHE B O 1
ATOM 5073 N N . GLN B 1 82 ? -2.097 -17.014 11.239 1.00 81.59 127 GLN B N 1
ATOM 5074 C CA . GLN B 1 82 ? -2.048 -18.178 10.363 1.00 80.09 127 GLN B CA 1
ATOM 5075 C C . GLN B 1 82 ? -3.263 -18.285 9.458 1.00 72.01 127 GLN B C 1
ATOM 5076 O O . GLN B 1 82 ? -3.204 -18.924 8.413 1.00 80.11 127 GLN B O 1
ATOM 5082 N N . SER B 1 83 ? -4.359 -17.645 9.838 1.00 63.39 128 SER B N 1
ATOM 5083 C CA . SER B 1 83 ? -5.566 -17.704 9.020 1.00 61.30 128 SER B CA 1
ATOM 5084 C C . SER B 1 83 ? -5.391 -16.913 7.722 1.00 68.70 128 SER B C 1
ATOM 5085 O O . SER B 1 83 ? -6.240 -16.970 6.823 1.00 67.73 128 SER B O 1
ATOM 5088 N N . PHE B 1 84 ? -4.295 -16.160 7.642 1.00 74.04 129 PHE B N 1
ATOM 5089 C CA . PHE B 1 84 ? -3.983 -15.371 6.455 1.00 74.57 129 PHE B CA 1
ATOM 5090 C C . PHE B 1 84 ? -2.921 -16.041 5.587 1.00 74.35 129 PHE B C 1
ATOM 5091 O O . PHE B 1 84 ? -2.610 -15.552 4.500 1.00 75.76 129 PHE B O 1
ATOM 5099 N N . ASN B 1 85 ? -2.363 -17.150 6.069 1.00 73.34 130 ASN B N 1
ATOM 5100 C CA . ASN B 1 85 ? -1.371 -17.898 5.300 1.00 69.39 130 ASN B CA 1
ATOM 5101 C C . ASN B 1 85 ? -1.870 -18.203 3.890 1.00 63.87 130 ASN B C 1
ATOM 5102 O O . ASN B 1 85 ? -3.013 -18.620 3.695 1.00 64.94 130 ASN B O 1
ATOM 5107 N N . GLY B 1 86 ? -1.028 -17.933 2.902 1.00 57.90 131 GLY B N 1
ATOM 5108 C CA . GLY B 1 86 ? -1.377 -18.215 1.524 1.00 59.87 131 GLY B CA 1
ATOM 5109 C C . GLY B 1 86 ? -1.975 -17.032 0.794 1.00 67.37 131 GLY B C 1
ATOM 5110 O O . GLY B 1 86 ? -2.086 -17.050 -0.433 1.00 65.01 131 GLY B O 1
ATOM 5111 N N . VAL B 1 87 ? -2.369 -15.997 1.534 1.00 68.42 132 VAL B N 1
ATOM 5112 C CA . VAL B 1 87 ? -2.961 -14.825 0.897 1.00 61.86 132 VAL B CA 1
ATOM 5113 C C . VAL B 1 87 ? -2.357 -13.499 1.369 1.00 55.13 132 VAL B C 1
ATOM 5114 O O . VAL B 1 87 ? -2.929 -12.434 1.128 1.00 54.85 132 VAL B O 1
ATOM 5118 N N . PHE B 1 88 ? -1.193 -13.561 2.010 1.00 57.33 133 PHE B N 1
ATOM 5119 C CA . PHE B 1 88 ? -0.542 -12.358 2.544 1.00 61.53 133 PHE B CA 1
ATOM 5120 C C . PHE B 1 88 ? -0.295 -11.303 1.470 1.00 59.99 133 PHE B C 1
ATOM 5121 O O . PHE B 1 88 ? -0.507 -10.112 1.692 1.00 57.65 133 PHE B O 1
ATOM 5129 N N . PHE B 1 89 ? 0.132 -11.742 0.295 1.00 58.00 134 PHE B N 1
ATOM 5130 C CA . PHE B 1 89 ? 0.405 -10.811 -0.787 1.00 61.79 134 PHE B CA 1
ATOM 5131 C C . PHE B 1 89 ? -0.871 -10.128 -1.281 1.00 59.86 134 PHE B C 1
ATOM 5132 O O . PHE B 1 89 ? -0.902 -8.907 -1.486 1.00 59.68 134 PHE B O 1
ATOM 5140 N N . GLY B 1 90 ? -1.925 -10.913 -1.471 1.00 58.60 135 GLY B N 1
ATOM 5141 C CA . GLY B 1 90 ? -3.192 -10.364 -1.915 1.00 53.35 135 GLY B CA 1
ATOM 5142 C C . GLY B 1 90 ? -3.770 -9.380 -0.910 1.00 58.04 135 GLY B C 1
ATOM 5143 O O . GLY B 1 90 ? -4.359 -8.365 -1.285 1.00 61.12 135 GLY B O 1
ATOM 5144 N N . LEU B 1 91 ? -3.610 -9.693 0.372 1.00 49.81 136 LEU B N 1
ATOM 5145 C CA . LEU B 1 91 ? -4.116 -8.839 1.435 1.00 53.40 136 LEU B CA 1
ATOM 5146 C C . LEU B 1 91 ? -3.308 -7.547 1.480 1.00 52.37 136 LEU B C 1
ATOM 5147 O O . LEU B 1 91 ? -3.843 -6.478 1.759 1.00 50.78 136 LEU B O 1
ATOM 5152 N N . SER B 1 92 ? -2.012 -7.660 1.204 1.00 48.33 137 SER B N 1
ATOM 5153 C CA . SER B 1 92 ? -1.139 -6.503 1.194 1.00 46.64 137 SER B CA 1
ATOM 5154 C C . SER B 1 92 ? -1.566 -5.533 0.111 1.00 48.11 137 SER B C 1
ATOM 5155 O O . SER B 1 92 ? -1.403 -4.318 0.241 1.00 47.86 137 SER B O 1
ATOM 5158 N N . CYS B 1 93 ? -2.144 -6.070 -0.954 1.00 47.61 138 CYS B N 1
ATOM 5159 C CA . CYS B 1 93 ? -2.549 -5.232 -2.070 1.00 47.56 138 CYS B CA 1
ATOM 5160 C C . CYS B 1 93 ? -3.929 -4.666 -1.881 1.00 49.24 138 CYS B C 1
ATOM 5161 O O . CYS B 1 93 ? -4.377 -3.845 -2.680 1.00 53.00 138 CYS B O 1
ATOM 5164 N N . HIS B 1 94 ? -4.595 -5.100 -0.814 1.00 48.81 139 HIS B N 1
ATOM 5165 C CA . HIS B 1 94 ? -5.984 -4.713 -0.591 1.00 55.81 139 HIS B CA 1
ATOM 5166 C C . HIS B 1 94 ? -6.118 -3.387 0.156 1.00 55.19 139 HIS B C 1
ATOM 5167 O O . HIS B 1 94 ? -5.503 -3.177 1.205 1.00 58.96 139 HIS B O 1
ATOM 5174 N N . LYS B 1 95 ? -6.989 -2.534 -0.369 1.00 52.27 140 LYS B N 1
ATOM 5175 C CA . LYS B 1 95 ? -7.237 -1.203 0.175 1.00 52.94 140 LYS B CA 1
ATOM 5176 C C . LYS B 1 95 ? -7.489 -1.184 1.676 1.00 55.18 140 LYS B C 1
ATOM 5177 O O . LYS B 1 95 ? -7.020 -0.284 2.371 1.00 57.50 140 LYS B O 1
ATOM 5183 N N . TYR B 1 96 ? -8.239 -2.164 2.174 1.00 56.50 141 TYR B N 1
ATOM 5184 C CA . TYR B 1 96 ? -8.584 -2.203 3.600 1.00 52.47 141 TYR B CA 1
ATOM 5185 C C . TYR B 1 96 ? -7.800 -3.263 4.360 1.00 50.22 141 TYR B C 1
ATOM 5186 O O . TYR B 1 96 ? -7.409 -3.051 5.515 1.00 45.38 141 TYR B O 1
ATOM 5195 N N . ALA B 1 97 ? -7.572 -4.414 3.727 1.00 42.30 142 ALA B N 1
ATOM 5196 C CA . ALA B 1 97 ? -6.872 -5.490 4.421 1.00 46.85 142 ALA B CA 1
ATOM 5197 C C . ALA B 1 97 ? -5.398 -5.150 4.666 1.00 51.20 142 ALA B C 1
ATOM 5198 O O . ALA B 1 97 ? -4.791 -5.666 5.604 1.00 49.72 142 ALA B O 1
ATOM 5200 N N . SER B 1 98 ? -4.813 -4.284 3.836 1.00 40.68 143 SER B N 1
ATOM 5201 C CA . SER B 1 98 ? -3.383 -3.974 4.018 1.00 47.64 143 SER B CA 1
ATOM 5202 C C . SER B 1 98 ? -3.166 -3.284 5.364 1.00 47.25 143 SER B C 1
ATOM 5203 O O . SER B 1 98 ? -2.154 -3.508 6.036 1.00 48.29 143 SER B O 1
ATOM 5206 N N . HIS B 1 99 ? -4.138 -2.472 5.774 1.00 44.33 144 HIS B N 1
ATOM 5207 C CA . HIS B 1 99 ? -4.051 -1.787 7.063 1.00 51.26 144 HIS B CA 1
ATOM 5208 C C . HIS B 1 99 ? -4.238 -2.782 8.200 1.00 51.11 144 HIS B C 1
ATOM 5209 O O . HIS B 1 99 ? -3.715 -2.596 9.298 1.00 45.32 144 HIS B O 1
ATOM 5216 N N . VAL B 1 100 ? -4.991 -3.846 7.941 1.00 48.72 145 VAL B N 1
ATOM 5217 C CA . VAL B 1 100 ? -5.136 -4.871 8.948 1.00 48.36 145 VAL B CA 1
ATOM 5218 C C . VAL B 1 100 ? -3.803 -5.564 9.134 1.00 46.32 145 VAL B C 1
ATOM 5219 O O . VAL B 1 100 ? -3.341 -5.726 10.266 1.00 49.45 145 VAL B O 1
ATOM 5223 N N . LEU B 1 101 ? -3.160 -5.918 8.018 1.00 44.27 146 LEU B N 1
ATOM 5224 C CA . LEU B 1 101 ? -1.838 -6.545 8.053 1.00 53.30 146 LEU B CA 1
ATOM 5225 C C . LEU B 1 101 ? -0.835 -5.703 8.846 1.00 53.00 146 LEU B C 1
ATOM 5226 O O . LEU B 1 101 ? -0.025 -6.240 9.605 1.00 51.43 146 LEU B O 1
ATOM 5231 N N . GLU B 1 102 ? -0.878 -4.387 8.657 1.00 46.49 147 GLU B N 1
ATOM 5232 C CA . GLU B 1 102 ? 0.042 -3.508 9.375 1.00 54.11 147 GLU B CA 1
ATOM 5233 C C . GLU B 1 102 ? -0.150 -3.617 10.883 1.00 49.70 147 GLU B C 1
ATOM 5234 O O . GLU B 1 102 ? 0.815 -3.698 11.635 1.00 49.49 147 GLU B O 1
ATOM 5240 N N . THR B 1 103 ? -1.401 -3.589 11.326 1.00 50.14 148 THR B N 1
ATOM 5241 C CA . THR B 1 103 ? -1.675 -3.741 12.749 1.00 53.09 148 THR B CA 1
ATOM 5242 C C . THR B 1 103 ? -1.163 -5.093 13.253 1.00 49.66 148 THR B C 1
ATOM 5243 O O . THR B 1 103 ? -0.459 -5.170 14.267 1.00 49.18 148 THR B O 1
ATOM 5247 N N . LEU B 1 104 ? -1.474 -6.144 12.504 1.00 46.15 149 LEU B N 1
ATOM 5248 C CA . LEU B 1 104 ? -1.027 -7.495 12.843 1.00 48.44 149 LEU B CA 1
ATOM 5249 C C . LEU B 1 104 ? 0.480 -7.563 13.022 1.00 53.49 149 LEU B C 1
ATOM 5250 O O . LEU B 1 104 ? 0.962 -8.042 14.049 1.00 57.18 149 LEU B O 1
ATOM 5255 N N . PHE B 1 105 ? 1.226 -7.064 12.036 1.00 53.09 150 PHE B N 1
ATOM 5256 C CA . PHE B 1 105 ? 2.688 -7.174 12.045 1.00 47.71 150 PHE B CA 1
ATOM 5257 C C . PHE B 1 105 ? 3.348 -6.384 13.166 1.00 50.58 150 PHE B C 1
ATOM 5258 O O . PHE B 1 105 ? 4.326 -6.836 13.744 1.00 53.79 150 PHE B O 1
ATOM 5266 N N . VAL B 1 106 ? 2.845 -5.191 13.460 1.00 56.35 151 VAL B N 1
ATOM 5267 C CA . VAL B 1 106 ? 3.456 -4.390 14.512 1.00 61.30 151 VAL B CA 1
ATOM 5268 C C . VAL B 1 106 ? 3.297 -5.089 15.864 1.00 68.11 151 VAL B C 1
ATOM 5269 O O . VAL B 1 106 ? 4.199 -5.067 16.701 1.00 69.40 151 VAL B O 1
ATOM 5273 N N . ARG B 1 107 ? 2.140 -5.706 16.076 1.00 66.24 152 ARG B N 1
ATOM 5274 C CA . ARG B 1 107 ? 1.907 -6.439 17.314 1.00 70.39 152 ARG B CA 1
ATOM 5275 C C . ARG B 1 107 ? 2.684 -7.744 17.323 1.00 64.57 152 ARG B C 1
ATOM 5276 O O . ARG B 1 107 ? 3.311 -8.096 18.321 1.00 65.50 152 ARG B O 1
ATOM 5284 N N . SER B 1 108 ? 2.683 -8.434 16.189 1.00 64.97 153 SER B N 1
ATOM 5285 C CA . SER B 1 108 ? 3.421 -9.679 16.070 1.00 62.42 153 SER B CA 1
ATOM 5286 C C . SER B 1 108 ? 4.897 -9.445 16.314 1.00 64.23 153 SER B C 1
ATOM 5287 O O . SER B 1 108 ? 5.556 -10.247 16.956 1.00 69.45 153 SER B O 1
ATOM 5290 N N . ALA B 1 109 ? 5.401 -8.319 15.831 1.00 75.95 154 ALA B N 1
ATOM 5291 C CA . ALA B 1 109 ? 6.801 -7.955 16.020 1.00 80.37 154 ALA B CA 1
ATOM 5292 C C . ALA B 1 109 ? 7.107 -7.712 17.488 1.00 77.35 154 ALA B C 1
ATOM 5293 O O . ALA B 1 109 ? 8.178 -8.053 17.971 1.00 78.03 154 ALA B O 1
ATOM 5295 N N . ALA B 1 110 ? 6.152 -7.115 18.188 1.00 76.71 155 ALA B N 1
ATOM 5296 C CA . ALA B 1 110 ? 6.310 -6.824 19.604 1.00 78.17 155 ALA B CA 1
ATOM 5297 C C . ALA B 1 110 ? 6.336 -8.116 20.408 1.00 81.90 155 ALA B C 1
ATOM 5298 O O . ALA B 1 110 ? 7.020 -8.217 21.424 1.00 79.64 155 ALA B O 1
ATOM 5300 N N . LEU B 1 111 ? 5.594 -9.109 19.940 1.00 86.65 156 LEU B N 1
ATOM 5301 C CA . LEU B 1 111 ? 5.542 -10.391 20.618 1.00 91.07 156 LEU B CA 1
ATOM 5302 C C . LEU B 1 111 ? 6.839 -11.174 20.394 1.00 94.08 156 LEU B C 1
ATOM 5303 O O . LEU B 1 111 ? 7.303 -11.881 21.288 1.00 96.16 156 LEU B O 1
ATOM 5308 N N . VAL B 1 112 ? 7.438 -11.024 19.214 1.00 90.23 157 VAL B N 1
ATOM 5309 C CA . VAL B 1 112 ? 8.678 -11.730 18.894 1.00 86.94 157 VAL B CA 1
ATOM 5310 C C . VAL B 1 112 ? 9.837 -11.232 19.759 1.00 84.17 157 VAL B C 1
ATOM 5311 O O . VAL B 1 112 ? 10.765 -11.987 20.048 1.00 83.46 157 VAL B O 1
ATOM 5315 N N . GLU B 1 113 ? 9.759 -9.984 20.219 1.00 83.25 158 GLU B N 1
ATOM 5316 C CA . GLU B 1 113 ? 10.809 -9.442 21.076 1.00 88.86 158 GLU B CA 1
ATOM 5317 C C . GLU B 1 113 ? 10.859 -10.200 22.401 1.00 95.60 158 GLU B C 1
ATOM 5318 O O . GLU B 1 113 ? 11.928 -10.362 22.984 1.00 101.84 158 GLU B O 1
ATOM 5324 N N . ARG B 1 114 ? 9.694 -10.600 22.904 1.00 95.78 159 ARG B N 1
ATOM 5325 C CA . ARG B 1 114 ? 9.611 -11.400 24.124 1.00 93.12 159 ARG B CA 1
ATOM 5326 C C . ARG B 1 114 ? 9.537 -12.912 23.849 1.00 96.51 159 ARG B C 1
ATOM 5327 O O . ARG B 1 114 ? 8.501 -13.394 23.405 1.00 95.27 159 ARG B O 1
ATOM 5329 N N . GLU B 1 115 ? 10.617 -13.661 24.085 1.00 100.76 160 GLU B N 1
ATOM 5330 C CA . GLU B 1 115 ? 11.969 -13.125 24.182 1.00 105.75 160 GLU B CA 1
ATOM 5331 C C . GLU B 1 115 ? 12.679 -13.196 22.831 1.00 105.68 160 GLU B C 1
ATOM 5332 O O . GLU B 1 115 ? 12.551 -14.181 22.103 1.00 102.83 160 GLU B O 1
ATOM 5338 N N . VAL B 1 131 ? 4.118 -24.049 18.217 1.00 122.63 176 VAL B N 1
ATOM 5339 C CA . VAL B 1 131 ? 4.773 -23.286 17.155 1.00 121.98 176 VAL B CA 1
ATOM 5340 C C . VAL B 1 131 ? 4.989 -21.829 17.573 1.00 117.74 176 VAL B C 1
ATOM 5341 O O . VAL B 1 131 ? 4.073 -21.180 18.077 1.00 120.61 176 VAL B O 1
ATOM 5345 N N . THR B 1 132 ? 6.207 -21.323 17.381 1.00 109.57 177 THR B N 1
ATOM 5346 C CA . THR B 1 132 ? 6.571 -19.999 17.889 1.00 107.41 177 THR B CA 1
ATOM 5347 C C . THR B 1 132 ? 6.172 -18.868 16.933 1.00 111.16 177 THR B C 1
ATOM 5348 O O . THR B 1 132 ? 5.907 -19.101 15.750 1.00 114.78 177 THR B O 1
ATOM 5352 N N . MET B 1 133 ? 6.152 -17.643 17.456 1.00 105.81 178 MET B N 1
ATOM 5353 C CA . MET B 1 133 ? 5.799 -16.461 16.670 1.00 101.04 178 MET B CA 1
ATOM 5354 C C . MET B 1 133 ? 6.867 -16.152 15.633 1.00 97.04 178 MET B C 1
ATOM 5355 O O . MET B 1 133 ? 6.559 -15.902 14.467 1.00 97.01 178 MET B O 1
ATOM 5360 N N . GLU B 1 134 ? 8.121 -16.168 16.078 1.00 90.57 179 GLU B N 1
ATOM 5361 C CA . GLU B 1 134 ? 9.269 -15.905 15.218 1.00 88.90 179 GLU B CA 1
ATOM 5362 C C . GLU B 1 134 ? 9.183 -16.688 13.913 1.00 85.80 179 GLU B C 1
ATOM 5363 O O . GLU B 1 134 ? 9.281 -16.118 12.828 1.00 85.61 179 GLU B O 1
ATOM 5369 N N . ASN B 1 135 ? 8.948 -17.988 14.025 1.00 84.09 180 ASN B N 1
ATOM 5370 C CA . ASN B 1 135 ? 8.884 -18.851 12.855 1.00 83.24 180 ASN B CA 1
ATOM 5371 C C . ASN B 1 135 ? 7.636 -18.602 12.022 1.00 73.71 180 ASN B C 1
ATOM 5372 O O . ASN B 1 135 ? 7.636 -18.816 10.812 1.00 74.85 180 ASN B O 1
ATOM 5377 N N . MET B 1 136 ? 6.573 -18.143 12.672 1.00 72.23 181 MET B N 1
ATOM 5378 C CA . MET B 1 136 ? 5.330 -17.809 11.982 1.00 69.94 181 MET B CA 1
ATOM 5379 C C . MET B 1 136 ? 5.536 -16.545 11.151 1.00 67.00 181 MET B C 1
ATOM 5380 O O . MET B 1 136 ? 5.023 -16.414 10.036 1.00 63.75 181 MET B O 1
ATOM 5385 N N . PHE B 1 137 ? 6.306 -15.623 11.721 1.00 66.04 182 PHE B N 1
ATOM 5386 C CA . PHE B 1 137 ? 6.661 -14.377 11.067 1.00 69.77 182 PHE B CA 1
ATOM 5387 C C . PHE B 1 137 ? 7.596 -14.676 9.897 1.00 71.84 182 PHE B C 1
ATOM 5388 O O . PHE B 1 137 ? 7.430 -14.137 8.801 1.00 74.24 182 PHE B O 1
ATOM 5396 N N . LEU B 1 138 ? 8.556 -15.568 10.126 1.00 72.47 183 LEU B N 1
ATOM 5397 C CA . LEU B 1 138 ? 9.495 -15.958 9.075 1.00 70.40 183 LEU B CA 1
ATOM 5398 C C . LEU B 1 138 ? 8.770 -16.640 7.918 1.00 70.08 183 LEU B C 1
ATOM 5399 O O . LEU B 1 138 ? 9.160 -16.488 6.757 1.00 74.93 183 LEU B O 1
ATOM 5404 N N . PHE B 1 139 ? 7.715 -17.390 8.233 1.00 65.68 184 PHE B N 1
ATOM 5405 C CA . PHE B 1 139 ? 6.928 -18.059 7.203 1.00 66.70 184 PHE B CA 1
ATOM 5406 C C . PHE B 1 139 ? 6.281 -17.029 6.275 1.00 71.26 184 PHE B C 1
ATOM 5407 O O . PHE B 1 139 ? 6.280 -17.183 5.051 1.00 70.89 184 PHE B O 1
ATOM 5415 N N . MET B 1 140 ? 5.731 -15.976 6.873 1.00 72.63 185 MET B N 1
ATOM 5416 C CA . MET B 1 140 ? 5.045 -14.932 6.121 1.00 65.82 185 MET B CA 1
ATOM 5417 C C . MET B 1 140 ? 6.028 -14.175 5.226 1.00 56.97 185 MET B C 1
ATOM 5418 O O . MET B 1 140 ? 5.705 -13.816 4.089 1.00 54.92 185 MET B O 1
ATOM 5423 N N . LEU B 1 141 ? 7.228 -13.941 5.744 1.00 54.19 186 LEU B N 1
ATOM 5424 C CA . LEU B 1 141 ? 8.283 -13.301 4.963 1.00 61.80 186 LEU B CA 1
ATOM 5425 C C . LEU B 1 141 ? 8.609 -14.102 3.704 1.00 66.58 186 LEU B C 1
ATOM 5426 O O . LEU B 1 141 ? 8.713 -13.549 2.609 1.00 63.57 186 LEU B O 1
ATOM 5431 N N . ASN B 1 142 ? 8.739 -15.412 3.862 1.00 73.59 187 ASN B N 1
ATOM 5432 C CA . ASN B 1 142 ? 9.100 -16.276 2.751 1.00 78.34 187 ASN B CA 1
ATOM 5433 C C . ASN B 1 142 ? 8.002 -16.379 1.697 1.00 77.82 187 ASN B C 1
ATOM 5434 O O . ASN B 1 142 ? 8.285 -16.638 0.529 1.00 87.47 187 ASN B O 1
ATOM 5439 N N . GLU B 1 143 ? 6.755 -16.170 2.107 1.00 64.90 188 GLU B N 1
ATOM 5440 C CA . GLU B 1 143 ? 5.630 -16.169 1.174 1.00 56.39 188 GLU B CA 1
ATOM 5441 C C . GLU B 1 143 ? 5.604 -14.894 0.325 1.00 60.88 188 GLU B C 1
ATOM 5442 O O . GLU B 1 143 ? 5.104 -14.888 -0.807 1.00 59.48 188 GLU B O 1
ATOM 5448 N N . LEU B 1 144 ? 6.118 -13.805 0.886 1.00 62.02 189 LEU B N 1
ATOM 5449 C CA . LEU B 1 144 ? 6.103 -12.516 0.200 1.00 59.51 189 LEU B CA 1
ATOM 5450 C C . LEU B 1 144 ? 7.279 -12.344 -0.763 1.00 56.32 189 LEU B C 1
ATOM 5451 O O . LEU B 1 144 ? 7.196 -11.563 -1.715 1.00 53.18 189 LEU B O 1
ATOM 5456 N N . LYS B 1 145 ? 8.363 -13.075 -0.518 1.00 58.09 190 LYS B N 1
ATOM 5457 C CA . LYS B 1 145 ? 9.626 -12.845 -1.228 1.00 63.05 190 LYS B CA 1
ATOM 5458 C C . LYS B 1 145 ? 9.514 -12.836 -2.754 1.00 64.48 190 LYS B C 1
ATOM 5459 O O . LYS B 1 145 ? 10.081 -11.953 -3.398 1.00 66.59 190 LYS B O 1
ATOM 5465 N N . PRO B 1 146 ? 8.771 -13.789 -3.343 1.00 62.57 191 PRO B N 1
ATOM 5466 C CA . PRO B 1 146 ? 8.628 -13.645 -4.798 1.00 62.37 191 PRO B CA 1
ATOM 5467 C C . PRO B 1 146 ? 7.806 -12.426 -5.245 1.00 65.27 191 PRO B C 1
ATOM 5468 O O . PRO B 1 146 ? 7.732 -12.159 -6.448 1.00 58.90 191 PRO B O 1
ATOM 5472 N N . HIS B 1 147 ? 7.232 -11.675 -4.306 1.00 60.15 192 HIS B N 1
ATOM 5473 C CA . HIS B 1 147 ? 6.403 -10.528 -4.678 1.00 60.41 192 HIS B CA 1
ATOM 5474 C C . HIS B 1 147 ? 7.002 -9.170 -4.293 1.00 61.45 192 HIS B C 1
ATOM 5475 O O . HIS B 1 147 ? 6.366 -8.133 -4.498 1.00 59.64 192 HIS B O 1
ATOM 5482 N N . LEU B 1 148 ? 8.206 -9.180 -3.720 1.00 58.67 193 LEU B N 1
ATOM 5483 C CA . LEU B 1 148 ? 8.804 -7.967 -3.177 1.00 55.94 193 LEU B CA 1
ATOM 5484 C C . LEU B 1 148 ? 8.883 -6.801 -4.171 1.00 60.31 193 LEU B C 1
ATOM 5485 O O . LEU B 1 148 ? 8.632 -5.656 -3.794 1.00 59.17 193 LEU B O 1
ATOM 5490 N N . LYS B 1 149 ? 9.220 -7.073 -5.429 1.00 61.74 194 LYS B N 1
ATOM 5491 C CA . LYS B 1 149 ? 9.354 -5.984 -6.398 1.00 70.94 194 LYS B CA 1
ATOM 5492 C C . LYS B 1 149 ? 7.985 -5.366 -6.736 1.00 68.87 194 LYS B C 1
ATOM 5493 O O . LYS B 1 149 ? 7.865 -4.147 -6.887 1.00 68.34 194 LYS B O 1
ATOM 5499 N N . THR B 1 150 ? 6.951 -6.195 -6.840 1.00 63.98 195 THR B N 1
ATOM 5500 C CA . THR B 1 150 ? 5.615 -5.685 -7.143 1.00 58.91 195 THR B CA 1
ATOM 5501 C C . THR B 1 150 ? 5.061 -4.873 -5.979 1.00 54.54 195 THR B C 1
ATOM 5502 O O . THR B 1 150 ? 4.371 -3.863 -6.184 1.00 52.09 195 THR B O 1
ATOM 5506 N N . MET B 1 151 ? 5.372 -5.309 -4.761 1.00 49.91 196 MET B N 1
ATOM 5507 C CA . MET B 1 151 ? 4.899 -4.611 -3.567 1.00 51.63 196 MET B CA 1
ATOM 5508 C C . MET B 1 151 ? 5.448 -3.199 -3.548 1.00 56.21 196 MET B C 1
ATOM 5509 O O . MET B 1 151 ? 4.739 -2.255 -3.216 1.00 52.45 196 MET B O 1
ATOM 5514 N N . MET B 1 152 ? 6.719 -3.062 -3.920 1.00 56.68 197 MET B N 1
ATOM 5515 C CA . MET B 1 152 ? 7.387 -1.773 -3.874 1.00 50.52 197 MET B CA 1
ATOM 5516 C C . MET B 1 152 ? 6.679 -0.714 -4.718 1.00 48.89 197 MET B C 1
ATOM 5517 O O . MET B 1 152 ? 6.655 0.461 -4.352 1.00 51.46 197 MET B O 1
ATOM 5522 N N . ASN B 1 153 ? 6.082 -1.128 -5.828 1.00 51.40 198 ASN B N 1
ATOM 5523 C CA . ASN B 1 153 ? 5.377 -0.191 -6.694 1.00 61.95 198 ASN B CA 1
ATOM 5524 C C . ASN B 1 153 ? 3.874 -0.184 -6.448 1.00 61.85 198 ASN B C 1
ATOM 5525 O O . ASN B 1 153 ? 3.145 0.562 -7.103 1.00 61.89 198 ASN B O 1
ATOM 5530 N N . HIS B 1 154 ? 3.411 -0.990 -5.493 1.00 54.67 199 HIS B N 1
ATOM 5531 C CA . HIS B 1 154 ? 1.974 -1.101 -5.262 1.00 49.72 199 HIS B CA 1
ATOM 5532 C C . HIS B 1 154 ? 1.459 -0.077 -4.264 1.00 46.90 199 HIS B C 1
ATOM 5533 O O . HIS B 1 154 ? 1.991 0.058 -3.169 1.00 54.30 199 HIS B O 1
ATOM 5540 N N . GLN B 1 155 ? 0.390 0.620 -4.629 1.00 54.82 200 GLN B N 1
ATOM 5541 C CA . GLN B 1 155 ? -0.076 1.732 -3.814 1.00 55.48 200 GLN B CA 1
ATOM 5542 C C . GLN B 1 155 ? -0.520 1.319 -2.417 1.00 48.10 200 GLN B C 1
ATOM 5543 O O . GLN B 1 155 ? -0.580 2.147 -1.524 1.00 49.26 200 GLN B O 1
ATOM 5549 N N . TYR B 1 156 ? -0.845 0.050 -2.218 1.00 47.04 201 TYR B N 1
ATOM 5550 C CA . TYR B 1 156 ? -1.188 -0.377 -0.871 1.00 46.01 201 TYR B CA 1
ATOM 5551 C C . TYR B 1 156 ? -0.083 -1.224 -0.286 1.00 45.89 201 TYR B C 1
ATOM 5552 O O . TYR B 1 156 ? 0.324 -1.020 0.860 1.00 46.34 201 TYR B O 1
ATOM 5561 N N . ALA B 1 157 ? 0.421 -2.159 -1.084 1.00 46.97 202 ALA B N 1
ATOM 5562 C CA . ALA B 1 157 ? 1.389 -3.121 -0.598 1.00 51.45 202 ALA B CA 1
ATOM 5563 C C . ALA B 1 157 ? 2.759 -2.495 -0.281 1.00 48.12 202 ALA B C 1
ATOM 5564 O O . ALA B 1 157 ? 3.519 -3.038 0.529 1.00 45.98 202 ALA B O 1
ATOM 5566 N N . SER B 1 158 ? 3.067 -1.345 -0.881 1.00 45.37 203 SER B N 1
ATOM 5567 C CA . SER B 1 158 ? 4.342 -0.672 -0.604 1.00 41.00 203 SER B CA 1
ATOM 5568 C C . SER B 1 158 ? 4.451 -0.239 0.855 1.00 42.52 203 SER B C 1
ATOM 5569 O O . SER B 1 158 ? 5.540 -0.211 1.422 1.00 42.95 203 SER B O 1
ATOM 5572 N N . HIS B 1 159 ? 3.312 0.090 1.458 1.00 43.19 204 HIS B N 1
ATOM 5573 C CA . HIS B 1 159 ? 3.260 0.465 2.858 1.00 44.78 204 HIS B CA 1
ATOM 5574 C C . HIS B 1 159 ? 3.554 -0.746 3.721 1.00 46.64 204 HIS B C 1
ATOM 5575 O O . HIS B 1 159 ? 4.201 -0.643 4.772 1.00 45.20 204 HIS B O 1
ATOM 5582 N N . VAL B 1 160 ? 3.069 -1.902 3.276 1.00 44.12 205 VAL B N 1
ATOM 5583 C CA . VAL B 1 160 ? 3.278 -3.124 4.035 1.00 42.13 205 VAL B CA 1
ATOM 5584 C C . VAL B 1 160 ? 4.772 -3.463 4.027 1.00 46.75 205 VAL B C 1
ATOM 5585 O O . VAL B 1 160 ? 5.349 -3.747 5.075 1.00 51.67 205 VAL B O 1
ATOM 5589 N N . LEU B 1 161 ? 5.390 -3.409 2.846 1.00 46.94 206 LEU B N 1
ATOM 5590 C CA . LEU B 1 161 ? 6.824 -3.665 2.695 1.00 43.92 206 LEU B CA 1
ATOM 5591 C C . LEU B 1 161 ? 7.676 -2.695 3.504 1.00 47.27 206 LEU B C 1
ATOM 5592 O O . LEU B 1 161 ? 8.631 -3.091 4.173 1.00 47.23 206 LEU B O 1
ATOM 5597 N N . ARG B 1 162 ? 7.323 -1.416 3.448 1.00 48.04 207 ARG B N 1
ATOM 5598 C CA . ARG B 1 162 ? 8.077 -0.410 4.180 1.00 49.84 207 ARG B CA 1
ATOM 5599 C C . ARG B 1 162 ? 8.022 -0.700 5.677 1.00 47.91 207 ARG B C 1
ATOM 5600 O O . ARG B 1 162 ? 9.034 -0.615 6.367 1.00 49.39 207 ARG B O 1
ATOM 5608 N N . LEU B 1 163 ? 6.844 -1.076 6.169 1.00 48.20 208 LEU B N 1
ATOM 5609 C CA . LEU B 1 163 ? 6.694 -1.422 7.574 1.00 49.37 208 LEU B CA 1
ATOM 5610 C C . LEU B 1 163 ? 7.547 -2.634 7.952 1.00 44.40 208 LEU B C 1
ATOM 5611 O O . LEU B 1 163 ? 8.221 -2.618 8.974 1.00 49.22 208 LEU B O 1
ATOM 5616 N N . LEU B 1 164 ? 7.533 -3.671 7.122 1.00 41.25 209 LEU B N 1
ATOM 5617 C CA . LEU B 1 164 ? 8.343 -4.866 7.387 1.00 48.91 209 LEU B CA 1
ATOM 5618 C C . LEU B 1 164 ? 9.832 -4.540 7.466 1.00 56.07 209 LEU B C 1
ATOM 5619 O O . LEU B 1 164 ? 10.540 -5.070 8.312 1.00 53.14 209 LEU B O 1
ATOM 5624 N N . ILE B 1 165 ? 10.302 -3.665 6.581 1.00 57.04 210 ILE B N 1
ATOM 5625 C CA . ILE B 1 165 ? 11.706 -3.260 6.582 1.00 54.51 210 ILE B CA 1
ATOM 5626 C C . ILE B 1 165 ? 12.026 -2.474 7.854 1.00 50.15 210 ILE B C 1
ATOM 5627 O O . ILE B 1 165 ? 13.102 -2.616 8.419 1.00 53.00 210 ILE B O 1
ATOM 5632 N N . LEU B 1 166 ? 11.087 -1.652 8.310 1.00 49.71 211 LEU B N 1
ATOM 5633 C CA . LEU B 1 166 ? 11.260 -0.945 9.575 1.00 54.31 211 LEU B CA 1
ATOM 5634 C C . LEU B 1 166 ? 11.406 -1.919 10.738 1.00 61.38 211 LEU B C 1
ATOM 5635 O O . LEU B 1 166 ? 12.241 -1.731 11.621 1.00 60.24 211 LEU B O 1
ATOM 5640 N N . ILE B 1 167 ? 10.567 -2.950 10.737 1.00 69.52 212 ILE B N 1
ATOM 5641 C CA . ILE B 1 167 ? 10.570 -3.958 11.795 1.00 72.46 212 ILE B CA 1
ATOM 5642 C C . ILE B 1 167 ? 11.882 -4.738 11.791 1.00 66.81 212 ILE B C 1
ATOM 5643 O O . ILE B 1 167 ? 12.574 -4.803 12.805 1.00 70.97 212 ILE B O 1
ATOM 5648 N N . LEU B 1 168 ? 12.247 -5.278 10.635 1.00 56.19 213 LEU B N 1
ATOM 5649 C CA . LEU B 1 168 ? 13.436 -6.121 10.524 1.00 59.88 213 LEU B CA 1
ATOM 5650 C C . LEU B 1 168 ? 14.729 -5.361 10.810 1.00 65.85 213 LEU B C 1
ATOM 5651 O O . LEU B 1 168 ? 15.757 -5.974 11.091 1.00 67.87 213 LEU B O 1
ATOM 5656 N N . SER B 1 169 ? 14.689 -4.034 10.717 1.00 66.76 214 SER B N 1
ATOM 5657 C CA . SER B 1 169 ? 15.879 -3.232 10.986 1.00 67.60 214 SER B CA 1
ATOM 5658 C C . SER B 1 169 ? 15.803 -2.541 12.348 1.00 72.66 214 SER B C 1
ATOM 5659 O O . SER B 1 169 ? 16.622 -1.677 12.652 1.00 75.82 214 SER B O 1
ATOM 5662 N N . SER B 1 170 ? 14.815 -2.924 13.156 1.00 76.99 215 SER B N 1
ATOM 5663 C CA . SER B 1 170 ? 14.643 -2.398 14.516 1.00 81.77 215 SER B CA 1
ATOM 5664 C C . SER B 1 170 ? 14.524 -0.880 14.583 1.00 87.76 215 SER B C 1
ATOM 5665 O O . SER B 1 170 ? 15.212 -0.239 15.377 1.00 89.45 215 SER B O 1
ATOM 5668 N N . LYS B 1 171 ? 13.655 -0.308 13.755 1.00 88.77 216 LYS B N 1
ATOM 5669 C CA . LYS B 1 171 ? 13.453 1.138 13.750 1.00 89.50 216 LYS B CA 1
ATOM 5670 C C . LYS B 1 171 ? 12.059 1.504 14.269 1.00 89.94 216 LYS B C 1
ATOM 5671 O O . LYS B 1 171 ? 11.236 0.621 14.528 1.00 94.41 216 LYS B O 1
ATOM 5677 N N . THR B 1 172 ? 11.802 2.802 14.421 1.00 82.31 217 THR B N 1
ATOM 5678 C CA . THR B 1 172 ? 10.552 3.284 15.017 1.00 81.89 217 THR B CA 1
ATOM 5679 C C . THR B 1 172 ? 9.323 2.954 14.168 1.00 92.68 217 THR B C 1
ATOM 5680 O O . THR B 1 172 ? 9.201 3.405 13.029 1.00 97.76 217 THR B O 1
ATOM 5684 N N . LEU B 1 173 ? 8.409 2.178 14.743 1.00 94.43 218 LEU B N 1
ATOM 5685 C CA . LEU B 1 173 ? 7.202 1.745 14.045 1.00 88.89 218 LEU B CA 1
ATOM 5686 C C . LEU B 1 173 ? 6.036 2.702 14.281 1.00 91.04 218 LEU B C 1
ATOM 5687 O O . LEU B 1 173 ? 5.042 2.682 13.551 1.00 94.65 218 LEU B O 1
ATOM 5692 N N . PRO B 1 210 ? 16.257 -8.849 17.204 1.00 76.43 255 PRO B N 1
ATOM 5693 C CA . PRO B 1 210 ? 16.423 -10.308 17.201 1.00 80.86 255 PRO B CA 1
ATOM 5694 C C . PRO B 1 210 ? 17.270 -10.790 16.032 1.00 104.23 255 PRO B C 1
ATOM 5695 O O . PRO B 1 210 ? 17.297 -10.134 14.990 1.00 107.94 255 PRO B O 1
ATOM 5699 N N . GLU B 1 211 ? 17.953 -11.919 16.201 1.00 116.90 256 GLU B N 1
ATOM 5700 C CA . GLU B 1 211 ? 18.685 -12.527 15.097 1.00 120.96 256 GLU B CA 1
ATOM 5701 C C . GLU B 1 211 ? 17.680 -13.106 14.110 1.00 122.78 256 GLU B C 1
ATOM 5702 O O . GLU B 1 211 ? 16.473 -13.062 14.361 1.00 130.45 256 GLU B O 1
ATOM 5708 N N . SER B 1 212 ? 18.175 -13.635 12.992 1.00 112.38 257 SER B N 1
ATOM 5709 C CA . SER B 1 212 ? 17.350 -14.198 11.908 1.00 103.99 257 SER B CA 1
ATOM 5710 C C . SER B 1 212 ? 16.502 -13.104 11.242 1.00 102.73 257 SER B C 1
ATOM 5711 O O . SER B 1 212 ? 16.219 -13.176 10.047 1.00 97.32 257 SER B O 1
ATOM 5714 N N . PHE B 1 213 ? 16.096 -12.100 12.019 1.00 100.25 258 PHE B N 1
ATOM 5715 C CA . PHE B 1 213 ? 15.461 -10.907 11.479 1.00 93.63 258 PHE B CA 1
ATOM 5716 C C . PHE B 1 213 ? 16.489 -10.152 10.658 1.00 94.73 258 PHE B C 1
ATOM 5717 O O . PHE B 1 213 ? 16.207 -9.708 9.543 1.00 96.72 258 PHE B O 1
ATOM 5725 N N . LYS B 1 214 ? 17.687 -10.009 11.223 1.00 88.91 259 LYS B N 1
ATOM 5726 C CA . LYS B 1 214 ? 18.777 -9.332 10.539 1.00 84.11 259 LYS B CA 1
ATOM 5727 C C . LYS B 1 214 ? 19.135 -10.058 9.245 1.00 75.27 259 LYS B C 1
ATOM 5728 O O . LYS B 1 214 ? 19.434 -9.431 8.238 1.00 75.99 259 LYS B O 1
ATOM 5734 N N . SER B 1 215 ? 19.077 -11.383 9.276 1.00 75.10 260 SER B N 1
ATOM 5735 C CA . SER B 1 215 ? 19.369 -12.186 8.097 1.00 81.53 260 SER B CA 1
ATOM 5736 C C . SER B 1 215 ? 18.275 -12.013 7.060 1.00 78.99 260 SER B C 1
ATOM 5737 O O . SER B 1 215 ? 18.539 -11.986 5.853 1.00 75.69 260 SER B O 1
ATOM 5740 N N . GLU B 1 216 ? 17.041 -11.895 7.543 1.00 82.54 261 GLU B N 1
ATOM 5741 C CA . GLU B 1 216 ? 15.887 -11.714 6.671 1.00 84.08 261 GLU B CA 1
ATOM 5742 C C . GLU B 1 216 ? 15.905 -10.355 5.982 1.00 76.89 261 GLU B C 1
ATOM 5743 O O . GLU B 1 216 ? 15.552 -10.245 4.808 1.00 76.98 261 GLU B O 1
ATOM 5749 N N . LEU B 1 217 ? 16.301 -9.326 6.724 1.00 67.02 262 LEU B N 1
ATOM 5750 C CA . LEU B 1 217 ? 16.472 -7.995 6.157 1.00 67.15 262 LEU B CA 1
ATOM 5751 C C . LEU B 1 217 ? 17.459 -7.993 4.997 1.00 68.07 262 LEU B C 1
ATOM 5752 O O . LEU B 1 217 ? 17.139 -7.506 3.912 1.00 68.61 262 LEU B O 1
ATOM 5757 N N . ARG B 1 218 ? 18.645 -8.554 5.222 1.00 65.27 263 ARG B N 1
ATOM 5758 C CA . ARG B 1 218 ? 19.645 -8.664 4.161 1.00 70.10 263 ARG B CA 1
ATOM 5759 C C . ARG B 1 218 ? 19.074 -9.420 2.967 1.00 62.85 263 ARG B C 1
ATOM 5760 O O . ARG B 1 218 ? 19.315 -9.052 1.820 1.00 61.86 263 ARG B O 1
ATOM 5768 N N . ASP B 1 219 ? 18.311 -10.471 3.237 1.00 67.95 264 ASP B N 1
ATOM 5769 C CA . ASP B 1 219 ? 17.769 -11.294 2.166 1.00 72.27 264 ASP B CA 1
ATOM 5770 C C . ASP B 1 219 ? 16.654 -10.559 1.408 1.00 70.84 264 ASP B C 1
ATOM 5771 O O . ASP B 1 219 ? 16.468 -10.773 0.209 1.00 72.63 264 ASP B O 1
ATOM 5776 N N . ILE B 1 220 ? 15.902 -9.715 2.112 1.00 70.52 265 ILE B N 1
ATOM 5777 C CA . ILE B 1 220 ? 14.857 -8.908 1.480 1.00 67.70 265 ILE B CA 1
ATOM 5778 C C . ILE B 1 220 ? 15.507 -7.911 0.527 1.00 65.21 265 ILE B C 1
ATOM 5779 O O . ILE B 1 220 ? 15.115 -7.786 -0.634 1.00 68.51 265 ILE B O 1
ATOM 5784 N N . ILE B 1 221 ? 16.527 -7.223 1.032 1.00 60.77 266 ILE B N 1
ATOM 5785 C CA . ILE B 1 221 ? 17.226 -6.187 0.284 1.00 56.49 266 ILE B CA 1
ATOM 5786 C C . ILE B 1 221 ? 17.979 -6.784 -0.900 1.00 61.39 266 ILE B C 1
ATOM 5787 O O . ILE B 1 221 ? 18.003 -6.213 -1.992 1.00 64.04 266 ILE B O 1
ATOM 5792 N N . THR B 1 222 ? 18.582 -7.946 -0.687 1.00 63.23 267 THR B N 1
ATOM 5793 C CA . THR B 1 222 ? 19.336 -8.609 -1.751 1.00 68.27 267 THR B CA 1
ATOM 5794 C C . THR B 1 222 ? 18.422 -9.082 -2.879 1.00 63.12 267 THR B C 1
ATOM 5795 O O . THR B 1 222 ? 18.749 -8.955 -4.055 1.00 58.57 267 THR B O 1
ATOM 5799 N N . THR B 1 223 ? 17.266 -9.615 -2.515 1.00 61.87 268 THR B N 1
ATOM 5800 C CA . THR B 1 223 ? 16.292 -10.055 -3.503 1.00 57.63 268 THR B CA 1
ATOM 5801 C C . THR B 1 223 ? 15.822 -8.894 -4.372 1.00 60.70 268 THR B C 1
ATOM 5802 O O . THR B 1 223 ? 15.759 -9.000 -5.603 1.00 61.65 268 THR B O 1
ATOM 5806 N N . LEU B 1 224 ? 15.471 -7.791 -3.715 1.00 57.17 269 LEU B N 1
ATOM 5807 C CA . LEU B 1 224 ? 15.058 -6.580 -4.409 1.00 58.01 269 LEU B CA 1
ATOM 5808 C C . LEU B 1 224 ? 16.181 -6.043 -5.301 1.00 60.72 269 LEU B C 1
ATOM 5809 O O . LEU B 1 224 ? 15.936 -5.667 -6.448 1.00 55.12 269 LEU B O 1
ATOM 5814 N N . TYR B 1 225 ? 17.408 -6.018 -4.781 1.00 53.55 270 TYR B N 1
ATOM 5815 C CA . TYR B 1 225 ? 18.526 -5.496 -5.564 1.00 59.54 270 TYR B CA 1
ATOM 5816 C C . TYR B 1 225 ? 18.731 -6.297 -6.839 1.00 63.94 270 TYR B C 1
ATOM 5817 O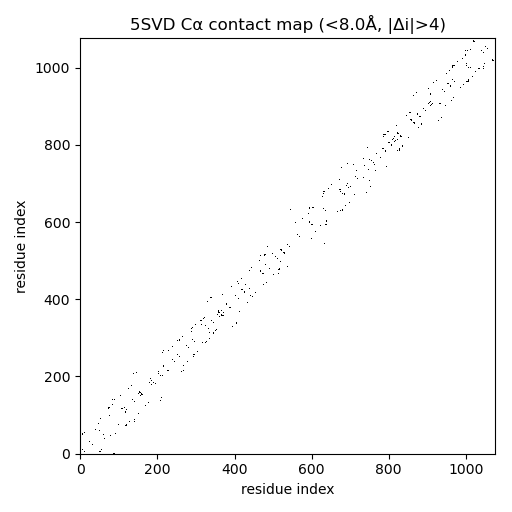 O . TYR B 1 225 ? 18.851 -5.728 -7.923 1.00 62.70 270 TYR B O 1
ATOM 5826 N N . LYS B 1 226 ? 18.760 -7.619 -6.710 1.00 64.59 271 LYS B N 1
ATOM 5827 C CA . LYS B 1 226 ? 18.965 -8.465 -7.873 1.00 66.89 271 LYS B CA 1
ATOM 5828 C C . LYS B 1 226 ? 17.749 -8.399 -8.785 1.00 70.41 271 LYS B C 1
ATOM 5829 O O . LYS B 1 226 ? 17.864 -8.551 -10.001 1.00 71.99 271 LYS B O 1
ATOM 5835 N N . GLY B 1 227 ? 16.589 -8.118 -8.201 1.00 69.76 272 GLY B N 1
ATOM 5836 C CA . GLY B 1 227 ? 15.388 -7.953 -8.992 1.00 63.12 272 GLY B CA 1
ATOM 5837 C C . GLY B 1 227 ? 15.473 -6.714 -9.864 1.00 64.27 272 GLY B C 1
ATOM 5838 O O . GLY B 1 227 ? 14.906 -6.685 -10.954 1.00 68.10 272 GLY B O 1
ATOM 5839 N N . PHE B 1 228 ? 16.178 -5.687 -9.393 1.00 66.77 273 PHE B N 1
ATOM 5840 C CA . PHE B 1 228 ? 16.297 -4.439 -10.152 1.00 66.46 273 PHE B CA 1
ATOM 5841 C C . PHE B 1 228 ? 17.566 -4.333 -10.980 1.00 68.22 273 PHE B C 1
ATOM 5842 O O . PHE B 1 228 ? 17.714 -3.395 -11.757 1.00 66.05 273 PHE B O 1
ATOM 5850 N N . THR B 1 229 ? 18.493 -5.265 -10.814 1.00 74.83 274 THR B N 1
ATOM 5851 C CA . THR B 1 229 ? 19.704 -5.224 -11.629 1.00 81.92 274 THR B CA 1
ATOM 5852 C C . THR B 1 229 ? 19.789 -6.251 -12.765 1.00 95.61 274 THR B C 1
ATOM 5853 O O . THR B 1 229 ? 20.842 -6.376 -13.393 1.00 100.81 274 THR B O 1
ATOM 5857 N N . ASN B 1 230 ? 18.692 -6.958 -13.040 1.00 100.10 275 ASN B N 1
ATOM 5858 C CA . ASN B 1 230 ? 18.636 -7.908 -14.158 1.00 104.29 275 ASN B CA 1
ATOM 5859 C C . ASN B 1 230 ? 19.771 -8.929 -14.111 1.00 104.67 275 ASN B C 1
ATOM 5860 O O . ASN B 1 230 ? 20.475 -9.144 -15.101 1.00 105.08 275 ASN B O 1
ATOM 5865 N N . GLY B 1 231 ? 19.947 -9.543 -12.949 1.00 103.74 276 GLY B N 1
ATOM 5866 C CA . GLY B 1 231 ? 21.100 -10.382 -12.687 1.00 109.58 276 GLY B CA 1
ATOM 5867 C C . GLY B 1 231 ? 21.750 -9.821 -11.442 1.00 118.35 276 GLY B C 1
ATOM 5868 O O . GLY B 1 231 ? 21.061 -9.248 -10.601 1.00 119.09 276 GLY B O 1
ATOM 5869 N N . ALA B 1 232 ? 23.063 -9.963 -11.311 1.00 125.96 277 ALA B N 1
ATOM 5870 C CA . ALA B 1 232 ? 23.736 -9.429 -10.132 1.00 128.48 277 ALA B CA 1
ATOM 5871 C C . ALA B 1 232 ? 25.143 -8.930 -10.445 1.00 129.81 277 ALA B C 1
ATOM 5872 O O . ALA B 1 232 ? 25.519 -7.843 -10.011 1.00 134.74 277 ALA B O 1
ATOM 5874 N N . GLU B 1 233 ? 25.887 -9.733 -11.209 1.00 123.42 278 GLU B N 1
ATOM 5875 C CA . GLU B 1 233 ? 27.229 -9.421 -11.721 1.00 116.66 278 GLU B CA 1
ATOM 5876 C C . GLU B 1 233 ? 28.024 -8.381 -10.920 1.00 108.36 278 GLU B C 1
ATOM 5877 O O . GLU B 1 233 ? 28.253 -8.554 -9.723 1.00 104.50 278 GLU B O 1
ATOM 5883 N N . SER B 1 234 ? 28.458 -7.318 -11.589 1.00 104.75 279 SER B N 1
ATOM 5884 C CA . SER B 1 234 ? 29.012 -6.152 -10.904 1.00 102.01 279 SER B CA 1
ATOM 5885 C C . SER B 1 234 ? 28.154 -4.920 -11.206 1.00 99.30 279 SER B C 1
ATOM 5886 O O . SER B 1 234 ? 27.225 -4.997 -12.008 1.00 93.75 279 SER B O 1
ATOM 5889 N N . ARG B 1 235 ? 28.468 -3.783 -10.586 1.00 103.13 280 ARG B N 1
ATOM 5890 C CA . ARG B 1 235 ? 27.730 -2.551 -10.864 1.00 110.07 280 ARG B CA 1
ATOM 5891 C C . ARG B 1 235 ? 28.073 -2.056 -12.270 1.00 111.19 280 ARG B C 1
ATOM 5892 O O . ARG B 1 235 ? 27.346 -1.259 -12.866 1.00 111.17 280 ARG B O 1
ATOM 5900 N N . SER B 1 236 ? 29.171 -2.570 -12.810 1.00 110.51 281 SER B N 1
ATOM 5901 C CA . SER B 1 236 ? 29.685 -2.121 -14.093 1.00 104.60 281 SER B CA 1
ATOM 5902 C C . SER B 1 236 ? 28.927 -2.769 -15.246 1.00 100.69 281 SER B C 1
ATOM 5903 O O . SER B 1 236 ? 28.979 -2.297 -16.381 1.00 102.79 281 SER B O 1
ATOM 5906 N N . ASP B 1 237 ? 28.192 -3.831 -14.942 1.00 95.44 282 ASP B N 1
ATOM 5907 C CA . ASP B 1 237 ? 27.473 -4.578 -15.966 1.00 96.80 282 ASP B CA 1
ATOM 5908 C C . ASP B 1 237 ? 26.018 -4.135 -16.077 1.00 92.48 282 ASP B C 1
ATOM 5909 O O . ASP B 1 237 ? 25.300 -4.547 -16.990 1.00 90.14 282 ASP B O 1
ATOM 5914 N N . ILE B 1 238 ? 25.609 -3.253 -15.171 1.00 84.47 283 ILE B N 1
ATOM 5915 C CA . ILE B 1 238 ? 24.261 -2.701 -15.183 1.00 74.00 283 ILE B CA 1
ATOM 5916 C C . ILE B 1 238 ? 24.127 -1.664 -16.284 1.00 71.48 283 ILE B C 1
ATOM 5917 O O . ILE B 1 238 ? 24.969 -0.775 -16.419 1.00 70.07 283 ILE B O 1
ATOM 5922 N N . SER B 1 239 ? 23.042 -1.761 -17.046 1.00 69.68 284 SER B N 1
ATOM 5923 C CA . SER B 1 239 ? 22.862 -0.920 -18.221 1.00 73.37 284 SER B CA 1
ATOM 5924 C C . SER B 1 239 ? 22.231 0.417 -17.857 1.00 76.62 284 SER B C 1
ATOM 5925 O O . SER B 1 239 ? 21.502 0.530 -16.869 1.00 81.62 284 SER B O 1
ATOM 5928 N N . GLN B 1 240 ? 22.505 1.420 -18.681 1.00 69.82 285 GLN B N 1
ATOM 5929 C CA . GLN B 1 240 ? 22.029 2.776 -18.453 1.00 70.99 285 GLN B CA 1
ATOM 5930 C C . GLN B 1 240 ? 20.501 2.826 -18.366 1.00 71.01 285 GLN B C 1
ATOM 5931 O O . GLN B 1 240 ? 19.950 3.645 -17.631 1.00 70.90 285 GLN B O 1
ATOM 5937 N N . SER B 1 241 ? 19.815 1.936 -19.080 1.00 58.84 286 SER B N 1
ATOM 5938 C CA . SER B 1 241 ? 18.364 2.016 -19.125 1.00 66.14 286 SER B CA 1
ATOM 5939 C C . SER B 1 241 ? 17.773 1.347 -17.895 1.00 64.40 286 SER B C 1
ATOM 5940 O O . SER B 1 241 ? 16.643 1.632 -17.503 1.00 65.64 286 SER B O 1
ATOM 5943 N N . THR B 1 242 ? 18.555 0.466 -17.285 1.00 65.10 287 THR B N 1
ATOM 5944 C CA . THR B 1 242 ? 18.182 -0.160 -16.021 1.00 62.47 287 THR B CA 1
ATOM 5945 C C . THR B 1 242 ? 18.352 0.856 -14.893 1.00 61.78 287 THR B C 1
ATOM 5946 O O . THR B 1 242 ? 17.499 0.981 -14.020 1.00 58.73 287 THR B O 1
ATOM 5950 N N . ILE B 1 243 ? 19.460 1.589 -14.943 1.00 60.40 288 ILE B N 1
ATOM 5951 C CA . ILE B 1 243 ? 19.732 2.673 -14.009 1.00 57.90 288 ILE B CA 1
ATOM 5952 C C . ILE B 1 243 ? 18.616 3.719 -14.065 1.00 52.23 288 ILE B C 1
ATOM 5953 O O . ILE B 1 243 ? 18.078 4.139 -13.039 1.00 47.87 288 ILE B O 1
ATOM 5958 N N . THR B 1 244 ? 18.234 4.083 -15.285 1.00 46.77 289 THR B N 1
ATOM 5959 C CA . THR B 1 244 ? 17.167 5.046 -15.511 1.00 51.82 289 THR B CA 1
ATOM 5960 C C . THR B 1 244 ? 15.822 4.543 -14.994 1.00 53.75 289 THR B C 1
ATOM 5961 O O . THR B 1 244 ? 15.037 5.312 -14.417 1.00 47.60 289 THR B O 1
ATOM 5965 N N . LYS B 1 245 ? 15.562 3.255 -15.177 1.00 46.22 290 LYS B N 1
ATOM 5966 C CA . LYS B 1 245 ? 14.324 2.683 -14.676 1.00 54.96 290 LYS B CA 1
ATOM 5967 C C . LYS B 1 245 ? 14.281 2.734 -13.154 1.00 52.46 290 LYS B C 1
ATOM 5968 O O . LYS B 1 245 ? 13.231 2.955 -12.567 1.00 53.02 290 LYS B O 1
ATOM 5974 N N . PHE B 1 246 ? 15.422 2.534 -12.506 1.00 47.70 291 PHE B N 1
ATOM 5975 C CA . PHE B 1 246 ? 15.417 2.564 -11.058 1.00 45.32 291 PHE B CA 1
ATOM 5976 C C . PHE B 1 246 ? 15.272 3.987 -10.529 1.00 44.76 291 PHE B C 1
ATOM 5977 O O . PHE B 1 246 ? 14.626 4.215 -9.500 1.00 45.81 291 PHE B O 1
ATOM 5985 N N . ARG B 1 247 ? 15.875 4.938 -11.239 1.00 42.39 292 ARG B N 1
ATOM 5986 C CA . ARG B 1 247 ? 15.738 6.347 -10.883 1.00 47.95 292 ARG B CA 1
ATOM 5987 C C . ARG B 1 247 ? 14.288 6.800 -10.996 1.00 44.93 292 ARG B C 1
ATOM 5988 O O . ARG B 1 247 ? 13.870 7.679 -10.247 1.00 44.70 292 ARG B O 1
ATOM 5996 N N . GLU B 1 248 ? 13.536 6.208 -11.931 1.00 42.16 293 GLU B N 1
ATOM 5997 C CA . GLU B 1 248 ? 12.103 6.495 -12.071 1.00 43.00 293 GLU B CA 1
ATOM 5998 C C . GLU B 1 248 ? 11.325 6.114 -10.808 1.00 38.19 293 GLU B C 1
ATOM 5999 O O . GLU B 1 248 ? 10.431 6.830 -10.385 1.00 43.05 293 GLU B O 1
ATOM 6005 N N . TYR B 1 249 ? 11.665 4.962 -10.239 1.00 37.43 294 TYR B N 1
ATOM 6006 C CA . TYR B 1 249 ? 11.035 4.490 -9.019 1.00 41.42 294 TYR B CA 1
ATOM 6007 C C . TYR B 1 249 ? 11.361 5.424 -7.874 1.00 46.73 294 TYR B C 1
ATOM 6008 O O . TYR B 1 249 ? 10.506 5.711 -7.034 1.00 41.34 294 TYR B O 1
ATOM 6017 N N . SER B 1 250 ? 12.597 5.917 -7.860 1.00 39.34 295 SER B N 1
ATOM 6018 C CA A SER B 1 250 ? 13.068 6.778 -6.783 0.61 34.89 295 SER B CA 1
ATOM 6019 C CA B SER B 1 250 ? 13.058 6.771 -6.777 0.39 35.44 295 SER B CA 1
ATOM 6020 C C . SER B 1 250 ? 12.313 8.102 -6.765 1.00 37.80 295 SER B C 1
ATOM 6021 O O . SER B 1 250 ? 12.262 8.780 -5.739 1.00 46.03 295 SER B O 1
ATOM 6026 N N . VAL B 1 251 ? 11.737 8.491 -7.907 1.00 38.16 296 VAL B N 1
ATOM 6027 C CA . VAL B 1 251 ? 10.960 9.737 -7.944 1.00 35.12 296 VAL B CA 1
ATOM 6028 C C . VAL B 1 251 ? 9.456 9.464 -8.137 1.00 37.05 296 VAL B C 1
ATOM 6029 O O . VAL B 1 251 ? 8.680 10.365 -8.481 1.00 42.14 296 VAL B O 1
ATOM 6033 N N . ASP B 1 252 ? 9.070 8.220 -7.910 1.00 37.93 297 ASP B N 1
ATOM 6034 C CA . ASP B 1 252 ? 7.669 7.820 -7.928 1.00 47.89 297 ASP B CA 1
ATOM 6035 C C . ASP B 1 252 ? 7.062 7.970 -6.531 1.00 47.18 297 ASP B C 1
ATOM 6036 O O . ASP B 1 252 ? 7.602 7.405 -5.579 1.00 42.37 297 ASP B O 1
ATOM 6041 N N . LYS B 1 253 ? 5.932 8.676 -6.421 1.00 49.07 298 LYS B N 1
ATOM 6042 C CA . LYS B 1 253 ? 5.249 8.923 -5.135 1.00 49.18 298 LYS B CA 1
ATOM 6043 C C . LYS B 1 253 ? 5.105 7.647 -4.291 1.00 47.19 298 LYS B C 1
ATOM 6044 O O . LYS B 1 253 ? 5.292 7.664 -3.069 1.00 47.71 298 LYS B O 1
ATOM 6046 N N . VAL B 1 254 ? 4.783 6.540 -4.949 1.00 40.80 299 VAL B N 1
ATOM 6047 C CA . VAL B 1 254 ? 4.614 5.279 -4.253 1.00 46.87 299 VAL B CA 1
ATOM 6048 C C . VAL B 1 254 ? 5.945 4.571 -3.923 1.00 49.92 299 VAL B C 1
ATOM 6049 O O . VAL B 1 254 ? 6.193 4.225 -2.766 1.00 51.33 299 VAL B O 1
ATOM 6053 N N . ALA B 1 255 ? 6.803 4.352 -4.911 1.00 46.14 300 ALA B N 1
ATOM 6054 C CA . ALA B 1 255 ? 8.011 3.560 -4.653 1.00 45.87 300 ALA B CA 1
ATOM 6055 C C . ALA B 1 255 ? 9.073 4.318 -3.849 1.00 41.57 300 ALA B C 1
ATOM 6056 O O . ALA B 1 255 ? 9.854 3.704 -3.131 1.00 44.20 300 ALA B O 1
ATOM 6058 N N . SER B 1 256 ? 9.120 5.643 -3.972 1.00 40.04 301 SER B N 1
ATOM 6059 C CA . SER B 1 256 ? 10.238 6.415 -3.407 1.00 43.74 301 SER B CA 1
ATOM 6060 C C . SER B 1 256 ? 10.454 6.276 -1.875 1.00 51.07 301 SER B C 1
ATOM 6061 O O . SER B 1 256 ? 11.599 6.164 -1.433 1.00 48.49 301 SER B O 1
ATOM 6064 N N . PRO B 1 257 ? 9.374 6.321 -1.060 1.00 46.86 302 PRO B N 1
ATOM 6065 C CA . PRO B 1 257 ? 9.564 6.101 0.381 1.00 40.51 302 PRO B CA 1
ATOM 6066 C C . PRO B 1 257 ? 10.230 4.756 0.722 1.00 43.93 302 PRO B C 1
ATOM 6067 O O . PRO B 1 257 ? 11.005 4.656 1.682 1.00 49.24 302 PRO B O 1
ATOM 6071 N N . VAL B 1 258 ? 9.932 3.729 -0.068 1.00 40.34 303 VAL B N 1
ATOM 6072 C CA . VAL B 1 258 ? 10.539 2.423 0.137 1.00 39.68 303 VAL B CA 1
ATOM 6073 C C . VAL B 1 258 ? 12.031 2.479 -0.230 1.00 48.10 303 VAL B C 1
ATOM 6074 O O . VAL B 1 258 ? 12.877 1.985 0.508 1.00 50.33 303 VAL B O 1
ATOM 6078 N N . ILE B 1 259 ? 12.346 3.115 -1.354 1.00 44.60 304 ILE B N 1
ATOM 6079 C CA . ILE B 1 259 ? 13.732 3.277 -1.786 1.00 45.09 304 ILE B CA 1
ATOM 6080 C C . ILE B 1 259 ? 14.565 4.052 -0.751 1.00 42.27 304 ILE B C 1
ATOM 6081 O O . ILE B 1 259 ? 15.686 3.655 -0.429 1.00 45.96 304 ILE B O 1
ATOM 6086 N N . GLN B 1 260 ? 14.006 5.153 -0.245 1.00 42.63 305 GLN B N 1
ATOM 6087 C CA . GLN B 1 260 ? 14.650 5.992 0.763 1.00 40.53 305 GLN B CA 1
ATOM 6088 C C . GLN B 1 260 ? 15.021 5.175 1.984 1.00 39.33 305 GLN B C 1
ATOM 6089 O O . GLN B 1 260 ? 16.148 5.254 2.468 1.00 44.73 305 GLN B O 1
ATOM 6095 N N . LEU B 1 261 ? 14.056 4.399 2.480 1.00 49.79 306 LEU B N 1
ATOM 6096 C CA . LEU B 1 261 ? 14.261 3.611 3.692 1.00 48.15 306 LEU B CA 1
ATOM 6097 C C . LEU B 1 261 ? 15.347 2.576 3.463 1.00 42.44 306 LEU B C 1
ATOM 6098 O O . LEU B 1 261 ? 16.220 2.380 4.299 1.00 46.59 306 LEU B O 1
ATOM 6103 N N . ILE B 1 262 ? 15.306 1.937 2.307 1.00 45.54 307 ILE B N 1
ATOM 6104 C CA . ILE B 1 262 ? 16.315 0.944 1.954 1.00 53.88 307 ILE B CA 1
ATOM 6105 C C . ILE B 1 262 ? 17.727 1.561 1.945 1.00 56.24 307 ILE B C 1
ATOM 6106 O O . ILE B 1 262 ? 18.667 0.980 2.477 1.00 54.45 307 ILE B O 1
ATOM 6111 N N . ILE B 1 263 ? 17.870 2.733 1.337 1.00 51.27 308 ILE B N 1
ATOM 6112 C CA . ILE B 1 263 ? 19.152 3.438 1.312 1.00 49.82 308 ILE B CA 1
ATOM 6113 C C . ILE B 1 263 ? 19.567 3.817 2.738 1.00 50.27 308 ILE B C 1
ATOM 6114 O O . ILE B 1 263 ? 20.747 3.860 3.070 1.00 51.61 308 ILE B O 1
ATOM 6119 N N . GLN B 1 264 ? 18.576 4.074 3.582 1.00 52.99 309 GLN B N 1
ATOM 6120 C CA . GLN B 1 264 ? 18.817 4.420 4.979 1.00 57.97 309 GLN B CA 1
ATOM 6121 C C . GLN B 1 264 ? 19.319 3.223 5.795 1.00 63.00 309 GLN B C 1
ATOM 6122 O O . GLN B 1 264 ? 20.148 3.394 6.687 1.00 66.12 309 GLN B O 1
ATOM 6128 N N . VAL B 1 265 ? 18.858 2.013 5.476 1.00 61.57 310 VAL B N 1
ATOM 6129 C CA . VAL B 1 265 ? 19.197 0.850 6.307 1.00 61.95 310 VAL B CA 1
ATOM 6130 C C . VAL B 1 265 ? 20.194 -0.120 5.683 1.00 63.82 310 VAL B C 1
ATOM 6131 O O . VAL B 1 265 ? 20.698 -0.991 6.387 1.00 66.30 310 VAL B O 1
ATOM 6135 N N . GLU B 1 266 ? 20.472 0.006 4.385 1.00 63.00 311 GLU B N 1
ATOM 6136 C CA . GLU B 1 266 ? 21.321 -0.973 3.693 1.00 61.41 311 GLU B CA 1
ATOM 6137 C C . GLU B 1 266 ? 22.756 -1.011 4.252 1.00 67.10 311 GLU B C 1
ATOM 6138 O O . GLU B 1 266 ? 23.446 -2.028 4.139 1.00 66.07 311 GLU B O 1
ATOM 6144 N N . GLY B 1 267 ? 23.194 0.092 4.854 1.00 67.42 312 GLY B N 1
ATOM 6145 C CA . GLY B 1 267 ? 24.532 0.185 5.418 1.00 70.32 312 GLY B CA 1
ATOM 6146 C C . GLY B 1 267 ? 24.740 -0.652 6.668 1.00 75.93 312 GLY B C 1
ATOM 6147 O O . GLY B 1 267 ? 25.863 -0.822 7.131 1.00 80.11 312 GLY B O 1
ATOM 6148 N N . ILE B 1 268 ? 23.650 -1.165 7.224 1.00 84.23 313 ILE B N 1
ATOM 6149 C CA . ILE B 1 268 ? 23.707 -2.049 8.381 1.00 87.33 313 ILE B CA 1
ATOM 6150 C C . ILE B 1 268 ? 24.485 -3.321 8.033 1.00 85.88 313 ILE B C 1
ATOM 6151 O O . ILE B 1 268 ? 25.110 -3.942 8.890 1.00 95.33 313 ILE B O 1
ATOM 6156 N N . PHE B 1 269 ? 24.464 -3.687 6.758 1.00 76.64 314 PHE B N 1
ATOM 6157 C CA . PHE B 1 269 ? 25.090 -4.919 6.312 1.00 75.52 314 PHE B CA 1
ATOM 6158 C C . PHE B 1 269 ? 25.783 -4.834 4.948 1.00 78.76 314 PHE B C 1
ATOM 6159 O O . PHE B 1 269 ? 26.262 -5.848 4.441 1.00 82.57 314 PHE B O 1
ATOM 6167 N N . ASP B 1 270 ? 25.796 -3.654 4.328 1.00 86.53 315 ASP B N 1
ATOM 6168 C CA . ASP B 1 270 ? 26.440 -3.492 3.014 1.00 90.05 315 ASP B CA 1
ATOM 6169 C C . ASP B 1 270 ? 27.403 -2.297 2.959 1.00 90.56 315 ASP B C 1
ATOM 6170 O O . ASP B 1 270 ? 26.972 -1.147 2.853 1.00 91.87 315 ASP B O 1
ATOM 6175 N N . ARG B 1 271 ? 28.705 -2.583 3.018 1.00 85.27 316 ARG B N 1
ATOM 6176 C CA . ARG B 1 271 ? 29.738 -1.546 3.054 1.00 82.35 316 ARG B CA 1
ATOM 6177 C C . ARG B 1 271 ? 29.774 -0.700 1.780 1.00 82.95 316 ARG B C 1
ATOM 6178 O O . ARG B 1 271 ? 30.148 0.478 1.820 1.00 81.02 316 ARG B O 1
ATOM 6180 N N . ASP B 1 272 ? 29.390 -1.302 0.656 1.00 84.95 317 ASP B N 1
ATOM 6181 C CA . ASP B 1 272 ? 29.453 -0.612 -0.630 1.00 89.65 317 ASP B CA 1
ATOM 6182 C C . ASP B 1 272 ? 28.187 0.164 -1.002 1.00 81.99 317 ASP B C 1
ATOM 6183 O O . ASP B 1 272 ? 28.167 0.826 -2.038 1.00 78.99 317 ASP B O 1
ATOM 6188 N N . ARG B 1 273 ? 27.152 0.099 -0.163 1.00 74.44 318 ARG B N 1
ATOM 6189 C CA . ARG B 1 273 ? 25.911 0.846 -0.401 1.00 69.60 318 ARG B CA 1
ATOM 6190 C C . ARG B 1 273 ? 25.341 0.668 -1.813 1.00 59.22 318 ARG B C 1
ATOM 6191 O O . ARG B 1 273 ? 25.188 1.636 -2.552 1.00 55.40 318 ARG B O 1
ATOM 6199 N N . SER B 1 274 ? 24.994 -0.565 -2.155 1.00 61.43 319 SER B N 1
ATOM 6200 C CA . SER B 1 274 ? 24.612 -0.938 -3.514 1.00 68.17 319 SER B CA 1
ATOM 6201 C C . SER B 1 274 ? 23.429 -0.153 -4.105 1.00 60.20 319 SER B C 1
ATOM 6202 O O . SER B 1 274 ? 23.398 0.115 -5.312 1.00 57.41 319 SER B O 1
ATOM 6205 N N . PHE B 1 275 ? 22.443 0.184 -3.278 1.00 53.92 320 PHE B N 1
ATOM 6206 C CA . PHE B 1 275 ? 21.277 0.895 -3.790 1.00 48.25 320 PHE B CA 1
ATOM 6207 C C . PHE B 1 275 ? 21.587 2.370 -4.021 1.00 50.72 320 PHE B C 1
ATOM 6208 O O . PHE B 1 275 ? 21.116 2.958 -5.000 1.00 53.20 320 PHE B O 1
ATOM 6216 N N . TRP B 1 276 ? 22.388 2.958 -3.138 1.00 45.36 321 TRP B N 1
ATOM 6217 C CA . TRP B 1 276 ? 22.872 4.307 -3.368 1.00 51.61 321 TRP B CA 1
ATOM 6218 C C . TRP B 1 276 ? 23.579 4.362 -4.723 1.00 57.15 321 TRP B C 1
ATOM 6219 O O . TRP B 1 276 ? 23.360 5.290 -5.518 1.00 53.48 321 TRP B O 1
ATOM 6230 N N . ARG B 1 277 ? 24.416 3.362 -4.993 1.00 57.68 322 ARG B N 1
ATOM 6231 C CA . ARG B 1 277 ? 25.166 3.323 -6.249 1.00 58.58 322 ARG B CA 1
ATOM 6232 C C . ARG B 1 277 ? 24.257 3.043 -7.432 1.00 53.29 322 ARG B C 1
ATOM 6233 O O . ARG B 1 277 ? 24.627 3.286 -8.573 1.00 53.35 322 ARG B O 1
ATOM 6241 N N . LEU B 1 278 ? 23.067 2.526 -7.169 1.00 54.63 323 LEU B N 1
ATOM 6242 C CA . LEU B 1 278 ? 22.120 2.338 -8.258 1.00 53.84 323 LEU B CA 1
ATOM 6243 C C . LEU B 1 278 ? 21.566 3.680 -8.691 1.00 51.40 323 LEU B C 1
ATOM 6244 O O . LEU B 1 278 ? 21.319 3.906 -9.866 1.00 58.76 323 LEU B O 1
ATOM 6249 N N . VAL B 1 279 ? 21.348 4.566 -7.727 1.00 50.92 324 VAL B N 1
ATOM 6250 C CA . VAL B 1 279 ? 20.756 5.864 -8.025 1.00 48.14 324 VAL B CA 1
ATOM 6251 C C . VAL B 1 279 ? 21.779 6.887 -8.512 1.00 48.88 324 VAL B C 1
ATOM 6252 O O . VAL B 1 279 ? 21.550 7.579 -9.511 1.00 47.01 324 VAL B O 1
ATOM 6256 N N . PHE B 1 280 ? 22.902 6.989 -7.805 1.00 46.93 325 PHE B N 1
ATOM 6257 C CA . PHE B 1 280 ? 23.924 7.971 -8.133 1.00 49.10 325 PHE B CA 1
ATOM 6258 C C . PHE B 1 280 ? 25.258 7.353 -8.585 1.00 53.46 325 PHE B C 1
ATOM 6259 O O . PHE B 1 280 ? 25.561 6.208 -8.258 1.00 61.55 325 PHE B O 1
ATOM 6267 N N . ASN B 1 281 ? 26.059 8.128 -9.319 1.00 46.27 326 ASN B N 1
ATOM 6268 C CA . ASN B 1 281 ? 27.406 7.693 -9.673 1.00 52.48 326 ASN B CA 1
ATOM 6269 C C . ASN B 1 281 ? 28.372 8.012 -8.544 1.00 61.48 326 ASN B C 1
ATOM 6270 O O . ASN B 1 281 ? 28.012 8.689 -7.583 1.00 57.64 326 ASN B O 1
ATOM 6275 N N . THR B 1 282 ? 29.612 7.557 -8.663 1.00 78.39 327 THR B N 1
ATOM 6276 C CA . THR B 1 282 ? 30.510 7.633 -7.517 1.00 88.11 327 THR B CA 1
ATOM 6277 C C . THR B 1 282 ? 31.767 8.468 -7.724 1.00 92.10 327 THR B C 1
ATOM 6278 O O . THR B 1 282 ? 32.441 8.805 -6.749 1.00 95.10 327 THR B O 1
ATOM 6282 N N . ALA B 1 283 ? 32.061 8.828 -8.970 1.00 88.89 328 ALA B N 1
ATOM 6283 C CA . ALA B 1 283 ? 33.255 9.608 -9.263 1.00 90.10 328 ALA B CA 1
ATOM 6284 C C . ALA B 1 283 ? 33.349 9.927 -10.737 1.00 89.15 328 ALA B C 1
ATOM 6285 O O . ALA B 1 283 ? 32.593 9.372 -11.531 1.00 95.71 328 ALA B O 1
ATOM 6287 N N . ASP B 1 284 ? 34.271 10.810 -11.123 1.00 87.60 329 ASP B N 1
ATOM 6288 C CA . ASP B 1 284 ? 34.724 11.974 -10.355 1.00 85.90 329 ASP B CA 1
ATOM 6289 C C . ASP B 1 284 ? 34.207 13.196 -11.070 1.00 77.29 329 ASP B C 1
ATOM 6290 O O . ASP B 1 284 ? 34.418 14.332 -10.649 1.00 80.15 329 ASP B O 1
ATOM 6295 N N . GLU B 1 285 ? 33.567 12.934 -12.200 1.00 77.27 330 GLU B N 1
ATOM 6296 C CA . GLU B 1 285 ? 33.069 13.977 -13.074 1.00 81.76 330 GLU B CA 1
ATOM 6297 C C . GLU B 1 285 ? 31.585 13.839 -13.362 1.00 68.91 330 GLU B C 1
ATOM 6298 O O . GLU B 1 285 ? 30.972 12.807 -13.097 1.00 64.82 330 GLU B O 1
ATOM 6304 N N . LYS B 1 286 ? 31.020 14.913 -13.892 1.00 63.25 331 LYS B N 1
ATOM 6305 C CA . LYS B 1 286 ? 29.630 14.950 -14.280 1.00 62.23 331 LYS B CA 1
ATOM 6306 C C . LYS B 1 286 ? 29.387 13.954 -15.414 1.00 68.79 331 LYS B C 1
ATOM 6307 O O . LYS B 1 286 ? 30.282 13.682 -16.206 1.00 69.58 331 LYS B O 1
ATOM 6313 N N . ASP B 1 287 ? 28.180 13.401 -15.459 1.00 64.35 332 ASP B N 1
ATOM 6314 C CA . ASP B 1 287 ? 27.693 12.567 -16.557 1.00 56.87 332 ASP B CA 1
ATOM 6315 C C . ASP B 1 287 ? 26.357 13.181 -16.955 1.00 59.66 332 ASP B C 1
ATOM 6316 O O . ASP B 1 287 ? 25.604 13.622 -16.083 1.00 56.46 332 ASP B O 1
ATOM 6318 N N . PRO B 1 288 ? 26.069 13.253 -18.264 1.00 57.80 333 PRO B N 1
ATOM 6319 C CA . PRO B 1 288 ? 24.850 13.939 -18.707 1.00 57.22 333 PRO B CA 1
ATOM 6320 C C . PRO B 1 288 ? 23.569 13.360 -18.109 1.00 52.04 333 PRO B C 1
ATOM 6321 O O . PRO B 1 288 ? 22.705 14.148 -17.721 1.00 51.97 333 PRO B O 1
ATOM 6325 N N . LYS B 1 289 ? 23.470 12.043 -17.975 1.00 40.82 334 LYS B N 1
ATOM 6326 C CA . LYS B 1 289 ? 22.269 11.448 -17.419 1.00 50.19 334 LYS B CA 1
ATOM 6327 C C . LYS B 1 289 ? 22.142 11.722 -15.924 1.00 54.96 334 LYS B C 1
ATOM 6328 O O . LYS B 1 289 ? 21.039 11.991 -15.452 1.00 47.95 334 LYS B O 1
ATOM 6334 N N . GLU B 1 290 ? 23.246 11.622 -15.178 1.00 49.67 335 GLU B N 1
ATOM 6335 C CA . GLU B 1 290 ? 23.194 11.908 -13.750 1.00 44.03 335 GLU B CA 1
ATOM 6336 C C . GLU B 1 290 ? 22.840 13.369 -13.533 1.00 49.15 335 GLU B C 1
ATOM 6337 O O . GLU B 1 290 ? 22.004 13.699 -12.691 1.00 43.18 335 GLU B O 1
ATOM 6343 N N . GLU B 1 291 ? 23.466 14.232 -14.326 1.00 39.19 336 GLU B N 1
ATOM 6344 C CA . GLU B 1 291 ? 23.255 15.656 -14.221 1.00 40.77 336 GLU B CA 1
ATOM 6345 C C . GLU B 1 291 ? 21.789 16.001 -14.491 1.00 45.63 336 GLU B C 1
ATOM 6346 O O . GLU B 1 291 ? 21.208 16.872 -13.838 1.00 43.78 336 GLU B O 1
ATOM 6352 N N . SER B 1 292 ? 21.209 15.347 -15.487 1.00 40.63 337 SER B N 1
ATOM 6353 C CA . SER B 1 292 ? 19.818 15.596 -15.833 1.00 40.96 337 SER B CA 1
ATOM 6354 C C . SER B 1 292 ? 18.869 15.132 -14.712 1.00 39.57 337 SER B C 1
ATOM 6355 O O . SER B 1 292 ? 17.906 15.822 -14.355 1.00 47.37 337 SER B O 1
ATOM 6358 N N . PHE B 1 293 ? 19.173 13.978 -14.128 1.00 37.31 338 PHE B N 1
ATOM 6359 C CA . PHE B 1 293 ? 18.398 13.432 -13.027 1.00 43.76 338 PHE B CA 1
ATOM 6360 C C . PHE B 1 293 ? 18.453 14.367 -11.803 1.00 44.24 338 PHE B C 1
ATOM 6361 O O . PHE B 1 293 ? 17.410 14.715 -11.223 1.00 38.90 338 PHE B O 1
ATOM 6369 N N . LEU B 1 294 ? 19.663 14.813 -11.459 1.00 35.85 339 LEU B N 1
ATOM 6370 C CA . LEU B 1 294 ? 19.882 15.775 -10.370 1.00 41.65 339 LEU B CA 1
ATOM 6371 C C . LEU B 1 294 ? 19.126 17.090 -10.580 1.00 41.75 339 LEU B C 1
ATOM 6372 O O . LEU B 1 294 ? 18.530 17.604 -9.645 1.00 40.41 339 LEU B O 1
ATOM 6377 N N . GLU B 1 295 ? 19.145 17.641 -11.797 1.00 36.53 340 GLU B N 1
ATOM 6378 C CA . GLU B 1 295 ? 18.400 18.884 -12.039 1.00 42.53 340 GLU B CA 1
ATOM 6379 C C . GLU B 1 295 ? 16.888 18.684 -11.814 1.00 39.34 340 GLU B C 1
ATOM 6380 O O . GLU B 1 295 ? 16.184 19.607 -11.413 1.00 39.22 340 GLU B O 1
ATOM 6386 N N . TYR B 1 296 ? 16.415 17.480 -12.090 1.00 33.87 341 TYR B N 1
ATOM 6387 C CA . TYR B 1 296 ? 15.025 17.130 -11.865 1.00 43.20 341 TYR B CA 1
ATOM 6388 C C . TYR B 1 296 ? 14.756 16.984 -10.367 1.00 47.37 341 TYR B C 1
ATOM 6389 O O . TYR B 1 296 ? 13.777 17.511 -9.868 1.00 44.25 341 TYR B O 1
ATOM 6398 N N . LEU B 1 297 ? 15.617 16.254 -9.664 1.00 39.88 342 LEU B N 1
ATOM 6399 C CA . LEU B 1 297 ? 15.489 16.124 -8.216 1.00 39.72 342 LEU B CA 1
ATOM 6400 C C . LEU B 1 297 ? 15.404 17.487 -7.537 1.00 39.26 342 LEU B C 1
ATOM 6401 O O . LEU B 1 297 ? 14.600 17.694 -6.629 1.00 43.66 342 LEU B O 1
ATOM 6406 N N . LEU B 1 298 ? 16.191 18.428 -8.022 1.00 33.95 343 LEU B N 1
ATOM 6407 C CA . LEU B 1 298 ? 16.306 19.744 -7.397 1.00 34.84 343 LEU B CA 1
ATOM 6408 C C . LEU B 1 298 ? 15.178 20.692 -7.789 1.00 36.09 343 LEU B C 1
ATOM 6409 O O . LEU B 1 298 ? 15.121 21.816 -7.320 1.00 37.61 343 LEU B O 1
ATOM 6414 N N . SER B 1 299 ? 14.289 20.251 -8.673 1.00 38.14 344 SER B N 1
ATOM 6415 C CA . SER B 1 299 ? 13.179 21.094 -9.089 1.00 37.14 344 SER B CA 1
ATOM 6416 C C . SER B 1 299 ? 11.859 20.354 -8.992 1.00 38.29 344 SER B C 1
ATOM 6417 O O . SER B 1 299 ? 10.869 20.797 -9.548 1.00 45.97 344 SER B O 1
ATOM 6420 N N . ASP B 1 300 ? 11.861 19.212 -8.317 1.00 43.85 345 ASP B N 1
ATOM 6421 C CA . ASP B 1 300 ? 10.673 18.353 -8.194 1.00 41.05 345 ASP B CA 1
ATOM 6422 C C . ASP B 1 300 ? 10.338 18.081 -6.717 1.00 39.54 345 ASP B C 1
ATOM 6423 O O . ASP B 1 300 ? 11.225 17.709 -5.955 1.00 39.70 345 ASP B O 1
ATOM 6428 N N . PRO B 1 301 ? 9.068 18.252 -6.301 1.00 42.69 346 PRO B N 1
ATOM 6429 C CA . PRO B 1 301 ? 8.748 18.000 -4.883 1.00 40.12 346 PRO B CA 1
ATOM 6430 C C . PRO B 1 301 ? 9.118 16.598 -4.384 1.00 34.51 346 PRO B C 1
ATOM 6431 O O . PRO B 1 301 ? 9.836 16.492 -3.389 1.00 42.46 346 PRO B O 1
ATOM 6435 N N . VAL B 1 302 ? 8.642 15.543 -5.037 1.00 35.63 347 VAL B N 1
ATOM 6436 C CA . VAL B 1 302 ? 8.986 14.187 -4.601 1.00 35.01 347 VAL B CA 1
ATOM 6437 C C . VAL B 1 302 ? 10.506 13.923 -4.683 1.00 40.83 347 VAL B C 1
ATOM 6438 O O . VAL B 1 302 ? 11.096 13.341 -3.772 1.00 39.69 347 VAL B O 1
ATOM 6442 N N . GLY B 1 303 ? 11.136 14.357 -5.769 1.00 43.87 348 GLY B N 1
ATOM 6443 C CA . GLY B 1 303 ? 12.568 14.166 -5.935 1.00 36.01 348 GLY B CA 1
ATOM 6444 C C . GLY B 1 303 ? 13.379 14.906 -4.887 1.00 33.37 348 GLY B C 1
ATOM 6445 O O . GLY B 1 303 ? 14.363 14.406 -4.364 1.00 40.08 348 GLY B O 1
ATOM 6446 N N . SER B 1 304 ? 12.958 16.123 -4.588 1.00 35.31 349 SER B N 1
ATOM 6447 C CA . SER B 1 304 ? 13.653 16.928 -3.604 1.00 39.18 349 SER B CA 1
ATOM 6448 C C . SER B 1 304 ? 13.576 16.306 -2.220 1.00 42.90 349 SER B C 1
ATOM 6449 O O . SER B 1 304 ? 14.589 16.277 -1.511 1.00 39.24 349 SER B O 1
ATOM 6452 N N . HIS B 1 305 ? 12.402 15.793 -1.835 1.00 40.97 350 HIS B N 1
ATOM 6453 C CA . HIS B 1 305 ? 12.267 15.172 -0.513 1.00 39.61 350 HIS B CA 1
ATOM 6454 C C . HIS B 1 305 ? 13.001 13.830 -0.495 1.00 39.12 350 HIS B C 1
ATOM 6455 O O . HIS B 1 305 ? 13.582 13.441 0.517 1.00 39.37 350 HIS B O 1
ATOM 6462 N N . PHE B 1 306 ? 13.019 13.139 -1.624 1.00 37.46 351 PHE B N 1
ATOM 6463 C CA . PHE B 1 306 ? 13.846 11.950 -1.743 1.00 37.79 351 PHE B CA 1
ATOM 6464 C C . PHE B 1 306 ? 15.325 12.309 -1.510 1.00 42.98 351 PHE B C 1
ATOM 6465 O O . PHE B 1 306 ? 16.015 11.634 -0.759 1.00 37.33 351 PHE B O 1
ATOM 6473 N N . LEU B 1 307 ? 15.815 13.354 -2.170 1.00 38.31 352 LEU B N 1
ATOM 6474 C CA . LEU B 1 307 ? 17.235 13.700 -2.069 1.00 41.36 352 LEU B CA 1
ATOM 6475 C C . LEU B 1 307 ? 17.593 14.199 -0.661 1.00 43.52 352 LEU B C 1
ATOM 6476 O O . LEU B 1 307 ? 18.572 13.761 -0.080 1.00 44.33 352 LEU B O 1
ATOM 6481 N N . GLU B 1 308 ? 16.763 15.087 -0.120 1.00 42.57 353 GLU B N 1
ATOM 6482 C CA . GLU B 1 308 ? 16.888 15.579 1.247 1.00 41.37 353 GLU B CA 1
ATOM 6483 C C . GLU B 1 308 ? 17.037 14.417 2.232 1.00 50.89 353 GLU B C 1
ATOM 6484 O O . GLU B 1 308 ? 17.919 14.424 3.084 1.00 54.95 353 GLU B O 1
ATOM 6490 N N . ASN B 1 309 ? 16.190 13.405 2.104 1.00 45.47 354 ASN B N 1
ATOM 6491 C CA . ASN B 1 309 ? 16.272 12.276 3.018 1.00 47.53 354 ASN B CA 1
ATOM 6492 C C . ASN B 1 309 ? 17.500 11.387 2.815 1.00 49.08 354 ASN B C 1
ATOM 6493 O O . ASN B 1 309 ? 18.138 11.008 3.789 1.00 56.83 354 ASN B O 1
ATOM 6498 N N . VAL B 1 310 ? 17.862 11.062 1.576 1.00 41.68 355 VAL B N 1
ATOM 6499 C CA . VAL B 1 310 ? 18.983 10.154 1.389 1.00 46.29 355 VAL B CA 1
ATOM 6500 C C . VAL B 1 310 ? 20.313 10.841 1.669 1.00 55.90 355 VAL B C 1
ATOM 6501 O O . VAL B 1 310 ? 21.329 10.170 1.858 1.00 55.96 355 VAL B O 1
ATOM 6505 N N . ILE B 1 311 ? 20.318 12.172 1.673 1.00 61.14 356 ILE B N 1
ATOM 6506 C CA . ILE B 1 311 ? 21.532 12.916 1.997 1.00 59.05 356 ILE B CA 1
ATOM 6507 C C . ILE B 1 311 ? 21.966 12.624 3.451 1.00 59.65 356 ILE B C 1
ATOM 6508 O O . ILE B 1 311 ? 23.158 12.508 3.736 1.00 59.22 356 ILE B O 1
ATOM 6513 N N . GLY B 1 312 ? 20.997 12.453 4.346 1.00 62.49 357 GLY B N 1
ATOM 6514 C CA . GLY B 1 312 ? 21.264 12.070 5.726 1.00 62.58 357 GLY B CA 1
ATOM 6515 C C . GLY B 1 312 ? 21.792 10.649 5.923 1.00 56.94 357 GLY B C 1
ATOM 6516 O O . GLY B 1 312 ? 22.330 10.317 6.977 1.00 61.04 357 GLY B O 1
ATOM 6517 N N . SER B 1 313 ? 21.655 9.802 4.910 1.00 56.58 358 SER B N 1
ATOM 6518 C CA . SER B 1 313 ? 22.057 8.403 5.031 1.00 53.44 358 SER B CA 1
ATOM 6519 C C . SER B 1 313 ? 23.254 8.073 4.154 1.00 57.47 358 SER B C 1
ATOM 6520 O O . SER B 1 313 ? 23.838 6.983 4.233 1.00 60.52 358 SER B O 1
ATOM 6523 N N . ALA B 1 314 ? 23.619 9.008 3.296 1.00 56.29 359 ALA B N 1
ATOM 6524 C CA . ALA B 1 314 ? 24.727 8.747 2.408 1.00 54.72 359 ALA B CA 1
ATOM 6525 C C . ALA B 1 314 ? 26.037 8.852 3.158 1.00 53.54 359 ALA B C 1
ATOM 6526 O O . ALA B 1 314 ? 26.114 9.529 4.190 1.00 53.64 359 ALA B O 1
ATOM 6528 N N . ARG B 1 315 ? 27.052 8.174 2.632 1.00 56.40 360 ARG B N 1
ATOM 6529 C CA . ARG B 1 315 ? 28.420 8.390 3.067 1.00 60.76 360 ARG B CA 1
ATOM 6530 C C . ARG B 1 315 ? 28.734 9.859 2.808 1.00 64.88 360 ARG B C 1
ATOM 6531 O O . ARG B 1 315 ? 28.262 10.437 1.825 1.00 66.91 360 ARG B O 1
ATOM 6539 N N . LEU B 1 316 ? 29.500 10.464 3.707 1.00 60.82 361 LEU B N 1
ATOM 6540 C CA . LEU B 1 316 ? 29.820 11.879 3.621 1.00 62.97 361 LEU B CA 1
ATOM 6541 C C . LEU B 1 316 ? 30.427 12.240 2.275 1.00 62.38 361 LEU B C 1
ATOM 6542 O O . LEU B 1 316 ? 30.096 13.279 1.704 1.00 64.94 361 LEU B O 1
ATOM 6547 N N . LYS B 1 317 ? 31.325 11.405 1.764 1.00 60.25 362 LYS B N 1
ATOM 6548 C CA . LYS B 1 317 ? 32.010 11.767 0.530 1.00 62.85 362 LYS B CA 1
ATOM 6549 C C . LYS B 1 317 ? 31.049 11.769 -0.649 1.00 57.07 362 LYS B C 1
ATOM 6550 O O . LYS B 1 317 ? 31.279 12.472 -1.635 1.00 56.84 362 LYS B O 1
ATOM 6556 N N . TYR B 1 318 ? 29.961 11.012 -0.537 1.00 52.69 363 TYR B N 1
ATOM 6557 C CA . TYR B 1 318 ? 28.976 10.967 -1.611 1.00 54.74 363 TYR B CA 1
ATOM 6558 C C . TYR B 1 318 ? 28.144 12.246 -1.621 1.00 57.06 363 TYR B C 1
ATOM 6559 O O . TYR B 1 318 ? 27.854 12.803 -2.684 1.00 60.36 363 TYR B O 1
ATOM 6568 N N . VAL B 1 319 ? 27.813 12.742 -0.435 1.00 53.43 364 VAL B N 1
ATOM 6569 C CA . VAL B 1 319 ? 27.089 13.993 -0.326 1.00 53.81 364 VAL B CA 1
ATOM 6570 C C . VAL B 1 319 ? 27.985 15.145 -0.795 1.00 61.03 364 VAL B C 1
ATOM 6571 O O . VAL B 1 319 ? 27.526 16.058 -1.485 1.00 52.73 364 VAL B O 1
ATOM 6575 N N . GLU B 1 320 ? 29.267 15.095 -0.434 1.00 65.05 365 GLU B N 1
ATOM 6576 C CA . GLU B 1 320 ? 30.222 16.120 -0.855 1.00 60.83 365 GLU B CA 1
ATOM 6577 C C . GLU B 1 320 ? 30.352 16.160 -2.372 1.00 51.77 365 GLU B C 1
ATOM 6578 O O . GLU B 1 320 ? 30.420 17.234 -2.990 1.00 49.21 365 GLU B O 1
ATOM 6584 N N . ARG B 1 321 ? 30.340 14.980 -2.971 1.00 45.72 366 ARG B N 1
ATOM 6585 C CA . ARG B 1 321 ? 30.454 14.875 -4.410 1.00 53.49 366 ARG B CA 1
ATOM 6586 C C . ARG B 1 321 ? 29.251 15.515 -5.132 1.00 51.77 366 ARG B C 1
ATOM 6587 O O . ARG B 1 321 ? 29.448 16.333 -6.033 1.00 47.99 366 ARG B O 1
ATOM 6595 N N . LEU B 1 322 ? 28.027 15.186 -4.705 1.00 44.50 367 LEU B N 1
ATOM 6596 C CA . LEU B 1 322 ? 26.826 15.739 -5.338 1.00 48.14 367 LEU B CA 1
ATOM 6597 C C . LEU B 1 322 ? 26.881 17.262 -5.262 1.00 43.62 367 LEU B C 1
ATOM 6598 O O . LEU B 1 322 ? 26.617 17.981 -6.237 1.00 41.65 367 LEU B O 1
ATOM 6603 N N . TYR B 1 323 ? 27.270 17.744 -4.091 1.00 46.46 368 TYR B N 1
ATOM 6604 C CA . TYR B 1 323 ? 27.412 19.169 -3.849 1.00 47.84 368 TYR B CA 1
ATOM 6605 C C . TYR B 1 323 ? 28.408 19.799 -4.807 1.00 47.83 368 TYR B C 1
ATOM 6606 O O . TYR B 1 323 ? 28.102 20.805 -5.467 1.00 44.20 368 TYR B O 1
ATOM 6615 N N . ARG B 1 324 ? 29.605 19.218 -4.873 1.00 51.86 369 ARG B N 1
ATOM 6616 C CA . ARG B 1 324 ? 30.686 19.779 -5.691 1.00 50.14 369 ARG B CA 1
ATOM 6617 C C . ARG B 1 324 ? 30.310 19.819 -7.168 1.00 48.70 369 ARG B C 1
ATOM 6618 O O . ARG B 1 324 ? 30.435 20.851 -7.820 1.00 48.57 369 ARG B O 1
ATOM 6626 N N . LEU B 1 325 ? 29.781 18.706 -7.669 1.00 44.90 370 LEU B N 1
ATOM 6627 C CA . LEU B 1 325 ? 29.521 18.556 -9.091 1.00 52.20 370 LEU B CA 1
ATOM 6628 C C . LEU B 1 325 ? 28.237 19.244 -9.572 1.00 54.58 370 LEU B C 1
ATOM 6629 O O . LEU B 1 325 ? 28.160 19.709 -10.711 1.00 55.41 370 LEU B O 1
ATOM 6634 N N . TYR B 1 326 ? 27.224 19.304 -8.718 1.00 53.39 371 TYR B N 1
ATOM 6635 C CA . TYR B 1 326 ? 25.909 19.692 -9.211 1.00 49.10 371 TYR B CA 1
ATOM 6636 C C . TYR B 1 326 ? 25.223 20.837 -8.456 1.00 53.18 371 TYR B C 1
ATOM 6637 O O . TYR B 1 326 ? 24.207 21.357 -8.912 1.00 54.37 371 TYR B O 1
ATOM 6646 N N . MET B 1 327 ? 25.779 21.268 -7.329 1.00 44.24 372 MET B N 1
ATOM 6647 C CA . MET B 1 327 ? 25.078 22.273 -6.540 1.00 43.74 372 MET B CA 1
ATOM 6648 C C . MET B 1 327 ? 25.913 23.471 -6.126 1.00 43.98 372 MET B C 1
ATOM 6649 O O . MET B 1 327 ? 25.402 24.600 -6.083 1.00 43.77 372 MET B O 1
ATOM 6654 N N . LYS B 1 328 ? 27.192 23.238 -5.840 1.00 43.64 373 LYS B N 1
ATOM 6655 C CA . LYS B 1 328 ? 28.035 24.267 -5.237 1.00 47.20 373 LYS B CA 1
ATOM 6656 C C . LYS B 1 328 ? 27.961 25.593 -5.991 1.00 54.47 373 LYS B C 1
ATOM 6657 O O . LYS B 1 328 ? 27.866 26.661 -5.385 1.00 56.61 373 LYS B O 1
ATOM 6663 N N . ASP B 1 329 ? 27.952 25.518 -7.316 1.00 54.17 374 ASP B N 1
ATOM 6664 C CA . ASP B 1 329 ? 28.043 26.714 -8.129 1.00 57.87 374 ASP B CA 1
ATOM 6665 C C . ASP B 1 329 ? 26.719 27.446 -8.336 1.00 57.18 374 ASP B C 1
ATOM 6666 O O . ASP B 1 329 ? 26.709 28.515 -8.941 1.00 60.36 374 ASP B O 1
ATOM 6671 N N . ARG B 1 330 ? 25.612 26.900 -7.828 1.00 52.20 375 ARG B N 1
ATOM 6672 C CA . ARG B 1 330 ? 24.304 27.545 -8.007 1.00 54.29 375 ARG B CA 1
ATOM 6673 C C . ARG B 1 330 ? 23.447 27.470 -6.746 1.00 54.67 375 ARG B C 1
ATOM 6674 O O . ARG B 1 330 ? 22.218 27.363 -6.801 1.00 47.24 375 ARG B O 1
ATOM 6682 N N . ILE B 1 331 ? 24.114 27.527 -5.606 1.00 49.90 376 ILE B N 1
ATOM 6683 C CA . ILE B 1 331 ? 23.463 27.281 -4.340 1.00 53.51 376 ILE B CA 1
ATOM 6684 C C . ILE B 1 331 ? 22.366 28.325 -4.028 1.00 49.27 376 ILE B C 1
ATOM 6685 O O . ILE B 1 331 ? 21.345 27.987 -3.433 1.00 46.42 376 ILE B O 1
ATOM 6690 N N . VAL B 1 332 ? 22.558 29.572 -4.442 1.00 45.70 377 VAL B N 1
ATOM 6691 C CA . VAL B 1 332 ? 21.587 30.632 -4.173 1.00 45.14 377 VAL B CA 1
ATOM 6692 C C . VAL B 1 332 ? 20.274 30.393 -4.901 1.00 52.72 377 VAL B C 1
ATOM 6693 O O . VAL B 1 332 ? 19.202 30.515 -4.309 1.00 48.92 377 VAL B O 1
ATOM 6697 N N . LYS B 1 333 ? 20.354 30.060 -6.190 1.00 50.41 378 LYS B N 1
ATOM 6698 C CA . LYS B 1 333 ? 19.160 29.733 -6.962 1.00 47.03 378 LYS B CA 1
ATOM 6699 C C . LYS B 1 333 ? 18.440 28.522 -6.359 1.00 50.95 378 LYS B C 1
ATOM 6700 O O . LYS B 1 333 ? 17.204 28.476 -6.297 1.00 48.26 378 LYS B O 1
ATOM 6706 N N . LEU B 1 334 ? 19.208 27.535 -5.913 1.00 41.61 379 LEU B N 1
ATOM 6707 C CA . LEU B 1 334 ? 18.573 26.366 -5.331 1.00 42.28 379 LEU B CA 1
ATOM 6708 C C . LEU B 1 334 ? 17.911 26.775 -4.023 1.00 44.80 379 LEU B C 1
ATOM 6709 O O . LEU B 1 334 ? 16.837 26.295 -3.693 1.00 39.68 379 LEU B O 1
ATOM 6714 N N . ALA B 1 335 ? 18.554 27.687 -3.297 1.00 45.88 380 ALA B N 1
ATOM 6715 C CA . ALA B 1 335 ? 18.054 28.135 -1.999 1.00 42.83 380 ALA B CA 1
ATOM 6716 C C . ALA B 1 335 ? 16.708 28.842 -2.111 1.00 46.99 380 ALA B C 1
ATOM 6717 O O . ALA B 1 335 ? 15.910 28.837 -1.175 1.00 47.32 380 ALA B O 1
ATOM 6719 N N . LYS B 1 336 ? 16.470 29.463 -3.257 1.00 48.25 381 LYS B N 1
ATOM 6720 C CA . LYS B 1 336 ? 15.243 30.210 -3.479 1.00 47.28 381 LYS B CA 1
ATOM 6721 C C . LYS B 1 336 ? 14.097 29.324 -3.956 1.00 47.02 381 LYS B C 1
ATOM 6722 O O . LYS B 1 336 ? 12.987 29.809 -4.145 1.00 51.20 381 LYS B O 1
ATOM 6728 N N . ARG B 1 337 ? 14.358 28.033 -4.164 1.00 45.90 382 ARG B N 1
ATOM 6729 C CA . ARG B 1 337 ? 13.299 27.120 -4.581 1.00 46.15 382 ARG B CA 1
ATOM 6730 C C . ARG B 1 337 ? 12.563 26.553 -3.365 1.00 50.02 382 ARG B C 1
ATOM 6731 O O . ARG B 1 337 ? 12.865 25.451 -2.923 1.00 43.97 382 ARG B O 1
ATOM 6739 N N . ASP B 1 338 ? 11.578 27.312 -2.870 1.00 56.83 383 ASP B N 1
ATOM 6740 C CA . ASP B 1 338 ? 10.847 27.034 -1.618 1.00 56.26 383 ASP B CA 1
ATOM 6741 C C . ASP B 1 338 ? 10.350 25.607 -1.433 1.00 44.31 383 ASP B C 1
ATOM 6742 O O . ASP B 1 338 ? 10.473 25.024 -0.354 1.00 47.70 383 ASP B O 1
ATOM 6747 N N . THR B 1 339 ? 9.773 25.052 -2.489 1.00 40.15 384 THR B N 1
ATOM 6748 C CA . THR B 1 339 ? 9.069 23.783 -2.373 1.00 44.85 384 THR B CA 1
ATOM 6749 C C . THR B 1 339 ? 9.933 22.610 -2.786 1.00 44.96 384 THR B C 1
ATOM 6750 O O . THR B 1 339 ? 9.550 21.447 -2.615 1.00 44.59 384 THR B O 1
ATOM 6754 N N . THR B 1 340 ? 11.099 22.905 -3.341 1.00 41.18 385 THR B N 1
ATOM 6755 C CA . THR B 1 340 ? 11.936 21.825 -3.862 1.00 37.96 385 THR B CA 1
ATOM 6756 C C . THR B 1 340 ? 13.376 21.965 -3.405 1.00 44.81 385 THR B C 1
ATOM 6757 O O . THR B 1 340 ? 13.732 21.459 -2.332 1.00 42.54 385 THR B O 1
ATOM 6761 N N . GLY B 1 341 ? 14.190 22.654 -4.209 1.00 39.79 386 GLY B N 1
ATOM 6762 C CA . GLY B 1 341 ? 15.618 22.736 -3.974 1.00 35.74 386 GLY B CA 1
ATOM 6763 C C . GLY B 1 341 ? 15.999 23.204 -2.579 1.00 48.36 386 GLY B C 1
ATOM 6764 O O . GLY B 1 341 ? 16.981 22.714 -2.010 1.00 43.06 386 GLY B O 1
ATOM 6765 N N . ALA B 1 342 ? 15.222 24.124 -2.004 1.00 45.36 387 ALA B N 1
ATOM 6766 C CA . ALA B 1 342 ? 15.570 24.642 -0.680 1.00 42.33 387 ALA B CA 1
ATOM 6767 C C . ALA B 1 342 ? 15.623 23.522 0.366 1.00 39.48 387 ALA B C 1
ATOM 6768 O O . ALA B 1 342 ? 16.440 23.581 1.273 1.00 42.29 387 ALA B O 1
ATOM 6770 N N . PHE B 1 343 ? 14.801 22.481 0.238 1.00 39.77 388 PHE B N 1
ATOM 6771 C CA . PHE B 1 343 ? 14.897 21.371 1.205 1.00 41.00 388 PHE B CA 1
ATOM 6772 C C . PHE B 1 343 ? 16.250 20.669 1.105 1.00 44.33 388 PHE B C 1
ATOM 6773 O O . PHE B 1 343 ? 16.767 20.142 2.099 1.00 43.23 388 PHE B O 1
ATOM 6781 N N . VAL B 1 344 ? 16.812 20.641 -0.100 1.00 38.87 389 VAL B N 1
ATOM 6782 C CA . VAL B 1 344 ? 18.106 20.001 -0.328 1.00 44.36 389 VAL B CA 1
ATOM 6783 C C . VAL B 1 344 ? 19.256 20.880 0.156 1.00 39.11 389 VAL B C 1
ATOM 6784 O O . VAL B 1 344 ? 20.237 20.367 0.701 1.00 41.32 389 VAL B O 1
ATOM 6788 N N . VAL B 1 345 ? 19.168 22.191 -0.072 1.00 42.73 390 VAL B N 1
ATOM 6789 C CA . VAL B 1 345 ? 20.189 23.100 0.459 1.00 41.38 390 VAL B CA 1
ATOM 6790 C C . VAL B 1 345 ? 20.232 23.002 1.993 1.00 48.17 390 VAL B C 1
ATOM 6791 O O . VAL B 1 345 ? 21.303 22.950 2.590 1.00 43.26 390 VAL B O 1
ATOM 6795 N N . ARG B 1 346 ? 19.054 22.955 2.616 1.00 45.94 391 ARG B N 1
ATOM 6796 C CA . ARG B 1 346 ? 18.934 22.808 4.073 1.00 45.70 391 ARG B CA 1
ATOM 6797 C C . ARG B 1 346 ? 19.570 21.519 4.585 1.00 41.95 391 ARG B C 1
ATOM 6798 O O . ARG B 1 346 ? 20.239 21.517 5.605 1.00 41.04 391 ARG B O 1
ATOM 6806 N N . ALA B 1 347 ? 19.348 20.416 3.889 1.00 38.38 392 ALA B N 1
ATOM 6807 C CA . ALA B 1 347 ? 19.993 19.160 4.245 1.00 39.30 392 ALA B CA 1
ATOM 6808 C C . ALA B 1 347 ? 21.511 19.263 4.139 1.00 42.61 392 ALA B C 1
ATOM 6809 O O . ALA B 1 347 ? 22.223 18.681 4.938 1.00 44.29 392 ALA B O 1
ATOM 6811 N N . LEU B 1 348 ? 22.012 19.984 3.145 1.00 45.83 393 LEU B N 1
ATOM 6812 C CA . LEU B 1 348 ? 23.454 20.145 3.018 1.00 48.31 393 LEU B CA 1
ATOM 6813 C C . LEU B 1 348 ? 24.013 20.889 4.230 1.00 50.06 393 LEU B C 1
ATOM 6814 O O . LEU B 1 348 ? 25.077 20.555 4.729 1.00 52.69 393 LEU B O 1
ATOM 6819 N N . LEU B 1 349 ? 23.287 21.904 4.687 1.00 53.66 394 LEU B N 1
ATOM 6820 C CA . LEU B 1 349 ? 23.705 22.695 5.835 1.00 52.63 394 LEU B CA 1
ATOM 6821 C C . LEU B 1 349 ? 23.851 21.841 7.090 1.00 63.59 394 LEU B C 1
ATOM 6822 O O . LEU B 1 349 ? 24.687 22.128 7.947 1.00 61.14 394 LEU B O 1
ATOM 6827 N N . GLU B 1 350 ? 23.038 20.791 7.185 1.00 67.60 395 GLU B N 1
ATOM 6828 C CA . GLU B 1 350 ? 23.025 19.906 8.350 1.00 63.86 395 GLU B CA 1
ATOM 6829 C C . GLU B 1 350 ? 23.935 18.681 8.226 1.00 61.22 395 GLU B C 1
ATOM 6830 O O . GLU B 1 350 ? 24.115 17.958 9.200 1.00 67.43 395 GLU B O 1
ATOM 6836 N N . HIS B 1 351 ? 24.480 18.415 7.041 1.00 51.47 396 HIS B N 1
ATOM 6837 C CA . HIS B 1 351 ? 25.223 17.170 6.847 1.00 49.85 396 HIS B CA 1
ATOM 6838 C C . HIS B 1 351 ? 26.575 17.322 6.164 1.00 57.77 396 HIS B C 1
ATOM 6839 O O . HIS B 1 351 ? 27.291 16.335 5.980 1.00 64.02 396 HIS B O 1
ATOM 6846 N N . LEU B 1 352 ? 26.914 18.540 5.754 1.00 58.76 397 LEU B N 1
ATOM 6847 C CA . LEU B 1 352 ? 28.235 18.794 5.182 1.00 63.20 397 LEU B CA 1
ATOM 6848 C C . LEU B 1 352 ? 29.204 19.242 6.282 1.00 63.26 397 LEU B C 1
ATOM 6849 O O . LEU B 1 352 ? 28.778 19.605 7.384 1.00 53.73 397 LEU B O 1
ATOM 6854 N N . LYS B 1 353 ? 30.499 19.223 5.980 1.00 66.14 398 LYS B N 1
ATOM 6855 C CA . LYS B 1 353 ? 31.509 19.666 6.936 1.00 70.97 398 LYS B CA 1
ATOM 6856 C C . LYS B 1 353 ? 31.588 21.187 6.961 1.00 71.46 398 LYS B C 1
ATOM 6857 O O . LYS B 1 353 ? 31.025 21.865 6.092 1.00 63.30 398 LYS B O 1
ATOM 6863 N N . GLU B 1 354 ? 32.305 21.700 7.958 1.00 77.41 399 GLU B N 1
ATOM 6864 C CA . GLU B 1 354 ? 32.347 23.124 8.282 1.00 83.25 399 GLU B CA 1
ATOM 6865 C C . GLU B 1 354 ? 32.688 23.991 7.078 1.00 73.55 399 GLU B C 1
ATOM 6866 O O . GLU B 1 354 ? 32.085 25.049 6.874 1.00 70.95 399 GLU B O 1
ATOM 6872 N N . LYS B 1 355 ? 33.675 23.560 6.299 1.00 60.22 400 LYS B N 1
ATOM 6873 C CA . LYS B 1 355 ? 34.123 24.351 5.165 1.00 65.13 400 LYS B CA 1
ATOM 6874 C C . LYS B 1 355 ? 33.003 24.547 4.147 1.00 65.21 400 LYS B C 1
ATOM 6875 O O . LYS B 1 355 ? 32.673 25.672 3.771 1.00 58.15 400 LYS B O 1
ATOM 6881 N N . ASP B 1 356 ? 32.384 23.447 3.742 1.00 69.70 401 ASP B N 1
ATOM 6882 C CA . ASP B 1 356 ? 31.276 23.517 2.800 1.00 64.49 401 ASP B CA 1
ATOM 6883 C C . ASP B 1 356 ? 30.082 24.265 3.378 1.00 58.65 401 ASP B C 1
ATOM 6884 O O . ASP B 1 356 ? 29.441 25.055 2.678 1.00 57.78 401 ASP B O 1
ATOM 6889 N N . VAL B 1 357 ? 29.807 24.046 4.661 1.00 50.47 402 VAL B N 1
ATOM 6890 C CA . VAL B 1 357 ? 28.672 24.699 5.295 1.00 49.90 402 VAL B CA 1
ATOM 6891 C C . VAL B 1 357 ? 28.833 26.222 5.296 1.00 54.73 402 VAL B C 1
ATOM 6892 O O . VAL B 1 357 ? 27.901 26.951 4.917 1.00 49.48 402 VAL B O 1
ATOM 6896 N N . LYS B 1 358 ? 30.028 26.701 5.646 1.00 59.03 403 LYS B N 1
ATOM 6897 C CA . LYS B 1 358 ? 30.282 28.144 5.682 1.00 59.55 403 LYS B CA 1
ATOM 6898 C C . LYS B 1 358 ? 30.233 28.723 4.283 1.00 54.46 403 LYS B C 1
ATOM 6899 O O . LYS B 1 358 ? 29.789 29.855 4.068 1.00 57.79 403 LYS B O 1
ATOM 6905 N N . GLN B 1 359 ? 30.655 27.920 3.323 1.00 50.47 404 GLN B N 1
ATOM 6906 C CA . GLN B 1 359 ? 30.544 28.287 1.923 1.00 54.69 404 GLN B CA 1
ATOM 6907 C C . GLN B 1 359 ? 29.074 28.478 1.538 1.00 50.09 404 GLN B C 1
ATOM 6908 O O . GLN B 1 359 ? 28.715 29.403 0.819 1.00 52.73 404 GLN B O 1
ATOM 6914 N N . ILE B 1 360 ? 28.220 27.591 2.019 1.00 50.37 405 ILE B N 1
ATOM 6915 C CA . ILE B 1 360 ? 26.799 27.734 1.764 1.00 48.94 405 ILE B CA 1
ATOM 6916 C C . ILE B 1 360 ? 26.230 28.942 2.525 1.00 55.08 405 ILE B C 1
ATOM 6917 O O . ILE B 1 360 ? 25.459 29.722 1.964 1.00 54.61 405 ILE B O 1
ATOM 6922 N N . LEU B 1 361 ? 26.652 29.129 3.778 1.00 52.34 406 LEU B N 1
ATOM 6923 C CA . LEU B 1 361 ? 26.188 30.280 4.565 1.00 49.61 406 LEU B CA 1
ATOM 6924 C C . LEU B 1 361 ? 26.603 31.597 3.928 1.00 51.79 406 LEU B C 1
ATOM 6925 O O . LEU B 1 361 ? 25.797 32.538 3.873 1.00 51.11 406 LEU B O 1
ATOM 6930 N N . ASP B 1 362 ? 27.841 31.649 3.422 1.00 56.56 407 ASP B N 1
ATOM 6931 C CA . ASP B 1 362 ? 28.346 32.814 2.681 1.00 56.69 407 ASP B CA 1
ATOM 6932 C C . ASP B 1 362 ? 27.382 33.223 1.600 1.00 54.93 407 ASP B C 1
ATOM 6933 O O . ASP B 1 362 ? 27.127 34.405 1.383 1.00 55.33 407 ASP B O 1
ATOM 6938 N N . ALA B 1 363 ? 26.835 32.232 0.912 1.00 48.81 408 ALA B N 1
ATOM 6939 C CA . ALA B 1 363 ? 25.964 32.527 -0.197 1.00 47.80 408 ALA B CA 1
ATOM 6940 C C . ALA B 1 363 ? 24.533 32.838 0.242 1.00 48.12 408 ALA B C 1
ATOM 6941 O O . ALA B 1 363 ? 23.862 33.663 -0.381 1.00 56.83 408 ALA B O 1
ATOM 6943 N N . VAL B 1 364 ? 24.048 32.164 1.280 1.00 49.70 409 VAL B N 1
ATOM 6944 C CA . VAL B 1 364 ? 22.614 32.243 1.598 1.00 56.83 409 VAL B CA 1
ATOM 6945 C C . VAL B 1 364 ? 22.258 33.309 2.639 1.00 57.54 409 VAL B C 1
ATOM 6946 O O . VAL B 1 364 ? 21.154 33.857 2.603 1.00 55.93 409 VAL B O 1
ATOM 6950 N N . VAL B 1 365 ? 23.179 33.614 3.548 1.00 60.04 410 VAL B N 1
ATOM 6951 C CA . VAL B 1 365 ? 22.903 34.626 4.566 1.00 55.08 410 VAL B CA 1
ATOM 6952 C C . VAL B 1 365 ? 22.490 35.974 3.940 1.00 64.23 410 VAL B C 1
ATOM 6953 O O . VAL B 1 365 ? 21.520 36.577 4.388 1.00 70.23 410 VAL B O 1
ATOM 6957 N N . PRO B 1 366 ? 23.176 36.432 2.874 1.00 61.26 411 PRO B N 1
ATOM 6958 C CA . PRO B 1 366 ? 22.691 37.690 2.286 1.00 56.15 411 PRO B CA 1
ATOM 6959 C C . PRO B 1 366 ? 21.270 37.626 1.733 1.00 57.43 411 PRO B C 1
ATOM 6960 O O . PRO B 1 366 ? 20.654 38.670 1.518 1.00 56.14 411 PRO B O 1
ATOM 6964 N N . GLU B 1 367 ? 20.759 36.426 1.495 1.00 47.30 412 GLU B N 1
ATOM 6965 C CA . GLU B 1 367 ? 19.402 36.280 0.970 1.00 50.33 412 GLU B CA 1
ATOM 6966 C C . GLU B 1 367 ? 18.379 36.025 2.084 1.00 50.35 412 GLU B C 1
ATOM 6967 O O . GLU B 1 367 ? 17.213 35.731 1.815 1.00 53.62 412 GLU B O 1
ATOM 6973 N N . LEU B 1 368 ? 18.823 36.144 3.328 1.00 48.53 413 LEU B N 1
ATOM 6974 C CA . LEU B 1 368 ? 18.012 35.759 4.478 1.00 55.85 413 LEU B CA 1
ATOM 6975 C C . LEU B 1 368 ? 16.658 36.480 4.555 1.00 50.78 413 LEU B C 1
ATOM 6976 O O . LEU B 1 368 ? 15.636 35.847 4.799 1.00 49.13 413 LEU B O 1
ATOM 6981 N N . SER B 1 369 ? 16.651 37.797 4.358 1.00 51.44 414 SER B N 1
ATOM 6982 C CA . SER B 1 369 ? 15.409 38.575 4.421 1.00 58.09 414 SER B CA 1
ATOM 6983 C C . SER B 1 369 ? 14.408 38.099 3.373 1.00 58.24 414 SER B C 1
ATOM 6984 O O . SER B 1 369 ? 13.208 38.029 3.635 1.00 60.34 414 SER B O 1
ATOM 6987 N N . MET B 1 370 ? 14.905 37.797 2.178 1.00 54.02 415 MET B N 1
ATOM 6988 C CA . MET B 1 370 ? 14.056 37.288 1.117 1.00 54.77 415 MET B CA 1
ATOM 6989 C C . MET B 1 370 ? 13.570 35.860 1.416 1.00 51.91 415 MET B C 1
ATOM 6990 O O . MET B 1 370 ? 12.399 35.542 1.190 1.00 47.32 415 MET B O 1
ATOM 6995 N N . LEU B 1 371 ? 14.453 35.005 1.942 1.00 48.65 416 LEU B N 1
ATOM 6996 C CA . LEU B 1 371 ? 14.049 33.635 2.265 1.00 57.85 416 LEU B CA 1
ATOM 6997 C C . LEU B 1 371 ? 13.005 33.586 3.383 1.00 67.82 416 LEU B C 1
ATOM 6998 O O . LEU B 1 371 ? 12.096 32.758 3.362 1.00 67.31 416 LEU B O 1
ATOM 7003 N N . LEU B 1 372 ? 13.126 34.492 4.347 1.00 68.90 417 LEU B N 1
ATOM 7004 C CA . LEU B 1 372 ? 12.206 34.513 5.476 1.00 66.86 417 LEU B CA 1
ATOM 7005 C C . LEU B 1 372 ? 10.805 34.899 5.037 1.00 63.72 417 LEU B C 1
ATOM 7006 O O . LEU B 1 372 ? 9.831 34.501 5.670 1.00 69.91 417 LEU B O 1
ATOM 7011 N N . ASN B 1 373 ? 10.710 35.641 3.934 1.00 58.05 418 ASN B N 1
ATOM 7012 C CA . ASN B 1 373 ? 9.421 36.078 3.400 1.00 66.66 418 ASN B CA 1
ATOM 7013 C C . ASN B 1 373 ? 8.509 34.927 3.007 1.00 65.15 418 ASN B C 1
ATOM 7014 O O . ASN B 1 373 ? 7.322 34.922 3.322 1.00 58.91 418 ASN B O 1
ATOM 7019 N N . SER B 1 374 ? 9.082 33.929 2.351 1.00 68.71 419 SER B N 1
ATOM 7020 C CA . SER B 1 374 ? 8.275 32.887 1.738 1.00 71.44 419 SER B CA 1
ATOM 7021 C C . SER B 1 374 ? 8.582 31.522 2.324 1.00 64.49 419 SER B C 1
ATOM 7022 O O . SER B 1 374 ? 7.909 30.541 2.025 1.00 69.43 419 SER B O 1
ATOM 7025 N N . ASN B 1 375 ? 9.618 31.460 3.148 1.00 57.18 420 ASN B N 1
ATOM 7026 C CA . ASN B 1 375 ? 10.052 30.187 3.682 1.00 58.70 420 ASN B CA 1
ATOM 7027 C C . ASN B 1 375 ? 10.688 30.394 5.053 1.00 63.39 420 ASN B C 1
ATOM 7028 O O . ASN B 1 375 ? 11.908 30.280 5.207 1.00 58.93 420 ASN B O 1
ATOM 7033 N N . MET B 1 376 ? 9.861 30.705 6.043 1.00 59.91 421 MET B N 1
ATOM 7034 C CA . MET B 1 376 ? 10.368 31.028 7.366 1.00 57.26 421 MET B CA 1
ATOM 7035 C C . MET B 1 376 ? 11.038 29.824 8.040 1.00 50.17 421 MET B C 1
ATOM 7036 O O . MET B 1 376 ? 12.007 29.979 8.784 1.00 55.02 421 MET B O 1
ATOM 7041 N N . ASP B 1 377 ? 10.529 28.625 7.790 1.00 48.23 422 ASP B N 1
ATOM 7042 C CA . ASP B 1 377 ? 11.179 27.429 8.327 1.00 54.45 422 ASP B CA 1
ATOM 7043 C C . ASP B 1 377 ? 12.636 27.317 7.847 1.00 54.20 422 ASP B C 1
ATOM 7044 O O . ASP B 1 377 ? 13.521 26.993 8.632 1.00 51.04 422 ASP B O 1
ATOM 7049 N N . PHE B 1 378 ? 12.876 27.559 6.555 1.00 56.49 423 PHE B N 1
ATOM 7050 C CA . PHE B 1 378 ? 14.237 27.495 6.006 1.00 55.66 423 PHE B CA 1
ATOM 7051 C C . PHE B 1 378 ? 15.089 28.598 6.610 1.00 53.83 423 PHE B C 1
ATOM 7052 O O . PHE B 1 378 ? 16.223 28.348 7.030 1.00 47.64 423 PHE B O 1
ATOM 7060 N N . GLY B 1 379 ? 14.525 29.805 6.680 1.00 54.85 424 GLY B N 1
ATOM 7061 C CA . GLY B 1 379 ? 15.234 30.953 7.227 1.00 54.14 424 GLY B CA 1
ATOM 7062 C C . GLY B 1 379 ? 15.730 30.714 8.643 1.00 56.16 424 GLY B C 1
ATOM 7063 O O . GLY B 1 379 ? 16.866 31.059 8.979 1.00 49.82 424 GLY B O 1
ATOM 7064 N N . THR B 1 380 ? 14.875 30.100 9.457 1.00 63.53 425 THR B N 1
ATOM 7065 C CA . THR B 1 380 ? 15.205 29.712 10.825 1.00 66.96 425 THR B CA 1
ATOM 7066 C C . THR B 1 380 ? 16.372 28.725 10.860 1.00 62.40 425 THR B C 1
ATOM 7067 O O . THR B 1 380 ? 17.263 28.835 11.693 1.00 52.89 425 THR B O 1
ATOM 7071 N N . ALA B 1 381 ? 16.356 27.763 9.943 1.00 63.70 426 ALA B N 1
ATOM 7072 C CA . ALA B 1 381 ? 17.414 26.768 9.865 1.00 61.93 426 ALA B CA 1
ATOM 7073 C C . ALA B 1 381 ? 18.744 27.430 9.501 1.00 57.56 426 ALA B C 1
ATOM 7074 O O . ALA B 1 381 ? 19.801 27.033 9.991 1.00 54.17 426 ALA B O 1
ATOM 7076 N N . ILE B 1 382 ? 18.687 28.458 8.660 1.00 51.77 427 ILE B N 1
ATOM 7077 C CA . ILE B 1 382 ? 19.900 29.183 8.297 1.00 53.02 427 ILE B CA 1
ATOM 7078 C C . ILE B 1 382 ? 20.501 29.873 9.519 1.00 59.10 427 ILE B C 1
ATOM 7079 O O . ILE B 1 382 ? 21.722 29.817 9.731 1.00 54.15 427 ILE B O 1
ATOM 7084 N N . ILE B 1 383 ? 19.637 30.494 10.325 1.00 57.62 428 ILE B N 1
ATOM 7085 C CA . ILE B 1 383 ? 20.048 31.169 11.558 1.00 61.86 428 ILE B CA 1
ATOM 7086 C C . ILE B 1 383 ? 20.574 30.165 12.595 1.00 64.13 428 ILE B C 1
ATOM 7087 O O . ILE B 1 383 ? 21.590 30.401 13.250 1.00 56.81 428 ILE B O 1
ATOM 7092 N N . ASN B 1 384 ? 19.889 29.036 12.723 1.00 59.14 429 ASN B N 1
ATOM 7093 C CA . ASN B 1 384 ? 20.337 27.973 13.609 1.00 61.50 429 ASN B CA 1
ATOM 7094 C C . ASN B 1 384 ? 21.725 27.462 13.228 1.00 63.22 429 ASN B C 1
ATOM 7095 O O . ASN B 1 384 ? 22.601 27.283 14.070 1.00 54.10 429 ASN B O 1
ATOM 7100 N N . THR B 1 385 ? 21.915 27.244 11.935 1.00 60.63 430 THR B N 1
ATOM 7101 C CA . THR B 1 385 ? 23.160 26.705 11.424 1.00 55.23 430 THR B CA 1
ATOM 7102 C C . THR B 1 385 ? 24.294 27.704 11.630 1.00 54.65 430 THR B C 1
ATOM 7103 O O . THR B 1 385 ? 25.407 27.320 12.029 1.00 51.36 430 THR B O 1
ATOM 7107 N N . SER B 1 386 ? 23.999 28.979 11.371 1.00 47.27 431 SER B N 1
ATOM 7108 C CA . SER B 1 386 ? 24.937 30.079 11.627 1.00 57.03 431 SER B CA 1
ATOM 7109 C C . SER B 1 386 ? 25.461 30.050 13.070 1.00 62.04 431 SER B C 1
ATOM 7110 O O . SER B 1 386 ? 26.653 30.241 13.309 1.00 58.14 431 SER B O 1
ATOM 7113 N N . ASN B 1 387 ? 24.550 29.803 14.011 1.00 64.81 432 ASN B N 1
ATOM 7114 C CA . ASN B 1 387 ? 24.846 29.688 15.440 1.00 71.82 432 ASN B CA 1
ATOM 7115 C C . ASN B 1 387 ? 25.730 28.490 15.776 1.00 73.54 432 ASN B C 1
ATOM 7116 O O . ASN B 1 387 ? 26.672 28.602 16.562 1.00 64.88 432 ASN B O 1
ATOM 7121 N N . LYS B 1 388 ? 25.395 27.341 15.190 1.00 75.32 433 LYS B N 1
ATOM 7122 C CA . LYS B 1 388 ? 26.148 26.102 15.378 1.00 73.56 433 LYS B CA 1
ATOM 7123 C C . LYS B 1 388 ? 27.564 26.205 14.830 1.00 65.27 433 LYS B C 1
ATOM 7124 O O . LYS B 1 388 ? 28.435 25.423 15.197 1.00 68.70 433 LYS B O 1
ATOM 7130 N N . GLN B 1 389 ? 27.773 27.159 13.928 1.00 61.66 434 GLN B N 1
ATOM 7131 C CA . GLN B 1 389 ? 29.068 27.366 13.296 1.00 70.57 434 GLN B CA 1
ATOM 7132 C C . GLN B 1 389 ? 29.806 28.588 13.857 1.00 69.23 434 GLN B C 1
ATOM 7133 O O . GLN B 1 389 ? 30.441 29.347 13.117 1.00 68.16 434 GLN B O 1
ATOM 7139 N N . GLY B 1 390 ? 29.691 28.786 15.166 1.00 66.44 435 GLY B N 1
ATOM 7140 C CA . GLY B 1 390 ? 30.397 29.855 15.845 1.00 66.08 435 GLY B CA 1
ATOM 7141 C C . GLY B 1 390 ? 29.870 31.239 15.516 1.00 74.01 435 GLY B C 1
ATOM 7142 O O . GLY B 1 390 ? 30.642 32.195 15.450 1.00 76.45 435 GLY B O 1
ATOM 7143 N N . GLY B 1 391 ? 28.560 31.347 15.288 1.00 77.23 436 GLY B N 1
ATOM 7144 C CA . GLY B 1 391 ? 27.937 32.623 14.962 1.00 69.68 436 GLY B CA 1
ATOM 7145 C C . GLY B 1 391 ? 28.463 33.185 13.651 1.00 69.01 436 GLY B C 1
ATOM 7146 O O . GLY B 1 391 ? 28.606 34.396 13.493 1.00 61.61 436 GLY B O 1
ATOM 7147 N N . TYR B 1 392 ? 28.725 32.300 12.693 1.00 73.27 437 TYR B N 1
ATOM 7148 C CA . TYR B 1 392 ? 29.303 32.698 11.417 1.00 59.87 437 TYR B CA 1
ATOM 7149 C C . TYR B 1 392 ? 28.396 33.718 10.737 1.00 60.21 437 TYR B C 1
ATOM 7150 O O . TYR B 1 392 ? 27.187 33.511 10.629 1.00 64.40 437 TYR B O 1
ATOM 7159 N N . LEU B 1 393 ? 28.988 34.833 10.322 1.00 59.42 438 LEU B N 1
ATOM 7160 C CA . LEU B 1 393 ? 28.263 35.955 9.721 1.00 61.72 438 LEU B CA 1
ATOM 7161 C C . LEU B 1 393 ? 27.182 36.510 10.664 1.00 64.27 438 LEU B C 1
ATOM 7162 O O . LEU B 1 393 ? 26.186 37.077 10.204 1.00 56.78 438 LEU B O 1
ATOM 7167 N N . ARG B 1 394 ? 27.397 36.339 11.973 1.00 75.44 439 ARG B N 1
ATOM 7168 C CA . ARG B 1 394 ? 26.467 36.794 13.008 1.00 74.33 439 ARG B CA 1
ATOM 7169 C C . ARG B 1 394 ? 25.996 38.213 12.752 1.00 70.85 439 ARG B C 1
ATOM 7170 O O . ARG B 1 394 ? 24.798 38.489 12.738 1.00 71.24 439 ARG B O 1
ATOM 7178 N N . ASP B 1 395 ? 26.941 39.110 12.522 1.00 73.52 440 ASP B N 1
ATOM 7179 C CA . ASP B 1 395 ? 26.598 40.516 12.369 1.00 90.37 440 ASP B CA 1
ATOM 7180 C C . ASP B 1 395 ? 25.776 40.758 11.106 1.00 102.33 440 ASP B C 1
ATOM 7181 O O . ASP B 1 395 ? 24.891 41.610 11.091 1.00 107.73 440 ASP B O 1
ATOM 7186 N N . ASP B 1 396 ? 26.054 39.997 10.053 1.00 107.09 441 ASP B N 1
ATOM 7187 C CA . ASP B 1 396 ? 25.320 40.157 8.801 1.00 102.01 441 ASP B CA 1
ATOM 7188 C C . ASP B 1 396 ? 23.884 39.695 9.005 1.00 84.43 441 ASP B C 1
ATOM 7189 O O . ASP B 1 396 ? 22.946 40.320 8.512 1.00 82.66 441 ASP B O 1
ATOM 7194 N N . VAL B 1 397 ? 23.730 38.597 9.739 1.00 68.52 442 VAL B N 1
ATOM 7195 C CA . VAL B 1 397 ? 22.418 38.090 10.118 1.00 64.63 442 VAL B CA 1
ATOM 7196 C C . VAL B 1 397 ? 21.650 39.160 10.886 1.00 63.29 442 VAL B C 1
ATOM 7197 O O . VAL B 1 397 ? 20.584 39.612 10.436 1.00 56.48 442 VAL B O 1
ATOM 7201 N N . ILE B 1 398 ? 22.258 39.619 11.986 1.00 61.46 443 ILE B N 1
ATOM 7202 C CA . ILE B 1 398 ? 21.656 40.587 12.901 1.00 64.48 443 ILE B CA 1
ATOM 7203 C C . ILE B 1 398 ? 21.193 41.859 12.198 1.00 69.81 443 ILE B C 1
ATOM 7204 O O . ILE B 1 398 ? 20.055 42.292 12.378 1.00 72.15 443 ILE B O 1
ATOM 7209 N N . ALA B 1 399 ? 22.073 42.430 11.379 1.00 68.52 444 ALA B N 1
ATOM 7210 C CA . ALA B 1 399 ? 21.785 43.669 10.658 1.00 67.95 444 ALA B CA 1
ATOM 7211 C C . ALA B 1 399 ? 20.520 43.554 9.814 1.00 71.61 444 ALA B C 1
ATOM 7212 O O . ALA B 1 399 ? 19.715 44.488 9.753 1.00 65.80 444 ALA B O 1
ATOM 7214 N N . GLN B 1 400 ? 20.362 42.406 9.161 1.00 77.65 445 GLN B N 1
ATOM 7215 C CA . GLN B 1 400 ? 19.198 42.139 8.320 1.00 77.97 445 GLN B CA 1
ATOM 7216 C C . GLN B 1 400 ? 17.923 41.997 9.121 1.00 71.50 445 GLN B C 1
ATOM 7217 O O . GLN B 1 400 ? 16.883 42.544 8.748 1.00 68.90 445 GLN B O 1
ATOM 7223 N N . LEU B 1 401 ? 18.005 41.253 10.216 1.00 65.37 446 LEU B N 1
ATOM 7224 C CA . LEU B 1 401 ? 16.822 40.990 11.013 1.00 67.30 446 LEU B CA 1
ATOM 7225 C C . LEU B 1 401 ? 16.352 42.303 11.636 1.00 66.61 446 LEU B C 1
ATOM 7226 O O . LEU B 1 401 ? 15.150 42.566 11.710 1.00 62.45 446 LEU B O 1
ATOM 7231 N N . ILE B 1 402 ? 17.306 43.133 12.053 1.00 68.12 447 ILE B N 1
ATOM 7232 C CA . ILE B 1 402 ? 16.995 44.471 12.566 1.00 70.22 447 ILE B CA 1
ATOM 7233 C C . ILE B 1 402 ? 16.327 45.328 11.493 1.00 69.82 447 ILE B C 1
ATOM 7234 O O . ILE B 1 402 ? 15.243 45.877 11.705 1.00 61.22 447 ILE B O 1
ATOM 7239 N N . GLN B 1 403 ? 16.970 45.422 10.333 1.00 59.70 448 GLN B N 1
ATOM 7240 C CA . GLN B 1 403 ? 16.408 46.170 9.224 1.00 67.80 448 GLN B CA 1
ATOM 7241 C C . GLN B 1 403 ? 15.025 45.620 8.839 1.00 74.64 448 GLN B C 1
ATOM 7242 O O . GLN B 1 403 ? 14.100 46.386 8.563 1.00 78.42 448 GLN B O 1
ATOM 7248 N N . LYS B 1 404 ? 14.875 44.297 8.844 1.00 68.75 449 LYS B N 1
ATOM 7249 C CA . LYS B 1 404 ? 13.606 43.692 8.450 1.00 68.45 449 LYS B CA 1
ATOM 7250 C C . LYS B 1 404 ? 12.512 43.774 9.523 1.00 67.47 449 LYS B C 1
ATOM 7251 O O . LYS B 1 404 ? 11.349 44.013 9.196 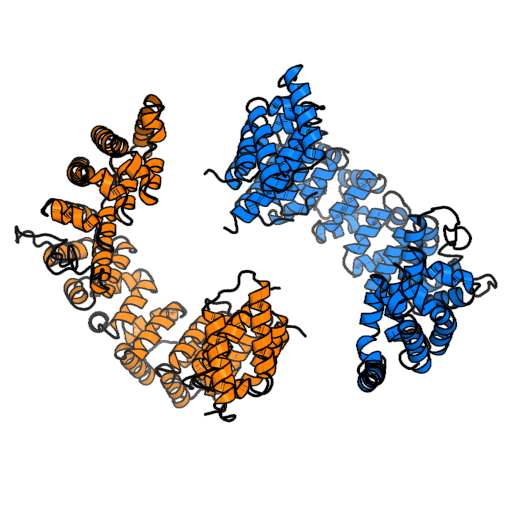1.00 59.31 449 LYS B O 1
ATOM 7257 N N . TYR B 1 405 ? 12.880 43.600 10.793 1.00 64.31 450 TYR B N 1
ATOM 7258 C CA . TYR B 1 405 ? 11.881 43.460 11.857 1.00 64.61 450 TYR B CA 1
ATOM 7259 C C . TYR B 1 405 ? 11.894 44.603 12.887 1.00 67.40 450 TYR B C 1
ATOM 7260 O O . TYR B 1 405 ? 10.948 44.738 13.668 1.00 67.17 450 TYR B O 1
ATOM 7269 N N . TYR B 1 406 ? 12.944 45.423 12.895 1.00 63.32 451 TYR B N 1
ATOM 7270 C CA . TYR B 1 406 ? 13.070 46.455 13.932 1.00 66.62 451 TYR B CA 1
ATOM 7271 C C . TYR B 1 406 ? 13.878 47.661 13.414 1.00 63.59 451 TYR B C 1
ATOM 7272 O O . TYR B 1 406 ? 14.904 48.015 13.988 1.00 60.54 451 TYR B O 1
ATOM 7281 N N . PRO B 1 407 ? 13.378 48.327 12.359 1.00 69.52 452 PRO B N 1
ATOM 7282 C CA . PRO B 1 407 ? 14.131 49.289 11.541 1.00 77.84 452 PRO B CA 1
ATOM 7283 C C . PRO B 1 407 ? 14.846 50.425 12.273 1.00 93.28 452 PRO B C 1
ATOM 7284 O O . PRO B 1 407 ? 15.796 50.957 11.694 1.00 102.61 452 PRO B O 1
ATOM 7288 N N . GLU B 1 408 ? 14.402 50.788 13.477 1.00 100.09 453 GLU B N 1
ATOM 7289 C CA . GLU B 1 408 ? 14.944 51.917 14.261 1.00 111.72 453 GLU B CA 1
ATOM 7290 C C . GLU B 1 408 ? 14.563 53.271 13.664 1.00 109.47 453 GLU B C 1
ATOM 7291 O O . GLU B 1 408 ? 14.750 54.313 14.284 1.00 104.10 453 GLU B O 1
ATOM 7297 N N . LYS B 1 409 ? 14.033 53.238 12.453 1.00 113.31 454 LYS B N 1
ATOM 7298 C CA . LYS B 1 409 ? 13.541 54.421 11.772 1.00 119.02 454 LYS B CA 1
ATOM 7299 C C . LYS B 1 409 ? 12.031 54.485 11.921 1.00 113.17 454 LYS B C 1
ATOM 7300 O O . LYS B 1 409 ? 11.379 55.400 11.421 1.00 115.54 454 LYS B O 1
ATOM 7306 N N . SER B 1 410 ? 11.483 53.497 12.620 1.00 104.66 455 SER B N 1
ATOM 7307 C CA . SER B 1 410 ? 10.041 53.339 12.719 1.00 103.59 455 SER B CA 1
ATOM 7308 C C . SER B 1 410 ? 9.400 54.159 13.846 1.00 114.31 455 SER B C 1
ATOM 7309 O O . SER B 1 410 ? 8.346 54.767 13.637 1.00 114.32 455 SER B O 1
ATOM 7312 N N . ASP B 1 411 ? 10.024 54.171 15.027 1.00 125.89 456 ASP B N 1
ATOM 7313 C CA . ASP B 1 411 ? 9.467 54.811 16.236 1.00 123.39 456 ASP B CA 1
ATOM 7314 C C . ASP B 1 411 ? 8.065 54.290 16.575 1.00 113.42 456 ASP B C 1
ATOM 7315 O O . ASP B 1 411 ? 7.349 54.876 17.390 1.00 119.46 456 ASP B O 1
ATOM 7317 N N . ALA B 1 412 ? 7.689 53.196 15.916 1.00 91.85 457 ALA B N 1
ATOM 7318 C CA . ALA B 1 412 ? 6.512 52.398 16.237 1.00 70.37 457 ALA B CA 1
ATOM 7319 C C . ALA B 1 412 ? 6.957 50.929 16.227 1.00 70.67 457 ALA B C 1
ATOM 7320 O O . ALA B 1 412 ? 6.148 50.003 16.322 1.00 70.31 457 ALA B O 1
ATOM 7322 N N . LYS B 1 413 ? 8.271 50.748 16.114 1.00 68.30 458 LYS B N 1
ATOM 7323 C CA . LYS B 1 413 ? 8.888 49.442 15.936 1.00 70.10 458 LYS B CA 1
ATOM 7324 C C . LYS B 1 413 ? 8.567 48.540 17.115 1.00 70.74 458 LYS B C 1
ATOM 7325 O O . LYS B 1 413 ? 8.592 48.969 18.273 1.00 67.56 458 LYS B O 1
ATOM 7331 N N . ASN B 1 414 ? 8.262 47.287 16.808 1.00 65.72 459 ASN B N 1
ATOM 7332 C CA . ASN B 1 414 ? 7.876 46.323 17.817 1.00 62.31 459 ASN B CA 1
ATOM 7333 C C . ASN B 1 414 ? 8.018 44.930 17.237 1.00 56.85 459 ASN B C 1
ATOM 7334 O O . ASN B 1 414 ? 7.316 44.585 16.295 1.00 55.21 459 ASN B O 1
ATOM 7339 N N . ILE B 1 415 ? 8.911 44.124 17.800 1.00 57.32 460 ILE B N 1
ATOM 7340 C CA . ILE B 1 415 ? 9.208 42.834 17.189 1.00 58.53 460 ILE B CA 1
ATOM 7341 C C . ILE B 1 415 ? 8.081 41.839 17.362 1.00 55.27 460 ILE B C 1
ATOM 7342 O O . ILE B 1 415 ? 7.966 40.905 16.579 1.00 58.69 460 ILE B O 1
ATOM 7347 N N . LEU B 1 416 ? 7.224 42.040 18.356 1.00 55.03 461 LEU B N 1
ATOM 7348 C CA . LEU B 1 416 ? 6.094 41.135 18.514 1.00 62.71 461 LEU B CA 1
ATOM 7349 C C . LEU B 1 416 ? 5.117 41.371 17.380 1.00 64.96 461 LEU B C 1
ATOM 7350 O O . LEU B 1 416 ? 4.505 40.442 16.865 1.00 64.45 461 LEU B O 1
ATOM 7355 N N . GLU B 1 417 ? 5.003 42.629 16.974 1.00 60.18 462 GLU B N 1
ATOM 7356 C CA . GLU B 1 417 ? 4.070 42.992 15.928 1.00 71.23 462 GLU B CA 1
ATOM 7357 C C . GLU B 1 417 ? 4.615 42.622 14.549 1.00 72.72 462 GLU B C 1
ATOM 7358 O O . GLU B 1 417 ? 3.864 42.174 13.688 1.00 78.97 462 GLU B O 1
ATOM 7364 N N . SER B 1 418 ? 5.909 42.827 14.327 1.00 64.74 463 SER B N 1
ATOM 7365 C CA . SER B 1 418 ? 6.486 42.554 13.016 1.00 65.33 463 SER B CA 1
ATOM 7366 C C . SER B 1 418 ? 6.745 41.049 12.794 1.00 62.97 463 SER B C 1
ATOM 7367 O O . SER B 1 418 ? 6.658 40.564 11.668 1.00 62.64 463 SER B O 1
ATOM 7370 N N A CYS B 1 419 ? 7.004 40.314 13.869 0.56 62.23 464 CYS B N 1
ATOM 7371 N N B CYS B 1 419 ? 7.055 40.323 13.863 0.44 62.59 464 CYS B N 1
ATOM 7372 C CA A CYS B 1 419 ? 7.356 38.904 13.745 0.56 62.72 464 CYS B CA 1
ATOM 7373 C CA B CYS B 1 419 ? 7.358 38.901 13.739 0.44 62.77 464 CYS B CA 1
ATOM 7374 C C A CYS B 1 419 ? 6.218 37.957 14.086 0.56 64.85 464 CYS B C 1
ATOM 7375 C C B CYS B 1 419 ? 6.147 38.023 14.007 0.44 64.65 464 CYS B C 1
ATOM 7376 O O A CYS B 1 419 ? 6.089 36.901 13.473 0.56 66.38 464 CYS B O 1
ATOM 7377 O O B CYS B 1 419 ? 5.897 37.081 13.264 0.44 65.42 464 CYS B O 1
ATOM 7382 N N . LEU B 1 420 ? 5.402 38.326 15.068 1.00 64.97 465 LEU B N 1
ATOM 7383 C CA . LEU B 1 420 ? 4.259 37.493 15.465 1.00 66.29 465 LEU B CA 1
ATOM 7384 C C . LEU B 1 420 ? 2.947 37.960 14.829 1.00 63.24 465 LEU B C 1
ATOM 7385 O O . LEU B 1 420 ? 1.926 37.283 14.946 1.00 63.03 465 LEU B O 1
ATOM 7390 N N . LEU B 1 421 ? 2.986 39.128 14.187 1.00 60.09 466 LEU B N 1
ATOM 7391 C CA . LEU B 1 421 ? 1.793 39.768 13.621 1.00 69.06 466 LEU B CA 1
ATOM 7392 C C . LEU B 1 421 ? 0.713 39.845 14.690 1.00 66.93 466 LEU B C 1
ATOM 7393 O O . LEU B 1 421 ? -0.424 39.411 14.492 1.00 62.59 466 LEU B O 1
ATOM 7398 N N . LEU B 1 422 ? 1.102 40.398 15.830 1.00 64.04 467 LEU B N 1
ATOM 7399 C CA . LEU B 1 422 ? 0.302 40.320 17.035 1.00 68.93 467 LEU B CA 1
ATOM 7400 C C . LEU B 1 422 ? -1.102 40.894 16.835 1.00 63.28 467 LEU B C 1
ATOM 7401 O O . LEU B 1 422 ? -2.079 40.252 17.206 1.00 55.50 467 LEU B O 1
ATOM 7406 N N . SER B 1 423 ? -1.209 42.075 16.227 1.00 59.82 468 SER B N 1
ATOM 7407 C CA . SER B 1 423 ? -2.516 42.718 16.096 1.00 73.88 468 SER B CA 1
ATOM 7408 C C . SER B 1 423 ? -3.452 41.922 15.173 1.00 79.31 468 SER B C 1
ATOM 7409 O O . SER B 1 423 ? -4.672 42.060 15.257 1.00 85.89 468 SER B O 1
ATOM 7412 N N . ALA B 1 424 ? -2.882 41.078 14.314 1.00 72.73 469 ALA B N 1
ATOM 7413 C CA . ALA B 1 424 ? -3.674 40.248 13.404 1.00 72.81 469 ALA B CA 1
ATOM 7414 C C . ALA B 1 424 ? -3.752 38.797 13.877 1.00 75.09 469 ALA B C 1
ATOM 7415 O O . ALA B 1 424 ? -4.169 37.915 13.126 1.00 81.81 469 ALA B O 1
ATOM 7417 N N . SER B 1 425 ? -3.334 38.556 15.116 1.00 68.52 470 SER B N 1
ATOM 7418 C CA . SER B 1 425 ? -3.237 37.202 15.656 1.00 63.52 470 SER B CA 1
ATOM 7419 C C . SER B 1 425 ? -4.515 36.761 16.355 1.00 64.65 470 SER B C 1
ATOM 7420 O O . SER B 1 425 ? -5.472 37.529 16.460 1.00 63.34 470 SER B O 1
ATOM 7423 N N . THR B 1 426 ? -4.508 35.526 16.853 1.00 62.05 471 THR B N 1
ATOM 7424 C CA . THR B 1 426 ? -5.622 34.986 17.623 1.00 65.82 471 THR B CA 1
ATOM 7425 C C . THR B 1 426 ? -5.623 35.434 19.094 1.00 76.76 471 THR B C 1
ATOM 7426 O O . THR B 1 426 ? -6.435 34.958 19.890 1.00 77.53 471 THR B O 1
ATOM 7430 N N . LEU B 1 427 ? -4.719 36.344 19.450 1.00 79.03 472 LEU B N 1
ATOM 7431 C CA . LEU B 1 427 ? -4.583 36.802 20.837 1.00 79.55 472 LEU B CA 1
ATOM 7432 C C . LEU B 1 427 ? -5.783 37.630 21.305 1.00 83.57 472 LEU B C 1
ATOM 7433 O O . LEU B 1 427 ? -6.068 38.690 20.748 1.00 86.95 472 LEU B O 1
ATOM 7438 N N . GLY B 1 428 ? -6.475 37.147 22.334 1.00 81.39 473 GLY B N 1
ATOM 7439 C CA . GLY B 1 428 ? -7.586 37.874 22.926 1.00 78.92 473 GLY B CA 1
ATOM 7440 C C . GLY B 1 428 ? -8.928 37.737 22.214 1.00 80.36 473 GLY B C 1
ATOM 7441 O O . GLY B 1 428 ? -9.873 38.474 22.506 1.00 74.72 473 GLY B O 1
ATOM 7442 N N . ASN B 1 429 ? -9.021 36.794 21.282 1.00 90.20 474 ASN B N 1
ATOM 7443 C CA . ASN B 1 429 ? -10.269 36.565 20.566 1.00 103.02 474 ASN B CA 1
ATOM 7444 C C . ASN B 1 429 ? -11.314 35.895 21.459 1.00 109.00 474 ASN B C 1
ATOM 7445 O O . ASN B 1 429 ? -10.979 35.078 22.317 1.00 108.77 474 ASN B O 1
ATOM 7450 N N . THR B 1 430 ? -12.578 36.257 21.264 1.00 113.83 475 THR B N 1
ATOM 7451 C CA . THR B 1 430 ? -13.659 35.762 22.112 1.00 112.23 475 THR B CA 1
ATOM 7452 C C . THR B 1 430 ? -14.166 34.392 21.655 1.00 113.96 475 THR B C 1
ATOM 7453 O O . THR B 1 430 ? -14.793 33.668 22.428 1.00 112.12 475 THR B O 1
ATOM 7457 N N . ARG B 1 431 ? -13.870 34.037 20.406 1.00 118.18 476 ARG B N 1
ATOM 7458 C CA . ARG B 1 431 ? -14.313 32.769 19.816 1.00 118.39 476 ARG B CA 1
ATOM 7459 C C . ARG B 1 431 ? -13.597 31.528 20.362 1.00 124.59 476 ARG B C 1
ATOM 7460 O O . ARG B 1 431 ? -14.047 30.405 20.123 1.00 119.74 476 ARG B O 1
ATOM 7468 N N . ASP B 1 432 ? -12.497 31.733 21.089 1.00 136.61 477 ASP B N 1
ATOM 7469 C CA . ASP B 1 432 ? -11.671 30.632 21.600 1.00 145.43 477 ASP B CA 1
ATOM 7470 C C . ASP B 1 432 ? -11.238 29.749 20.425 1.00 147.97 477 ASP B C 1
ATOM 7471 O O . ASP B 1 432 ? -11.393 28.526 20.451 1.00 153.15 477 ASP B O 1
ATOM 7476 N N . ASP B 1 433 ? -10.706 30.392 19.389 1.00 140.78 478 ASP B N 1
ATOM 7477 C CA . ASP B 1 433 ? -10.379 29.716 18.136 1.00 133.12 478 ASP B CA 1
ATOM 7478 C C . ASP B 1 433 ? -8.988 29.065 18.091 1.00 136.13 478 ASP B C 1
ATOM 7479 O O . ASP B 1 433 ? -8.570 28.601 17.029 1.00 141.10 478 ASP B O 1
ATOM 7481 N N . TRP B 1 434 ? -8.284 29.035 19.227 1.00 132.16 479 TRP B N 1
ATOM 7482 C CA . TRP B 1 434 ? -6.972 28.370 19.355 1.00 126.40 479 TRP B CA 1
ATOM 7483 C C . TRP B 1 434 ? -5.854 29.000 18.505 1.00 117.97 479 TRP B C 1
ATOM 7484 O O . TRP B 1 434 ? -6.119 29.695 17.527 1.00 118.39 479 TRP B O 1
ATOM 7495 N N . PRO B 1 435 ? -4.589 28.774 18.897 1.00 107.17 480 PRO B N 1
ATOM 7496 C CA . PRO B 1 435 ? -3.432 29.201 18.094 1.00 102.83 480 PRO B CA 1
ATOM 7497 C C . PRO B 1 435 ? -3.193 28.368 16.824 1.00 105.36 480 PRO B C 1
ATOM 7498 O O . PRO B 1 435 ? -3.397 27.152 16.829 1.00 106.84 480 PRO B O 1
ATOM 7502 N N . THR B 1 436 ? -2.753 29.030 15.755 1.00 102.92 481 THR B N 1
ATOM 7503 C CA . THR B 1 436 ? -2.555 28.385 14.455 1.00 97.66 481 THR B CA 1
ATOM 7504 C C . THR B 1 436 ? -1.123 27.896 14.221 1.00 98.84 481 THR B C 1
ATOM 7505 O O . THR B 1 436 ? -0.225 28.141 15.027 1.00 105.66 481 THR B O 1
ATOM 7509 N N . ALA B 1 437 ? -0.922 27.221 13.094 1.00 91.80 482 ALA B N 1
ATOM 7510 C CA . ALA B 1 437 ? 0.378 26.677 12.723 1.00 85.15 482 ALA B CA 1
ATOM 7511 C C . ALA B 1 437 ? 1.329 27.781 12.283 1.00 81.48 482 ALA B C 1
ATOM 7512 O O . ALA B 1 437 ? 2.539 27.702 12.512 1.00 77.22 482 ALA B O 1
ATOM 7514 N N . GLU B 1 438 ? 0.778 28.794 11.620 1.00 79.81 483 GLU B N 1
ATOM 7515 C CA . GLU B 1 438 ? 1.560 29.957 11.213 1.00 83.22 483 GLU B CA 1
ATOM 7516 C C . GLU B 1 438 ? 2.028 30.751 12.432 1.00 83.11 483 GLU B C 1
ATOM 7517 O O . GLU B 1 438 ? 3.131 31.302 12.438 1.00 75.46 483 GLU B O 1
ATOM 7523 N N . GLU B 1 439 ? 1.180 30.815 13.456 1.00 84.42 484 GLU B N 1
ATOM 7524 C CA . GLU B 1 439 ? 1.533 31.494 14.698 1.00 86.49 484 GLU B CA 1
ATOM 7525 C C . GLU B 1 439 ? 2.644 30.761 15.446 1.00 86.31 484 GLU B C 1
ATOM 7526 O O . GLU B 1 439 ? 3.614 31.381 15.887 1.00 85.57 484 GLU B O 1
ATOM 7532 N N . ARG B 1 440 ? 2.507 29.448 15.586 1.00 84.19 485 ARG B N 1
ATOM 7533 C CA . ARG B 1 440 ? 3.529 28.656 16.258 1.00 81.20 485 ARG B CA 1
ATOM 7534 C C . ARG B 1 440 ? 4.845 28.684 15.449 1.00 77.48 485 ARG B C 1
ATOM 7535 O O . ARG B 1 440 ? 5.936 28.646 16.011 1.00 75.90 485 ARG B O 1
ATOM 7543 N N . ARG B 1 441 ? 4.735 28.740 14.128 1.00 74.55 486 ARG B N 1
ATOM 7544 C CA . ARG B 1 441 ? 5.914 28.886 13.278 1.00 83.23 486 ARG B CA 1
ATOM 7545 C C . ARG B 1 441 ? 6.628 30.221 13.552 1.00 83.37 486 ARG B C 1
ATOM 7546 O O . ARG B 1 441 ? 7.855 30.272 13.633 1.00 83.21 486 ARG B O 1
ATOM 7554 N N . ARG B 1 442 ? 5.856 31.299 13.673 1.00 76.84 487 ARG B N 1
ATOM 7555 C CA . ARG B 1 442 ? 6.414 32.628 13.923 1.00 70.63 487 ARG B CA 1
ATOM 7556 C C . ARG B 1 442 ? 7.006 32.765 15.333 1.00 66.93 487 ARG B C 1
ATOM 7557 O O . ARG B 1 442 ? 7.918 33.568 15.555 1.00 63.77 487 ARG B O 1
ATOM 7565 N N . SER B 1 443 ? 6.491 31.984 16.278 1.00 62.53 488 SER B N 1
ATOM 7566 C CA . SER B 1 443 ? 7.016 32.000 17.641 1.00 63.78 488 SER B CA 1
ATOM 7567 C C . SER B 1 443 ? 8.378 31.319 17.783 1.00 63.92 488 SER B C 1
ATOM 7568 O O . SER B 1 443 ? 9.286 31.879 18.413 1.00 60.22 488 SER B O 1
ATOM 7571 N N . VAL B 1 444 ? 8.535 30.127 17.207 1.00 63.46 489 VAL B N 1
ATOM 7572 C CA . VAL B 1 444 ? 9.825 29.438 17.313 1.00 68.63 489 VAL B CA 1
ATOM 7573 C C . VAL B 1 444 ? 10.906 30.256 16.609 1.00 64.28 489 VAL B C 1
ATOM 7574 O O . VAL B 1 444 ? 12.040 30.334 17.092 1.00 63.16 489 VAL B O 1
ATOM 7578 N N . PHE B 1 445 ? 10.539 30.900 15.500 1.00 51.62 490 PHE B N 1
ATOM 7579 C CA . PHE B 1 445 ? 11.455 31.815 14.822 1.00 60.63 490 PHE B CA 1
ATOM 7580 C C . PHE B 1 445 ? 11.867 32.956 15.768 1.00 66.28 490 PHE B C 1
ATOM 7581 O O . PHE B 1 445 ? 13.050 33.297 15.840 1.00 56.02 490 PHE B O 1
ATOM 7589 N N . LEU B 1 446 ? 10.903 33.542 16.483 1.00 66.95 491 LEU B N 1
ATOM 7590 C CA . LEU B 1 446 ? 11.230 34.595 17.450 1.00 67.29 491 LEU B CA 1
ATOM 7591 C C . LEU B 1 446 ? 12.084 34.037 18.584 1.00 56.71 491 LEU B C 1
ATOM 7592 O O . LEU B 1 446 ? 13.053 34.672 18.992 1.00 57.43 491 LEU B O 1
ATOM 7597 N N . GLU B 1 447 ? 11.746 32.844 19.069 1.00 46.57 492 GLU B N 1
ATOM 7598 C CA . GLU B 1 447 ? 12.567 32.198 20.089 1.00 49.18 492 GLU B CA 1
ATOM 7599 C C . GLU B 1 447 ? 13.972 31.902 19.577 1.00 66.76 492 GLU B C 1
ATOM 7600 O O . GLU B 1 447 ? 14.950 32.012 20.319 1.00 69.15 492 GLU B O 1
ATOM 7606 N N . GLN B 1 448 ? 14.067 31.540 18.300 1.00 67.78 493 GLN B N 1
ATOM 7607 C CA . GLN B 1 448 ? 15.356 31.286 17.683 1.00 70.46 493 GLN B CA 1
ATOM 7608 C C . GLN B 1 448 ? 16.170 32.578 17.701 1.00 65.05 493 GLN B C 1
ATOM 7609 O O . GLN B 1 448 ? 17.341 32.570 18.064 1.00 67.49 493 GLN B O 1
ATOM 7615 N N . LEU B 1 449 ? 15.531 33.696 17.366 1.00 54.40 494 LEU B N 1
ATOM 7616 C CA . LEU B 1 449 ? 16.206 34.989 17.415 1.00 61.85 494 LEU B CA 1
ATOM 7617 C C . LEU B 1 449 ? 16.703 35.310 18.826 1.00 65.10 494 LEU B C 1
ATOM 7618 O O . LEU B 1 449 ? 17.823 35.808 19.009 1.00 58.07 494 LEU B O 1
ATOM 7623 N N . ILE B 1 450 ? 15.853 35.028 19.809 1.00 63.55 495 ILE B N 1
ATOM 7624 C CA . ILE B 1 450 ? 16.153 35.283 21.209 1.00 77.11 495 ILE B CA 1
ATOM 7625 C C . ILE B 1 450 ? 17.387 34.514 21.692 1.00 83.39 495 ILE B C 1
ATOM 7626 O O . ILE B 1 450 ? 18.194 35.048 22.461 1.00 88.10 495 ILE B O 1
ATOM 7631 N N . ASP B 1 451 ? 17.546 33.273 21.241 1.00 76.87 496 ASP B N 1
ATOM 7632 C CA . ASP B 1 451 ? 18.728 32.493 21.619 1.00 75.49 496 ASP B CA 1
ATOM 7633 C C . ASP B 1 451 ? 19.970 32.777 20.784 1.00 66.90 496 ASP B C 1
ATOM 7634 O O . ASP B 1 451 ? 21.087 32.472 21.189 1.00 61.33 496 ASP B O 1
ATOM 7639 N N . TYR B 1 452 ? 19.779 33.394 19.629 1.00 67.47 497 TYR B N 1
ATOM 7640 C CA . TYR B 1 452 ? 20.905 33.710 18.764 1.00 69.40 497 TYR B CA 1
ATOM 7641 C C . TYR B 1 452 ? 21.744 34.866 19.333 1.00 76.33 497 TYR B C 1
ATOM 7642 O O . TYR B 1 452 ? 22.979 34.831 19.300 1.00 79.39 497 TYR B O 1
ATOM 7651 N N . ASP B 1 453 ? 21.075 35.882 19.864 1.00 69.12 498 ASP B N 1
ATOM 7652 C CA . ASP B 1 453 ? 21.790 37.017 20.419 1.00 67.94 498 ASP B CA 1
ATOM 7653 C C . ASP B 1 453 ? 20.929 37.793 21.419 1.00 66.41 498 ASP B C 1
ATOM 7654 O O . ASP B 1 453 ? 19.699 37.929 21.254 1.00 51.62 498 ASP B O 1
ATOM 7659 N N . ASP B 1 454 ? 21.596 38.313 22.446 1.00 62.40 499 ASP B N 1
ATOM 7660 C CA . ASP B 1 454 ? 20.941 39.062 23.501 1.00 66.51 499 ASP B CA 1
ATOM 7661 C C . ASP B 1 454 ? 20.238 40.292 22.944 1.00 60.24 499 ASP B C 1
ATOM 7662 O O . ASP B 1 454 ? 19.270 40.783 23.536 1.00 61.69 499 ASP B O 1
ATOM 7667 N N . LYS B 1 455 ? 20.723 40.788 21.807 1.00 51.52 500 LYS B N 1
ATOM 7668 C CA . LYS B 1 455 ? 20.098 41.936 21.158 1.00 62.19 500 LYS B CA 1
ATOM 7669 C C . LYS B 1 455 ? 18.613 41.675 20.918 1.00 63.89 500 LYS B C 1
ATOM 7670 O O . LYS B 1 455 ? 17.804 42.595 21.007 1.00 52.32 500 LYS B O 1
ATOM 7676 N N . PHE B 1 456 ? 18.270 40.425 20.599 1.00 68.20 501 PHE B N 1
ATOM 7677 C CA . PHE B 1 456 ? 16.885 40.054 20.317 1.00 67.09 501 PHE B CA 1
ATOM 7678 C C . PHE B 1 456 ? 16.106 39.753 21.587 1.00 67.77 501 PHE B C 1
ATOM 7679 O O . PHE B 1 456 ? 14.895 39.963 21.638 1.00 64.23 501 PHE B O 1
ATOM 7687 N N . LEU B 1 457 ? 16.800 39.283 22.618 1.00 66.66 502 LEU B N 1
ATOM 7688 C CA . LEU B 1 457 ? 16.160 39.087 23.914 1.00 65.26 502 LEU B CA 1
ATOM 7689 C C . LEU B 1 457 ? 15.690 40.443 24.442 1.00 62.46 502 LEU B C 1
ATOM 7690 O O . LEU B 1 457 ? 14.527 40.620 24.801 1.00 60.55 502 LEU B O 1
ATOM 7695 N N . ASN B 1 458 ? 16.596 41.410 24.429 1.00 60.74 503 ASN B N 1
ATOM 7696 C CA . ASN B 1 458 ? 16.288 42.767 24.863 1.00 61.13 503 ASN B CA 1
ATOM 7697 C C . ASN B 1 458 ? 15.281 43.471 23.954 1.00 62.31 503 ASN B C 1
ATOM 7698 O O . ASN B 1 458 ? 14.463 44.265 24.417 1.00 55.27 503 ASN B O 1
ATOM 7703 N N . ILE B 1 459 ? 15.348 43.189 22.654 1.00 55.53 504 ILE B N 1
ATOM 7704 C CA . ILE B 1 459 ? 14.377 43.753 21.721 1.00 60.11 504 ILE B CA 1
ATOM 7705 C C . ILE B 1 459 ? 12.998 43.161 21.979 1.00 48.75 504 ILE B C 1
ATOM 7706 O O . ILE B 1 459 ? 11.994 43.871 21.948 1.00 54.03 504 ILE B O 1
ATOM 7711 N N . THR B 1 460 ? 12.943 41.867 22.252 1.00 47.43 505 THR B N 1
ATOM 7712 C CA . THR B 1 460 ? 11.678 41.244 22.589 1.00 54.37 505 THR B CA 1
ATOM 7713 C C . THR B 1 460 ? 11.092 41.798 23.889 1.00 53.69 505 THR B C 1
ATOM 7714 O O . THR B 1 460 ? 9.920 42.165 23.938 1.00 52.59 505 THR B O 1
ATOM 7718 N N . ILE B 1 461 ? 11.921 41.876 24.930 1.00 49.13 506 ILE B N 1
ATOM 7719 C CA . ILE B 1 461 ? 11.454 42.376 26.214 1.00 52.42 506 ILE B CA 1
ATOM 7720 C C . ILE B 1 461 ? 10.998 43.823 26.068 1.00 56.37 506 ILE B C 1
ATOM 7721 O O . ILE B 1 461 ? 9.943 44.193 26.583 1.00 58.19 506 ILE B O 1
ATOM 7726 N N . ASP B 1 462 ? 11.768 44.622 25.329 1.00 57.08 507 ASP B N 1
ATOM 7727 C CA . ASP B 1 462 ? 11.393 46.009 25.075 1.00 58.99 507 ASP B CA 1
ATOM 7728 C C . ASP B 1 462 ? 10.067 46.106 24.345 1.00 50.71 507 ASP B C 1
ATOM 7729 O O . ASP B 1 462 ? 9.276 47.002 24.605 1.00 51.14 507 ASP B O 1
ATOM 7734 N N . SER B 1 463 ? 9.827 45.189 23.423 1.00 47.39 508 SER B N 1
ATOM 7735 C CA . SER B 1 463 ? 8.582 45.197 22.676 1.00 57.29 508 SER B CA 1
ATOM 7736 C C . SER B 1 463 ? 7.418 44.807 23.585 1.00 59.49 508 SER B C 1
ATOM 7737 O O . SER B 1 463 ? 6.298 45.315 23.428 1.00 48.96 508 SER B O 1
ATOM 7740 N N . MET B 1 464 ? 7.688 43.924 24.547 1.00 56.21 509 MET B N 1
ATOM 7741 C CA . MET B 1 464 ? 6.663 43.529 25.508 1.00 52.38 509 MET B CA 1
ATOM 7742 C C . MET B 1 464 ? 6.389 44.701 26.418 1.00 47.74 509 MET B C 1
ATOM 7743 O O . MET B 1 464 ? 5.249 44.980 26.756 1.00 46.88 509 MET B O 1
ATOM 7748 N N . LEU B 1 465 ? 7.450 45.390 26.812 1.00 50.05 510 LEU B N 1
ATOM 7749 C CA . LEU B 1 465 ? 7.281 46.579 27.627 1.00 58.20 510 LEU B CA 1
ATOM 7750 C C . LEU B 1 465 ? 6.591 47.672 26.811 1.00 66.82 510 LEU B C 1
ATOM 7751 O O . LEU B 1 465 ? 5.967 48.569 27.374 1.00 70.91 510 LEU B O 1
ATOM 7756 N N . ALA B 1 466 ? 6.685 47.581 25.487 1.00 63.10 511 ALA B N 1
ATOM 7757 C CA . ALA B 1 466 ? 6.078 48.586 24.614 1.00 68.38 511 ALA B CA 1
ATOM 7758 C C . ALA B 1 466 ? 4.568 48.399 24.463 1.00 65.49 511 ALA B C 1
ATOM 7759 O O . ALA B 1 466 ? 3.845 49.360 24.212 1.00 63.39 511 ALA B O 1
ATOM 7761 N N . LEU B 1 467 ? 4.108 47.162 24.627 1.00 65.07 512 LEU B N 1
ATOM 7762 C CA . LEU B 1 467 ? 2.688 46.826 24.593 1.00 59.78 512 LEU B CA 1
ATOM 7763 C C . LEU B 1 467 ? 1.926 47.521 25.711 1.00 68.86 512 LEU B C 1
ATOM 7764 O O . LEU B 1 467 ? 2.529 47.922 26.710 1.00 67.13 512 LEU B O 1
ATOM 7769 N N . PRO B 1 468 ? 0.601 47.693 25.537 1.00 71.08 513 PRO B N 1
ATOM 7770 C CA . PRO B 1 468 ? -0.235 47.964 26.711 1.00 70.63 513 PRO B CA 1
ATOM 7771 C C . PRO B 1 468 ? -0.203 46.746 27.640 1.00 73.02 513 PRO B C 1
ATOM 7772 O O . PRO B 1 468 ? -0.224 45.618 27.144 1.00 75.87 513 PRO B O 1
ATOM 7776 N N . GLU B 1 469 ? -0.127 46.965 28.949 1.00 73.04 514 GLU B N 1
ATOM 7777 C CA . GLU B 1 469 ? 0.040 45.872 29.909 1.00 70.74 514 GLU B CA 1
ATOM 7778 C C . GLU B 1 469 ? -1.016 44.771 29.799 1.00 64.76 514 GLU B C 1
ATOM 7779 O O . GLU B 1 469 ? -0.720 43.605 30.042 1.00 63.06 514 GLU B O 1
ATOM 7785 N N . GLU B 1 470 ? -2.244 45.131 29.448 1.00 67.16 515 GLU B N 1
ATOM 7786 C CA . GLU B 1 470 ? -3.307 44.132 29.281 1.00 76.74 515 GLU B CA 1
ATOM 7787 C C . GLU B 1 470 ? -2.981 43.158 28.152 1.00 70.20 515 GLU B C 1
ATOM 7788 O O . GLU B 1 470 ? -3.367 41.985 28.189 1.00 69.45 515 GLU B O 1
ATOM 7794 N N . ARG B 1 471 ? -2.297 43.667 27.131 1.00 65.92 516 ARG B N 1
ATOM 7795 C CA . ARG B 1 471 ? -1.983 42.878 25.944 1.00 62.37 516 ARG B CA 1
ATOM 7796 C C . ARG B 1 471 ? -0.899 41.841 26.259 1.00 58.85 516 ARG B C 1
ATOM 7797 O O . ARG B 1 471 ? -0.995 40.690 25.834 1.00 58.80 516 ARG B O 1
ATOM 7805 N N . LEU B 1 472 ? 0.111 42.246 27.029 1.00 57.89 517 LEU B N 1
ATOM 7806 C CA . LEU B 1 472 ? 1.151 41.317 27.479 1.00 59.87 517 LEU B CA 1
ATOM 7807 C C . LEU B 1 472 ? 0.583 40.242 28.390 1.00 60.22 517 LEU B C 1
ATOM 7808 O O . LEU B 1 472 ? 0.968 39.074 28.296 1.00 56.70 517 LEU B O 1
ATOM 7813 N N . ILE B 1 473 ? -0.338 40.636 29.266 1.00 60.30 518 ILE B N 1
ATOM 7814 C CA . ILE B 1 473 ? -0.983 39.676 30.152 1.00 61.23 518 ILE B CA 1
ATOM 7815 C C . ILE B 1 473 ? -1.719 38.626 29.350 1.00 61.12 518 ILE B C 1
ATOM 7816 O O . ILE B 1 473 ? -1.624 37.440 29.653 1.00 63.61 518 ILE B O 1
ATOM 7821 N N . GLN B 1 474 ? -2.438 39.067 28.316 1.00 66.75 519 GLN B N 1
ATOM 7822 C CA . GLN B 1 474 ? -3.134 38.149 27.419 1.00 62.15 519 GLN B CA 1
ATOM 7823 C C . GLN B 1 474 ? -2.205 37.085 26.855 1.00 59.70 519 GLN B C 1
ATOM 7824 O O . GLN B 1 474 ? -2.578 35.913 26.767 1.00 60.73 519 GLN B O 1
ATOM 7830 N N . MET B 1 475 ? -0.997 37.496 26.479 1.00 55.80 520 MET B N 1
ATOM 7831 C CA . MET B 1 475 ? -0.011 36.553 25.956 1.00 55.07 520 MET B CA 1
ATOM 7832 C C . MET B 1 475 ? 0.238 35.437 26.958 1.00 56.49 520 MET B C 1
ATOM 7833 O O . MET B 1 475 ? 0.436 34.298 26.568 1.00 55.84 520 MET B O 1
ATOM 7838 N N . CYS B 1 476 ? 0.217 35.762 28.249 1.00 57.93 521 CYS B N 1
ATOM 7839 C CA . CYS B 1 476 ? 0.508 34.772 29.287 1.00 58.75 521 CYS B CA 1
ATOM 7840 C C . CYS B 1 476 ? -0.491 33.629 29.343 1.00 65.74 521 CYS B C 1
ATOM 7841 O O . CYS B 1 476 ? -0.179 32.560 29.881 1.00 61.53 521 CYS B O 1
ATOM 7844 N N . TYR B 1 477 ? -1.696 33.861 28.818 1.00 71.07 522 TYR B N 1
ATOM 7845 C CA . TYR B 1 477 ? -2.751 32.845 28.841 1.00 70.11 522 TYR B CA 1
ATOM 7846 C C . TYR B 1 477 ? -2.915 32.153 27.492 1.00 71.03 522 TYR B C 1
ATOM 7847 O O . TYR B 1 477 ? -3.688 31.211 27.363 1.00 77.36 522 TYR B O 1
ATOM 7856 N N . HIS B 1 478 ? -2.159 32.619 26.504 1.00 69.89 523 HIS B N 1
ATOM 7857 C CA . HIS B 1 478 ? -2.237 32.138 25.128 1.00 68.07 523 HIS B CA 1
ATOM 7858 C C . HIS B 1 478 ? -1.396 30.877 24.896 1.00 67.99 523 HIS B C 1
ATOM 7859 O O . HIS B 1 478 ? -0.239 30.814 25.297 1.00 69.19 523 HIS B O 1
ATOM 7866 N N . GLY B 1 479 ? -1.976 29.891 24.218 1.00 65.42 524 GLY B N 1
ATOM 7867 C CA . GLY B 1 479 ? -1.367 28.578 24.085 1.00 63.10 524 GLY B CA 1
ATOM 7868 C C . GLY B 1 479 ? -0.012 28.537 23.417 1.00 62.97 524 GLY B C 1
ATOM 7869 O O . GLY B 1 479 ? 0.768 27.611 23.625 1.00 63.05 524 GLY B O 1
ATOM 7870 N N . VAL B 1 480 ? 0.271 29.550 22.613 1.00 74.50 525 VAL B N 1
ATOM 7871 C CA . VAL B 1 480 ? 1.562 29.650 21.946 1.00 84.11 525 VAL B CA 1
ATOM 7872 C C . VAL B 1 480 ? 2.373 30.836 22.463 1.00 80.64 525 VAL B C 1
ATOM 7873 O O . VAL B 1 480 ? 3.558 30.696 22.753 1.00 81.40 525 VAL B O 1
ATOM 7877 N N . PHE B 1 481 ? 1.734 31.993 22.609 1.00 70.87 526 PHE B N 1
ATOM 7878 C CA . PHE B 1 481 ? 2.467 33.197 22.973 1.00 68.07 526 PHE B CA 1
ATOM 7879 C C . PHE B 1 481 ? 2.917 33.223 24.441 1.00 68.10 526 PHE B C 1
ATOM 7880 O O . PHE B 1 481 ? 3.813 33.992 24.797 1.00 69.45 526 PHE B O 1
ATOM 7888 N N . SER B 1 482 ? 2.302 32.403 25.289 1.00 62.93 527 SER B N 1
ATOM 7889 C CA . SER B 1 482 ? 2.728 32.325 26.680 1.00 64.38 527 SER B CA 1
ATOM 7890 C C . SER B 1 482 ? 4.132 31.744 26.772 1.00 68.61 527 SER B C 1
ATOM 7891 O O . SER B 1 482 ? 4.924 32.120 27.640 1.00 69.88 527 SER B O 1
ATOM 7894 N N . HIS B 1 483 ? 4.438 30.819 25.875 1.00 63.96 528 HIS B N 1
ATOM 7895 C CA . HIS B 1 483 ? 5.748 30.193 25.878 1.00 64.34 528 HIS B CA 1
ATOM 7896 C C . HIS B 1 483 ? 6.804 31.217 25.449 1.00 56.70 528 HIS B C 1
ATOM 7897 O O . HIS B 1 483 ? 7.958 31.132 25.854 1.00 58.93 528 HIS B O 1
ATOM 7904 N N . VAL B 1 484 ? 6.413 32.176 24.611 1.00 56.31 529 VAL B N 1
ATOM 7905 C CA . VAL B 1 484 ? 7.314 33.272 24.243 1.00 55.10 529 VAL B CA 1
ATOM 7906 C C . VAL B 1 484 ? 7.623 34.133 25.474 1.00 59.19 529 VAL B C 1
ATOM 7907 O O . VAL B 1 484 ? 8.767 34.536 25.684 1.00 51.20 529 VAL B O 1
ATOM 7911 N N . VAL B 1 485 ? 6.597 34.411 26.278 1.00 58.79 530 VAL B N 1
ATOM 7912 C CA . VAL B 1 485 ? 6.772 35.160 27.519 1.00 59.51 530 VAL B CA 1
ATOM 7913 C C . VAL B 1 485 ? 7.698 34.433 28.481 1.00 64.46 530 VAL B C 1
ATOM 7914 O O . VAL B 1 485 ? 8.671 34.997 28.986 1.00 62.76 530 VAL B O 1
ATOM 7918 N N . GLU B 1 486 ? 7.398 33.162 28.700 1.00 62.50 531 GLU B N 1
ATOM 7919 C CA . GLU B 1 486 ? 8.187 32.314 29.569 1.00 59.54 531 GLU B CA 1
ATOM 7920 C C . GLU B 1 486 ? 9.645 32.271 29.096 1.00 59.66 531 GLU B C 1
ATOM 7921 O O . GLU B 1 486 ? 10.573 32.128 29.887 1.00 63.06 531 GLU B O 1
ATOM 7927 N N . HIS B 1 487 ? 9.835 32.397 27.790 1.00 56.62 532 HIS B N 1
ATOM 7928 C CA . HIS B 1 487 ? 11.157 32.258 27.196 1.00 64.85 532 HIS B CA 1
ATOM 7929 C C . HIS B 1 487 ? 12.056 33.463 27.454 1.00 63.56 532 HIS B C 1
ATOM 7930 O O . HIS B 1 487 ? 13.271 33.347 27.345 1.00 60.27 532 HIS B O 1
ATOM 7937 N N . VAL B 1 488 ? 11.483 34.629 27.746 1.00 57.74 533 VAL B N 1
ATOM 7938 C CA . VAL B 1 488 ? 12.336 35.781 28.031 1.00 60.96 533 VAL B CA 1
ATOM 7939 C C . VAL B 1 488 ? 12.777 35.789 29.499 1.00 56.45 533 VAL B C 1
ATOM 7940 O O . VAL B 1 488 ? 13.607 36.601 29.887 1.00 60.39 533 VAL B O 1
ATOM 7944 N N . LEU B 1 489 ? 12.242 34.881 30.308 1.00 49.60 534 LEU B N 1
ATOM 7945 C CA . LEU B 1 489 ? 12.530 34.903 31.744 1.00 45.28 534 LEU B CA 1
ATOM 7946 C C . LEU B 1 489 ? 13.860 34.246 32.106 1.00 50.57 534 LEU B C 1
ATOM 7947 O O . LEU B 1 489 ? 13.913 33.342 32.931 1.00 53.58 534 LEU B O 1
ATOM 7952 N N . GLN B 1 490 ? 14.935 34.746 31.512 1.00 51.66 535 GLN B N 1
ATOM 7953 C CA . GLN B 1 490 ? 16.258 34.176 31.707 1.00 56.87 535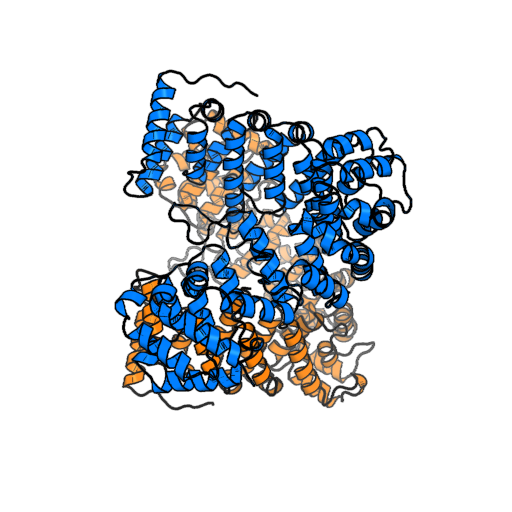 GLN B CA 1
ATOM 7954 C C . GLN B 1 490 ? 17.061 35.092 32.646 1.00 52.07 535 GLN B C 1
ATOM 7955 O O . GLN B 1 490 ? 17.660 36.086 32.223 1.00 54.46 535 GLN B O 1
ATOM 7961 N N . THR B 1 491 ? 17.059 34.727 33.921 1.00 51.63 536 THR B N 1
ATOM 7962 C CA . THR B 1 491 ? 17.503 35.602 34.996 1.00 58.29 536 THR B CA 1
ATOM 7963 C C . THR B 1 491 ? 18.900 36.187 34.790 1.00 56.87 536 THR B C 1
ATOM 7964 O O . THR B 1 491 ? 19.103 37.381 34.994 1.00 60.99 536 THR B O 1
ATOM 7968 N N . THR B 1 492 ? 19.849 35.359 34.366 1.00 55.16 537 THR B N 1
ATOM 7969 C CA . THR B 1 492 ? 21.235 35.802 34.234 1.00 54.63 537 THR B CA 1
ATOM 7970 C C . THR B 1 492 ? 21.528 36.570 32.957 1.00 62.29 537 THR B C 1
ATOM 7971 O O . THR B 1 492 ? 22.624 37.111 32.807 1.00 67.81 537 THR B O 1
ATOM 7975 N N . ARG B 1 493 ? 20.577 36.609 32.027 1.00 58.41 538 ARG B N 1
ATOM 7976 C CA . ARG B 1 493 ? 20.813 37.308 30.760 1.00 52.26 538 ARG B CA 1
ATOM 7977 C C . ARG B 1 493 ? 20.082 38.638 30.668 1.00 54.94 538 ARG B C 1
ATOM 7978 O O . ARG B 1 493 ? 20.336 39.435 29.759 1.00 60.25 538 ARG B O 1
ATOM 7986 N N . VAL B 1 494 ? 19.169 38.872 31.601 1.00 51.84 539 VAL B N 1
ATOM 7987 C CA . VAL B 1 494 ? 18.354 40.072 31.572 1.00 56.63 539 VAL B CA 1
ATOM 7988 C C . VAL B 1 494 ? 18.828 41.033 32.659 1.00 56.46 539 VAL B C 1
ATOM 7989 O O . VAL B 1 494 ? 18.947 40.643 33.818 1.00 62.66 539 VAL B O 1
ATOM 7993 N N . ASP B 1 495 ? 19.130 42.272 32.275 1.00 57.38 540 ASP B N 1
ATOM 7994 C CA . ASP B 1 495 ? 19.519 43.295 33.241 1.00 62.59 540 ASP B CA 1
ATOM 7995 C C . ASP B 1 495 ? 18.424 43.487 34.288 1.00 53.83 540 ASP B C 1
ATOM 7996 O O . ASP B 1 495 ? 17.226 43.370 34.001 1.00 48.74 540 ASP B O 1
ATOM 8001 N N . ILE B 1 496 ? 18.852 43.804 35.503 1.00 52.65 541 ILE B N 1
ATOM 8002 C CA . ILE B 1 496 ? 17.955 43.830 36.646 1.00 54.45 541 ILE B CA 1
ATOM 8003 C C . ILE B 1 496 ? 16.804 44.839 36.502 1.00 49.36 541 ILE B C 1
ATOM 8004 O O . ILE B 1 496 ? 15.720 44.608 37.020 1.00 52.39 541 ILE B O 1
ATOM 8009 N N . ILE B 1 497 ? 17.007 45.931 35.770 1.00 53.07 542 ILE B N 1
ATOM 8010 C CA . ILE B 1 497 ? 15.923 46.902 35.611 1.00 46.98 542 ILE B CA 1
ATOM 8011 C C . ILE B 1 497 ? 14.827 46.363 34.710 1.00 52.44 542 ILE B C 1
ATOM 8012 O O . ILE B 1 497 ? 13.629 46.587 34.936 1.00 46.92 542 ILE B O 1
ATOM 8017 N N . LYS B 1 498 ? 15.243 45.640 33.677 1.00 51.66 543 LYS B N 1
ATOM 8018 C CA . LYS B 1 498 ? 14.285 45.027 32.781 1.00 53.88 543 LYS B CA 1
ATOM 8019 C C . LYS B 1 498 ? 13.469 43.967 33.527 1.00 44.17 543 LYS B C 1
ATOM 8020 O O . LYS B 1 498 ? 12.264 43.872 33.329 1.00 46.05 543 LYS B O 1
ATOM 8026 N N . ARG B 1 499 ? 14.136 43.180 34.378 1.00 49.20 544 ARG B N 1
ATOM 8027 C CA . ARG B 1 499 ? 13.448 42.151 35.174 1.00 49.70 544 ARG B CA 1
ATOM 8028 C C . ARG B 1 499 ? 12.405 42.786 36.059 1.00 44.11 544 ARG B C 1
ATOM 8029 O O . ARG B 1 499 ? 11.289 42.288 36.165 1.00 49.03 544 ARG B O 1
ATOM 8037 N N . LYS B 1 500 ? 12.794 43.900 36.684 1.00 46.03 545 LYS B N 1
ATOM 8038 C CA . LYS B 1 500 ? 11.927 44.683 37.551 1.00 51.35 545 LYS B CA 1
ATOM 8039 C C . LYS B 1 500 ? 10.661 45.134 36.814 1.00 50.82 545 LYS B C 1
ATOM 8040 O O . LYS B 1 500 ? 9.538 45.057 37.331 1.00 49.75 545 LYS B O 1
ATOM 8046 N N . MET B 1 501 ? 10.838 45.595 35.584 1.00 52.71 546 MET B N 1
ATOM 8047 C CA . MET B 1 501 ? 9.704 46.137 34.850 1.00 51.66 546 MET B CA 1
ATOM 8048 C C . MET B 1 501 ? 8.807 45.020 34.332 1.00 47.83 546 MET B C 1
ATOM 8049 O O . MET B 1 501 ? 7.593 45.186 34.263 1.00 46.73 546 MET B O 1
ATOM 8054 N N . LEU B 1 502 ? 9.382 43.873 33.985 1.00 44.17 547 LEU B N 1
ATOM 8055 C CA . LEU B 1 502 ? 8.528 42.732 33.650 1.00 47.65 547 LEU B CA 1
ATOM 8056 C C . LEU B 1 502 ? 7.782 42.255 34.885 1.00 46.74 547 LEU B C 1
ATOM 8057 O O . LEU B 1 502 ? 6.580 41.995 34.837 1.00 44.36 547 LEU B O 1
ATOM 8062 N N . LEU B 1 503 ? 8.498 42.150 36.004 1.00 40.22 548 LEU B N 1
ATOM 8063 C CA . LEU B 1 503 ? 7.873 41.660 37.231 1.00 45.52 548 LEU B CA 1
ATOM 8064 C C . LEU B 1 503 ? 6.735 42.574 37.672 1.00 51.41 548 LEU B C 1
ATOM 8065 O O . LEU B 1 503 ? 5.688 42.103 38.129 1.00 52.62 548 LEU B O 1
ATOM 8070 N N . ASN B 1 504 ? 6.911 43.880 37.500 1.00 54.58 549 ASN B N 1
ATOM 8071 C CA . ASN B 1 504 ? 5.861 44.806 37.906 1.00 61.63 549 ASN B CA 1
ATOM 8072 C C . ASN B 1 504 ? 4.540 44.536 37.212 1.00 59.44 549 ASN B C 1
ATOM 8073 O O . ASN B 1 504 ? 3.480 44.783 37.774 1.00 59.94 549 ASN B O 1
ATOM 8078 N N . ILE B 1 505 ? 4.609 44.014 35.995 1.00 54.55 550 ILE B N 1
ATOM 8079 C CA . ILE B 1 505 ? 3.408 43.702 35.250 1.00 52.64 550 ILE B CA 1
ATOM 8080 C C . ILE B 1 505 ? 2.860 42.343 35.650 1.00 55.81 550 ILE B C 1
ATOM 8081 O O . ILE B 1 505 ? 1.677 42.213 35.944 1.00 58.01 550 ILE B O 1
ATOM 8086 N N . LEU B 1 506 ? 3.722 41.327 35.649 1.00 53.11 551 LEU B N 1
ATOM 8087 C CA . LEU B 1 506 ? 3.264 39.961 35.880 1.00 51.83 551 LEU B CA 1
ATOM 8088 C C . LEU B 1 506 ? 2.739 39.771 37.297 1.00 51.47 551 LEU B C 1
ATOM 8089 O O . LEU B 1 506 ? 1.747 39.075 37.517 1.00 50.24 551 LEU B O 1
ATOM 8094 N N . SER B 1 507 ? 3.401 40.412 38.256 1.00 45.79 552 SER B N 1
ATOM 8095 C CA . SER B 1 507 ? 3.076 40.195 39.663 1.00 51.77 552 SER B CA 1
ATOM 8096 C C . SER B 1 507 ? 1.669 40.687 39.988 1.00 56.93 552 SER B C 1
ATOM 8097 O O . SER B 1 507 ? 1.032 40.175 40.909 1.00 63.65 552 SER B O 1
ATOM 8100 N N . LYS B 1 508 ? 1.161 41.623 39.185 1.00 56.91 553 LYS B N 1
ATOM 8101 C CA . LYS B 1 508 ? -0.218 42.101 39.325 1.00 55.03 553 LYS B CA 1
ATOM 8102 C C . LYS B 1 508 ? -1.247 40.997 39.102 1.00 62.16 553 LYS B C 1
ATOM 8103 O O . LYS B 1 508 ? -2.388 41.099 39.551 1.00 66.47 553 LYS B O 1
ATOM 8109 N N . GLU B 1 509 ? -0.835 39.945 38.405 1.00 58.49 554 GLU B N 1
ATOM 8110 C CA . GLU B 1 509 ? -1.715 38.841 38.057 1.00 53.68 554 GLU B CA 1
ATOM 8111 C C . GLU B 1 509 ? -1.263 37.533 38.675 1.00 50.79 554 GLU B C 1
ATOM 8112 O O . GLU B 1 509 ? -1.502 36.466 38.110 1.00 57.02 554 GLU B O 1
ATOM 8118 N N . SER B 1 510 ? -0.557 37.622 39.799 1.00 57.69 555 SER B N 1
ATOM 8119 C CA . SER B 1 510 ? 0.090 36.455 40.405 1.00 56.53 555 SER B CA 1
ATOM 8120 C C . SER B 1 510 ? -0.855 35.276 40.593 1.00 46.86 555 SER B C 1
ATOM 8121 O O . SER B 1 510 ? -0.548 34.177 40.164 1.00 44.84 555 SER B O 1
ATOM 8124 N N . VAL B 1 511 ? -2.005 35.511 41.207 1.00 48.36 556 VAL B N 1
ATOM 8125 C CA . VAL B 1 511 ? -2.928 34.422 41.517 1.00 49.24 556 VAL B CA 1
ATOM 8126 C C . VAL B 1 511 ? -3.565 33.805 40.259 1.00 53.42 556 VAL B C 1
ATOM 8127 O O . VAL B 1 511 ? -3.622 32.578 40.120 1.00 53.16 556 VAL B O 1
ATOM 8131 N N . ASN B 1 512 ? -4.011 34.643 39.329 1.00 53.34 557 ASN B N 1
ATOM 8132 C CA . ASN B 1 512 ? -4.648 34.130 38.120 1.00 59.59 557 ASN B CA 1
ATOM 8133 C C . ASN B 1 512 ? -3.669 33.375 37.222 1.00 62.15 557 ASN B C 1
ATOM 8134 O O . ASN B 1 512 ? -4.040 32.383 36.600 1.00 65.53 557 ASN B O 1
ATOM 8139 N N . LEU B 1 513 ? -2.420 33.836 37.165 1.00 58.66 558 LEU B N 1
ATOM 8140 C CA . LEU B 1 513 ? -1.396 33.146 36.389 1.00 55.70 558 LEU B CA 1
ATOM 8141 C C . LEU B 1 513 ? -1.090 31.787 37.000 1.00 50.87 558 LEU B C 1
ATOM 8142 O O . LEU B 1 513 ? -0.953 30.797 36.286 1.00 59.86 558 LEU B O 1
ATOM 8147 N N . ALA B 1 514 ? -0.992 31.736 38.322 1.00 55.13 559 ALA B N 1
ATOM 8148 C CA . ALA B 1 514 ? -0.658 30.492 39.009 1.00 55.78 559 ALA B CA 1
ATOM 8149 C C . ALA B 1 514 ? -1.717 29.398 38.803 1.00 66.22 559 ALA B C 1
ATOM 8150 O O . ALA B 1 514 ? -1.387 28.214 38.707 1.00 61.89 559 ALA B O 1
ATOM 8152 N N . CYS B 1 515 ? -2.980 29.797 38.696 1.00 70.00 560 CYS B N 1
ATOM 8153 C CA . CYS B 1 515 ? -4.068 28.834 38.558 1.00 70.37 560 CYS B CA 1
ATOM 8154 C C . CYS B 1 515 ? -4.351 28.451 37.105 1.00 73.89 560 CYS B C 1
ATOM 8155 O O . CYS B 1 515 ? -5.286 27.701 36.835 1.00 80.80 560 CYS B O 1
ATOM 8158 N N . ASN B 1 516 ? -3.543 28.967 36.180 1.00 68.86 561 ASN B N 1
ATOM 8159 C CA . ASN B 1 516 ? -3.729 28.740 34.747 1.00 61.68 561 ASN B CA 1
ATOM 8160 C C . ASN B 1 516 ? -2.768 27.701 34.192 1.00 69.51 561 ASN B C 1
ATOM 8161 O O . ASN B 1 516 ? -1.672 27.521 34.717 1.00 80.96 561 ASN B O 1
ATOM 8166 N N . VAL B 1 517 ? -3.183 27.011 33.136 1.00 61.25 562 VAL B N 1
ATOM 8167 C CA . VAL B 1 517 ? -2.366 25.982 32.502 1.00 61.54 562 VAL B CA 1
ATOM 8168 C C . VAL B 1 517 ? -1.041 26.490 31.943 1.00 60.04 562 VAL B C 1
ATOM 8169 O O . VAL B 1 517 ? -0.005 25.860 32.121 1.00 60.14 562 VAL B O 1
ATOM 8173 N N . TYR B 1 518 ? -1.083 27.639 31.270 1.00 67.07 563 TYR B N 1
ATOM 8174 C CA . TYR B 1 518 ? 0.113 28.207 30.653 1.00 78.89 563 TYR B CA 1
ATOM 8175 C C . TYR B 1 518 ? 0.787 29.197 31.582 1.00 79.38 563 TYR B C 1
ATOM 8176 O O . TYR B 1 518 ? 2.016 29.280 31.628 1.00 77.77 563 TYR B O 1
ATOM 8185 N N . GLY B 1 519 ? -0.031 29.957 32.305 1.00 67.85 564 GLY B N 1
ATOM 8186 C CA . GLY B 1 519 ? 0.463 30.982 33.199 1.00 57.52 564 GLY B CA 1
ATOM 8187 C C . GLY B 1 519 ? 1.296 30.442 34.353 1.00 63.74 564 GLY B C 1
ATOM 8188 O O . GLY B 1 519 ? 2.237 31.103 34.802 1.00 61.81 564 GLY B O 1
ATOM 8189 N N . SER B 1 520 ? 0.967 29.239 34.822 1.00 63.10 565 SER B N 1
ATOM 8190 C CA . SER B 1 520 ? 1.636 28.668 35.987 1.00 58.13 565 SER B CA 1
ATOM 8191 C C . SER B 1 520 ? 3.110 28.388 35.728 1.00 55.42 565 SER B C 1
ATOM 8192 O O . SER B 1 520 ? 3.915 28.393 36.656 1.00 60.89 565 SER B O 1
ATOM 8195 N N . HIS B 1 521 ? 3.459 28.122 34.476 1.00 58.86 566 HIS B N 1
ATOM 8196 C CA . HIS B 1 521 ? 4.854 27.898 34.130 1.00 62.99 566 HIS B CA 1
ATOM 8197 C C . HIS B 1 521 ? 5.629 29.203 34.249 1.00 58.85 566 HIS B C 1
ATOM 8198 O O . HIS B 1 521 ? 6.786 29.218 34.659 1.00 54.40 566 HIS B O 1
ATOM 8205 N N . ILE B 1 522 ? 4.968 30.298 33.901 1.00 58.35 567 ILE B N 1
ATOM 8206 C CA . ILE B 1 522 ? 5.555 31.610 34.056 1.00 51.50 567 ILE B CA 1
ATOM 8207 C C . ILE B 1 522 ? 5.813 31.882 35.539 1.00 50.97 567 ILE B C 1
ATOM 8208 O O . ILE B 1 522 ? 6.907 32.293 35.910 1.00 46.17 567 ILE B O 1
ATOM 8213 N N . MET B 1 523 ? 4.822 31.616 36.384 1.00 48.17 568 MET B N 1
ATOM 8214 C CA . MET B 1 523 ? 4.956 31.844 37.816 1.00 50.66 568 MET B CA 1
ATOM 8215 C C . MET B 1 523 ? 6.060 31.006 38.431 1.00 56.87 568 MET B C 1
ATOM 8216 O O . MET B 1 523 ? 6.727 31.456 39.357 1.00 56.70 568 MET B O 1
ATOM 8221 N N . ASP B 1 524 ? 6.226 29.779 37.940 1.00 59.11 569 ASP B N 1
ATOM 8222 C CA . ASP B 1 524 ? 7.298 28.910 38.415 1.00 61.44 569 ASP B CA 1
ATOM 8223 C C . ASP B 1 524 ? 8.665 29.532 38.152 1.00 57.45 569 ASP B C 1
ATOM 8224 O O . ASP B 1 524 ? 9.527 29.551 39.028 1.00 55.58 569 ASP B O 1
ATOM 8229 N N . LYS B 1 525 ? 8.852 30.045 36.942 1.00 53.91 570 LYS B N 1
ATOM 8230 C CA . LYS B 1 525 ? 10.117 30.672 36.571 1.00 60.76 570 LYS B CA 1
ATOM 8231 C C . LYS B 1 525 ? 10.388 31.983 37.318 1.00 55.33 570 LYS B C 1
ATOM 8232 O O . LYS B 1 525 ? 11.535 32.415 37.403 1.00 52.49 570 LYS B O 1
ATOM 8238 N N . LEU B 1 526 ? 9.341 32.621 37.835 1.00 47.62 571 LEU B N 1
ATOM 8239 C CA . LEU B 1 526 ? 9.501 33.894 38.528 1.00 46.21 571 LEU B CA 1
ATOM 8240 C C . LEU B 1 526 ? 10.141 33.733 39.904 1.00 50.91 571 LEU B C 1
ATOM 8241 O O . LEU B 1 526 ? 10.595 34.711 40.491 1.00 43.13 571 LEU B O 1
ATOM 8246 N N . TRP B 1 527 ? 10.152 32.505 40.428 1.00 46.36 572 TRP B N 1
ATOM 8247 C CA . TRP B 1 527 ? 10.828 32.216 41.693 1.00 48.17 572 TRP B CA 1
ATOM 8248 C C . TRP B 1 527 ? 12.336 32.479 41.564 1.00 41.38 572 TRP B C 1
ATOM 8249 O O . TRP B 1 527 ? 12.987 32.958 42.496 1.00 48.08 572 TRP B O 1
ATOM 8260 N N . GLU B 1 528 ? 12.883 32.129 40.408 1.00 40.91 573 GLU B N 1
ATOM 8261 C CA . GLU B 1 528 ? 14.283 32.396 40.131 1.00 50.79 573 GLU B CA 1
ATOM 8262 C C . GLU B 1 528 ? 14.484 33.779 39.557 1.00 53.56 573 GLU B C 1
ATOM 8263 O O . GLU B 1 528 ? 15.469 34.438 39.885 1.00 55.01 573 GLU B O 1
ATOM 8269 N N . PHE B 1 529 ? 13.539 34.214 38.719 1.00 47.41 574 PHE B N 1
ATOM 8270 C CA . PHE B 1 529 ? 13.646 35.479 37.997 1.00 46.08 574 PHE B CA 1
ATOM 8271 C C . PHE B 1 529 ? 13.684 36.643 38.981 1.00 46.38 574 PHE B C 1
ATOM 8272 O O . PHE B 1 529 ? 14.218 37.704 38.676 1.00 48.62 574 PHE B O 1
ATOM 8280 N N . THR B 1 530 ? 13.108 36.438 40.158 1.00 45.24 575 THR B N 1
ATOM 8281 C CA . THR B 1 530 ? 13.121 37.449 41.207 1.00 46.84 575 THR B CA 1
ATOM 8282 C C . THR B 1 530 ? 14.388 37.413 42.080 1.00 42.45 575 THR B C 1
ATOM 8283 O O . THR B 1 530 ? 14.445 38.102 43.078 1.00 47.16 575 THR B O 1
ATOM 8287 N N . ALA B 1 531 ? 15.380 36.591 41.749 1.00 44.18 576 ALA B N 1
ATOM 8288 C CA . ALA B 1 531 ? 16.646 36.644 42.503 1.00 51.52 576 ALA B CA 1
ATOM 8289 C C . ALA B 1 531 ? 17.222 38.069 42.495 1.00 55.54 576 ALA B C 1
ATOM 8290 O O . ALA B 1 531 ? 17.139 38.764 41.478 1.00 50.51 576 ALA B O 1
ATOM 8292 N N . LYS B 1 532 ? 17.750 38.499 43.648 1.00 58.45 577 LYS B N 1
ATOM 8293 C CA . LYS B 1 532 ? 18.252 39.865 43.878 1.00 51.93 577 LYS B CA 1
ATOM 8294 C C . LYS B 1 532 ? 17.117 40.872 43.852 1.00 52.29 577 LYS B C 1
ATOM 8295 O O . LYS B 1 532 ? 17.349 42.078 43.791 1.00 59.80 577 LYS B O 1
ATOM 8301 N N . LEU B 1 533 ? 15.877 40.398 43.867 1.00 53.43 578 LEU B N 1
ATOM 8302 C CA . LEU B 1 533 ? 14.751 41.329 43.895 1.00 46.40 578 LEU B CA 1
ATOM 8303 C C . LEU B 1 533 ? 13.696 40.918 44.927 1.00 48.24 578 LEU B C 1
ATOM 8304 O O . LEU B 1 533 ? 12.527 40.710 44.596 1.00 47.84 578 LEU B O 1
ATOM 8309 N N . THR B 1 534 ? 14.115 40.879 46.183 1.00 51.36 579 THR B N 1
ATOM 8310 C CA . THR B 1 534 ? 13.330 40.312 47.276 1.00 59.10 579 THR B CA 1
ATOM 8311 C C . THR B 1 534 ? 11.961 40.954 47.445 1.00 52.06 579 THR B C 1
ATOM 8312 O O . THR B 1 534 ? 11.001 40.286 47.849 1.00 50.84 579 THR B O 1
ATOM 8316 N N . LEU B 1 535 ? 11.863 42.244 47.147 1.00 47.72 580 LEU B N 1
ATOM 8317 C CA . LEU B 1 535 ? 10.579 42.922 47.260 1.00 53.25 580 LEU B CA 1
ATOM 8318 C C . LEU B 1 535 ? 9.535 42.237 46.397 1.00 49.04 580 LEU B C 1
ATOM 8319 O O . LEU B 1 535 ? 8.353 42.164 46.763 1.00 48.36 580 LEU B O 1
ATOM 8324 N N . TYR B 1 536 ? 9.966 41.758 45.234 1.00 47.87 581 TYR B N 1
ATOM 8325 C CA . TYR B 1 536 ? 9.046 41.115 44.303 1.00 58.87 581 TYR B CA 1
ATOM 8326 C C . TYR B 1 536 ? 8.683 39.703 44.740 1.00 50.39 581 TYR B C 1
ATOM 8327 O O . TYR B 1 536 ? 7.569 39.256 44.497 1.00 45.21 581 TYR B O 1
ATOM 8336 N N . LYS B 1 537 ? 9.619 38.998 45.369 1.00 52.75 582 LYS B N 1
ATOM 8337 C CA . LYS B 1 537 ? 9.276 37.702 45.958 1.00 49.97 582 LYS B CA 1
ATOM 8338 C C . LYS B 1 537 ? 8.202 37.897 47.020 1.00 46.66 582 LYS B C 1
ATOM 8339 O O . LYS B 1 537 ? 7.215 37.171 47.065 1.00 42.59 582 LYS B O 1
ATOM 8345 N N . GLU B 1 538 ? 8.375 38.924 47.840 1.00 44.25 583 GLU B N 1
ATOM 8346 C CA . GLU B 1 538 ? 7.437 39.188 48.916 1.00 47.71 583 GLU B CA 1
ATOM 8347 C C . GLU B 1 538 ? 6.081 39.601 48.368 1.00 48.17 583 GLU B C 1
ATOM 8348 O O . GLU B 1 538 ? 5.051 39.220 48.911 1.00 51.84 583 GLU B O 1
ATOM 8354 N N . ARG B 1 539 ? 6.079 40.400 47.308 1.00 51.81 584 ARG B N 1
ATOM 8355 C CA . ARG B 1 539 ? 4.818 40.841 46.720 1.00 55.35 584 ARG B CA 1
ATOM 8356 C C . ARG B 1 539 ? 4.020 39.664 46.149 1.00 46.27 584 ARG B C 1
ATOM 8357 O O . ARG B 1 539 ? 2.823 39.534 46.376 1.00 45.39 584 ARG B O 1
ATOM 8365 N N . ILE B 1 540 ? 4.694 38.807 45.404 1.00 43.91 585 ILE B N 1
ATOM 8366 C CA . ILE B 1 540 ? 4.040 37.658 44.798 1.00 46.98 585 ILE B CA 1
ATOM 8367 C C . ILE B 1 540 ? 3.596 36.650 45.868 1.00 50.74 585 ILE B C 1
ATOM 8368 O O . ILE B 1 540 ? 2.495 36.108 45.800 1.00 48.40 585 ILE B O 1
ATOM 8373 N N . ALA B 1 541 ? 4.459 36.403 46.854 1.00 46.28 586 ALA B N 1
ATOM 8374 C CA . ALA B 1 541 ? 4.139 35.484 47.948 1.00 46.02 586 ALA B CA 1
ATOM 8375 C C . ALA B 1 541 ? 2.950 35.970 48.754 1.00 46.58 586 ALA B C 1
ATOM 8376 O O . ALA B 1 541 ? 2.095 35.190 49.140 1.00 48.84 586 ALA B O 1
ATOM 8378 N N . ARG B 1 542 ? 2.922 37.265 49.045 1.00 47.56 587 ARG B N 1
ATOM 8379 C CA . ARG B 1 542 ? 1.830 37.829 49.808 1.00 50.79 587 ARG B CA 1
ATOM 8380 C C . ARG B 1 542 ? 0.537 37.716 49.017 1.00 55.38 587 ARG B C 1
ATOM 8381 O O . ARG B 1 542 ? -0.507 37.396 49.577 1.00 59.54 587 ARG B O 1
ATOM 8389 N N . ALA B 1 543 ? 0.617 37.971 47.713 1.00 55.44 588 ALA B N 1
ATOM 8390 C CA . ALA B 1 543 ? -0.548 37.858 46.840 1.00 59.54 588 ALA B CA 1
ATOM 8391 C C . ALA B 1 543 ? -1.056 36.410 46.756 1.00 59.12 588 ALA B C 1
ATOM 8392 O O . ALA B 1 543 ? -2.252 36.172 46.853 1.00 51.63 588 ALA B O 1
ATOM 8394 N N . LEU B 1 544 ? -0.155 35.442 46.603 1.00 53.57 589 LEU B N 1
ATOM 8395 C CA . LEU B 1 544 ? -0.583 34.043 46.532 1.00 53.71 589 LEU B CA 1
ATOM 8396 C C . LEU B 1 544 ? -1.221 33.575 47.834 1.00 59.01 589 LEU B C 1
ATOM 8397 O O . LEU B 1 544 ? -2.246 32.902 47.818 1.00 65.70 589 LEU B O 1
ATOM 8402 N N . VAL B 1 545 ? -0.611 33.945 48.953 1.00 56.80 590 VAL B N 1
ATOM 8403 C CA . VAL B 1 545 ? -1.073 33.529 50.274 1.00 59.31 590 VAL B CA 1
ATOM 8404 C C . VAL B 1 545 ? -2.409 34.166 50.632 1.00 62.04 590 VAL B C 1
ATOM 8405 O O . VAL B 1 545 ? -3.240 33.551 51.302 1.00 69.12 590 VAL B O 1
ATOM 8409 N N . LEU B 1 546 ? -2.622 35.396 50.174 1.00 61.20 591 LEU B N 1
ATOM 8410 C CA . LEU B 1 546 ? -3.888 36.087 50.407 1.00 60.65 591 LEU B CA 1
ATOM 8411 C C . LEU B 1 546 ? -5.068 35.294 49.856 1.00 54.49 591 LEU B C 1
ATOM 8412 O O . LEU B 1 546 ? -6.155 35.313 50.423 1.00 58.96 591 LEU B O 1
ATOM 8417 N N . GLU B 1 547 ? -4.847 34.603 48.750 1.00 54.26 592 GLU B N 1
ATOM 8418 C CA . GLU B 1 547 ? -5.871 33.751 48.165 1.00 58.74 592 GLU B CA 1
ATOM 8419 C C . GLU B 1 547 ? -5.451 32.292 48.253 1.00 54.99 592 GLU B C 1
ATOM 8420 O O . GLU B 1 547 ? -5.492 31.562 47.262 1.00 57.07 592 GLU B O 1
ATOM 8426 N N . THR B 1 548 ? -4.986 31.893 49.433 1.00 62.48 593 THR B N 1
ATOM 8427 C CA . THR B 1 548 ? -4.466 30.546 49.656 1.00 64.69 593 THR B CA 1
ATOM 8428 C C . THR B 1 548 ? -5.392 29.452 49.141 1.00 68.02 593 THR B C 1
ATOM 8429 O O . THR B 1 548 ? -4.969 28.543 48.422 1.00 67.99 593 THR B O 1
ATOM 8433 N N . GLU B 1 549 ? -6.668 29.568 49.491 1.00 76.43 594 GLU B N 1
ATOM 8434 C CA . GLU B 1 549 ? -7.618 28.503 49.233 1.00 76.94 594 GLU B CA 1
ATOM 8435 C C . GLU B 1 549 ? -7.786 28.268 47.747 1.00 71.77 594 GLU B C 1
ATOM 8436 O O . GLU B 1 549 ? -7.722 27.128 47.289 1.00 73.18 594 GLU B O 1
ATOM 8442 N N . LYS B 1 550 ? -7.934 29.350 46.987 1.00 71.30 595 LYS B N 1
ATOM 8443 C CA . LYS B 1 550 ? -8.037 29.236 45.536 1.00 70.99 595 LYS B CA 1
ATOM 8444 C C . LYS B 1 550 ? -6.777 28.654 44.906 1.00 77.72 595 LYS B C 1
ATOM 8445 O O . LYS B 1 550 ? -6.860 27.842 43.984 1.00 88.96 595 LYS B O 1
ATOM 8451 N N . VAL B 1 551 ? -5.610 29.069 45.392 1.00 69.90 596 VAL B N 1
ATOM 8452 C CA . VAL B 1 551 ? -4.357 28.578 44.826 1.00 61.32 596 VAL B CA 1
ATOM 8453 C C . VAL B 1 551 ? -4.194 27.093 45.152 1.00 63.71 596 VAL B C 1
ATOM 8454 O O . VAL B 1 551 ? -3.755 26.305 44.311 1.00 68.45 596 VAL B O 1
ATOM 8458 N N . LYS B 1 552 ? -4.557 26.713 46.374 1.00 72.57 597 LYS B N 1
ATOM 8459 C CA . LYS B 1 552 ? -4.460 25.318 46.784 1.00 80.73 597 LYS B CA 1
ATOM 8460 C C . LYS B 1 552 ? -5.595 24.501 46.167 1.00 96.53 597 LYS B C 1
ATOM 8461 O O . LYS B 1 552 ? -5.593 23.272 46.231 1.00 99.90 597 LYS B O 1
ATOM 8467 N N . ASN B 1 553 ? -6.559 25.187 45.566 1.00 102.34 598 ASN B N 1
ATOM 8468 C CA . ASN B 1 553 ? -7.664 24.518 44.895 1.00 108.03 598 ASN B CA 1
ATOM 8469 C C . ASN B 1 553 ? -7.336 24.136 43.451 1.00 103.48 598 ASN B C 1
ATOM 8470 O O . ASN B 1 553 ? -7.949 23.235 42.879 1.00 110.86 598 ASN B O 1
ATOM 8475 N N . SER B 1 554 ? -6.347 24.811 42.875 1.00 87.84 599 SER B N 1
ATOM 8476 C CA . SER B 1 554 ? -5.936 24.557 41.499 1.00 76.32 599 SER B CA 1
ATOM 8477 C C . SER B 1 554 ? -4.858 23.487 41.462 1.00 80.22 599 SER B C 1
ATOM 8478 O O . SER B 1 554 ? -3.983 23.468 42.326 1.00 80.25 599 SER B O 1
ATOM 8481 N N . ILE B 1 555 ? -4.932 22.577 40.493 1.00 84.27 600 ILE B N 1
ATOM 8482 C CA . ILE B 1 555 ? -3.875 21.585 40.348 1.00 84.09 600 ILE B CA 1
ATOM 8483 C C . ILE B 1 555 ? -2.599 22.316 39.939 1.00 85.68 600 ILE B C 1
ATOM 8484 O O . ILE B 1 555 ? -1.509 21.981 40.397 1.00 87.49 600 ILE B O 1
ATOM 8489 N N . TYR B 1 556 ? -2.749 23.353 39.118 1.00 81.25 601 TYR B N 1
ATOM 8490 C CA . TYR B 1 556 ? -1.620 24.184 38.728 1.00 76.21 601 TYR B CA 1
ATOM 8491 C C . TYR B 1 556 ? -1.143 25.083 39.868 1.00 72.43 601 TYR B C 1
ATOM 8492 O O . TYR B 1 556 ? 0.058 25.204 40.120 1.00 71.72 601 TYR B O 1
ATOM 8501 N N . GLY B 1 557 ? -2.088 25.691 40.574 1.00 66.20 602 GLY B N 1
ATOM 8502 C CA . GLY B 1 557 ? -1.761 26.562 41.683 1.00 69.14 602 GLY B CA 1
ATOM 8503 C C . GLY B 1 557 ? -0.910 25.886 42.738 1.00 77.09 602 GLY B C 1
ATOM 8504 O O . GLY B 1 557 ? -0.015 26.510 43.301 1.00 77.73 602 GLY B O 1
ATOM 8505 N N . ARG B 1 558 ? -1.181 24.610 43.003 1.00 76.77 603 ARG B N 1
ATOM 8506 C CA . ARG B 1 558 ? -0.440 23.866 44.024 1.00 76.23 603 ARG B CA 1
ATOM 8507 C C . ARG B 1 558 ? 1.010 23.608 43.609 1.00 67.95 603 ARG B C 1
ATOM 8508 O O . ARG B 1 558 ? 1.887 23.522 44.457 1.00 66.02 603 ARG B O 1
ATOM 8516 N N . GLN B 1 559 ? 1.261 23.484 42.311 1.00 67.24 604 GLN B N 1
ATOM 8517 C CA . GLN B 1 559 ? 2.641 23.408 41.836 1.00 74.80 604 GLN B CA 1
ATOM 8518 C C . GLN B 1 559 ? 3.400 24.692 42.161 1.00 72.85 604 GLN B C 1
ATOM 8519 O O . GLN B 1 559 ? 4.531 24.651 42.636 1.00 74.49 604 GLN B O 1
ATOM 8525 N N . VAL B 1 560 ? 2.769 25.830 41.908 1.00 67.15 605 VAL B N 1
ATOM 8526 C CA . VAL B 1 560 ? 3.368 27.115 42.217 1.00 57.61 605 VAL B CA 1
ATOM 8527 C C . VAL B 1 560 ? 3.610 27.218 43.706 1.00 56.84 605 VAL B C 1
ATOM 8528 O O . VAL B 1 560 ? 4.680 27.618 44.145 1.00 57.84 605 VAL B O 1
ATOM 8532 N N . TRP B 1 561 ? 2.608 26.814 44.472 1.00 52.65 606 TRP B N 1
ATOM 8533 C CA . TRP B 1 561 ? 2.666 26.829 45.920 1.00 48.95 606 TRP B CA 1
ATOM 8534 C C . TRP B 1 561 ? 3.867 26.022 46.438 1.00 59.97 606 TRP B C 1
ATOM 8535 O O . TRP B 1 561 ? 4.514 26.403 47.425 1.00 59.68 606 TRP B O 1
ATOM 8546 N N . LYS B 1 562 ? 4.156 24.900 45.784 1.00 62.50 607 LYS B N 1
ATOM 8547 C CA . LYS B 1 562 ? 5.322 24.098 46.148 1.00 61.27 607 LYS B CA 1
ATOM 8548 C C . LYS B 1 562 ? 6.626 24.816 45.816 1.00 54.41 607 LYS B C 1
ATOM 8549 O O . LYS B 1 562 ? 7.489 25.009 46.672 1.00 60.98 607 LYS B O 1
ATOM 8555 N N . ASN B 1 563 ? 6.744 25.214 44.552 1.00 50.85 608 ASN B N 1
ATOM 8556 C CA . ASN B 1 563 ? 7.962 25.819 44.035 1.00 56.95 608 ASN B CA 1
ATOM 8557 C C . ASN B 1 563 ? 8.325 27.152 44.683 1.00 56.52 608 ASN B C 1
ATOM 8558 O O . ASN B 1 563 ? 9.491 27.549 44.677 1.00 57.63 608 ASN B O 1
ATOM 8563 N N . TRP B 1 564 ? 7.330 27.832 45.239 1.00 45.78 609 TRP B N 1
ATOM 8564 C CA . TRP B 1 564 ? 7.554 29.102 45.911 1.00 48.33 609 TRP B CA 1
ATOM 8565 C C . TRP B 1 564 ? 7.755 28.863 47.388 1.00 48.75 609 TRP B C 1
ATOM 8566 O O . TRP B 1 564 ? 7.888 29.814 48.171 1.00 45.73 609 TRP B O 1
ATOM 8577 N N . LYS B 1 565 ? 7.775 27.584 47.766 1.00 50.63 610 LYS B N 1
ATOM 8578 C CA . LYS B 1 565 ? 8.030 27.188 49.158 1.00 46.11 610 LYS B CA 1
ATOM 8579 C C . LYS B 1 565 ? 7.148 27.952 50.123 1.00 48.21 610 LYS B C 1
ATOM 8580 O O . LYS B 1 565 ? 7.607 28.401 51.181 1.00 53.55 610 LYS B O 1
ATOM 8586 N N . LEU B 1 566 ? 5.873 28.103 49.767 1.00 48.99 611 LEU B N 1
ATOM 8587 C CA . LEU B 1 566 ? 4.996 28.980 50.535 1.00 54.28 611 LEU B CA 1
ATOM 8588 C C . LEU B 1 566 ? 4.566 28.390 51.871 1.00 51.88 611 LEU B C 1
ATOM 8589 O O . LEU B 1 566 ? 4.194 29.128 52.784 1.00 49.27 611 LEU B O 1
ATOM 8594 N N . GLU B 1 567 ? 4.660 27.074 52.011 1.00 55.86 612 GLU B N 1
ATOM 8595 C CA . GLU B 1 567 ? 4.416 26.456 53.308 1.00 56.99 612 GLU B CA 1
ATOM 8596 C C . GLU B 1 567 ? 5.443 26.981 54.319 1.00 53.36 612 GLU B C 1
ATOM 8597 O O . GLU B 1 567 ? 5.103 27.333 55.449 1.00 56.97 612 GLU B O 1
ATOM 8603 N N . LEU B 1 568 ? 6.702 27.059 53.891 1.00 55.95 613 LEU B N 1
ATOM 8604 C CA . LEU B 1 568 ? 7.746 27.657 54.716 1.00 51.10 613 LEU B CA 1
ATOM 8605 C C . LEU B 1 568 ? 7.438 29.111 55.005 1.00 51.76 613 LEU B C 1
ATOM 8606 O O . LEU B 1 568 ? 7.557 29.558 56.138 1.00 56.54 613 LEU B O 1
ATOM 8611 N N . TYR B 1 569 ? 7.051 29.853 53.967 1.00 55.00 614 TYR B N 1
ATOM 8612 C CA . TYR B 1 569 ? 6.669 31.263 54.101 1.00 50.01 614 TYR B CA 1
ATOM 8613 C C . TYR B 1 569 ? 5.630 31.468 55.205 1.00 55.98 614 TYR B C 1
ATOM 8614 O O . TYR B 1 569 ? 5.715 32.407 56.010 1.00 56.03 614 TYR B O 1
ATOM 8623 N N . VAL B 1 570 ? 4.641 30.585 55.242 1.00 53.57 615 VAL B N 1
ATOM 8624 C CA . VAL B 1 570 ? 3.562 30.738 56.205 1.00 60.28 615 VAL B CA 1
ATOM 8625 C C . VAL B 1 570 ? 4.007 30.272 57.596 1.00 61.40 615 VAL B C 1
ATOM 8626 O O . VAL B 1 570 ? 3.823 30.979 58.584 1.00 65.08 615 VAL B O 1
ATOM 8630 N N . ARG B 1 571 ? 4.625 29.095 57.651 1.00 64.01 616 ARG B N 1
ATOM 8631 C CA . ARG B 1 571 ? 4.942 28.416 58.913 1.00 67.06 616 ARG B CA 1
ATOM 8632 C C . ARG B 1 571 ? 6.319 28.759 59.515 1.00 63.30 616 ARG B C 1
ATOM 8633 O O . ARG B 1 571 ? 6.478 28.783 60.732 1.00 59.89 616 ARG B O 1
ATOM 8641 N N . LYS B 1 572 ? 7.318 28.972 58.662 1.00 59.59 617 LYS B N 1
ATOM 8642 C CA . LYS B 1 572 ? 8.688 29.233 59.109 1.00 56.54 617 LYS B CA 1
ATOM 8643 C C . LYS B 1 572 ? 9.372 30.320 58.273 1.00 47.68 617 LYS B C 1
ATOM 8644 O O . LYS B 1 572 ? 10.237 30.014 57.450 1.00 47.02 617 LYS B O 1
ATOM 8650 N N . MET B 1 573 ? 8.972 31.574 58.474 1.00 49.95 618 MET B N 1
ATOM 8651 C CA . MET B 1 573 ? 9.430 32.688 57.648 1.00 45.28 618 MET B CA 1
ATOM 8652 C C . MET B 1 573 ? 10.954 32.837 57.620 1.00 50.35 618 MET B C 1
ATOM 8653 O O . MET B 1 573 ? 11.531 33.137 56.570 1.00 48.94 618 MET B O 1
ATOM 8658 N N . TRP B 1 574 ? 11.603 32.583 58.754 1.00 48.76 619 TRP B N 1
ATOM 8659 C CA . TRP B 1 574 ? 13.057 32.722 58.848 1.00 43.05 619 TRP B CA 1
ATOM 8660 C C . TRP B 1 574 ? 13.762 31.771 57.891 1.00 41.68 619 TRP B C 1
ATOM 8661 O O . TRP B 1 574 ? 14.787 32.113 57.290 1.00 44.61 619 TRP B O 1
ATOM 8672 N N . ASP B 1 575 ? 13.211 30.576 57.730 1.00 36.63 620 ASP B N 1
ATOM 8673 C CA . ASP B 1 575 ? 13.773 29.619 56.783 1.00 41.19 620 ASP B CA 1
ATOM 8674 C C . ASP B 1 575 ? 13.483 29.990 55.345 1.00 44.12 620 ASP B C 1
ATOM 8675 O O . ASP B 1 575 ? 14.287 29.697 54.449 1.00 41.17 620 ASP B O 1
ATOM 8680 N N . TRP B 1 576 ? 12.321 30.595 55.109 1.00 44.55 621 TRP B N 1
ATOM 8681 C CA . TRP B 1 576 ? 11.980 31.050 53.753 1.00 47.45 621 TRP B CA 1
ATOM 8682 C C . TRP B 1 576 ? 12.992 32.126 53.316 1.00 39.76 621 TRP B C 1
ATOM 8683 O O . TRP B 1 576 ? 13.533 32.071 52.219 1.00 43.02 621 TRP B O 1
ATOM 8694 N N . LYS B 1 577 ? 13.247 33.081 54.209 1.00 41.37 622 LYS B N 1
ATOM 8695 C CA . LYS B 1 577 ? 14.213 34.138 53.979 1.00 46.61 622 LYS B CA 1
ATOM 8696 C C . LYS B 1 577 ? 15.617 33.591 53.742 1.00 47.52 622 LYS B C 1
ATOM 8697 O O . LYS B 1 577 ? 16.364 34.142 52.945 1.00 54.64 622 LYS B O 1
ATOM 8703 N N . LYS B 1 578 ? 15.973 32.507 54.430 1.00 47.63 623 LYS B N 1
ATOM 8704 C CA . LYS B 1 578 ? 17.300 31.902 54.253 1.00 47.30 623 LYS B CA 1
ATOM 8705 C C . LYS B 1 578 ? 17.408 31.285 52.874 1.00 50.15 623 LYS B C 1
ATOM 8706 O O . LYS B 1 578 ? 18.445 31.393 52.209 1.00 46.17 623 LYS B O 1
ATOM 8712 N N . LEU B 1 579 ? 16.331 30.632 52.446 1.00 49.25 624 LEU B N 1
ATOM 8713 C CA . LEU B 1 579 ? 16.272 30.036 51.119 1.00 46.15 624 LEU B CA 1
ATOM 8714 C C . LEU B 1 579 ? 16.515 31.065 50.033 1.00 44.08 624 LEU B C 1
ATOM 8715 O O . LEU B 1 579 ? 17.163 30.796 49.019 1.00 43.42 624 LEU B O 1
ATOM 8720 N N . ILE B 1 580 ? 15.959 32.244 50.243 1.00 42.02 625 ILE B N 1
ATOM 8721 C CA . ILE B 1 580 ? 16.098 33.303 49.274 1.00 47.83 625 ILE B CA 1
ATOM 8722 C C . ILE B 1 580 ? 17.553 33.766 49.213 1.00 55.52 625 ILE B C 1
ATOM 8723 O O . ILE B 1 580 ? 18.102 33.947 48.124 1.00 54.92 625 ILE B O 1
ATOM 8728 N N . LYS B 1 581 ? 18.187 33.912 50.375 1.00 55.73 626 LYS B N 1
ATOM 8729 C CA . LYS B 1 581 ? 19.590 34.303 50.413 1.00 50.55 626 LYS B CA 1
ATOM 8730 C C . LYS B 1 581 ? 20.469 33.270 49.734 1.00 50.79 626 LYS B C 1
ATOM 8731 O O . LYS B 1 581 ? 21.365 33.631 48.977 1.00 55.37 626 LYS B O 1
ATOM 8737 N N . GLU B 1 582 ? 20.204 31.990 49.976 1.00 52.84 627 GLU B N 1
ATOM 8738 C CA . GLU B 1 582 ? 21.005 30.922 49.374 1.00 50.70 627 GLU B CA 1
ATOM 8739 C C . GLU B 1 582 ? 20.827 30.884 47.850 1.00 56.92 627 GLU B C 1
ATOM 8740 O O . GLU B 1 582 ? 21.774 30.598 47.092 1.00 47.56 627 GLU B O 1
ATOM 8746 N N . GLN B 1 583 ? 19.605 31.166 47.407 1.00 50.06 628 GLN B N 1
ATOM 8747 C CA . GLN B 1 583 ? 19.291 31.200 45.980 1.00 52.18 628 GLN B CA 1
ATOM 8748 C C . GLN B 1 583 ? 20.126 32.244 45.243 1.00 49.86 628 GLN B C 1
ATOM 8749 O O . GLN B 1 583 ? 20.538 32.022 44.104 1.00 54.30 628 GLN B O 1
ATOM 8755 N N . GLU B 1 584 ? 20.353 33.387 45.885 1.00 49.63 629 GLU B N 1
ATOM 8756 C CA . GLU B 1 584 ? 21.152 34.459 45.294 1.00 55.69 629 GLU B CA 1
ATOM 8757 C C . GLU B 1 584 ? 22.530 33.964 44.868 1.00 61.05 629 GLU B C 1
ATOM 8758 O O . GLU B 1 584 ? 22.977 34.270 43.766 1.00 69.43 629 GLU B O 1
ATOM 8764 N N . PHE B 1 585 ? 23.181 33.167 45.715 1.00 61.80 630 PHE B N 1
ATOM 8765 C CA . PHE B 1 585 ? 24.541 32.695 45.424 1.00 69.61 630 PHE B CA 1
ATOM 8766 C C . PHE B 1 585 ? 24.527 31.531 44.463 1.00 71.87 630 PHE B C 1
ATOM 8767 O O . PHE B 1 585 ? 25.504 31.280 43.747 1.00 71.83 630 PHE B O 1
ATOM 8775 N N . GLU B 1 586 ? 23.401 30.836 44.429 1.00 68.79 631 GLU B N 1
ATOM 8776 C CA . GLU B 1 586 ? 23.222 29.752 43.482 1.00 69.96 631 GLU B CA 1
ATOM 8777 C C . GLU B 1 586 ? 23.053 30.323 42.079 1.00 70.73 631 GLU B C 1
ATOM 8778 O O . GLU B 1 586 ? 23.592 29.796 41.110 1.00 74.44 631 GLU B O 1
ATOM 8784 N N . ILE B 1 587 ? 22.311 31.416 41.975 1.00 65.42 632 ILE B N 1
ATOM 8785 C CA . ILE B 1 587 ? 22.076 32.028 40.677 1.00 65.79 632 ILE B CA 1
ATOM 8786 C C . ILE B 1 587 ? 23.152 33.061 40.334 1.00 67.88 632 ILE B C 1
ATOM 8787 O O . ILE B 1 587 ? 23.546 33.182 39.177 1.00 65.58 632 ILE B O 1
ATOM 8792 N N . PHE B 1 588 ? 23.622 33.800 41.340 1.00 69.65 633 PHE B N 1
ATOM 8793 C CA . PHE B 1 588 ? 24.659 34.817 41.129 1.00 64.49 633 PHE B CA 1
ATOM 8794 C C . PHE B 1 588 ? 25.880 34.671 42.047 1.00 68.36 633 PHE B C 1
ATOM 8795 O O . PHE B 1 588 ? 26.056 35.455 42.981 1.00 69.94 633 PHE B O 1
ATOM 8803 N N . PRO B 1 589 ? 26.733 33.670 41.784 1.00 78.10 634 PRO B N 1
ATOM 8804 C CA . PRO B 1 589 ? 27.940 33.486 42.601 1.00 80.83 634 PRO B CA 1
ATOM 8805 C C . PRO B 1 589 ? 29.084 34.427 42.202 1.00 80.08 634 PRO B C 1
ATOM 8806 O O . PRO B 1 589 ? 28.950 35.653 42.279 1.00 82.59 634 PRO B O 1
#

GO terms:
  GO:0005730 nucleolus (C, IDA)
  GO:0003723 RNA binding (F, IDA)
  GO:0030686 90S preribosome (C, IDA)
  GO:0030688 preribosome, small subunit precursor (C, IDA)
  GO:0005634 nucleus (C, HDA)
  GO:0005730 nucleolus (C, HDA)
  GO:0003729 mRNA binding (F, HDA)
  GO:0000056 ribosomal small subunit export from nucleus (P, IMP)
  GO:0000447 endonucleolytic cleavage in ITS1 to separate SSU-rRNA from 5.8S rRNA and LSU-rRNA from tricistronic rRNA transcript (SSU-rRNA, 5.8S rRNA, LSU-rRNA) (P, IMP)
  GO:0000472 endonucleolytic cleavage to generate mature 5'-end of SSU-rRNA from (SSU-rRNA, 5.8S rRNA, LSU-rRNA) (P, IMP)
  GO:0000480 endonucleolytic cleavage in 5'-ETS of tricistronic rRNA transcript (SSU-rRNA, 5.8S rRNA, LSU-rRNA) (P, IMP)

InterPro domains:
  IPR001313 Pumilio RNA-binding repeat [PF22493] (95-603)
  IPR001313 Pumilio RNA-binding repeat [SM00025] (92-127)
  IPR001313 Pumilio RNA-binding repeat [SM00025] (128-164)
  IPR001313 Pumilio RNA-binding repeat [SM00025] (188-223)
  IPR001313 Pumilio RNA-binding repeat [SM00025] (286-321)
  IPR001313 Pumilio RNA-binding repeat [SM00025] (334-369)
  IPR001313 Pumilio RNA-binding repeat [SM00025] (371-407)
  IPR001313 Pumilio RNA-binding repeat [SM00025] (512-549)
  IPR001313 Pumilio RNA-binding repeat [SM00025] (550-587)
  IPR011989 Armadillo-like helical [G3DSA:1.25.10.10] (61-273)
  IPR011989 Armadillo-like helical [G3DSA:1.25.10.10] (274-475)
  IPR011989 Armadillo-like helical [G3DSA:1.25.10.10] (481-608)
  IPR016024 Armadillo-type fold [SSF48371] (74-610)
  IPR040000 Nucleolar protein 9 [PTHR13102] (5-662)

Nearest PDB structures (foldseek):
  5svd-assembly1_A  TM=1.002E+00  e=2.590E-66  Saccharomyces cerevisiae S288C
  5svd-assembly2_B  TM=9.819E-01  e=2.933E-60  Saccharomyces cerevisiae S288C
  6wpi-assembly1_A  TM=9.297E-01  e=3.286E-60  Saccharomyces cerevisiae S288C
  5wty-assembly2_A  TM=9.252E-01  e=1.397E-58  Saccharomyces cerevisiae S288C
  5wtx-assembly1_A  TM=8.858E-01  e=3.422E-55  Saccharomyces cerevisiae S288C

Organism: Saccharomyces cerevisiae (strain ATCC 204508 / S288c) (NCBI:txid559292)

Radius of gyration: 39.61 Å; Cα contacts (8 Å, |Δi|>4): 1245; chains: 2; bounding box: 85×120×99 Å